Protein 8HR1 (pdb70)

Sequence (765 aa):
PHRYRPGTVALREIRRYQKSTELLIRKLPFQRLVREIAQDFKTDLRFQSSAVMALQEASEAYLVGLFEDTNLSAIHAKRVTIMPKDIQLARRIRGERRKVLRDNIQGITKPAIRRLARRGGVKRISGLIYEETRGVLKVFLENVIRDAVTYTEHAKRKTVTAMDVVYALKRQGRTLYGFGKAKTRSSRAGLQFPVGRVHRLLRKGNYSERVGAGAPVYLAAVLEYLTAEILELAGNAARDNKKTRIIPRHLQLAIRNDEELNKLLGRVTIAQGGVLPNIQAVLLPKCKESYSVYVYKVLKQVHPDTGISSKAMGIMNSFVNDIFERIAGEASRLAHYNKRSTITSREIQTAVRLLLPGELAKHAVSEGTKAVTKYTSAHRYRPGTVALREIRRYQKSTELLIRKLPFQRLVREIAQDFKTDLRFQSSAVMALQEASEAYLVGLFEDTNLSAIHAKRVTIMPKDIQLARRIRGEVLRDNIQGITKPAIRRLARRGGVKRISGLIYEETRGVLKVFLENVIRDAVTYTEHAKRKTVTAMDVVYALKRQGRTLYGFGKAKTRSSRAGLQFPVGRVHRLLRKGNYSERVGAGAPVYLAAVLEYLTAEILELAGNAARDNKKTRIIPRHLQLAIRNDEELNKLLGRVTIAQGGVLPNIQAVLLPKKESYSVYVYKVLKQVHPDTGISSKAMGIMNSFVNDIFERIAGEASRLAHYNKRSTITSREIQTAVRLLLPGELAKHAVSEGTKAVTKYTSAHAWTHRLRERKQLV

GO terms:
  GO:0005576 extracellular region (C, TAS)
  GO:0005654 nucleoplasm (C, TAS)
  GO:0005515 protein binding (F, IPI)
  GO:0005654 nucleoplasm (C, IDA)
  GO:0005634 nucleus (C, IDA)
  GO:0000786 nucleosome (C, IDA)
  GO:0006334 nucleosome assembly (P, IDA)
  GO:0070062 extracellular exosome (C, HDA)
  GO:0005634 nucleus (C, HDA)

CATH classification: 1.10.20.10

B-factor: mean 152.27, std 47.47, range [99.08, 350.98]

Structure (mmCIF, N/CA/C/O backbone):
data_8HR1
#
_entry.id   8HR1
#
_cell.length_a   1.00
_cell.length_b   1.00
_cell.length_c   1.00
_cell.angle_alpha   90.00
_cell.angle_beta   90.00
_cell.angle_gamma   90.00
#
_symmetry.space_group_name_H-M   'P 1'
#
loop_
_entity.id
_entity.type
_entity.pdbx_description
1 polymer 'Histone H3'
2 polymer 'Histone H4'
3 polymer 'Histone H2A type 1-B/E'
4 polymer 'Histone H2B type 1-K'
5 polymer SSX1
6 polymer 'DNA (147-MER)'
7 polymer 'DNA (147-MER)'
#
loop_
_atom_site.group_PDB
_atom_site.id
_atom_site.type_symbol
_atom_site.label_atom_id
_atom_site.label_alt_id
_atom_site.label_comp_id
_atom_site.label_asym_id
_atom_site.label_entity_id
_atom_site.label_seq_id
_atom_site.pdbx_PDB_ins_code
_atom_site.Cartn_x
_atom_site.Cartn_y
_atom_site.Cartn_z
_atom_site.occupancy
_atom_site.B_iso_or_equiv
_atom_site.auth_seq_id
_atom_site.auth_comp_id
_atom_site.auth_asym_id
_atom_site.auth_atom_id
_atom_site.pdbx_PDB_model_num
ATOM 1 N N . PRO A 1 1 ? 99.517 122.234 178.654 1.00 160.96 38 PRO A N 1
ATOM 2 C CA . PRO A 1 1 ? 99.609 121.526 177.375 1.00 160.96 38 PRO A CA 1
ATOM 3 C C . PRO A 1 1 ? 101.049 121.224 176.989 1.00 160.96 38 PRO A C 1
ATOM 4 O O . PRO A 1 1 ? 101.971 121.615 177.701 1.00 160.96 38 PRO A O 1
ATOM 8 N N . HIS A 1 2 ? 101.236 120.538 175.867 1.00 161.29 39 HIS A N 1
ATOM 9 C CA . HIS A 1 2 ? 102.575 120.216 175.404 1.00 161.29 39 HIS A CA 1
ATOM 10 C C . HIS A 1 2 ? 103.206 121.424 174.732 1.00 161.29 39 HIS A C 1
ATOM 11 O O . HIS A 1 2 ? 102.538 122.182 174.026 1.00 161.29 39 HIS A O 1
ATOM 18 N N . ARG A 1 3 ? 104.507 121.590 174.948 1.00 152.44 40 ARG A N 1
ATOM 19 C CA . ARG A 1 3 ? 105.232 122.716 174.381 1.00 152.44 40 ARG A CA 1
ATOM 20 C C . ARG A 1 3 ? 106.700 122.344 174.294 1.00 152.44 40 ARG A C 1
ATOM 21 O O . ARG A 1 3 ? 107.287 121.914 175.289 1.00 152.44 40 ARG A O 1
ATOM 29 N N . TYR A 1 4 ? 107.283 122.504 173.114 1.00 162.70 41 TYR A N 1
ATOM 30 C CA . TYR A 1 4 ? 108.681 122.163 172.938 1.00 162.70 41 TYR A CA 1
ATOM 31 C C . TYR A 1 4 ? 109.580 123.240 173.527 1.00 162.70 41 TYR A C 1
ATOM 32 O O . TYR A 1 4 ? 109.171 124.382 173.743 1.00 162.70 41 TYR A O 1
ATOM 41 N N . ARG A 1 5 ? 110.821 122.854 173.792 1.00 168.01 42 ARG A N 1
ATOM 42 C CA . ARG A 1 5 ? 111.802 123.800 174.284 1.00 168.01 42 ARG A CA 1
ATOM 43 C C . ARG A 1 5 ? 112.211 124.754 173.166 1.00 168.01 42 ARG A C 1
ATOM 44 O O . ARG A 1 5 ? 112.153 124.398 171.988 1.00 168.01 42 ARG A O 1
ATOM 52 N N . PRO A 1 6 ? 112.630 125.967 173.504 1.00 149.78 43 PRO A N 1
ATOM 53 C CA . PRO A 1 6 ? 113.030 126.916 172.463 1.00 149.78 43 PRO A CA 1
ATOM 54 C C . PRO A 1 6 ? 114.349 126.560 171.809 1.00 149.78 43 PRO A C 1
ATOM 55 O O . PRO A 1 6 ? 115.418 126.986 172.250 1.00 149.78 43 PRO A O 1
ATOM 59 N N . GLY A 1 7 ? 114.271 125.754 170.758 1.00 144.51 44 GLY A N 1
ATOM 60 C CA . GLY A 1 7 ? 115.443 125.366 170.009 1.00 144.51 44 GLY A CA 1
ATOM 61 C C . GLY A 1 7 ? 115.328 123.977 169.428 1.00 144.51 44 GLY A C 1
ATOM 62 O O . GLY A 1 7 ? 116.083 123.615 168.524 1.00 144.51 44 GLY A O 1
ATOM 63 N N . THR A 1 8 ? 114.372 123.193 169.914 1.00 146.76 45 THR A N 1
ATOM 64 C CA . THR A 1 8 ? 114.160 121.878 169.331 1.00 146.76 45 THR A CA 1
ATOM 65 C C . THR A 1 8 ? 113.364 121.958 168.042 1.00 146.76 45 THR A C 1
ATOM 66 O O . THR A 1 8 ? 113.584 121.152 167.134 1.00 146.76 45 THR A O 1
ATOM 70 N N . VAL A 1 9 ? 112.438 122.911 167.945 1.00 138.05 46 VAL A N 1
ATOM 71 C CA . VAL A 1 9 ? 111.720 123.114 166.694 1.00 138.05 46 VAL A CA 1
ATOM 72 C C . VAL A 1 9 ? 112.654 123.712 165.657 1.00 138.05 46 VAL A C 1
ATOM 73 O O . VAL A 1 9 ? 112.532 123.431 164.458 1.00 138.05 46 VAL A O 1
ATOM 77 N N . ALA A 1 10 ? 113.621 124.513 166.106 1.00 131.30 47 ALA A N 1
ATOM 78 C CA . ALA A 1 10 ? 114.609 125.093 165.205 1.00 131.30 47 ALA A CA 1
ATOM 79 C C . ALA A 1 10 ? 115.469 124.019 164.558 1.00 131.30 47 ALA A C 1
ATOM 80 O O . ALA A 1 10 ? 115.675 124.029 163.341 1.00 131.30 47 ALA A O 1
ATOM 82 N N . LEU A 1 11 ? 115.953 123.066 165.349 1.00 129.09 48 LEU A N 1
ATOM 83 C CA . LEU A 1 11 ? 116.712 121.960 164.786 1.00 129.09 48 LEU A CA 1
ATOM 84 C C . LEU A 1 11 ? 115.838 121.009 163.993 1.00 129.09 48 LEU A C 1
ATOM 85 O O . LEU A 1 11 ? 116.353 120.262 163.158 1.00 129.09 48 LEU A O 1
ATOM 90 N N . ARG A 1 12 ? 114.537 121.004 164.256 1.00 140.51 49 ARG A N 1
ATOM 91 C CA . ARG A 1 12 ? 113.631 120.205 163.449 1.00 140.51 49 ARG A CA 1
ATOM 92 C C . ARG A 1 12 ? 113.534 120.764 162.041 1.00 140.51 49 ARG A C 1
ATOM 93 O O . ARG A 1 12 ? 113.492 120.007 161.068 1.00 140.51 49 ARG A O 1
ATOM 101 N N . GLU A 1 13 ? 113.530 122.086 161.913 1.00 125.47 50 GLU A N 1
ATOM 102 C CA . GLU A 1 13 ? 113.377 122.696 160.603 1.00 125.47 50 GLU A CA 1
ATOM 103 C C . GLU A 1 13 ? 114.661 122.651 159.796 1.00 125.47 50 GLU A C 1
ATOM 104 O O . GLU A 1 13 ? 114.604 122.607 158.565 1.00 125.47 50 GLU A O 1
ATOM 110 N N . ILE A 1 14 ? 115.814 122.668 160.463 1.00 118.75 51 ILE A N 1
ATOM 111 C CA . ILE A 1 14 ? 117.082 122.583 159.750 1.00 118.75 51 ILE A CA 1
ATOM 112 C C . ILE A 1 14 ? 117.230 121.219 159.097 1.00 118.75 51 ILE A C 1
ATOM 113 O O . ILE A 1 14 ? 117.676 121.111 157.950 1.00 118.75 51 ILE A O 1
ATOM 118 N N . ARG A 1 15 ? 116.804 120.165 159.787 1.00 122.07 52 ARG A N 1
ATOM 119 C CA . ARG A 1 15 ? 116.754 118.855 159.159 1.00 122.07 52 ARG A CA 1
ATOM 120 C C . ARG A 1 15 ? 115.705 118.786 158.068 1.00 122.07 52 ARG A C 1
ATOM 121 O O . ARG A 1 15 ? 115.833 117.973 157.151 1.00 122.07 52 ARG A O 1
ATOM 129 N N . ARG A 1 16 ? 114.681 119.624 158.143 1.00 119.10 53 ARG A N 1
ATOM 130 C CA . ARG A 1 16 ? 113.643 119.603 157.128 1.00 119.10 53 ARG A CA 1
ATOM 131 C C . ARG A 1 16 ? 114.110 120.291 155.855 1.00 119.10 53 ARG A C 1
ATOM 132 O O . ARG A 1 16 ? 114.063 119.701 154.773 1.00 119.10 53 ARG A O 1
ATOM 140 N N . TYR A 1 17 ? 114.581 121.528 155.963 1.00 117.11 54 TYR A N 1
ATOM 141 C CA . TYR A 1 17 ? 114.889 122.287 154.762 1.00 117.11 54 TYR A CA 1
ATOM 142 C C . TYR A 1 17 ? 116.207 121.895 154.121 1.00 117.11 54 TYR A C 1
ATOM 143 O O . TYR A 1 17 ? 116.395 122.155 152.931 1.00 117.11 54 TYR A O 1
ATOM 152 N N . GLN A 1 18 ? 117.121 121.277 154.859 1.00 117.14 55 GLN A N 1
ATOM 153 C CA . GLN A 1 18 ? 118.306 120.753 154.200 1.00 117.14 55 GLN A CA 1
ATOM 154 C C . GLN A 1 18 ? 118.042 119.434 153.504 1.00 117.14 55 GLN A C 1
ATOM 155 O O . GLN A 1 18 ? 118.900 118.962 152.756 1.00 117.14 55 GLN A O 1
ATOM 161 N N . LYS A 1 19 ? 116.882 118.834 153.725 1.00 115.37 56 LYS A N 1
ATOM 162 C CA . LYS A 1 19 ? 116.549 117.577 153.083 1.00 115.37 56 LYS A CA 1
ATOM 163 C C . LYS A 1 19 ? 115.891 117.780 151.730 1.00 115.37 56 LYS A C 1
ATOM 164 O O . LYS A 1 19 ? 116.109 116.978 150.817 1.00 115.37 56 LYS A O 1
ATOM 170 N N . SER A 1 20 ? 115.119 118.844 151.568 1.00 115.99 57 SER A N 1
ATOM 171 C CA . SER A 1 20 ? 114.355 119.072 150.353 1.00 115.99 57 SER A CA 1
ATOM 172 C C . SER A 1 20 ? 114.920 120.248 149.572 1.00 115.99 57 SER A C 1
ATOM 173 O O . SER A 1 20 ? 115.694 121.054 150.089 1.00 115.99 57 SER A O 1
ATOM 176 N N . THR A 1 21 ? 114.509 120.344 148.305 1.00 116.43 58 THR A N 1
ATOM 177 C CA . THR A 1 21 ? 115.143 121.251 147.356 1.00 116.43 58 THR A CA 1
ATOM 178 C C . THR A 1 21 ? 114.165 122.214 146.698 1.00 116.43 58 THR A C 1
ATOM 179 O O . THR A 1 21 ? 114.421 122.660 145.580 1.00 116.43 58 THR A O 1
ATOM 183 N N . GLU A 1 22 ? 113.054 122.543 147.339 1.00 120.80 59 GLU A N 1
ATOM 184 C CA . GLU A 1 22 ? 112.145 123.452 146.667 1.00 120.80 59 GLU A CA 1
ATOM 185 C C . GLU A 1 22 ? 112.617 124.889 146.833 1.00 120.80 59 GLU A C 1
ATOM 186 O O . GLU A 1 22 ? 113.462 125.206 147.670 1.00 120.80 59 GLU A O 1
ATOM 192 N N . LEU A 1 23 ? 112.051 125.764 146.018 1.00 118.31 60 LEU A N 1
ATOM 193 C CA . LEU A 1 23 ? 112.348 127.182 146.099 1.00 118.31 60 LEU A CA 1
ATOM 194 C C . LEU A 1 23 ? 111.572 127.782 147.258 1.00 118.31 60 LEU A C 1
ATOM 195 O O . LEU A 1 23 ? 110.375 127.528 147.406 1.00 118.31 60 LEU A O 1
ATOM 200 N N . LEU A 1 24 ? 112.246 128.583 148.077 1.00 115.30 61 LEU A N 1
ATOM 201 C CA . LEU A 1 24 ? 111.678 128.959 149.360 1.00 115.30 61 LEU A CA 1
ATOM 202 C C . LEU A 1 24 ? 111.086 130.354 149.396 1.00 115.30 61 LEU A C 1
ATOM 203 O O . LEU A 1 24 ? 110.304 130.646 150.303 1.00 115.30 61 LEU A O 1
ATOM 208 N N . ILE A 1 25 ? 111.435 131.213 148.468 1.00 114.34 62 ILE A N 1
ATOM 209 C CA . ILE A 1 25 ? 110.761 132.496 148.360 1.00 114.34 62 ILE A CA 1
ATOM 210 C C . ILE A 1 25 ? 109.501 132.293 147.536 1.00 114.34 62 ILE A C 1
ATOM 211 O O . ILE A 1 25 ? 109.497 131.514 146.578 1.00 114.34 62 ILE A O 1
ATOM 216 N N . ARG A 1 26 ? 108.410 132.936 147.946 1.00 121.28 63 ARG A N 1
ATOM 217 C CA . ARG A 1 26 ? 107.190 132.912 147.156 1.00 121.28 63 ARG A CA 1
ATOM 218 C C . ARG A 1 26 ? 107.438 133.583 145.816 1.00 121.28 63 ARG A C 1
ATOM 219 O O . ARG A 1 26 ? 108.158 134.578 145.733 1.00 121.28 63 ARG A O 1
ATOM 227 N N . LYS A 1 27 ? 106.858 133.013 144.762 1.00 117.22 64 LYS A N 1
ATOM 228 C CA . LYS A 1 27 ? 107.270 133.368 143.410 1.00 117.22 64 LYS A CA 1
ATOM 229 C C . LYS A 1 27 ? 106.795 134.760 143.026 1.00 117.22 64 LYS A C 1
ATOM 230 O O . LYS A 1 27 ? 107.602 135.614 142.648 1.00 117.22 64 LYS A O 1
ATOM 236 N N . LEU A 1 28 ? 105.492 135.003 143.137 1.00 118.38 65 LEU A N 1
ATOM 237 C CA . LEU A 1 28 ? 104.925 136.283 142.728 1.00 118.38 65 LEU A CA 1
ATOM 238 C C . LEU A 1 28 ? 105.462 137.534 143.426 1.00 118.38 65 LEU A C 1
ATOM 239 O O . LEU A 1 28 ? 105.453 138.590 142.776 1.00 118.38 65 LEU A O 1
ATOM 244 N N . PRO A 1 29 ? 105.914 137.527 144.685 1.00 116.83 66 PRO A N 1
ATOM 245 C CA . PRO A 1 29 ? 106.644 138.713 145.143 1.00 116.83 66 PRO A CA 1
ATOM 246 C C . PRO A 1 29 ? 108.041 138.806 144.576 1.00 116.83 66 PRO A C 1
ATOM 247 O O . PRO A 1 29 ? 108.512 139.921 144.327 1.00 116.83 66 PRO A O 1
ATOM 251 N N . PHE A 1 30 ? 108.719 137.679 144.358 1.00 112.21 67 PHE A N 1
ATOM 252 C CA . PHE A 1 30 ? 110.032 137.735 143.727 1.00 112.21 67 PHE A CA 1
ATOM 253 C C . PHE A 1 30 ? 109.905 138.153 142.275 1.00 112.21 67 PHE A C 1
ATOM 254 O O . PHE A 1 30 ? 110.669 138.991 141.788 1.00 112.21 67 PHE A O 1
ATOM 262 N N . GLN A 1 31 ? 108.917 137.595 141.578 1.00 112.98 68 GLN A N 1
ATOM 263 C CA . GLN A 1 31 ? 108.683 137.891 140.172 1.00 112.98 68 GLN A CA 1
ATOM 264 C C . GLN A 1 31 ? 108.194 139.317 139.976 1.00 112.98 68 GLN A C 1
ATOM 265 O O . GLN A 1 31 ? 108.190 139.816 138.849 1.00 112.98 68 GLN A O 1
ATOM 271 N N . ARG A 1 32 ? 107.814 139.984 141.056 1.00 118.13 69 ARG A N 1
ATOM 272 C CA . ARG A 1 32 ? 107.513 141.399 141.067 1.00 118.13 69 ARG A CA 1
ATOM 273 C C . ARG A 1 32 ? 108.725 142.240 141.437 1.00 118.13 69 ARG A C 1
ATOM 274 O O . ARG A 1 32 ? 108.791 143.411 141.052 1.00 118.13 69 ARG A O 1
ATOM 282 N N . LEU A 1 33 ? 109.684 141.670 142.175 1.00 120.18 70 LEU A N 1
ATOM 283 C CA . LEU A 1 33 ? 110.907 142.400 142.507 1.00 120.18 70 LEU A CA 1
ATOM 284 C C . LEU A 1 33 ? 111.757 142.682 141.292 1.00 120.18 70 LEU A C 1
ATOM 285 O O . LEU A 1 33 ? 112.390 143.738 141.208 1.00 120.18 70 LEU A O 1
ATOM 290 N N . VAL A 1 34 ? 111.853 141.713 140.386 1.00 115.69 71 VAL A N 1
ATOM 291 C CA . VAL A 1 34 ? 112.778 141.831 139.273 1.00 115.69 71 VAL A CA 1
ATOM 292 C C . VAL A 1 34 ? 112.324 142.931 138.331 1.00 115.69 71 VAL A C 1
ATOM 293 O O . VAL A 1 34 ? 113.147 143.662 137.771 1.00 115.69 71 VAL A O 1
ATOM 297 N N . ARG A 1 35 ? 111.016 143.128 138.208 1.00 120.48 72 ARG A N 1
ATOM 298 C CA . ARG A 1 35 ? 110.532 144.254 137.433 1.00 120.48 72 ARG A CA 1
ATOM 299 C C . ARG A 1 35 ? 110.649 145.575 138.172 1.00 120.48 72 ARG A C 1
ATOM 300 O O . ARG A 1 35 ? 110.520 146.622 137.538 1.00 120.48 72 ARG A O 1
ATOM 308 N N . GLU A 1 36 ? 110.870 145.571 139.486 1.00 131.76 73 GLU A N 1
ATOM 309 C CA . GLU A 1 36 ? 111.223 146.830 140.129 1.00 131.76 73 GLU A CA 1
ATOM 310 C C . GLU A 1 36 ? 112.614 147.267 139.728 1.00 131.76 73 GLU A C 1
ATOM 311 O O . GLU A 1 36 ? 112.853 148.451 139.476 1.00 131.76 73 GLU A O 1
ATOM 317 N N . ILE A 1 37 ? 113.542 146.322 139.667 1.00 123.18 74 ILE A N 1
ATOM 318 C CA . ILE A 1 37 ? 114.927 146.669 139.411 1.00 123.18 74 ILE A CA 1
ATOM 319 C C . ILE A 1 37 ? 115.131 146.959 137.935 1.00 123.18 74 ILE A C 1
ATOM 320 O O . ILE A 1 37 ? 115.875 147.875 137.564 1.00 123.18 74 ILE A O 1
ATOM 325 N N . ALA A 1 38 ? 114.427 146.230 137.073 1.00 123.44 75 ALA A N 1
ATOM 326 C CA . ALA A 1 38 ? 114.609 146.385 135.639 1.00 123.44 75 ALA A CA 1
ATOM 327 C C . ALA A 1 38 ? 114.071 147.705 135.112 1.00 123.44 75 ALA A C 1
ATOM 328 O O . ALA A 1 38 ? 114.507 148.147 134.046 1.00 123.44 75 ALA A O 1
ATOM 330 N N . GLN A 1 39 ? 113.142 148.343 135.824 1.00 129.93 76 GLN A N 1
ATOM 331 C CA . GLN A 1 39 ? 112.676 149.659 135.411 1.00 129.93 76 GLN A CA 1
ATOM 332 C C . GLN A 1 39 ? 113.753 150.718 135.518 1.00 129.93 76 GLN A C 1
ATOM 333 O O . GLN A 1 39 ? 113.695 151.717 134.798 1.00 129.93 76 GLN A O 1
ATOM 339 N N . ASP A 1 40 ? 114.735 150.524 136.382 1.00 127.34 77 ASP A N 1
ATOM 340 C CA . ASP A 1 40 ? 115.798 151.501 136.512 1.00 127.34 77 ASP A CA 1
ATOM 341 C C . ASP A 1 40 ? 116.883 151.334 135.465 1.00 127.34 77 ASP A C 1
ATOM 342 O O . ASP A 1 40 ? 117.872 152.068 135.504 1.00 127.34 77 ASP A O 1
ATOM 347 N N . PHE A 1 41 ? 116.738 150.398 134.546 1.00 119.89 78 PHE A N 1
ATOM 348 C CA . PHE A 1 41 ? 117.712 150.246 133.481 1.00 119.89 78 PHE A CA 1
ATOM 349 C C . PHE A 1 41 ? 117.114 150.424 132.102 1.00 119.89 78 PHE A C 1
ATOM 350 O O . PHE A 1 41 ? 117.686 151.132 131.274 1.00 119.89 78 PHE A O 1
ATOM 358 N N . LYS A 1 42 ? 115.977 149.800 131.830 1.00 122.97 79 LYS A N 1
ATOM 359 C CA . LYS A 1 42 ? 115.289 150.009 130.570 1.00 122.97 79 LYS A CA 1
ATOM 360 C C . LYS A 1 42 ? 113.805 149.833 130.813 1.00 122.97 79 LYS A C 1
ATOM 361 O O . LYS A 1 42 ? 113.383 148.813 131.361 1.00 122.97 79 LYS A O 1
ATOM 367 N N . THR A 1 43 ? 113.027 150.829 130.422 1.00 131.99 80 THR A N 1
ATOM 368 C CA . THR A 1 43 ? 111.592 150.755 130.614 1.00 131.99 80 THR A CA 1
ATOM 369 C C . THR A 1 43 ? 110.977 149.775 129.629 1.00 131.99 80 THR A C 1
ATOM 370 O O . THR A 1 43 ? 111.489 149.572 128.524 1.00 131.99 80 THR A O 1
ATOM 374 N N . ASP A 1 44 ? 109.878 149.153 130.066 1.00 137.27 81 ASP A N 1
ATOM 375 C CA . ASP A 1 44 ? 109.054 148.238 129.274 1.00 137.27 81 ASP A CA 1
ATOM 376 C C . ASP A 1 44 ? 109.859 147.037 128.779 1.00 137.27 81 ASP A C 1
ATOM 377 O O . ASP A 1 44 ? 110.008 146.802 127.581 1.00 137.27 81 ASP A O 1
ATOM 382 N N . LEU A 1 45 ? 110.387 146.284 129.730 1.00 127.92 82 LEU A N 1
ATOM 383 C CA . LEU A 1 45 ? 111.045 145.027 129.432 1.00 127.92 82 LEU A CA 1
ATOM 384 C C . LEU A 1 45 ? 110.083 143.871 129.626 1.00 127.92 82 LEU A C 1
ATOM 385 O O . LEU A 1 45 ? 109.077 143.974 130.328 1.00 127.92 82 LEU A O 1
ATOM 390 N N . ARG A 1 46 ? 110.407 142.763 128.985 1.00 133.11 83 ARG A N 1
ATOM 391 C CA . ARG A 1 46 ? 109.630 141.546 129.090 1.00 133.11 83 ARG A CA 1
ATOM 392 C C . ARG A 1 46 ? 110.552 140.428 129.544 1.00 133.11 83 ARG A C 1
ATOM 393 O O . ARG A 1 46 ? 111.756 140.454 129.296 1.00 133.11 83 ARG A O 1
ATOM 401 N N . PHE A 1 47 ? 109.983 139.447 130.226 1.00 125.43 84 PHE A N 1
ATOM 402 C CA . PHE A 1 47 ? 110.762 138.389 130.844 1.00 125.43 84 PHE A CA 1
ATOM 403 C C . PHE A 1 47 ? 110.241 137.043 130.396 1.00 125.43 84 PHE A C 1
ATOM 404 O O . PHE A 1 47 ? 109.030 136.814 130.403 1.00 125.43 84 PHE A O 1
ATOM 412 N N . GLN A 1 48 ? 111.148 136.160 130.006 1.00 121.25 85 GLN A N 1
ATOM 413 C CA . GLN A 1 48 ? 110.770 134.766 129.902 1.00 121.25 85 GLN A CA 1
ATOM 414 C C . GLN A 1 48 ? 110.502 134.219 131.290 1.00 121.25 85 GLN A C 1
ATOM 415 O O . GLN A 1 48 ? 111.081 134.672 132.278 1.00 121.25 85 GLN A O 1
ATOM 421 N N . SER A 1 49 ? 109.595 133.249 131.360 1.00 118.05 86 SER A N 1
ATOM 422 C CA . SER A 1 49 ? 109.249 132.664 132.647 1.00 118.05 86 SER A CA 1
ATOM 423 C C . SER A 1 49 ? 110.410 131.867 133.210 1.00 118.05 86 SER A C 1
ATOM 424 O O . SER A 1 49 ? 110.607 131.815 134.427 1.00 118.05 86 SER A O 1
ATOM 427 N N . SER A 1 50 ? 111.199 131.252 132.338 1.00 115.84 87 SER A N 1
ATOM 428 C CA . SER A 1 50 ? 112.385 130.559 132.802 1.00 115.84 87 SER A CA 1
ATOM 429 C C . SER A 1 50 ? 113.490 131.523 133.190 1.00 115.84 87 SER A C 1
ATOM 430 O O . SER A 1 50 ? 114.385 131.143 133.950 1.00 115.84 87 SER A O 1
ATOM 433 N N . ALA A 1 51 ? 113.450 132.756 132.692 1.00 114.64 88 ALA A N 1
ATOM 434 C CA . ALA A 1 51 ? 114.462 133.728 133.076 1.00 114.64 88 ALA A CA 1
ATOM 435 C C . ALA A 1 51 ? 114.285 134.174 134.514 1.00 114.64 88 ALA A C 1
ATOM 436 O O . ALA A 1 51 ? 115.271 134.423 135.210 1.00 114.64 88 ALA A O 1
ATOM 438 N N . VAL A 1 52 ? 113.043 134.276 134.976 1.00 114.43 89 VAL A N 1
ATOM 439 C CA . VAL A 1 52 ? 112.811 134.644 136.363 1.00 114.43 89 VAL A CA 1
ATOM 440 C C . VAL A 1 52 ? 113.150 133.479 137.278 1.00 114.43 89 VAL A C 1
ATOM 441 O O . VAL A 1 52 ? 113.718 133.666 138.360 1.00 114.43 89 VAL A O 1
ATOM 445 N N . MET A 1 53 ? 112.852 132.255 136.840 1.00 117.79 90 MET A N 1
ATOM 446 C CA . MET A 1 53 ? 113.162 131.083 137.648 1.00 117.79 90 MET A CA 1
ATOM 447 C C . MET A 1 53 ? 114.657 130.859 137.767 1.00 117.79 90 MET A C 1
ATOM 448 O O . MET A 1 53 ? 115.116 130.273 138.750 1.00 117.79 90 MET A O 1
ATOM 453 N N . ALA A 1 54 ? 115.430 131.327 136.793 1.00 113.38 91 ALA A N 1
ATOM 454 C CA . ALA A 1 54 ? 116.873 131.328 136.961 1.00 113.38 91 ALA A CA 1
ATOM 455 C C . ALA A 1 54 ? 117.304 132.359 137.988 1.00 113.38 91 ALA A C 1
ATOM 456 O O . ALA A 1 54 ? 118.331 132.182 138.647 1.00 113.38 91 ALA A O 1
ATOM 458 N N . LEU A 1 55 ? 116.532 133.424 138.159 1.00 113.24 92 LEU A N 1
ATOM 459 C CA . LEU A 1 55 ? 116.930 134.445 139.112 1.00 113.24 92 LEU A CA 1
ATOM 460 C C . LEU A 1 55 ? 116.574 134.088 140.542 1.00 113.24 92 LEU A C 1
ATOM 461 O O . LEU A 1 55 ? 117.222 134.588 141.463 1.00 113.24 92 LEU A O 1
ATOM 466 N N . GLN A 1 56 ? 115.550 133.267 140.767 1.00 118.67 93 GLN A N 1
ATOM 467 C CA . GLN A 1 56 ? 115.378 132.724 142.108 1.00 118.67 93 GLN A CA 1
ATOM 468 C C . GLN A 1 56 ? 116.524 131.802 142.453 1.00 118.67 93 GLN A C 1
ATOM 469 O O . GLN A 1 56 ? 117.191 131.967 143.481 1.00 118.67 93 GLN A O 1
ATOM 475 N N . GLU A 1 57 ? 116.785 130.846 141.582 1.00 118.08 94 GLU A N 1
ATOM 476 C CA . GLU A 1 57 ? 117.550 129.691 141.990 1.00 118.08 94 GLU A CA 1
ATOM 477 C C . GLU A 1 57 ? 119.038 129.982 142.003 1.00 118.08 94 GLU A C 1
ATOM 478 O O . GLU A 1 57 ? 119.812 129.163 142.501 1.00 118.08 94 GLU A O 1
ATOM 484 N N . ALA A 1 58 ? 119.443 131.147 141.504 1.00 114.13 95 ALA A N 1
ATOM 485 C CA . ALA A 1 58 ? 120.782 131.644 141.768 1.00 114.13 95 ALA A CA 1
ATOM 486 C C . ALA A 1 58 ? 120.813 132.478 143.035 1.00 114.13 95 ALA A C 1
ATOM 487 O O . ALA A 1 58 ? 121.744 132.361 143.837 1.00 114.13 95 ALA A O 1
ATOM 489 N N . SER A 1 59 ? 119.801 133.320 143.235 1.00 112.31 96 SER A N 1
ATOM 490 C CA . SER A 1 59 ? 119.809 134.193 144.398 1.00 112.31 96 SER A CA 1
ATOM 491 C C . SER A 1 59 ? 119.530 133.428 145.675 1.00 112.31 96 SER A C 1
ATOM 492 O O . SER A 1 59 ? 120.093 133.759 146.722 1.00 112.31 96 SER A O 1
ATOM 495 N N . GLU A 1 60 ? 118.676 132.409 145.615 1.00 117.62 97 GLU A N 1
ATOM 496 C CA . GLU A 1 60 ? 118.490 131.564 146.784 1.00 117.62 97 GLU A CA 1
ATOM 497 C C . GLU A 1 60 ? 119.736 130.746 147.069 1.00 117.62 97 GLU A C 1
ATOM 498 O O . GLU A 1 60 ? 120.083 130.531 148.232 1.00 117.62 97 GLU A O 1
ATOM 504 N N . ALA A 1 61 ? 120.438 130.305 146.029 1.00 108.25 98 ALA A N 1
ATOM 505 C CA . ALA A 1 61 ? 121.716 129.646 146.252 1.00 108.25 98 ALA A CA 1
ATOM 506 C C . ALA A 1 61 ? 122.775 130.620 146.732 1.00 108.25 98 ALA A C 1
ATOM 507 O O . ALA A 1 61 ? 123.735 130.205 147.385 1.00 108.25 98 ALA A O 1
ATOM 509 N N . TYR A 1 62 ? 122.618 131.904 146.430 1.00 107.39 99 TYR A N 1
ATOM 510 C CA . TYR A 1 62 ? 123.558 132.887 146.940 1.00 107.39 99 TYR A CA 1
ATOM 511 C C . TYR A 1 62 ? 123.335 133.154 148.417 1.00 107.39 99 TYR A C 1
ATOM 512 O O . TYR A 1 62 ? 124.297 133.225 149.187 1.00 107.39 99 TYR A O 1
ATOM 521 N N . LEU A 1 63 ? 122.080 133.315 148.830 1.00 104.23 100 LEU A N 1
ATOM 522 C CA . LEU A 1 63 ? 121.812 133.677 150.214 1.00 104.23 100 LEU A CA 1
ATOM 523 C C . LEU A 1 63 ? 122.095 132.532 151.166 1.00 104.23 100 LEU A C 1
ATOM 524 O O . LEU A 1 63 ? 122.546 132.770 152.287 1.00 104.23 100 LEU A O 1
ATOM 529 N N . VAL A 1 64 ? 121.861 131.293 150.737 1.00 103.71 101 VAL A N 1
ATOM 530 C CA . VAL A 1 64 ? 122.246 130.147 151.548 1.00 103.71 101 VAL A CA 1
ATOM 531 C C . VAL A 1 64 ? 123.761 130.076 151.674 1.00 103.71 101 VAL A C 1
ATOM 532 O O . VAL A 1 64 ? 124.289 129.684 152.723 1.00 103.71 101 VAL A O 1
ATOM 536 N N . GLY A 1 65 ? 124.482 130.530 150.649 1.00 105.75 102 GLY A N 1
ATOM 537 C CA . GLY A 1 65 ? 125.924 130.644 150.756 1.00 105.75 102 GLY A CA 1
ATOM 538 C C . GLY A 1 65 ? 126.374 131.656 151.789 1.00 105.75 102 GLY A C 1
ATOM 539 O O . GLY A 1 65 ? 127.430 131.490 152.399 1.00 105.75 102 GLY A O 1
ATOM 540 N N . LEU A 1 66 ? 125.586 132.707 152.009 1.00 105.13 103 LEU A N 1
ATOM 541 C CA . LEU A 1 66 ? 125.897 133.621 153.100 1.00 105.13 103 LEU A CA 1
ATOM 542 C C . LEU A 1 66 ? 125.645 132.979 154.448 1.00 105.13 103 LEU A C 1
ATOM 543 O O . LEU A 1 66 ? 126.512 133.007 155.326 1.00 105.13 103 LEU A O 1
ATOM 548 N N . PHE A 1 67 ? 124.463 132.395 154.637 1.00 106.84 104 PHE A N 1
ATOM 549 C CA . PHE A 1 67 ? 124.111 131.910 155.961 1.00 106.84 104 PHE A CA 1
ATOM 550 C C . PHE A 1 67 ? 124.897 130.681 156.377 1.00 106.84 104 PHE A C 1
ATOM 551 O O . PHE A 1 67 ? 124.880 130.340 157.559 1.00 106.84 104 PHE A O 1
ATOM 559 N N . GLU A 1 68 ? 125.589 130.017 155.459 1.00 114.68 105 GLU A N 1
ATOM 560 C CA . GLU A 1 68 ? 126.586 129.054 155.896 1.00 114.68 105 GLU A CA 1
ATOM 561 C C . GLU A 1 68 ? 127.810 129.751 156.458 1.00 114.68 105 GLU A C 1
ATOM 562 O O . GLU A 1 68 ? 128.459 129.224 157.364 1.00 114.68 105 GLU A O 1
ATOM 568 N N . ASP A 1 69 ? 128.139 130.930 155.942 1.00 114.58 106 ASP A N 1
ATOM 569 C CA . ASP A 1 69 ? 129.345 131.619 156.371 1.00 114.58 106 ASP A CA 1
ATOM 570 C C . ASP A 1 69 ? 129.096 132.530 157.557 1.00 114.58 106 ASP A C 1
ATOM 571 O O . ASP A 1 69 ? 129.964 132.662 158.423 1.00 114.58 106 ASP A O 1
ATOM 576 N N . THR A 1 70 ? 127.925 133.162 157.618 1.00 111.39 107 THR A N 1
ATOM 577 C CA . THR A 1 70 ? 127.601 133.965 158.787 1.00 111.39 107 THR A CA 1
ATOM 578 C C . THR A 1 70 ? 127.376 133.096 160.006 1.00 111.39 107 THR A C 1
ATOM 579 O O . THR A 1 70 ? 127.560 133.558 161.134 1.00 111.39 107 THR A O 1
ATOM 583 N N . ASN A 1 71 ? 126.969 131.846 159.801 1.00 111.75 108 ASN A N 1
ATOM 584 C CA . ASN A 1 71 ? 126.862 130.919 160.915 1.00 111.75 108 ASN A CA 1
ATOM 585 C C . ASN A 1 71 ? 128.233 130.607 161.485 1.00 111.75 108 ASN A C 1
ATOM 586 O O . ASN A 1 71 ? 128.394 130.502 162.704 1.00 111.75 108 ASN A O 1
ATOM 591 N N . LEU A 1 72 ? 129.232 130.464 160.618 1.00 108.05 109 LEU A N 1
ATOM 592 C CA . LEU A 1 72 ? 130.580 130.191 161.091 1.00 108.05 109 LEU A CA 1
ATOM 593 C C . LEU A 1 72 ? 131.178 131.389 161.796 1.00 108.05 109 LEU A C 1
ATOM 594 O O . LEU A 1 72 ? 131.896 131.230 162.785 1.00 108.05 109 LEU A O 1
ATOM 599 N N . SER A 1 73 ? 130.869 132.590 161.332 1.00 113.23 110 SER A N 1
ATOM 600 C CA . SER A 1 73 ? 131.360 133.776 162.005 1.00 113.23 110 SER A CA 1
ATOM 601 C C . SER A 1 73 ? 130.571 134.108 163.257 1.00 113.23 110 SER A C 1
ATOM 602 O O . SER A 1 73 ? 130.943 135.043 163.968 1.00 113.23 110 SER A O 1
ATOM 605 N N . ALA A 1 74 ? 129.486 133.392 163.529 1.00 112.91 111 ALA A N 1
ATOM 606 C CA . ALA A 1 74 ? 128.782 133.513 164.793 1.00 112.91 111 ALA A CA 1
ATOM 607 C C . ALA A 1 74 ? 129.138 132.407 165.766 1.00 112.91 111 ALA A C 1
ATOM 608 O O . ALA A 1 74 ? 129.091 132.629 166.977 1.00 112.91 111 ALA A O 1
ATOM 610 N N . ILE A 1 75 ? 129.505 131.229 165.268 1.00 112.58 112 ILE A N 1
ATOM 611 C CA . ILE A 1 75 ? 130.095 130.216 166.131 1.00 112.58 112 ILE A CA 1
ATOM 612 C C . ILE A 1 75 ? 131.457 130.678 166.612 1.00 112.58 112 ILE A C 1
ATOM 613 O O . ILE A 1 75 ? 131.787 130.578 167.799 1.00 112.58 112 ILE A O 1
ATOM 618 N N . HIS A 1 76 ? 132.263 131.195 165.697 1.00 111.44 113 HIS A N 1
ATOM 619 C CA . HIS A 1 76 ? 133.377 132.038 166.083 1.00 111.44 113 HIS A CA 1
ATOM 620 C C . HIS A 1 76 ? 132.819 133.254 166.802 1.00 111.44 113 HIS A C 1
ATOM 621 O O . HIS A 1 76 ? 131.751 133.748 166.444 1.00 111.44 113 HIS A O 1
ATOM 628 N N . ALA A 1 77 ? 133.542 133.712 167.828 1.00 111.47 114 ALA A N 1
ATOM 629 C CA . ALA A 1 77 ? 133.105 134.645 168.875 1.00 111.47 114 ALA A CA 1
ATOM 630 C C . ALA A 1 77 ? 132.007 134.075 169.762 1.00 111.47 114 ALA A C 1
ATOM 631 O O . ALA A 1 77 ? 131.351 134.835 170.479 1.00 111.47 114 ALA A O 1
ATOM 633 N N . LYS A 1 78 ? 131.792 132.757 169.703 1.00 115.07 115 LYS A N 1
ATOM 634 C CA . LYS A 1 78 ? 131.133 131.979 170.754 1.00 115.07 115 LYS A CA 1
ATOM 635 C C . LYS A 1 78 ? 129.686 132.398 170.980 1.00 115.07 115 LYS A C 1
ATOM 636 O O . LYS A 1 78 ? 129.248 132.588 172.113 1.00 115.07 115 LYS A O 1
ATOM 642 N N . ARG A 1 79 ? 128.943 132.559 169.899 1.00 118.90 116 ARG A N 1
ATOM 643 C CA . ARG A 1 79 ? 127.526 132.854 169.986 1.00 118.90 116 ARG A CA 1
ATOM 644 C C . ARG A 1 79 ? 126.736 131.798 169.236 1.00 118.90 116 ARG A C 1
ATOM 645 O O . ARG A 1 79 ? 127.288 130.931 168.560 1.00 118.90 116 ARG A O 1
ATOM 653 N N . VAL A 1 80 ? 125.417 131.876 169.381 1.00 119.64 117 VAL A N 1
ATOM 654 C CA . VAL A 1 80 ? 124.495 131.032 168.644 1.00 119.64 117 VAL A CA 1
ATOM 655 C C . VAL A 1 80 ? 123.608 131.855 167.723 1.00 119.64 117 VAL A C 1
ATOM 656 O O . VAL A 1 80 ? 123.374 131.473 166.573 1.00 119.64 117 VAL A O 1
ATOM 660 N N . THR A 1 81 ? 123.148 133.012 168.189 1.00 122.38 118 THR A N 1
ATOM 661 C CA . THR A 1 81 ? 122.418 133.932 167.338 1.00 122.38 118 THR A CA 1
ATOM 662 C C . THR A 1 81 ? 123.345 134.523 166.289 1.00 122.38 118 THR A C 1
ATOM 663 O O . THR A 1 81 ? 124.568 134.442 166.382 1.00 122.38 118 THR A O 1
ATOM 667 N N . ILE A 1 82 ? 122.752 135.136 165.280 1.00 115.72 119 ILE A N 1
ATOM 668 C CA . ILE A 1 82 ? 123.513 135.820 164.254 1.00 115.72 119 ILE A CA 1
ATOM 669 C C . ILE A 1 82 ? 123.156 137.289 164.311 1.00 115.72 119 ILE A C 1
ATOM 670 O O . ILE A 1 82 ? 122.005 137.667 164.085 1.00 115.72 119 ILE A O 1
ATOM 675 N N . MET A 1 83 ? 124.100 138.085 164.622 1.00 120.58 120 MET A N 1
ATOM 676 C CA . MET A 1 83 ? 123.922 139.516 164.537 1.00 120.58 120 MET A CA 1
ATOM 677 C C . MET A 1 83 ? 124.286 139.974 163.137 1.00 120.58 120 MET A C 1
ATOM 678 O O . MET A 1 83 ? 124.979 139.262 162.411 1.00 120.58 120 MET A O 1
ATOM 683 N N . PRO A 1 84 ? 123.847 141.162 162.708 1.00 114.13 121 PRO A N 1
ATOM 684 C CA . PRO A 1 84 ? 124.281 141.665 161.400 1.00 114.13 121 PRO A CA 1
ATOM 685 C C . PRO A 1 84 ? 125.740 142.082 161.325 1.00 114.13 121 PRO A C 1
ATOM 686 O O . PRO A 1 84 ? 126.169 142.534 160.262 1.00 114.13 121 PRO A O 1
ATOM 690 N N . LYS A 1 85 ? 126.512 141.973 162.408 1.00 113.93 122 LYS A N 1
ATOM 691 C CA . LYS A 1 85 ? 127.964 141.999 162.288 1.00 113.93 122 LYS A CA 1
ATOM 692 C C . LYS A 1 85 ? 128.452 140.849 161.426 1.00 113.93 122 LYS A C 1
ATOM 693 O O . LYS A 1 85 ? 129.411 140.996 160.661 1.00 113.93 122 LYS A O 1
ATOM 699 N N . ASP A 1 86 ? 127.799 139.694 161.548 1.00 115.93 123 ASP A N 1
ATOM 700 C CA . ASP A 1 86 ? 128.258 138.477 160.898 1.00 115.93 123 ASP A CA 1
ATOM 701 C C . ASP A 1 86 ? 128.107 138.561 159.390 1.00 115.93 123 ASP A C 1
ATOM 702 O O . ASP A 1 86 ? 128.965 138.075 158.649 1.00 115.93 123 ASP A O 1
ATOM 707 N N . ILE A 1 87 ? 127.019 139.165 158.921 1.00 111.55 124 ILE A N 1
ATOM 708 C CA . ILE A 1 87 ? 126.828 139.335 157.489 1.00 111.55 124 ILE A CA 1
ATOM 709 C C . ILE A 1 87 ? 127.826 140.339 156.943 1.00 111.55 124 ILE A C 1
ATOM 710 O O . ILE A 1 87 ? 128.411 140.139 155.873 1.00 111.55 124 ILE A O 1
ATOM 715 N N . GLN A 1 88 ? 128.068 141.410 157.692 1.00 116.16 125 GLN A N 1
ATOM 716 C CA . GLN A 1 88 ? 129.024 142.417 157.262 1.00 116.16 125 GLN A CA 1
ATOM 717 C C . GLN A 1 88 ? 130.446 141.891 157.293 1.00 116.16 125 GLN A C 1
ATOM 718 O O . GLN A 1 88 ? 131.281 142.332 156.501 1.00 116.16 125 GLN A O 1
ATOM 724 N N . LEU A 1 89 ? 130.739 140.942 158.174 1.00 111.68 126 LEU A N 1
ATOM 725 C CA . LEU A 1 89 ? 132.076 140.371 158.163 1.00 111.68 126 LEU A CA 1
ATOM 726 C C . LEU A 1 89 ? 132.233 139.352 157.051 1.00 111.68 126 LEU A C 1
ATOM 727 O O . LEU A 1 89 ? 133.200 139.409 156.286 1.00 111.68 126 LEU A O 1
ATOM 732 N N . ALA A 1 90 ? 131.293 138.424 156.919 1.00 112.25 127 ALA A N 1
ATOM 733 C CA . ALA A 1 90 ? 131.437 137.429 155.861 1.00 112.25 127 ALA A CA 1
ATOM 734 C C . ALA A 1 90 ? 130.847 137.898 154.548 1.00 112.25 127 ALA A C 1
ATOM 735 O O . ALA A 1 90 ? 130.175 137.151 153.842 1.00 112.25 127 ALA A O 1
ATOM 737 N N . ARG A 1 91 ? 131.115 139.144 154.203 1.00 112.96 128 ARG A N 1
ATOM 738 C CA . ARG A 1 91 ? 131.107 139.646 152.848 1.00 112.96 128 ARG A CA 1
ATOM 739 C C . ARG A 1 91 ? 132.331 140.471 152.579 1.00 112.96 128 ARG A C 1
ATOM 740 O O . ARG A 1 91 ? 132.746 140.583 151.422 1.00 112.96 128 ARG A O 1
ATOM 748 N N . ARG A 1 92 ? 132.937 141.030 153.615 1.00 114.28 129 ARG A N 1
ATOM 749 C CA . ARG A 1 92 ? 134.158 141.787 153.458 1.00 114.28 129 ARG A CA 1
ATOM 750 C C . ARG A 1 92 ? 135.360 140.860 153.401 1.00 114.28 129 ARG A C 1
ATOM 751 O O . ARG A 1 92 ? 136.399 141.231 152.851 1.00 114.28 129 ARG A O 1
ATOM 759 N N . ILE A 1 93 ? 135.237 139.649 153.937 1.00 109.85 130 ILE A N 1
ATOM 760 C CA . ILE A 1 93 ? 136.280 138.655 153.721 1.00 109.85 130 ILE A CA 1
ATOM 761 C C . ILE A 1 93 ? 136.198 138.107 152.308 1.00 109.85 130 ILE A C 1
ATOM 762 O O . ILE A 1 93 ? 137.221 137.900 151.645 1.00 109.85 130 ILE A O 1
ATOM 767 N N . ARG A 1 94 ? 134.982 137.900 151.806 1.00 112.09 131 ARG A N 1
ATOM 768 C CA . ARG A 1 94 ? 134.817 137.471 150.426 1.00 112.09 131 ARG A CA 1
ATOM 769 C C . ARG A 1 94 ? 135.232 138.535 149.429 1.00 112.09 131 ARG A C 1
ATOM 770 O O . ARG A 1 94 ? 135.543 138.202 148.284 1.00 112.09 131 ARG A O 1
ATOM 778 N N . GLY A 1 95 ? 135.237 139.798 149.825 1.00 119.20 132 GLY A N 1
ATOM 779 C CA . GLY A 1 95 ? 135.605 140.845 148.903 1.00 119.20 132 GLY A CA 1
ATOM 780 C C . GLY A 1 95 ? 134.411 141.313 148.111 1.00 119.20 132 GLY A C 1
ATOM 781 O O . GLY A 1 95 ? 134.433 141.319 146.879 1.00 119.20 132 GLY A O 1
ATOM 782 N N . GLU A 1 96 ? 133.350 141.687 148.813 1.00 124.17 133 GLU A N 1
ATOM 783 C CA . GLU A 1 96 ? 132.144 142.192 148.183 1.00 124.17 133 GLU A CA 1
ATOM 784 C C . GLU A 1 96 ? 131.817 143.612 148.607 1.00 124.17 133 GLU A C 1
ATOM 785 O O . GLU A 1 96 ? 130.861 144.195 148.090 1.00 124.17 133 GLU A O 1
ATOM 791 N N . ARG A 1 97 ? 132.582 144.178 149.529 1.00 133.72 134 ARG A N 1
ATOM 792 C CA . ARG A 1 97 ? 132.310 145.516 150.024 1.00 133.72 134 ARG A CA 1
ATOM 793 C C . ARG A 1 97 ? 133.408 146.481 149.601 1.00 133.72 134 ARG A C 1
ATOM 794 O O . ARG A 1 97 ? 134.511 146.454 150.145 1.00 133.72 134 ARG A O 1
ATOM 802 N N . ARG B 2 1 ? 101.252 149.405 139.593 1.00 178.75 19 ARG B N 1
ATOM 803 C CA . ARG B 2 1 ? 100.928 148.948 138.247 1.00 178.75 19 ARG B CA 1
ATOM 804 C C . ARG B 2 1 ? 102.017 149.351 137.263 1.00 178.75 19 ARG B C 1
ATOM 805 O O . ARG B 2 1 ? 102.555 148.515 136.539 1.00 178.75 19 ARG B O 1
ATOM 813 N N . LYS B 2 2 ? 102.331 150.645 137.233 1.00 171.30 20 LYS B N 1
ATOM 814 C CA . LYS B 2 2 ? 103.387 151.134 136.355 1.00 171.30 20 LYS B CA 1
ATOM 815 C C . LYS B 2 2 ? 104.681 151.370 137.123 1.00 171.30 20 LYS B C 1
ATOM 816 O O . LYS B 2 2 ? 105.735 150.835 136.765 1.00 171.30 20 LYS B O 1
ATOM 822 N N . VAL B 2 3 ? 104.619 152.168 138.183 1.00 168.46 21 VAL B N 1
ATOM 823 C CA . VAL B 2 3 ? 105.796 152.557 138.945 1.00 168.46 21 VAL B CA 1
ATOM 824 C C . VAL B 2 3 ? 106.305 151.404 139.811 1.00 168.46 21 VAL B C 1
ATOM 825 O O . VAL B 2 3 ? 107.516 151.244 139.983 1.00 168.46 21 VAL B O 1
ATOM 829 N N . LEU B 2 4 ? 105.390 150.555 140.305 1.00 157.54 22 LEU B N 1
ATOM 830 C CA . LEU B 2 4 ? 105.681 149.298 141.004 1.00 157.54 22 LEU B CA 1
ATOM 831 C C . LEU B 2 4 ? 106.559 149.543 142.239 1.00 157.54 22 LEU B C 1
ATOM 832 O O . LEU B 2 4 ? 107.751 149.259 142.261 1.00 157.54 22 LEU B O 1
ATOM 837 N N . ARG B 2 5 ? 105.958 150.180 143.233 1.00 161.11 23 ARG B N 1
ATOM 838 C CA . ARG B 2 5 ? 106.698 150.668 144.388 1.00 161.11 23 ARG B CA 1
ATOM 839 C C . ARG B 2 5 ? 106.783 149.623 145.495 1.00 161.11 23 ARG B C 1
ATOM 840 O O . ARG B 2 5 ? 105.772 149.019 145.866 1.00 161.11 23 ARG B O 1
ATOM 848 N N . ASP B 2 6 ? 108.003 149.429 146.013 1.00 144.10 24 ASP B N 1
ATOM 849 C CA . ASP B 2 6 ? 108.291 148.793 147.306 1.00 144.10 24 ASP B CA 1
ATOM 850 C C . ASP B 2 6 ? 107.794 147.343 147.361 1.00 144.10 24 ASP B C 1
ATOM 851 O O . ASP B 2 6 ? 106.849 146.994 148.069 1.00 144.10 24 ASP B O 1
ATOM 856 N N . ASN B 2 7 ? 108.435 146.505 146.560 1.00 133.96 25 ASN B N 1
ATOM 857 C CA . ASN B 2 7 ? 108.214 145.074 146.671 1.00 133.96 25 ASN B CA 1
ATOM 858 C C . ASN B 2 7 ? 109.375 144.369 147.335 1.00 133.96 25 ASN B C 1
ATOM 859 O O . ASN B 2 7 ? 109.416 143.139 147.337 1.00 133.96 25 ASN B O 1
ATOM 864 N N . ILE B 2 8 ? 110.327 145.119 147.892 1.00 122.54 26 ILE B N 1
ATOM 865 C CA . ILE B 2 8 ? 111.391 144.485 148.648 1.00 122.54 26 ILE B CA 1
ATOM 866 C C . ILE B 2 8 ? 110.866 143.953 149.971 1.00 122.54 26 ILE B C 1
ATOM 867 O O . ILE B 2 8 ? 111.404 142.981 150.507 1.00 122.54 26 ILE B O 1
ATOM 872 N N . GLN B 2 9 ? 109.769 144.512 150.472 1.00 123.77 27 GLN B N 1
ATOM 873 C CA . GLN B 2 9 ? 109.077 143.944 151.614 1.00 123.77 27 GLN B CA 1
ATOM 874 C C . GLN B 2 9 ? 108.299 142.692 151.259 1.00 123.77 27 GLN B C 1
ATOM 875 O O . GLN B 2 9 ? 107.758 142.047 152.159 1.00 123.77 27 GLN B O 1
ATOM 881 N N . GLY B 2 10 ? 108.215 142.343 149.974 1.00 124.10 28 GLY B N 1
ATOM 882 C CA . GLY B 2 10 ? 107.625 141.082 149.579 1.00 124.10 28 GLY B CA 1
ATOM 883 C C . GLY B 2 10 ? 108.406 139.876 150.042 1.00 124.10 28 GLY B C 1
ATOM 884 O O . GLY B 2 10 ? 107.826 138.799 150.201 1.00 124.10 28 GLY B O 1
ATOM 885 N N . ILE B 2 11 ? 109.708 140.026 150.265 1.00 119.78 29 ILE B N 1
ATOM 886 C CA . ILE B 2 11 ? 110.485 138.973 150.904 1.00 119.78 29 ILE B CA 1
ATOM 887 C C . ILE B 2 11 ? 110.199 139.062 152.397 1.00 119.78 29 ILE B C 1
ATOM 888 O O . ILE B 2 11 ? 110.703 139.945 153.089 1.00 119.78 29 ILE B O 1
ATOM 893 N N . THR B 2 12 ? 109.385 138.147 152.895 1.00 122.06 30 THR B N 1
ATOM 894 C CA . THR B 2 12 ? 108.891 138.261 154.249 1.00 122.06 30 THR B CA 1
ATOM 895 C C . THR B 2 12 ? 109.915 137.739 155.246 1.00 122.06 30 THR B C 1
ATOM 896 O O . THR B 2 12 ? 110.964 137.209 154.882 1.00 122.06 30 THR B O 1
ATOM 900 N N . LYS B 2 13 ? 109.591 137.907 156.525 1.00 115.92 31 LYS B N 1
ATOM 901 C CA . LYS B 2 13 ? 110.400 137.308 157.584 1.00 115.92 31 LYS B CA 1
ATOM 902 C C . LYS B 2 13 ? 110.479 135.787 157.522 1.00 115.92 31 LYS B C 1
ATOM 903 O O . LYS B 2 13 ? 111.604 135.267 157.596 1.00 115.92 31 LYS B O 1
ATOM 909 N N . PRO B 2 14 ? 109.386 135.009 157.395 1.00 116.78 32 PRO B N 1
ATOM 910 C CA . PRO B 2 14 ? 109.581 133.555 157.345 1.00 116.78 32 PRO B CA 1
ATOM 911 C C . PRO B 2 14 ? 110.211 133.073 156.063 1.00 116.78 32 PRO B C 1
ATOM 912 O O . PRO B 2 14 ? 110.721 131.951 156.037 1.00 116.78 32 PRO B O 1
ATOM 916 N N . ALA B 2 15 ? 110.205 133.880 155.006 1.00 117.02 33 ALA B N 1
ATOM 917 C CA . ALA B 2 15 ? 110.948 133.510 153.812 1.00 117.02 33 ALA B CA 1
ATOM 918 C C . ALA B 2 15 ? 112.443 133.552 154.072 1.00 117.02 33 ALA B C 1
ATOM 919 O O . ALA B 2 15 ? 113.186 132.687 153.601 1.00 117.02 33 ALA B O 1
ATOM 921 N N . ILE B 2 16 ? 112.896 134.539 154.840 1.00 112.04 34 ILE B N 1
ATOM 922 C CA . ILE B 2 16 ? 114.309 134.630 155.176 1.00 112.04 34 ILE B CA 1
ATOM 923 C C . ILE B 2 16 ? 114.687 133.533 156.156 1.00 112.04 34 ILE B C 1
ATOM 924 O O . ILE B 2 16 ? 115.784 132.967 156.082 1.00 112.04 34 ILE B O 1
ATOM 929 N N . ARG B 2 17 ? 113.772 133.188 157.062 1.00 116.11 35 ARG B N 1
ATOM 930 C CA . ARG B 2 17 ? 114.056 132.158 158.051 1.00 116.11 35 ARG B CA 1
ATOM 931 C C . ARG B 2 17 ? 114.204 130.791 157.411 1.00 116.11 35 ARG B C 1
ATOM 932 O O . ARG B 2 17 ? 114.984 129.971 157.896 1.00 116.11 35 ARG B O 1
ATOM 940 N N . ARG B 2 18 ? 113.479 130.529 156.326 1.00 114.67 36 ARG B N 1
ATOM 941 C CA . ARG B 2 18 ? 113.677 129.273 155.614 1.00 114.67 36 ARG B CA 1
ATOM 942 C C . ARG B 2 18 ? 115.045 129.227 154.964 1.00 114.67 36 ARG B C 1
ATOM 943 O O . ARG B 2 18 ? 115.699 128.180 154.955 1.00 114.67 36 ARG B O 1
ATOM 951 N N . LEU B 2 19 ? 115.480 130.351 154.400 1.00 110.77 37 LEU B N 1
ATOM 952 C CA . LEU B 2 19 ? 116.788 130.398 153.768 1.00 110.77 37 LEU B CA 1
ATOM 953 C C . LEU B 2 19 ? 117.898 130.265 154.785 1.00 110.77 37 LEU B C 1
ATOM 954 O O . LEU B 2 19 ? 118.940 129.678 154.485 1.00 110.77 37 LEU B O 1
ATOM 959 N N . ALA B 2 20 ? 117.692 130.790 155.987 1.00 110.20 38 ALA B N 1
ATOM 960 C CA . ALA B 2 20 ? 118.713 130.659 157.010 1.00 110.20 38 ALA B CA 1
ATOM 961 C C . ALA B 2 20 ? 118.831 129.228 157.492 1.00 110.20 38 ALA B C 1
ATOM 962 O O . ALA B 2 20 ? 119.926 128.783 157.843 1.00 110.20 38 ALA B O 1
ATOM 964 N N . ARG B 2 21 ? 117.741 128.480 157.485 1.00 111.94 39 ARG B N 1
ATOM 965 C CA . ARG B 2 21 ? 117.836 127.150 158.051 1.00 111.94 39 ARG B CA 1
ATOM 966 C C . ARG B 2 21 ? 118.322 126.120 157.055 1.00 111.94 39 ARG B C 1
ATOM 967 O O . ARG B 2 21 ? 118.525 124.968 157.440 1.00 111.94 39 ARG B O 1
ATOM 975 N N . ARG B 2 22 ? 118.528 126.492 155.799 1.00 112.95 40 ARG B N 1
ATOM 976 C CA . ARG B 2 22 ? 119.336 125.628 154.958 1.00 112.95 40 ARG B CA 1
ATOM 977 C C . ARG B 2 22 ? 120.799 125.761 155.320 1.00 112.95 40 ARG B C 1
ATOM 978 O O . ARG B 2 22 ? 121.548 124.786 155.234 1.00 112.95 40 ARG B O 1
ATOM 986 N N . GLY B 2 23 ? 121.215 126.946 155.744 1.00 111.86 41 GLY B N 1
ATOM 987 C CA . GLY B 2 23 ? 122.569 127.149 156.193 1.00 111.86 41 GLY B CA 1
ATOM 988 C C . GLY B 2 23 ? 122.883 126.572 157.546 1.00 111.86 41 GLY B C 1
ATOM 989 O O . GLY B 2 23 ? 124.046 126.560 157.951 1.00 111.86 41 GLY B O 1
ATOM 990 N N . GLY B 2 24 ? 121.881 126.083 158.262 1.00 110.76 42 GLY B N 1
ATOM 991 C CA . GLY B 2 24 ? 122.118 125.509 159.563 1.00 110.76 42 GLY B CA 1
ATOM 992 C C . GLY B 2 24 ? 122.183 126.582 160.620 1.00 110.76 42 GLY B C 1
ATOM 993 O O . GLY B 2 24 ? 123.091 126.588 161.450 1.00 110.76 42 GLY B O 1
ATOM 994 N N . VAL B 2 25 ? 121.229 127.498 160.596 1.00 109.88 43 VAL B N 1
ATOM 995 C CA . VAL B 2 25 ? 121.173 128.598 161.545 1.00 109.88 43 VAL B CA 1
ATOM 996 C C . VAL B 2 25 ? 120.109 128.280 162.579 1.00 109.88 43 VAL B C 1
ATOM 997 O O . VAL B 2 25 ? 118.942 128.068 162.232 1.00 109.88 43 VAL B O 1
ATOM 1001 N N . LYS B 2 26 ? 120.497 128.253 163.849 1.00 115.40 44 LYS B N 1
ATOM 1002 C CA . LYS B 2 26 ? 119.540 127.868 164.874 1.00 115.40 44 LYS B CA 1
ATOM 1003 C C . LYS B 2 26 ? 118.837 129.071 165.483 1.00 115.40 44 LYS B C 1
ATOM 1004 O O . LYS B 2 26 ? 117.648 128.997 165.802 1.00 115.40 44 LYS B O 1
ATOM 1010 N N . ARG B 2 27 ? 119.533 130.186 165.629 1.00 122.55 45 ARG B N 1
ATOM 1011 C CA . ARG B 2 27 ? 118.968 131.387 166.218 1.00 122.55 45 ARG B CA 1
ATOM 1012 C C . ARG B 2 27 ? 119.188 132.568 165.292 1.00 122.55 45 ARG B C 1
ATOM 1013 O O . ARG B 2 27 ? 120.262 132.713 164.709 1.00 122.55 45 ARG B O 1
ATOM 1021 N N . ILE B 2 28 ? 118.177 133.419 165.175 1.00 122.92 46 ILE B N 1
ATOM 1022 C CA . ILE B 2 28 ? 118.176 134.532 164.236 1.00 122.92 46 ILE B CA 1
ATOM 1023 C C . ILE B 2 28 ? 117.820 135.794 164.997 1.00 122.92 46 ILE B C 1
ATOM 1024 O O . ILE B 2 28 ? 116.749 135.868 165.607 1.00 122.92 46 ILE B O 1
ATOM 1029 N N . SER B 2 29 ? 118.703 136.783 164.965 1.00 119.13 47 SER B N 1
ATOM 1030 C CA . SER B 2 29 ? 118.364 138.038 165.609 1.00 119.13 47 SER B CA 1
ATOM 1031 C C . SER B 2 29 ? 117.441 138.851 164.718 1.00 119.13 47 SER B C 1
ATOM 1032 O O . SER B 2 29 ? 117.344 138.628 163.513 1.00 119.13 47 SER B O 1
ATOM 1035 N N . GLY B 2 30 ? 116.777 139.826 165.325 1.00 119.78 48 GLY B N 1
ATOM 1036 C CA . GLY B 2 30 ? 115.766 140.579 164.615 1.00 119.78 48 GLY B CA 1
ATOM 1037 C C . GLY B 2 30 ? 116.280 141.583 163.616 1.00 119.78 48 GLY B C 1
ATOM 1038 O O . GLY B 2 30 ? 115.485 142.139 162.856 1.00 119.78 48 GLY B O 1
ATOM 1039 N N . LEU B 2 31 ? 117.579 141.835 163.591 1.00 113.97 49 LEU B N 1
ATOM 1040 C CA . LEU B 2 31 ? 118.138 142.829 162.695 1.00 113.97 49 LEU B CA 1
ATOM 1041 C C . LEU B 2 31 ? 118.721 142.227 161.435 1.00 113.97 49 LEU B C 1
ATOM 1042 O O . LEU B 2 31 ? 119.260 142.964 160.609 1.00 113.97 49 LEU B O 1
ATOM 1047 N N . ILE B 2 32 ? 118.646 140.908 161.277 1.00 114.14 50 ILE B N 1
ATOM 1048 C CA . ILE B 2 32 ? 119.104 140.288 160.043 1.00 114.14 50 ILE B CA 1
ATOM 1049 C C . ILE B 2 32 ? 118.195 140.675 158.891 1.00 114.14 50 ILE B C 1
ATOM 1050 O O . ILE B 2 32 ? 118.663 140.921 157.772 1.00 114.14 50 ILE B O 1
ATOM 1055 N N . TYR B 2 33 ? 116.897 140.807 159.170 1.00 115.06 51 TYR B N 1
ATOM 1056 C CA . TYR B 2 33 ? 115.892 140.883 158.118 1.00 115.06 51 TYR B CA 1
ATOM 1057 C C . TYR B 2 33 ? 116.036 142.145 157.289 1.00 115.06 51 TYR B C 1
ATOM 1058 O O . TYR B 2 33 ? 115.919 142.096 156.066 1.00 115.06 51 TYR B O 1
ATOM 1067 N N . GLU B 2 34 ? 116.343 143.270 157.921 1.00 118.69 52 GLU B N 1
ATOM 1068 C CA . GLU B 2 34 ? 116.543 144.472 157.130 1.00 118.69 52 GLU B CA 1
ATOM 1069 C C . GLU B 2 34 ? 117.863 144.421 156.374 1.00 118.69 52 GLU B C 1
ATOM 1070 O O . GLU B 2 34 ? 117.968 144.973 155.275 1.00 118.69 52 GLU B O 1
ATOM 1076 N N . GLU B 2 35 ? 118.860 143.722 156.914 1.00 118.40 53 GLU B N 1
ATOM 1077 C CA . GLU B 2 35 ? 120.128 143.584 156.208 1.00 118.40 53 GLU B CA 1
ATOM 1078 C C . GLU B 2 35 ? 119.999 142.671 155.004 1.00 118.40 53 GLU B C 1
ATOM 1079 O O . GLU B 2 35 ? 120.566 142.955 153.944 1.00 118.40 53 GLU B O 1
ATOM 1085 N N . THR B 2 36 ? 119.253 141.579 155.148 1.00 111.81 54 THR B N 1
ATOM 1086 C CA . THR B 2 36 ? 119.168 140.585 154.088 1.00 111.81 54 THR B CA 1
ATOM 1087 C C . THR B 2 36 ? 118.409 141.124 152.887 1.00 111.81 54 THR B C 1
ATOM 1088 O O . THR B 2 36 ? 118.767 140.824 151.743 1.00 111.81 54 THR B O 1
ATOM 1092 N N . ARG B 2 37 ? 117.368 141.927 153.130 1.00 111.55 55 ARG B N 1
ATOM 1093 C CA . ARG B 2 37 ? 116.745 142.701 152.062 1.00 111.55 55 ARG B CA 1
ATOM 1094 C C . ARG B 2 37 ? 117.754 143.580 151.350 1.00 111.55 55 ARG B C 1
ATOM 1095 O O . ARG B 2 37 ? 117.764 143.648 150.120 1.00 111.55 55 ARG B O 1
ATOM 1103 N N . GLY B 2 38 ? 118.632 144.236 152.106 1.00 108.91 56 GLY B N 1
ATOM 1104 C CA . GLY B 2 38 ? 119.634 145.085 151.496 1.00 108.91 56 GLY B CA 1
ATOM 1105 C C . GLY B 2 38 ? 120.699 144.330 150.738 1.00 108.91 56 GLY B C 1
ATOM 1106 O O . GLY B 2 38 ? 121.291 144.886 149.810 1.00 108.91 56 GLY B O 1
ATOM 1107 N N . VAL B 2 39 ? 120.944 143.073 151.093 1.00 105.91 57 VAL B N 1
ATOM 1108 C CA . VAL B 2 39 ? 122.010 142.327 150.440 1.00 105.91 57 VAL B CA 1
ATOM 1109 C C . VAL B 2 39 ? 121.587 141.873 149.055 1.00 105.91 57 VAL B C 1
ATOM 1110 O O . VAL B 2 39 ? 122.264 142.162 148.067 1.00 105.91 57 VAL B O 1
ATOM 1114 N N . LEU B 2 40 ? 120.467 141.163 148.944 1.00 104.33 58 LEU B N 1
ATOM 1115 C CA . LEU B 2 40 ? 120.128 140.648 147.628 1.00 104.33 58 LEU B CA 1
ATOM 1116 C C . LEU B 2 40 ? 119.560 141.722 146.722 1.00 104.33 58 LEU B C 1
ATOM 1117 O O . LEU B 2 40 ? 119.462 141.495 145.514 1.00 104.33 58 LEU B O 1
ATOM 1122 N N . LYS B 2 41 ? 119.177 142.867 147.286 1.00 106.42 59 LYS B N 1
ATOM 1123 C CA . LYS B 2 41 ? 118.942 144.065 146.494 1.00 106.42 59 LYS B CA 1
ATOM 1124 C C . LYS B 2 41 ? 120.162 144.406 145.658 1.00 106.42 59 LYS B C 1
ATOM 1125 O O . LYS B 2 41 ? 120.069 144.560 144.439 1.00 106.42 59 LYS B O 1
ATOM 1131 N N . VAL B 2 42 ? 121.330 144.487 146.292 1.00 108.36 60 VAL B N 1
ATOM 1132 C CA . VAL B 2 42 ? 122.522 144.834 145.533 1.00 108.36 60 VAL B CA 1
ATOM 1133 C C . VAL B 2 42 ? 123.077 143.618 144.805 1.00 108.36 60 VAL B C 1
ATOM 1134 O O . VAL B 2 42 ? 123.899 143.766 143.896 1.00 108.36 60 VAL B O 1
ATOM 1138 N N . PHE B 2 43 ? 122.638 142.414 145.157 1.00 106.58 61 PHE B N 1
ATOM 1139 C CA . PHE B 2 43 ? 123.027 141.254 144.370 1.00 106.58 61 PHE B CA 1
ATOM 1140 C C . PHE B 2 43 ? 122.273 141.212 143.055 1.00 106.58 61 PHE B C 1
ATOM 1141 O O . PHE B 2 43 ? 122.856 140.934 142.004 1.00 106.58 61 PHE B O 1
ATOM 1149 N N . LEU B 2 44 ? 120.967 141.460 143.097 1.00 106.57 62 LEU B N 1
ATOM 1150 C CA . LEU B 2 44 ? 120.182 141.393 141.875 1.00 106.57 62 LEU B CA 1
ATOM 1151 C C . LEU B 2 44 ? 120.481 142.555 140.948 1.00 106.57 62 LEU B C 1
ATOM 1152 O O . LEU B 2 44 ? 120.358 142.409 139.731 1.00 106.57 62 LEU B O 1
ATOM 1157 N N . GLU B 2 45 ? 120.880 143.702 141.493 1.00 116.65 63 GLU B N 1
ATOM 1158 C CA . GLU B 2 45 ? 121.253 144.819 140.638 1.00 116.65 63 GLU B CA 1
ATOM 1159 C C . GLU B 2 45 ? 122.507 144.520 139.839 1.00 116.65 63 GLU B C 1
ATOM 1160 O O . GLU B 2 45 ? 122.633 144.976 138.701 1.00 116.65 63 GLU B O 1
ATOM 1166 N N . ASN B 2 46 ? 123.425 143.741 140.394 1.00 113.33 64 ASN B N 1
ATOM 1167 C CA . ASN B 2 46 ? 124.624 143.415 139.643 1.00 113.33 64 ASN B CA 1
ATOM 1168 C C . ASN B 2 46 ? 124.363 142.348 138.600 1.00 113.33 64 ASN B C 1
ATOM 1169 O O . ASN B 2 46 ? 125.141 142.214 137.654 1.00 113.33 64 ASN B O 1
ATOM 1174 N N . VAL B 2 47 ? 123.289 141.583 138.747 1.00 107.67 65 VAL B N 1
ATOM 1175 C CA . VAL B 2 47 ? 122.992 140.567 137.752 1.00 107.67 65 VAL B CA 1
ATOM 1176 C C . VAL B 2 47 ? 122.111 141.138 136.656 1.00 107.67 65 VAL B C 1
ATOM 1177 O O . VAL B 2 47 ? 122.324 140.870 135.469 1.00 107.67 65 VAL B O 1
ATOM 1181 N N . ILE B 2 48 ? 121.135 141.960 137.030 1.00 109.88 66 ILE B N 1
ATOM 1182 C CA . ILE B 2 48 ? 120.204 142.496 136.048 1.00 109.88 66 ILE B CA 1
ATOM 1183 C C . ILE B 2 48 ? 120.885 143.526 135.159 1.00 109.88 66 ILE B C 1
ATOM 1184 O O . ILE B 2 48 ? 120.668 143.536 133.943 1.00 109.88 66 ILE B O 1
ATOM 1189 N N . ARG B 2 49 ? 121.782 144.348 135.718 1.00 115.47 67 ARG B N 1
ATOM 1190 C CA . ARG B 2 49 ? 122.462 145.329 134.876 1.00 115.47 67 ARG B CA 1
ATOM 1191 C C . ARG B 2 49 ? 123.435 144.678 133.905 1.00 115.47 67 ARG B C 1
ATOM 1192 O O . ARG B 2 49 ? 123.861 145.330 132.952 1.00 115.47 67 ARG B O 1
ATOM 1200 N N . ASP B 2 50 ? 123.799 143.418 134.124 1.00 115.92 68 ASP B N 1
ATOM 1201 C CA . ASP B 2 50 ? 124.520 142.684 133.101 1.00 115.92 68 ASP B CA 1
ATOM 1202 C C . ASP B 2 50 ? 123.556 142.047 132.116 1.00 115.92 68 ASP B C 1
ATOM 1203 O O . ASP B 2 50 ? 123.749 142.142 130.901 1.00 115.92 68 ASP B O 1
ATOM 1208 N N . ALA B 2 51 ? 122.502 141.412 132.628 1.00 110.37 69 ALA B N 1
ATOM 1209 C CA . ALA B 2 51 ? 121.615 140.638 131.773 1.00 110.37 69 ALA B CA 1
ATOM 1210 C C . ALA B 2 51 ? 120.786 141.524 130.862 1.00 110.37 69 ALA B C 1
ATOM 1211 O O . ALA B 2 51 ? 120.402 141.094 129.773 1.00 110.37 69 ALA B O 1
ATOM 1213 N N . VAL B 2 52 ? 120.503 142.754 131.282 1.00 109.69 70 VAL B N 1
ATOM 1214 C CA . VAL B 2 52 ? 119.814 143.687 130.401 1.00 109.69 70 VAL B CA 1
ATOM 1215 C C . VAL B 2 52 ? 120.719 144.097 129.251 1.00 109.69 70 VAL B C 1
ATOM 1216 O O . VAL B 2 52 ? 120.292 144.134 128.090 1.00 109.69 70 VAL B O 1
ATOM 1220 N N . THR B 2 53 ? 121.994 144.354 129.539 1.00 110.69 71 THR B N 1
ATOM 1221 C CA . THR B 2 53 ? 122.916 144.789 128.500 1.00 110.69 71 THR B CA 1
ATOM 1222 C C . THR B 2 53 ? 123.240 143.699 127.494 1.00 110.69 71 THR B C 1
ATOM 1223 O O . THR B 2 53 ? 123.715 144.016 126.403 1.00 110.69 71 THR B O 1
ATOM 1227 N N . TYR B 2 54 ? 123.002 142.433 127.818 1.00 110.82 72 TYR B N 1
ATOM 1228 C CA . TYR B 2 54 ? 123.021 141.431 126.764 1.00 110.82 72 TYR B CA 1
ATOM 1229 C C . TYR B 2 54 ? 121.821 141.586 125.846 1.00 110.82 72 TYR B C 1
ATOM 1230 O O . TYR B 2 54 ? 121.939 141.412 124.630 1.00 110.82 72 TYR B O 1
ATOM 1239 N N . THR B 2 55 ? 120.664 141.924 126.406 1.00 117.14 73 THR B N 1
ATOM 1240 C CA . THR B 2 55 ? 119.465 142.032 125.589 1.00 117.14 73 THR B CA 1
ATOM 1241 C C . THR B 2 55 ? 119.477 143.295 124.750 1.00 117.14 73 THR B C 1
ATOM 1242 O O . THR B 2 55 ? 119.006 143.290 123.609 1.00 117.14 73 THR B O 1
ATOM 1246 N N . GLU B 2 56 ? 119.995 144.389 125.301 1.00 120.30 74 GLU B N 1
ATOM 1247 C CA . GLU B 2 56 ? 120.117 145.603 124.510 1.00 120.30 74 GLU B CA 1
ATOM 1248 C C . GLU B 2 56 ? 121.153 145.448 123.416 1.00 120.30 74 GLU B C 1
ATOM 1249 O O . GLU B 2 56 ? 121.051 146.098 122.373 1.00 120.30 74 GLU B O 1
ATOM 1255 N N . HIS B 2 57 ? 122.148 144.594 123.628 1.00 115.33 75 HIS B N 1
ATOM 1256 C CA . HIS B 2 57 ? 123.101 144.339 122.564 1.00 115.33 75 HIS B CA 1
ATOM 1257 C C . HIS B 2 57 ? 122.500 143.472 121.476 1.00 115.33 75 HIS B C 1
ATOM 1258 O O . HIS B 2 57 ? 122.851 143.622 120.303 1.00 115.33 75 HIS B O 1
ATOM 1265 N N . ALA B 2 58 ? 121.586 142.583 121.828 1.00 115.54 76 ALA B N 1
ATOM 1266 C CA . ALA B 2 58 ? 120.916 141.770 120.829 1.00 115.54 76 ALA B CA 1
ATOM 1267 C C . ALA B 2 58 ? 119.677 142.441 120.265 1.00 115.54 76 ALA B C 1
ATOM 1268 O O . ALA B 2 58 ? 118.984 141.823 119.453 1.00 115.54 76 ALA B O 1
ATOM 1270 N N . LYS B 2 59 ? 119.402 143.680 120.685 1.00 118.16 77 LYS B N 1
ATOM 1271 C CA . LYS B 2 59 ? 118.266 144.489 120.234 1.00 118.16 77 LYS B CA 1
ATOM 1272 C C . LYS B 2 59 ? 116.933 143.786 120.465 1.00 118.16 77 LYS B C 1
ATOM 1273 O O . LYS B 2 59 ? 116.096 143.703 119.568 1.00 118.16 77 LYS B O 1
ATOM 1279 N N . ARG B 2 60 ? 116.733 143.262 121.664 1.00 123.50 78 ARG B N 1
ATOM 1280 C CA . ARG B 2 60 ? 115.493 142.585 121.997 1.00 123.50 78 ARG B CA 1
ATOM 1281 C C . ARG B 2 60 ? 114.807 143.288 123.153 1.00 123.50 78 ARG B C 1
ATOM 1282 O O . ARG B 2 60 ? 115.459 143.824 124.049 1.00 123.50 78 ARG B O 1
ATOM 1290 N N . LYS B 2 61 ? 113.484 143.281 123.129 1.00 130.92 79 LYS B N 1
ATOM 1291 C CA . LYS B 2 61 ? 112.732 143.842 124.236 1.00 130.92 79 LYS B CA 1
ATOM 1292 C C . LYS B 2 61 ? 112.491 142.837 125.346 1.00 130.92 79 LYS B C 1
ATOM 1293 O O . LYS B 2 61 ? 112.024 143.225 126.419 1.00 130.92 79 LYS B O 1
ATOM 1299 N N . THR B 2 62 ? 112.800 141.571 125.124 1.00 128.48 80 THR B N 1
ATOM 1300 C CA . THR B 2 62 ? 112.636 140.554 126.145 1.00 128.48 80 THR B CA 1
ATOM 1301 C C . THR B 2 62 ? 113.982 140.233 126.771 1.00 128.48 80 THR B C 1
ATOM 1302 O O . THR B 2 62 ? 115.031 140.676 126.306 1.00 128.48 80 THR B O 1
ATOM 1306 N N . VAL B 2 63 ? 113.944 139.460 127.850 1.00 120.43 81 VAL B N 1
ATOM 1307 C CA . VAL B 2 63 ? 115.146 138.968 128.510 1.00 120.43 81 VAL B CA 1
ATOM 1308 C C . VAL B 2 63 ? 115.030 137.462 128.611 1.00 120.43 81 VAL B C 1
ATOM 1309 O O . VAL B 2 63 ? 114.119 136.949 129.268 1.00 120.43 81 VAL B O 1
ATOM 1313 N N . THR B 2 64 ? 115.949 136.754 127.977 1.00 116.52 82 THR B N 1
ATOM 1314 C CA . THR B 2 64 ? 115.860 135.310 127.978 1.00 116.52 82 THR B CA 1
ATOM 1315 C C . THR B 2 64 ? 116.566 134.731 129.188 1.00 116.52 82 THR B C 1
ATOM 1316 O O . THR B 2 64 ? 117.299 135.413 129.902 1.00 116.52 82 THR B O 1
ATOM 1320 N N . ALA B 2 65 ? 116.342 133.439 129.409 1.00 116.37 83 ALA B N 1
ATOM 1321 C CA . ALA B 2 65 ? 117.035 132.756 130.488 1.00 116.37 83 ALA B CA 1
ATOM 1322 C C . ALA B 2 65 ? 118.505 132.581 130.172 1.00 116.37 83 ALA B C 1
ATOM 1323 O O . ALA B 2 65 ? 119.329 132.518 131.088 1.00 116.37 83 ALA B O 1
ATOM 1325 N N . MET B 2 66 ? 118.850 132.510 128.890 1.00 118.18 84 MET B N 1
ATOM 1326 C CA . MET B 2 66 ? 120.242 132.347 128.507 1.00 118.18 84 MET B CA 1
ATOM 1327 C C . MET B 2 66 ? 121.042 133.605 128.801 1.00 118.18 84 MET B C 1
ATOM 1328 O O . MET B 2 66 ? 122.242 133.528 129.081 1.00 118.18 84 MET B O 1
ATOM 1333 N N . ASP B 2 67 ? 120.388 134.762 128.778 1.00 118.50 85 ASP B N 1
ATOM 1334 C CA . ASP B 2 67 ? 121.072 136.002 129.110 1.00 118.50 85 ASP B CA 1
ATOM 1335 C C . ASP B 2 67 ? 121.370 136.081 130.594 1.00 118.50 85 ASP B C 1
ATOM 1336 O O . ASP B 2 67 ? 122.355 136.703 131.003 1.00 118.50 85 ASP B O 1
ATOM 1341 N N . VAL B 2 68 ? 120.523 135.470 131.415 1.00 109.01 86 VAL B N 1
ATOM 1342 C CA . VAL B 2 68 ? 120.779 135.434 132.846 1.00 109.01 86 VAL B CA 1
ATOM 1343 C C . VAL B 2 68 ? 121.966 134.535 133.142 1.00 109.01 86 VAL B C 1
ATOM 1344 O O . VAL B 2 68 ? 122.812 134.862 133.981 1.00 109.01 86 VAL B O 1
ATOM 1348 N N . VAL B 2 69 ? 122.071 133.418 132.422 1.00 110.21 87 VAL B N 1
ATOM 1349 C CA . VAL B 2 69 ? 123.173 132.482 132.617 1.00 110.21 87 VAL B CA 1
ATOM 1350 C C . VAL B 2 69 ? 124.496 133.129 132.242 1.00 110.21 87 VAL B C 1
ATOM 1351 O O . VAL B 2 69 ? 125.505 132.963 132.937 1.00 110.21 87 VAL B O 1
ATOM 1355 N N . TYR B 2 70 ? 124.496 133.928 131.179 1.00 117.12 88 TYR B N 1
ATOM 1356 C CA . TYR B 2 70 ? 125.704 134.628 130.773 1.00 117.12 88 TYR B CA 1
ATOM 1357 C C . TYR B 2 70 ? 126.101 135.702 131.765 1.00 117.12 88 TYR B C 1
ATOM 1358 O O . TYR B 2 70 ? 127.292 135.984 131.909 1.00 117.12 88 TYR B O 1
ATOM 1367 N N . ALA B 2 71 ? 125.137 136.294 132.462 1.00 111.67 89 ALA B N 1
ATOM 1368 C CA . ALA B 2 71 ? 125.482 137.251 133.499 1.00 111.67 89 ALA B CA 1
ATOM 1369 C C . ALA B 2 71 ? 126.064 136.560 134.719 1.00 111.67 89 ALA B C 1
ATOM 1370 O O . ALA B 2 71 ? 126.885 137.144 135.428 1.00 111.67 89 ALA B O 1
ATOM 1372 N N . LEU B 2 72 ? 125.666 135.322 134.971 1.00 109.59 90 LEU B N 1
ATOM 1373 C CA . LEU B 2 72 ? 126.117 134.614 136.157 1.00 109.59 90 LEU B CA 1
ATOM 1374 C C . LEU B 2 72 ? 127.376 133.811 135.912 1.00 109.59 90 LEU B C 1
ATOM 1375 O O . LEU B 2 72 ? 128.169 133.621 136.838 1.00 109.59 90 LEU B O 1
ATOM 1380 N N . LYS B 2 73 ? 127.570 133.333 134.682 1.00 111.90 91 LYS B N 1
ATOM 1381 C CA . LYS B 2 73 ? 128.861 132.783 134.292 1.00 111.90 91 LYS B CA 1
ATOM 1382 C C . LYS B 2 73 ? 129.932 133.853 134.341 1.00 111.90 91 LYS B C 1
ATOM 1383 O O . LYS B 2 73 ? 131.099 133.564 134.620 1.00 111.90 91 LYS B O 1
ATOM 1389 N N . ARG B 2 74 ? 129.537 135.093 134.086 1.00 111.97 92 ARG B N 1
ATOM 1390 C CA . ARG B 2 74 ? 130.450 136.217 134.167 1.00 111.97 92 ARG B CA 1
ATOM 1391 C C . ARG B 2 74 ? 130.960 136.439 135.582 1.00 111.97 92 ARG B C 1
ATOM 1392 O O . ARG B 2 74 ? 132.159 136.644 135.792 1.00 111.97 92 ARG B O 1
ATOM 1400 N N . GLN B 2 75 ? 130.075 136.387 136.567 1.00 112.73 93 GLN B N 1
ATOM 1401 C CA . GLN B 2 75 ? 130.449 136.699 137.934 1.00 112.73 93 GLN B CA 1
ATOM 1402 C C . GLN B 2 75 ? 130.922 135.482 138.709 1.00 112.73 93 GLN B C 1
ATOM 1403 O O . GLN B 2 75 ? 130.913 135.508 139.942 1.00 112.73 93 GLN B O 1
ATOM 1409 N N . GLY B 2 76 ? 131.333 134.423 138.021 1.00 117.36 94 GLY B N 1
ATOM 1410 C CA . GLY B 2 76 ? 131.834 133.242 138.692 1.00 117.36 94 GLY B CA 1
ATOM 1411 C C . GLY B 2 76 ? 130.790 132.461 139.450 1.00 117.36 94 GLY B C 1
ATOM 1412 O O . GLY B 2 76 ? 131.109 131.833 140.461 1.00 117.36 94 GLY B O 1
ATOM 1413 N N . ARG B 2 77 ? 129.545 132.488 138.996 1.00 113.67 95 ARG B N 1
ATOM 1414 C CA . ARG B 2 77 ? 128.435 131.819 139.661 1.00 113.67 95 ARG B CA 1
ATOM 1415 C C . ARG B 2 77 ? 127.607 131.049 138.654 1.00 113.67 95 ARG B C 1
ATOM 1416 O O . ARG B 2 77 ? 126.404 131.266 138.520 1.00 113.67 95 ARG B O 1
ATOM 1424 N N . THR B 2 78 ? 128.271 130.181 137.892 1.00 111.31 96 THR B N 1
ATOM 1425 C CA . THR B 2 78 ? 127.659 129.492 136.761 1.00 111.31 96 THR B CA 1
ATOM 1426 C C . THR B 2 78 ? 126.489 128.613 137.179 1.00 111.31 96 THR B C 1
ATOM 1427 O O . THR B 2 78 ? 126.576 127.866 138.154 1.00 111.31 96 THR B O 1
ATOM 1431 N N . LEU B 2 79 ? 125.395 128.714 136.432 1.00 105.79 97 LEU B N 1
ATOM 1432 C CA . LEU B 2 79 ? 124.237 127.850 136.601 1.00 105.79 97 LEU B CA 1
ATOM 1433 C C . LEU B 2 79 ? 124.340 126.626 135.717 1.00 105.79 97 LEU B C 1
ATOM 1434 O O . LEU B 2 79 ? 124.812 126.703 134.582 1.00 105.79 97 LEU B O 1
ATOM 1439 N N . TYR B 2 80 ? 123.861 125.506 136.228 1.00 107.34 98 TYR B N 1
ATOM 1440 C CA . TYR B 2 80 ? 123.562 124.351 135.408 1.00 107.34 98 TYR B CA 1
ATOM 1441 C C . TYR B 2 80 ? 122.062 124.133 135.411 1.00 107.34 98 TYR B C 1
ATOM 1442 O O . TYR B 2 80 ? 121.404 124.314 136.437 1.00 107.34 98 TYR B O 1
ATOM 1451 N N . GLY B 2 81 ? 121.523 123.748 134.265 1.00 108.86 99 GLY B N 1
ATOM 1452 C CA . GLY B 2 81 ? 120.119 123.434 134.161 1.00 108.86 99 GLY B CA 1
ATOM 1453 C C . GLY B 2 81 ? 119.278 124.456 133.447 1.00 108.86 99 GLY B C 1
ATOM 1454 O O . GLY B 2 81 ? 118.055 124.444 133.609 1.00 108.86 99 GLY B O 1
ATOM 1455 N N . PHE B 2 82 ? 119.882 125.349 132.679 1.00 110.46 100 PHE B N 1
ATOM 1456 C CA . PHE B 2 82 ? 119.101 126.274 131.874 1.00 110.46 100 PHE B CA 1
ATOM 1457 C C . PHE B 2 82 ? 119.687 126.457 130.484 1.00 110.46 100 PHE B C 1
ATOM 1458 O O . PHE B 2 82 ? 119.173 127.278 129.718 1.00 110.46 100 PHE B O 1
ATOM 1466 N N . GLY B 2 83 ? 120.734 125.725 130.135 1.00 117.74 101 GLY B N 1
ATOM 1467 C CA . GLY B 2 83 ? 121.349 125.853 128.831 1.00 117.74 101 GLY B CA 1
ATOM 1468 C C . GLY B 2 83 ? 122.833 126.144 128.909 1.00 117.74 101 GLY B C 1
ATOM 1469 O O . GLY B 2 83 ? 123.312 127.115 128.330 1.00 117.74 101 GLY B O 1
ATOM 1470 N N . LYS C 3 1 ? 151.002 162.467 103.341 1.00 148.12 13 LYS C N 1
ATOM 1471 C CA . LYS C 3 1 ? 150.590 161.251 102.650 1.00 148.12 13 LYS C CA 1
ATOM 1472 C C . LYS C 3 1 ? 150.490 160.046 103.569 1.00 148.12 13 LYS C C 1
ATOM 1473 O O . LYS C 3 1 ? 149.769 159.096 103.263 1.00 148.12 13 LYS C O 1
ATOM 1479 N N . ALA C 3 2 ? 151.244 160.064 104.668 1.00 152.84 14 ALA C N 1
ATOM 1480 C CA . ALA C 3 2 ? 151.163 158.989 105.649 1.00 152.84 14 ALA C CA 1
ATOM 1481 C C . ALA C 3 2 ? 149.793 158.960 106.310 1.00 152.84 14 ALA C C 1
ATOM 1482 O O . ALA C 3 2 ? 148.998 158.062 106.019 1.00 152.84 14 ALA C O 1
ATOM 1484 N N . LYS C 3 3 ? 149.503 159.985 107.119 1.00 143.84 15 LYS C N 1
ATOM 1485 C CA . LYS C 3 3 ? 148.233 160.192 107.827 1.00 143.84 15 LYS C CA 1
ATOM 1486 C C . LYS C 3 3 ? 147.770 158.930 108.557 1.00 143.84 15 LYS C C 1
ATOM 1487 O O . LYS C 3 3 ? 146.833 158.250 108.138 1.00 143.84 15 LYS C O 1
ATOM 1493 N N . THR C 3 4 ? 148.525 158.598 109.606 1.00 133.67 16 THR C N 1
ATOM 1494 C CA . THR C 3 4 ? 148.230 157.434 110.431 1.00 133.67 16 THR C CA 1
ATOM 1495 C C . THR C 3 4 ? 146.833 157.530 111.018 1.00 133.67 16 THR C C 1
ATOM 1496 O O . THR C 3 4 ? 146.381 158.605 111.416 1.00 133.67 16 THR C O 1
ATOM 1500 N N . ARG C 3 5 ? 146.148 156.391 111.057 1.00 129.66 17 ARG C N 1
ATOM 1501 C CA . ARG C 3 5 ? 144.733 156.378 111.391 1.00 129.66 17 ARG C CA 1
ATOM 1502 C C . ARG C 3 5 ? 144.479 156.709 112.852 1.00 129.66 17 ARG C C 1
ATOM 1503 O O . ARG C 3 5 ? 143.365 157.112 113.195 1.00 129.66 17 ARG C O 1
ATOM 1511 N N . SER C 3 6 ? 145.488 156.576 113.710 1.00 126.59 18 SER C N 1
ATOM 1512 C CA . SER C 3 6 ? 145.358 157.074 115.071 1.00 126.59 18 SER C CA 1
ATOM 1513 C C . SER C 3 6 ? 145.310 158.591 115.091 1.00 126.59 18 SER C C 1
ATOM 1514 O O . SER C 3 6 ? 144.595 159.187 115.904 1.00 126.59 18 SER C O 1
ATOM 1517 N N . SER C 3 7 ? 146.059 159.234 114.198 1.00 126.70 19 SER C N 1
ATOM 1518 C CA . SER C 3 7 ? 146.001 160.682 114.099 1.00 126.70 19 SER C CA 1
ATOM 1519 C C . SER C 3 7 ? 144.695 161.158 113.494 1.00 126.70 19 SER C C 1
ATOM 1520 O O . SER C 3 7 ? 144.289 162.294 113.750 1.00 126.70 19 SER C O 1
ATOM 1523 N N . ARG C 3 8 ? 144.035 160.324 112.692 1.00 130.79 20 ARG C N 1
ATOM 1524 C CA . ARG C 3 8 ? 142.708 160.679 112.211 1.00 130.79 20 ARG C CA 1
ATOM 1525 C C . ARG C 3 8 ? 141.700 160.647 113.343 1.00 130.79 20 ARG C C 1
ATOM 1526 O O . ARG C 3 8 ? 140.783 161.472 113.393 1.00 130.79 20 ARG C O 1
ATOM 1534 N N . ALA C 3 9 ? 141.861 159.709 114.267 1.00 122.52 21 ALA C N 1
ATOM 1535 C CA . ALA C 3 9 ? 140.977 159.634 115.414 1.00 122.52 21 ALA C CA 1
ATOM 1536 C C . ALA C 3 9 ? 141.337 160.635 116.496 1.00 122.52 21 ALA C C 1
ATOM 1537 O O . ALA C 3 9 ? 140.543 160.838 117.416 1.00 122.52 21 ALA C O 1
ATOM 1539 N N . GLY C 3 10 ? 142.496 161.271 116.405 1.00 118.05 22 GLY C N 1
ATOM 1540 C CA . GLY C 3 10 ? 142.889 162.199 117.444 1.00 118.05 22 GLY C CA 1
ATOM 1541 C C . GLY C 3 10 ? 143.302 161.495 118.711 1.00 118.05 22 GLY C C 1
ATOM 1542 O O . GLY C 3 10 ? 142.908 161.911 119.805 1.00 118.05 22 GLY C O 1
ATOM 1543 N N . LEU C 3 11 ? 144.079 160.431 118.590 1.00 114.75 23 LEU C N 1
ATOM 1544 C CA . LEU C 3 11 ? 144.514 159.643 119.727 1.00 114.75 23 LEU C CA 1
ATOM 1545 C C . LEU C 3 11 ? 146.030 159.633 119.793 1.00 114.75 23 LEU C C 1
ATOM 1546 O O . LEU C 3 11 ? 146.718 160.335 119.049 1.00 114.75 23 LEU C O 1
ATOM 1551 N N . GLN C 3 12 ? 146.543 158.820 120.708 1.00 113.44 24 GLN C N 1
ATOM 1552 C CA . GLN C 3 12 ? 147.952 158.496 120.749 1.00 113.44 24 GLN C CA 1
ATOM 1553 C C . GLN C 3 12 ? 148.232 157.011 120.783 1.00 113.44 24 GLN C C 1
ATOM 1554 O O . GLN C 3 12 ? 149.378 156.623 120.564 1.00 113.44 24 GLN C O 1
ATOM 1560 N N . PHE C 3 13 ? 147.256 156.187 121.057 1.00 111.50 25 PHE C N 1
ATOM 1561 C CA . PHE C 3 13 ? 147.559 154.770 120.997 1.00 111.50 25 PHE C CA 1
ATOM 1562 C C . PHE C 3 13 ? 147.509 154.269 119.560 1.00 111.50 25 PHE C C 1
ATOM 1563 O O . PHE C 3 13 ? 146.727 154.769 118.754 1.00 111.50 25 PHE C O 1
ATOM 1571 N N . PRO C 3 14 ? 148.355 153.300 119.207 1.00 114.49 26 PRO C N 1
ATOM 1572 C CA . PRO C 3 14 ? 148.452 152.890 117.802 1.00 114.49 26 PRO C CA 1
ATOM 1573 C C . PRO C 3 14 ? 147.246 152.063 117.387 1.00 114.49 26 PRO C C 1
ATOM 1574 O O . PRO C 3 14 ? 147.069 150.928 117.830 1.00 114.49 26 PRO C O 1
ATOM 1578 N N . VAL C 3 15 ? 146.411 152.642 116.528 1.00 115.51 27 VAL C N 1
ATOM 1579 C CA . VAL C 3 15 ? 145.225 151.933 116.073 1.00 115.51 27 VAL C CA 1
ATOM 1580 C C . VAL C 3 15 ? 145.617 150.757 115.197 1.00 115.51 27 VAL C C 1
ATOM 1581 O O . VAL C 3 15 ? 145.049 149.665 115.311 1.00 115.51 27 VAL C O 1
ATOM 1585 N N . GLY C 3 16 ? 146.636 150.938 114.359 1.00 123.75 28 GLY C N 1
ATOM 1586 C CA . GLY C 3 16 ? 147.069 149.860 113.492 1.00 123.75 28 GLY C CA 1
ATOM 1587 C C . GLY C 3 16 ? 147.700 148.705 114.235 1.00 123.75 28 GLY C C 1
ATOM 1588 O O . GLY C 3 16 ? 147.608 147.558 113.791 1.00 123.75 28 GLY C O 1
ATOM 1589 N N . ARG C 3 17 ? 148.336 148.981 115.371 1.00 122.65 29 ARG C N 1
ATOM 1590 C CA . ARG C 3 17 ? 148.874 147.897 116.178 1.00 122.65 29 ARG C CA 1
ATOM 1591 C C . ARG C 3 17 ? 147.756 147.107 116.828 1.00 122.65 29 ARG C C 1
ATOM 1592 O O . ARG C 3 17 ? 147.801 145.875 116.862 1.00 122.65 29 ARG C O 1
ATOM 1600 N N . VAL C 3 18 ? 146.738 147.805 117.329 1.00 114.95 30 VAL C N 1
ATOM 1601 C CA . VAL C 3 18 ? 145.599 147.147 117.958 1.00 114.95 30 VAL C CA 1
ATOM 1602 C C . VAL C 3 18 ? 144.834 146.318 116.940 1.00 114.95 30 VAL C C 1
ATOM 1603 O O . VAL C 3 18 ? 144.423 145.186 117.223 1.00 114.95 30 VAL C O 1
ATOM 1607 N N . HIS C 3 19 ? 144.683 146.845 115.727 1.00 118.29 31 HIS C N 1
ATOM 1608 C CA . HIS C 3 19 ? 144.011 146.110 114.665 1.00 118.29 31 HIS C CA 1
ATOM 1609 C C . HIS C 3 19 ? 144.784 144.863 114.271 1.00 118.29 31 HIS C C 1
ATOM 1610 O O . HIS C 3 19 ? 144.184 143.855 113.891 1.00 118.29 31 HIS C O 1
ATOM 1617 N N . ARG C 3 20 ? 146.107 144.897 114.380 1.00 122.57 32 ARG C N 1
ATOM 1618 C CA . ARG C 3 20 ? 146.873 143.691 114.112 1.00 122.57 32 ARG C CA 1
ATOM 1619 C C . ARG C 3 20 ? 146.699 142.676 115.230 1.00 122.57 32 ARG C C 1
ATOM 1620 O O . ARG C 3 20 ? 146.577 141.476 114.968 1.00 122.57 32 ARG C O 1
ATOM 1628 N N . LEU C 3 21 ? 146.655 143.142 116.477 1.00 116.73 33 LEU C N 1
ATOM 1629 C CA . LEU C 3 21 ? 146.489 142.224 117.597 1.00 116.73 33 LEU C CA 1
ATOM 1630 C C . LEU C 3 21 ? 145.100 141.612 117.639 1.00 116.73 33 LEU C C 1
ATOM 1631 O O . LEU C 3 21 ? 144.939 140.497 118.142 1.00 116.73 33 LEU C O 1
ATOM 1636 N N . LEU C 3 22 ? 144.092 142.307 117.121 1.00 116.79 34 LEU C N 1
ATOM 1637 C CA . LEU C 3 22 ? 142.764 141.712 117.084 1.00 116.79 34 LEU C CA 1
ATOM 1638 C C . LEU C 3 22 ? 142.674 140.624 116.029 1.00 116.79 34 LEU C C 1
ATOM 1639 O O . LEU C 3 22 ? 141.989 139.616 116.229 1.00 116.79 34 LEU C O 1
ATOM 1644 N N . ARG C 3 23 ? 143.364 140.798 114.906 1.00 122.57 35 ARG C N 1
ATOM 1645 C CA . ARG C 3 23 ? 143.206 139.844 113.820 1.00 122.57 35 ARG C CA 1
ATOM 1646 C C . ARG C 3 23 ? 143.947 138.547 114.095 1.00 122.57 35 ARG C C 1
ATOM 1647 O O . ARG C 3 23 ? 143.390 137.465 113.892 1.00 122.57 35 ARG C O 1
ATOM 1655 N N . LYS C 3 24 ? 145.178 138.618 114.582 1.00 124.56 36 LYS C N 1
ATOM 1656 C CA . LYS C 3 24 ? 145.909 137.404 114.897 1.00 124.56 36 LYS C CA 1
ATOM 1657 C C . LYS C 3 24 ? 145.741 136.987 116.346 1.00 124.56 36 LYS C C 1
ATOM 1658 O O . LYS C 3 24 ? 146.443 136.085 116.807 1.00 124.56 36 LYS C O 1
ATOM 1664 N N . GLY C 3 25 ? 144.826 137.609 117.068 1.00 122.30 37 GLY C N 1
ATOM 1665 C CA . GLY C 3 25 ? 144.559 137.173 118.415 1.00 122.30 37 GLY C CA 1
ATOM 1666 C C . GLY C 3 25 ? 143.538 136.074 118.534 1.00 122.30 37 GLY C C 1
ATOM 1667 O O . GLY C 3 25 ? 143.269 135.635 119.656 1.00 122.30 37 GLY C O 1
ATOM 1668 N N . ASN C 3 26 ? 142.981 135.626 117.402 1.00 124.24 38 ASN C N 1
ATOM 1669 C CA . ASN C 3 26 ? 141.929 134.607 117.332 1.00 124.24 38 ASN C CA 1
ATOM 1670 C C . ASN C 3 26 ? 140.720 134.984 118.179 1.00 124.24 38 ASN C C 1
ATOM 1671 O O . ASN C 3 26 ? 140.299 134.244 119.066 1.00 124.24 38 ASN C O 1
ATOM 1676 N N . TYR C 3 27 ? 140.162 136.153 117.903 1.00 120.03 39 TYR C N 1
ATOM 1677 C CA . TYR C 3 27 ? 138.959 136.573 118.598 1.00 120.03 39 TYR C CA 1
ATOM 1678 C C . TYR C 3 27 ? 137.710 136.377 117.764 1.00 120.03 39 TYR C C 1
ATOM 1679 O O . TYR C 3 27 ? 136.674 135.982 118.298 1.00 120.03 39 TYR C O 1
ATOM 1688 N N . SER C 3 28 ? 137.786 136.621 116.463 1.00 129.73 40 SER C N 1
ATOM 1689 C CA . SER C 3 28 ? 136.677 136.336 115.573 1.00 129.73 40 SER C CA 1
ATOM 1690 C C . SER C 3 28 ? 137.233 136.071 114.188 1.00 129.73 40 SER C C 1
ATOM 1691 O O . SER C 3 28 ? 138.445 136.097 113.967 1.00 129.73 40 SER C O 1
ATOM 1694 N N . GLU C 3 29 ? 136.332 135.816 113.246 1.00 135.29 41 GLU C N 1
ATOM 1695 C CA . GLU C 3 29 ? 136.763 135.659 111.866 1.00 135.29 41 GLU C CA 1
ATOM 1696 C C . GLU C 3 29 ? 137.079 137.003 111.242 1.00 135.29 41 GLU C C 1
ATOM 1697 O O . GLU C 3 29 ? 137.992 137.112 110.418 1.00 135.29 41 GLU C O 1
ATOM 1703 N N . ARG C 3 30 ? 136.341 138.036 111.616 1.00 134.95 42 ARG C N 1
ATOM 1704 C CA . ARG C 3 30 ? 136.538 139.352 111.046 1.00 134.95 42 ARG C CA 1
ATOM 1705 C C . ARG C 3 30 ? 136.581 140.397 112.143 1.00 134.95 42 ARG C C 1
ATOM 1706 O O . ARG C 3 30 ? 136.044 140.210 113.235 1.00 134.95 42 ARG C O 1
ATOM 1714 N N . VAL C 3 31 ? 137.218 141.515 111.824 1.00 123.68 43 VAL C N 1
ATOM 1715 C CA . VAL C 3 31 ? 137.304 142.667 112.705 1.00 123.68 43 VAL C CA 1
ATOM 1716 C C . VAL C 3 31 ? 136.815 143.875 111.932 1.00 123.68 43 VAL C C 1
ATOM 1717 O O . VAL C 3 31 ? 137.323 144.162 110.844 1.00 123.68 43 VAL C O 1
ATOM 1721 N N . GLY C 3 32 ? 135.829 144.574 112.481 1.00 118.83 44 GLY C N 1
ATOM 1722 C CA . GLY C 3 32 ? 135.315 145.754 111.824 1.00 118.83 44 GLY C CA 1
ATOM 1723 C C . GLY C 3 32 ? 136.310 146.894 111.825 1.00 118.83 44 GLY C C 1
ATOM 1724 O O . GLY C 3 32 ? 137.312 146.887 112.535 1.00 118.83 44 GLY C O 1
ATOM 1725 N N . ALA C 3 33 ? 136.023 147.894 110.995 1.00 119.36 45 ALA C N 1
ATOM 1726 C CA . ALA C 3 33 ? 136.950 149.008 110.848 1.00 119.36 45 ALA C CA 1
ATOM 1727 C C . ALA C 3 33 ? 136.910 149.923 112.059 1.00 119.36 45 ALA C C 1
ATOM 1728 O O . ALA C 3 33 ? 137.955 150.366 112.543 1.00 119.36 45 ALA C O 1
ATOM 1730 N N . GLY C 3 34 ? 135.720 150.213 112.567 1.00 113.77 46 GLY C N 1
ATOM 1731 C CA . GLY C 3 34 ? 135.616 151.075 113.722 1.00 113.77 46 GLY C CA 1
ATOM 1732 C C . GLY C 3 34 ? 135.984 150.430 115.032 1.00 113.77 46 GLY C C 1
ATOM 1733 O O . GLY C 3 34 ? 136.051 151.124 116.049 1.00 113.77 46 GLY C O 1
ATOM 1734 N N . ALA C 3 35 ? 136.224 149.120 115.030 1.00 109.74 47 ALA C N 1
ATOM 1735 C CA . ALA C 3 35 ? 136.508 148.425 116.285 1.00 109.74 47 ALA C CA 1
ATOM 1736 C C . ALA C 3 35 ? 137.851 148.801 116.906 1.00 109.74 47 ALA C C 1
ATOM 1737 O O . ALA C 3 35 ? 137.857 149.163 118.095 1.00 109.74 47 ALA C O 1
ATOM 1739 N N . PRO C 3 36 ? 139.004 148.764 116.211 1.00 106.56 48 PRO C N 1
ATOM 1740 C CA . PRO C 3 36 ? 140.236 149.147 116.911 1.00 106.56 48 PRO C CA 1
ATOM 1741 C C . PRO C 3 36 ? 140.338 150.628 117.175 1.00 106.56 48 PRO C C 1
ATOM 1742 O O . PRO C 3 36 ? 141.110 151.027 118.051 1.00 106.56 48 PRO C O 1
ATOM 1746 N N . VAL C 3 37 ? 139.588 151.452 116.451 1.00 105.74 49 VAL C N 1
ATOM 1747 C CA . VAL C 3 37 ? 139.520 152.866 116.783 1.00 105.74 49 VAL C CA 1
ATOM 1748 C C . VAL C 3 37 ? 138.821 153.055 118.114 1.00 105.74 49 VAL C C 1
ATOM 1749 O O . VAL C 3 37 ? 139.280 153.816 118.972 1.00 105.74 49 VAL C O 1
ATOM 1753 N N . TYR C 3 38 ? 137.718 152.344 118.318 1.00 103.47 50 TYR C N 1
ATOM 1754 C CA . TYR C 3 38 ? 136.960 152.488 119.550 1.00 103.47 50 TYR C CA 1
ATOM 1755 C C . TYR C 3 38 ? 137.705 151.896 120.727 1.00 103.47 50 TYR C C 1
ATOM 1756 O O . TYR C 3 38 ? 137.555 152.370 121.853 1.00 103.47 50 TYR C O 1
ATOM 1765 N N . LEU C 3 39 ? 138.500 150.862 120.490 1.00 99.08 51 LEU C N 1
ATOM 1766 C CA . LEU C 3 39 ? 139.190 150.211 121.590 1.00 99.08 51 LEU C CA 1
ATOM 1767 C C . LEU C 3 39 ? 140.388 151.022 122.044 1.00 99.08 51 LEU C C 1
ATOM 1768 O O . LEU C 3 39 ? 140.671 151.100 123.244 1.00 99.08 51 LEU C O 1
ATOM 1773 N N . ALA C 3 40 ? 141.096 151.641 121.103 1.00 99.84 52 ALA C N 1
ATOM 1774 C CA . ALA C 3 40 ? 142.298 152.381 121.455 1.00 99.84 52 ALA C CA 1
ATOM 1775 C C . ALA C 3 40 ? 141.974 153.634 122.245 1.00 99.84 52 ALA C C 1
ATOM 1776 O O . ALA C 3 40 ? 142.776 154.060 123.078 1.00 99.84 52 ALA C O 1
ATOM 1778 N N . ALA C 3 41 ? 140.808 154.227 122.010 1.00 103.77 53 ALA C N 1
ATOM 1779 C CA . ALA C 3 41 ? 140.402 155.371 122.811 1.00 103.77 53 ALA C CA 1
ATOM 1780 C C . ALA C 3 41 ? 140.071 154.963 124.233 1.00 103.77 53 ALA C C 1
ATOM 1781 O O . ALA C 3 41 ? 140.302 155.735 125.167 1.00 103.77 53 ALA C O 1
ATOM 1783 N N . VAL C 3 42 ? 139.526 153.764 124.412 1.00 100.50 54 VAL C N 1
ATOM 1784 C CA . VAL C 3 42 ? 139.220 153.282 125.749 1.00 100.50 54 VAL C CA 1
ATOM 1785 C C . VAL C 3 42 ? 140.499 153.007 126.516 1.00 100.50 54 VAL C C 1
ATOM 1786 O O . VAL C 3 42 ? 140.635 153.401 127.680 1.00 100.50 54 VAL C O 1
ATOM 1790 N N . LEU C 3 43 ? 141.467 152.358 125.869 1.00 103.23 55 LEU C N 1
ATOM 1791 C CA . LEU C 3 43 ? 142.742 152.094 126.519 1.00 103.23 55 LEU C CA 1
ATOM 1792 C C . LEU C 3 43 ? 143.498 153.372 126.824 1.00 103.23 55 LEU C C 1
ATOM 1793 O O . LEU C 3 43 ? 144.217 153.436 127.826 1.00 103.23 55 LEU C O 1
ATOM 1798 N N . GLU C 3 44 ? 143.366 154.386 125.969 1.00 113.21 56 GLU C N 1
ATOM 1799 C CA . GLU C 3 44 ? 143.955 155.677 126.285 1.00 113.21 56 GLU C CA 1
ATOM 1800 C C . GLU C 3 44 ? 143.292 156.309 127.495 1.00 113.21 56 GLU C C 1
ATOM 1801 O O . GLU C 3 44 ? 143.991 156.852 128.353 1.00 113.21 56 GLU C O 1
ATOM 1807 N N . TYR C 3 45 ? 141.965 156.198 127.610 1.00 112.17 57 TYR C N 1
ATOM 1808 C CA . TYR C 3 45 ? 141.264 156.850 128.711 1.00 112.17 57 TYR C CA 1
ATOM 1809 C C . TYR C 3 45 ? 141.627 156.236 130.051 1.00 112.17 57 TYR C C 1
ATOM 1810 O O . TYR C 3 45 ? 141.711 156.944 131.056 1.00 112.17 57 TYR C O 1
ATOM 1819 N N . LEU C 3 46 ? 141.867 154.931 130.083 1.00 104.48 58 LEU C N 1
ATOM 1820 C CA . LEU C 3 46 ? 142.159 154.287 131.354 1.00 104.48 58 LEU C CA 1
ATOM 1821 C C . LEU C 3 46 ? 143.555 154.626 131.842 1.00 104.48 58 LEU C C 1
ATOM 1822 O O . LEU C 3 46 ? 143.765 154.817 133.044 1.00 104.48 58 LEU C O 1
ATOM 1827 N N . THR C 3 47 ? 144.519 154.717 130.933 1.00 105.99 59 THR C N 1
ATOM 1828 C CA . THR C 3 47 ? 145.842 155.157 131.343 1.00 105.99 59 THR C CA 1
ATOM 1829 C C . THR C 3 47 ? 145.844 156.630 131.691 1.00 105.99 59 THR C C 1
ATOM 1830 O O . THR C 3 47 ? 146.624 157.063 132.543 1.00 105.99 59 THR C O 1
ATOM 1834 N N . ALA C 3 48 ? 144.967 157.403 131.071 1.00 110.81 60 ALA C N 1
ATOM 1835 C CA . ALA C 3 48 ? 144.910 158.825 131.343 1.00 110.81 60 ALA C CA 1
ATOM 1836 C C . ALA C 3 48 ? 144.346 159.142 132.713 1.00 110.81 60 ALA C C 1
ATOM 1837 O O . ALA C 3 48 ? 144.517 160.269 133.175 1.00 110.81 60 ALA C O 1
ATOM 1839 N N . GLU C 3 49 ? 143.686 158.203 133.382 1.00 112.71 61 GLU C N 1
ATOM 1840 C CA . GLU C 3 49 ? 143.295 158.465 134.754 1.00 112.71 61 GLU C CA 1
ATOM 1841 C C . GLU C 3 49 ? 144.264 157.926 135.778 1.00 112.71 61 GLU C C 1
ATOM 1842 O O . GLU C 3 49 ? 144.417 158.544 136.829 1.00 112.71 61 GLU C O 1
ATOM 1848 N N . ILE C 3 50 ? 144.920 156.804 135.506 1.00 105.08 62 ILE C N 1
ATOM 1849 C CA . ILE C 3 50 ? 145.897 156.292 136.455 1.00 105.08 62 ILE C CA 1
ATOM 1850 C C . ILE C 3 50 ? 147.101 157.212 136.521 1.00 105.08 62 ILE C C 1
ATOM 1851 O O . ILE C 3 50 ? 147.561 157.580 137.607 1.00 105.08 62 ILE C O 1
ATOM 1856 N N . LEU C 3 51 ? 147.592 157.639 135.363 1.00 109.91 63 LEU C N 1
ATOM 1857 C CA . LEU C 3 51 ? 148.741 158.528 135.345 1.00 109.91 63 LEU C CA 1
ATOM 1858 C C . LEU C 3 51 ? 148.389 159.909 135.867 1.00 109.91 63 LEU C C 1
ATOM 1859 O O . LEU C 3 51 ? 149.265 160.624 136.356 1.00 109.91 63 LEU C O 1
ATOM 1864 N N . GLU C 3 52 ? 147.121 160.297 135.790 1.00 116.64 64 GLU C N 1
ATOM 1865 C CA . GLU C 3 52 ? 146.727 161.554 136.402 1.00 116.64 64 GLU C CA 1
ATOM 1866 C C . GLU C 3 52 ? 146.689 161.423 137.914 1.00 116.64 64 GLU C C 1
ATOM 1867 O O . GLU C 3 52 ? 147.057 162.356 138.633 1.00 116.64 64 GLU C O 1
ATOM 1873 N N . LEU C 3 53 ? 146.249 160.275 138.416 1.00 110.14 65 LEU C N 1
ATOM 1874 C CA . LEU C 3 53 ? 146.168 160.105 139.858 1.00 110.14 65 LEU C CA 1
ATOM 1875 C C . LEU C 3 53 ? 147.524 159.796 140.462 1.00 110.14 65 LEU C C 1
ATOM 1876 O O . LEU C 3 53 ? 147.866 160.333 141.519 1.00 110.14 65 LEU C O 1
ATOM 1881 N N . ALA C 3 54 ? 148.304 158.935 139.811 1.00 114.06 66 ALA C N 1
ATOM 1882 C CA . ALA C 3 54 ? 149.640 158.645 140.309 1.00 114.06 66 ALA C CA 1
ATOM 1883 C C . ALA C 3 54 ? 150.550 159.852 140.184 1.00 114.06 66 ALA C C 1
ATOM 1884 O O . ALA C 3 54 ? 151.482 160.005 140.978 1.00 114.06 66 ALA C O 1
ATOM 1886 N N . GLY C 3 55 ? 150.292 160.717 139.205 1.00 118.15 67 GLY C N 1
ATOM 1887 C CA . GLY C 3 55 ? 151.000 161.978 139.140 1.00 118.15 67 GLY C CA 1
ATOM 1888 C C . GLY C 3 55 ? 150.696 162.873 140.318 1.00 118.15 67 GLY C C 1
ATOM 1889 O O . GLY C 3 55 ? 151.572 163.599 140.792 1.00 118.15 67 GLY C O 1
ATOM 1890 N N . ASN C 3 56 ? 149.466 162.822 140.822 1.00 120.31 68 ASN C N 1
ATOM 1891 C CA . ASN C 3 56 ? 149.160 163.566 142.032 1.00 120.31 68 ASN C CA 1
ATOM 1892 C C . ASN C 3 56 ? 149.776 162.912 143.254 1.00 120.31 68 ASN C C 1
ATOM 1893 O O . ASN C 3 56 ? 150.060 163.597 144.239 1.00 120.31 68 ASN C O 1
ATOM 1898 N N . ALA C 3 57 ? 149.995 161.601 143.208 1.00 121.98 69 ALA C N 1
ATOM 1899 C CA . ALA C 3 57 ? 150.585 160.923 144.353 1.00 121.98 69 ALA C CA 1
ATOM 1900 C C . ALA C 3 57 ? 152.052 161.285 144.511 1.00 121.98 69 ALA C C 1
ATOM 1901 O O . ALA C 3 57 ? 152.514 161.546 145.626 1.00 121.98 69 ALA C O 1
ATOM 1903 N N . ALA C 3 58 ? 152.795 161.318 143.406 1.00 127.76 70 ALA C N 1
ATOM 1904 C CA . ALA C 3 58 ? 154.208 161.660 143.482 1.00 127.76 70 ALA C CA 1
ATOM 1905 C C . ALA C 3 58 ? 154.409 163.123 143.814 1.00 127.76 70 ALA C C 1
ATOM 1906 O O . ALA C 3 58 ? 155.396 163.480 144.466 1.00 127.76 70 ALA C O 1
ATOM 1908 N N . ARG C 3 59 ? 153.482 163.976 143.387 1.00 130.75 71 ARG C N 1
ATOM 1909 C CA . ARG C 3 59 ? 153.541 165.377 143.765 1.00 130.75 71 ARG C CA 1
ATOM 1910 C C . ARG C 3 59 ? 153.305 165.553 145.255 1.00 130.75 71 ARG C C 1
ATOM 1911 O O . ARG C 3 59 ? 153.893 166.442 145.876 1.00 130.75 71 ARG C O 1
ATOM 1919 N N . ASP C 3 60 ? 152.491 164.690 145.854 1.00 131.84 72 ASP C N 1
ATOM 1920 C CA . ASP C 3 60 ? 152.258 164.796 147.285 1.00 131.84 72 ASP C CA 1
ATOM 1921 C C . ASP C 3 60 ? 153.399 164.211 148.098 1.00 131.84 72 ASP C C 1
ATOM 1922 O O . ASP C 3 60 ? 153.573 164.580 149.261 1.00 131.84 72 ASP C O 1
ATOM 1927 N N . ASN C 3 61 ? 154.182 163.306 147.523 1.00 130.90 73 ASN C N 1
ATOM 1928 C CA . ASN C 3 61 ? 155.390 162.836 148.179 1.00 130.90 73 ASN C CA 1
ATOM 1929 C C . ASN C 3 61 ? 156.620 163.582 147.704 1.00 130.90 73 ASN C C 1
ATOM 1930 O O . ASN C 3 61 ? 157.741 163.126 147.957 1.00 130.90 73 ASN C O 1
ATOM 1935 N N . LYS C 3 62 ? 156.416 164.699 146.999 1.00 134.07 74 LYS C N 1
ATOM 1936 C CA . LYS C 3 62 ? 157.468 165.629 146.584 1.00 134.07 74 LYS C CA 1
ATOM 1937 C C . LYS C 3 62 ? 158.503 164.954 145.691 1.00 134.07 74 LYS C C 1
ATOM 1938 O O . LYS C 3 62 ? 159.703 165.198 145.806 1.00 134.07 74 LYS C O 1
ATOM 1944 N N . LYS C 3 63 ? 158.038 164.083 144.808 1.00 148.28 75 LYS C N 1
ATOM 1945 C CA . LYS C 3 63 ? 158.905 163.416 143.855 1.00 148.28 75 LYS C CA 1
ATOM 1946 C C . LYS C 3 63 ? 158.385 163.659 142.450 1.00 148.28 75 LYS C C 1
ATOM 1947 O O . LYS C 3 63 ? 157.180 163.793 142.231 1.00 148.28 75 LYS C O 1
ATOM 1953 N N . THR C 3 64 ? 159.304 163.727 141.494 1.00 157.78 76 THR C N 1
ATOM 1954 C CA . THR C 3 64 ? 158.956 164.073 140.125 1.00 157.78 76 THR C CA 1
ATOM 1955 C C . THR C 3 64 ? 159.089 162.891 139.184 1.00 157.78 76 THR C C 1
ATOM 1956 O O . THR C 3 64 ? 159.362 163.076 137.996 1.00 157.78 76 THR C O 1
ATOM 1960 N N . ARG C 3 65 ? 158.894 161.682 139.687 1.00 153.83 77 ARG C N 1
ATOM 1961 C CA . ARG C 3 65 ? 159.218 160.495 138.912 1.00 153.83 77 ARG C CA 1
ATOM 1962 C C . ARG C 3 65 ? 158.406 159.357 139.505 1.00 153.83 77 ARG C C 1
ATOM 1963 O O . ARG C 3 65 ? 158.698 158.913 140.617 1.00 153.83 77 ARG C O 1
ATOM 1971 N N . ILE C 3 66 ? 157.385 158.911 138.778 1.00 124.69 78 ILE C N 1
ATOM 1972 C CA . ILE C 3 66 ? 156.412 157.974 139.325 1.00 124.69 78 ILE C CA 1
ATOM 1973 C C . ILE C 3 66 ? 157.051 156.604 139.479 1.00 124.69 78 ILE C C 1
ATOM 1974 O O . ILE C 3 66 ? 157.541 156.017 138.509 1.00 124.69 78 ILE C O 1
ATOM 1979 N N . ILE C 3 67 ? 157.058 156.096 140.703 1.00 117.23 79 ILE C N 1
ATOM 1980 C CA . ILE C 3 67 ? 157.587 154.772 141.004 1.00 117.23 79 ILE C CA 1
ATOM 1981 C C . ILE C 3 67 ? 156.395 153.950 141.482 1.00 117.23 79 ILE C C 1
ATOM 1982 O O . ILE C 3 67 ? 155.403 154.547 141.920 1.00 117.23 79 ILE C O 1
ATOM 1987 N N . PRO C 3 68 ? 156.417 152.611 141.411 1.00 109.66 80 PRO C N 1
ATOM 1988 C CA . PRO C 3 68 ? 155.175 151.841 141.564 1.00 109.66 80 PRO C CA 1
ATOM 1989 C C . PRO C 3 68 ? 154.530 151.851 142.938 1.00 109.66 80 PRO C C 1
ATOM 1990 O O . PRO C 3 68 ? 153.464 151.249 143.082 1.00 109.66 80 PRO C O 1
ATOM 1994 N N . ARG C 3 69 ? 155.104 152.488 143.955 1.00 113.07 81 ARG C N 1
ATOM 1995 C CA . ARG C 3 69 ? 154.301 152.764 145.138 1.00 113.07 81 ARG C CA 1
ATOM 1996 C C . ARG C 3 69 ? 153.193 153.749 144.805 1.00 113.07 81 ARG C C 1
ATOM 1997 O O . ARG C 3 69 ? 152.073 153.629 145.313 1.00 113.07 81 ARG C O 1
ATOM 2005 N N . HIS C 3 70 ? 153.464 154.686 143.901 1.00 117.61 82 HIS C N 1
ATOM 2006 C CA . HIS C 3 70 ? 152.449 155.662 143.551 1.00 117.61 82 HIS C CA 1
ATOM 2007 C C . HIS C 3 70 ? 151.339 155.049 142.720 1.00 117.61 82 HIS C C 1
ATOM 2008 O O . HIS C 3 70 ? 150.210 155.540 142.750 1.00 117.61 82 HIS C O 1
ATOM 2015 N N . LEU C 3 71 ? 151.627 153.982 141.981 1.00 109.61 83 LEU C N 1
ATOM 2016 C CA . LEU C 3 71 ? 150.552 153.290 141.288 1.00 109.61 83 LEU C CA 1
ATOM 2017 C C . LEU C 3 71 ? 149.669 152.548 142.274 1.00 109.61 83 LEU C C 1
ATOM 2018 O O . LEU C 3 71 ? 148.451 152.481 142.095 1.00 109.61 83 LEU C O 1
ATOM 2023 N N . GLN C 3 72 ? 150.268 152.000 143.327 1.00 111.64 84 GLN C N 1
ATOM 2024 C CA . GLN C 3 72 ? 149.497 151.309 144.349 1.00 111.64 84 GLN C CA 1
ATOM 2025 C C . GLN C 3 72 ? 148.612 152.276 145.113 1.00 111.64 84 GLN C C 1
ATOM 2026 O O . GLN C 3 72 ? 147.457 151.965 145.416 1.00 111.64 84 GLN C O 1
ATOM 2032 N N . LEU C 3 73 ? 149.132 153.460 145.419 1.00 112.15 85 LEU C N 1
ATOM 2033 C CA . LEU C 3 73 ? 148.351 154.420 146.180 1.00 112.15 85 LEU C CA 1
ATOM 2034 C C . LEU C 3 73 ? 147.275 155.062 145.329 1.00 112.15 85 LEU C C 1
ATOM 2035 O O . LEU C 3 73 ? 146.244 155.481 145.857 1.00 112.15 85 LEU C O 1
ATOM 2040 N N . ALA C 3 74 ? 147.489 155.155 144.023 1.00 111.92 86 ALA C N 1
ATOM 2041 C CA . ALA C 3 74 ? 146.487 155.799 143.189 1.00 111.92 86 ALA C CA 1
ATOM 2042 C C . ALA C 3 74 ? 145.309 154.880 142.934 1.00 111.92 86 ALA C C 1
ATOM 2043 O O . ALA C 3 74 ? 144.163 155.334 142.892 1.00 111.92 86 ALA C O 1
ATOM 2045 N N . ILE C 3 75 ? 145.569 153.589 142.771 1.00 109.19 87 ILE C N 1
ATOM 2046 C CA . ILE C 3 75 ? 144.497 152.654 142.470 1.00 109.19 87 ILE C CA 1
ATOM 2047 C C . ILE C 3 75 ? 143.654 152.384 143.702 1.00 109.19 87 ILE C C 1
ATOM 2048 O O . ILE C 3 75 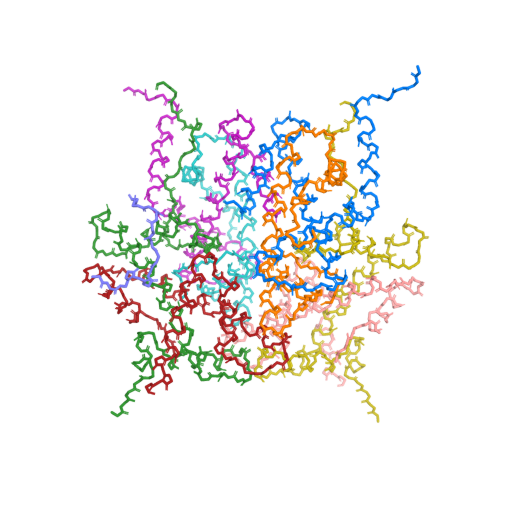? 142.424 152.485 143.667 1.00 109.19 87 ILE C O 1
ATOM 2053 N N . ARG C 3 76 ? 144.301 152.069 144.817 1.00 111.43 88 ARG C N 1
ATOM 2054 C CA . ARG C 3 76 ? 143.572 151.662 146.004 1.00 111.43 88 ARG C CA 1
ATOM 2055 C C . ARG C 3 76 ? 142.861 152.810 146.699 1.00 111.43 88 ARG C C 1
ATOM 2056 O O . ARG C 3 76 ? 142.058 152.556 147.598 1.00 111.43 88 ARG C O 1
ATOM 2064 N N . ASN C 3 77 ? 143.126 154.056 146.321 1.00 117.78 89 ASN C N 1
ATOM 2065 C CA . ASN C 3 77 ? 142.410 155.187 146.886 1.00 117.78 89 ASN C CA 1
ATOM 2066 C C . ASN C 3 77 ? 141.225 155.604 146.037 1.00 117.78 89 ASN C C 1
ATOM 2067 O O . ASN C 3 77 ? 140.761 156.740 146.150 1.00 117.78 89 ASN C O 1
ATOM 2072 N N . ASP C 3 78 ? 140.738 154.722 145.183 1.00 127.05 90 ASP C N 1
ATOM 2073 C CA . ASP C 3 78 ? 139.438 154.890 144.565 1.00 127.05 90 ASP C CA 1
ATOM 2074 C C . ASP C 3 78 ? 138.531 153.752 144.985 1.00 127.05 90 ASP C C 1
ATOM 2075 O O . ASP C 3 78 ? 138.892 152.897 145.792 1.00 127.05 90 ASP C O 1
ATOM 2080 N N . GLU C 3 79 ? 137.338 153.757 144.420 1.00 134.08 91 GLU C N 1
ATOM 2081 C CA . GLU C 3 79 ? 136.436 152.634 144.536 1.00 134.08 91 GLU C CA 1
ATOM 2082 C C . GLU C 3 79 ? 136.090 152.035 143.195 1.00 134.08 91 GLU C C 1
ATOM 2083 O O . GLU C 3 79 ? 135.596 150.906 143.152 1.00 134.08 91 GLU C O 1
ATOM 2089 N N . GLU C 3 80 ? 136.349 152.745 142.106 1.00 125.78 92 GLU C N 1
ATOM 2090 C CA . GLU C 3 80 ? 136.109 152.215 140.778 1.00 125.78 92 GLU C CA 1
ATOM 2091 C C . GLU C 3 80 ? 137.333 151.488 140.248 1.00 125.78 92 GLU C C 1
ATOM 2092 O O . GLU C 3 80 ? 137.229 150.349 139.787 1.00 125.78 92 GLU C O 1
ATOM 2098 N N . LEU C 3 81 ? 138.497 152.130 140.325 1.00 117.57 93 LEU C N 1
ATOM 2099 C CA . LEU C 3 81 ? 139.731 151.455 139.953 1.00 117.57 93 LEU C CA 1
ATOM 2100 C C . LEU C 3 81 ? 140.068 150.341 140.921 1.00 117.57 93 LEU C C 1
ATOM 2101 O O . LEU C 3 81 ? 140.689 149.349 140.527 1.00 117.57 93 LEU C O 1
ATOM 2106 N N . ASN C 3 82 ? 139.675 150.485 142.183 1.00 116.86 94 ASN C N 1
ATOM 2107 C CA . ASN C 3 82 ? 139.864 149.396 143.124 1.00 116.86 94 ASN C CA 1
ATOM 2108 C C . ASN C 3 82 ? 138.963 148.226 142.773 1.00 116.86 94 ASN C C 1
ATOM 2109 O O . ASN C 3 82 ? 139.358 147.067 142.919 1.00 116.86 94 ASN C O 1
ATOM 2114 N N . LYS C 3 83 ? 137.753 148.507 142.297 1.00 114.14 95 LYS C N 1
ATOM 2115 C CA . LYS C 3 83 ? 136.868 147.424 141.894 1.00 114.14 95 LYS C CA 1
ATOM 2116 C C . LYS C 3 83 ? 137.346 146.791 140.599 1.00 114.14 95 LYS C C 1
ATOM 2117 O O . LYS C 3 83 ? 137.201 145.581 140.400 1.00 114.14 95 LYS C O 1
ATOM 2123 N N . LEU C 3 84 ? 137.933 147.594 139.716 1.00 108.61 96 LEU C N 1
ATOM 2124 C CA . LEU C 3 84 ? 138.432 147.062 138.457 1.00 108.61 96 LEU C CA 1
ATOM 2125 C C . LEU C 3 84 ? 139.659 146.196 138.668 1.00 108.61 96 LEU C C 1
ATOM 2126 O O . LEU C 3 84 ? 139.831 145.184 137.984 1.00 108.61 96 LEU C O 1
ATOM 2131 N N . LEU C 3 85 ? 140.500 146.554 139.619 1.00 108.68 97 LEU C N 1
ATOM 2132 C CA . LEU C 3 85 ? 141.747 145.852 139.847 1.00 108.68 97 LEU C CA 1
ATOM 2133 C C . LEU C 3 85 ? 141.750 145.205 141.220 1.00 108.68 97 LEU C C 1
ATOM 2134 O O . LEU C 3 85 ? 142.735 145.263 141.953 1.00 108.68 97 LEU C O 1
ATOM 2139 N N . GLY C 3 86 ? 140.631 144.584 141.588 1.00 114.82 98 GLY C N 1
ATOM 2140 C CA . GLY C 3 86 ? 140.507 144.016 142.915 1.00 114.82 98 GLY C CA 1
ATOM 2141 C C . GLY C 3 86 ? 141.313 142.760 143.129 1.00 114.82 98 GLY C C 1
ATOM 2142 O O . GLY C 3 86 ? 141.568 142.389 144.277 1.00 114.82 98 GLY C O 1
ATOM 2143 N N . ARG C 3 87 ? 141.718 142.099 142.060 1.00 116.53 99 ARG C N 1
ATOM 2144 C CA . ARG C 3 87 ? 142.466 140.859 142.155 1.00 116.53 99 ARG C CA 1
ATOM 2145 C C . ARG C 3 87 ? 143.806 140.992 141.456 1.00 116.53 99 ARG C C 1
ATOM 2146 O O . ARG C 3 87 ? 144.287 140.067 140.805 1.00 116.53 99 ARG C O 1
ATOM 2154 N N . VAL C 3 88 ? 144.428 142.155 141.595 1.00 110.41 100 VAL C N 1
ATOM 2155 C CA . VAL C 3 88 ? 145.667 142.473 140.905 1.00 110.41 100 VAL C CA 1
ATOM 2156 C C . VAL C 3 88 ? 146.737 142.741 141.944 1.00 110.41 100 VAL C C 1
ATOM 2157 O O . VAL C 3 88 ? 146.567 143.605 142.810 1.00 110.41 100 VAL C O 1
ATOM 2161 N N . THR C 3 89 ? 147.837 142.012 141.855 1.00 108.22 101 THR C N 1
ATOM 2162 C CA . THR C 3 89 ? 148.996 142.250 142.696 1.00 108.22 101 THR C CA 1
ATOM 2163 C C . THR C 3 89 ? 149.988 143.102 141.927 1.00 108.22 101 THR C C 1
ATOM 2164 O O . THR C 3 89 ? 150.402 142.732 140.826 1.00 108.22 101 THR C O 1
ATOM 2168 N N . ILE C 3 90 ? 150.371 144.228 142.504 1.00 102.76 102 ILE C N 1
ATOM 2169 C CA . ILE C 3 90 ? 151.340 145.125 141.898 1.00 102.76 102 ILE C CA 1
ATOM 2170 C C . ILE C 3 90 ? 152.707 144.849 142.496 1.00 102.76 102 ILE C C 1
ATOM 2171 O O . ILE C 3 90 ? 152.859 144.811 143.722 1.00 102.76 102 ILE C O 1
ATOM 2176 N N . ALA C 3 91 ? 153.688 144.623 141.627 1.00 110.82 103 ALA C N 1
ATOM 2177 C CA . ALA C 3 91 ? 155.070 144.457 142.045 1.00 110.82 103 ALA C CA 1
ATOM 2178 C C . ALA C 3 91 ? 155.573 145.712 142.739 1.00 110.82 103 ALA C C 1
ATOM 2179 O O . ALA C 3 91 ? 155.339 146.825 142.264 1.00 110.82 103 ALA C O 1
ATOM 2181 N N . GLN C 3 92 ? 156.255 145.512 143.875 1.00 113.29 104 GLN C N 1
ATOM 2182 C CA . GLN C 3 92 ? 156.781 146.584 144.730 1.00 113.29 104 GLN C CA 1
ATOM 2183 C C . GLN C 3 92 ? 155.684 147.551 145.155 1.00 113.29 104 GLN C C 1
ATOM 2184 O O . GLN C 3 92 ? 155.894 148.760 145.238 1.00 113.29 104 GLN C O 1
ATOM 2190 N N . GLY C 3 93 ? 154.503 147.016 145.421 1.00 111.18 105 GLY C N 1
ATOM 2191 C CA . GLY C 3 93 ? 153.345 147.858 145.598 1.00 111.18 105 GLY C CA 1
ATOM 2192 C C . GLY C 3 93 ? 153.163 148.347 147.012 1.00 111.18 105 GLY C C 1
ATOM 2193 O O . GLY C 3 93 ? 152.934 149.534 147.235 1.00 111.18 105 GLY C O 1
ATOM 2194 N N . GLY C 3 94 ? 153.261 147.452 147.977 1.00 113.49 106 GLY C N 1
ATOM 2195 C CA . GLY C 3 94 ? 152.962 147.815 149.341 1.00 113.49 106 GLY C CA 1
ATOM 2196 C C . GLY C 3 94 ? 151.469 147.881 149.583 1.00 113.49 106 GLY C C 1
ATOM 2197 O O . GLY C 3 94 ? 150.643 147.596 148.719 1.00 113.49 106 GLY C O 1
ATOM 2198 N N . VAL C 3 95 ? 151.124 148.261 150.805 1.00 114.24 107 VAL C N 1
ATOM 2199 C CA . VAL C 3 95 ? 149.750 148.267 151.281 1.00 114.24 107 VAL C CA 1
ATOM 2200 C C . VAL C 3 95 ? 149.405 149.705 151.641 1.00 114.24 107 VAL C C 1
ATOM 2201 O O . VAL C 3 95 ? 150.299 150.506 151.928 1.00 114.24 107 VAL C O 1
ATOM 2205 N N . LEU C 3 96 ? 148.121 150.051 151.553 1.00 116.61 108 LEU C N 1
ATOM 2206 C CA . LEU C 3 96 ? 147.647 151.311 152.101 1.00 116.61 108 LEU C CA 1
ATOM 2207 C C . LEU C 3 96 ? 147.938 151.387 153.595 1.00 116.61 108 LEU C C 1
ATOM 2208 O O . LEU C 3 96 ? 147.829 150.379 154.300 1.00 116.61 108 LEU C O 1
ATOM 2213 N N . PRO C 3 97 ? 148.296 152.548 154.106 1.00 121.51 109 PRO C N 1
ATOM 2214 C CA . PRO C 3 97 ? 148.540 152.675 155.545 1.00 121.51 109 PRO C CA 1
ATOM 2215 C C . PRO C 3 97 ? 147.253 152.658 156.348 1.00 121.51 109 PRO C C 1
ATOM 2216 O O . PRO C 3 97 ? 146.703 153.707 156.692 1.00 121.51 109 PRO C O 1
ATOM 2220 N N . ASN C 3 98 ? 146.759 151.463 156.650 1.00 131.23 110 ASN C N 1
ATOM 2221 C CA . ASN C 3 98 ? 145.506 151.289 157.367 1.00 131.23 110 ASN C CA 1
ATOM 2222 C C . ASN C 3 98 ? 145.772 150.601 158.695 1.00 131.23 110 ASN C C 1
ATOM 2223 O O . ASN C 3 98 ? 146.437 149.563 158.739 1.00 131.23 110 ASN C O 1
ATOM 2228 N N . ILE C 3 99 ? 145.246 151.180 159.768 1.00 133.87 111 ILE C N 1
ATOM 2229 C CA . ILE C 3 99 ? 145.285 150.595 161.101 1.00 133.87 111 ILE C CA 1
ATOM 2230 C C . ILE C 3 99 ? 143.861 150.573 161.633 1.00 133.87 111 ILE C C 1
ATOM 2231 O O . ILE C 3 99 ? 143.139 151.569 161.519 1.00 133.87 111 ILE C O 1
ATOM 2236 N N . GLN C 3 100 ? 143.453 149.435 162.190 1.00 143.34 112 GLN C N 1
ATOM 2237 C CA . GLN C 3 100 ? 142.121 149.310 162.762 1.00 143.34 112 GLN C CA 1
ATOM 2238 C C . GLN C 3 100 ? 141.968 150.194 163.992 1.00 143.34 112 GLN C C 1
ATOM 2239 O O . GLN C 3 100 ? 142.923 150.441 164.731 1.00 143.34 112 GLN C O 1
ATOM 2245 N N . ALA C 3 101 ? 140.742 150.676 164.201 1.00 150.61 113 ALA C N 1
ATOM 2246 C CA . ALA C 3 101 ? 140.479 151.648 165.254 1.00 150.61 113 ALA C CA 1
ATOM 2247 C C . ALA C 3 101 ? 140.570 151.047 166.646 1.00 150.61 113 ALA C C 1
ATOM 2248 O O . ALA C 3 101 ? 140.857 151.775 167.601 1.00 150.61 113 ALA C O 1
ATOM 2250 N N . VAL C 3 102 ? 140.331 149.743 166.784 1.00 144.04 114 VAL C N 1
ATOM 2251 C CA . VAL C 3 102 ? 140.422 149.105 168.090 1.00 144.04 114 VAL C CA 1
ATOM 2252 C C . VAL C 3 102 ? 141.876 149.007 168.528 1.00 144.04 114 VAL C C 1
ATOM 2253 O O . VAL C 3 102 ? 142.188 149.121 169.720 1.00 144.04 114 VAL C O 1
ATOM 2257 N N . LEU C 3 103 ? 142.794 148.868 167.578 1.00 144.15 115 LEU C N 1
ATOM 2258 C CA . LEU C 3 103 ? 144.209 148.731 167.892 1.00 144.15 115 LEU C CA 1
ATOM 2259 C C . LEU C 3 103 ? 144.870 150.085 168.110 1.00 144.15 115 LEU C C 1
ATOM 2260 O O . LEU C 3 103 ? 145.857 150.410 167.447 1.00 144.15 115 LEU C O 1
ATOM 2265 N N . LEU C 3 104 ? 144.338 150.887 169.028 1.00 152.87 116 LEU C N 1
ATOM 2266 C CA . LEU C 3 104 ? 144.861 152.210 169.288 1.00 152.87 116 LEU C CA 1
ATOM 2267 C C . LEU C 3 104 ? 144.945 152.414 170.792 1.00 152.87 116 LEU C C 1
ATOM 2268 O O . LEU C 3 104 ? 144.147 151.829 171.539 1.00 152.87 116 LEU C O 1
ATOM 2273 N N . PRO C 3 105 ? 145.904 153.209 171.267 1.00 162.29 117 PRO C N 1
ATOM 2274 C CA . PRO C 3 105 ? 146.015 153.444 172.711 1.00 162.29 117 PRO C CA 1
ATOM 2275 C C . PRO C 3 105 ? 144.864 154.298 173.215 1.00 162.29 117 PRO C C 1
ATOM 2276 O O . PRO C 3 105 ? 144.593 155.378 172.685 1.00 162.29 117 PRO C O 1
ATOM 2280 N N . LYS C 3 106 ? 144.185 153.802 174.241 1.00 171.51 118 LYS C N 1
ATOM 2281 C CA . LYS C 3 106 ? 143.068 154.523 174.823 1.00 171.51 118 LYS C CA 1
ATOM 2282 C C . LYS C 3 106 ? 143.568 155.657 175.711 1.00 171.51 118 LYS C C 1
ATOM 2283 O O . LYS C 3 106 ? 144.598 155.541 176.383 1.00 171.51 118 LYS C O 1
ATOM 2289 N N . CYS C 3 107 ? 142.813 156.758 175.694 1.00 175.12 119 CYS C N 1
ATOM 2290 C CA . CYS C 3 107 ? 143.080 157.990 176.451 1.00 175.12 119 CYS C CA 1
ATOM 2291 C C . CYS C 3 107 ? 144.471 158.571 176.196 1.00 175.12 119 CYS C C 1
ATOM 2292 O O . CYS C 3 107 ? 145.045 158.387 175.122 1.00 175.12 119 CYS C O 1
ATOM 2295 N N . LYS D 4 1 ? 154.856 143.689 118.019 1.00 143.50 34 LYS D N 1
ATOM 2296 C CA . LYS D 4 1 ? 154.528 144.254 119.320 1.00 143.50 34 LYS D CA 1
ATOM 2297 C C . LYS D 4 1 ? 155.584 143.904 120.349 1.00 143.50 34 LYS D C 1
ATOM 2298 O O . LYS D 4 1 ? 155.902 142.733 120.553 1.00 143.50 34 LYS D O 1
ATOM 2304 N N . GLU D 4 2 ? 156.118 144.912 120.998 1.00 147.45 35 GLU D N 1
ATOM 2305 C CA . GLU D 4 2 ? 156.928 144.638 122.174 1.00 147.45 35 GLU D CA 1
ATOM 2306 C C . GLU D 4 2 ? 156.510 145.449 123.388 1.00 147.45 35 GLU D C 1
ATOM 2307 O O . GLU D 4 2 ? 156.604 144.946 124.508 1.00 147.45 35 GLU D O 1
ATOM 2313 N N . SER D 4 3 ? 156.032 146.676 123.202 1.00 129.85 36 SER D N 1
ATOM 2314 C CA . SER D 4 3 ? 155.677 147.496 124.348 1.00 129.85 36 SER D CA 1
ATOM 2315 C C . SER D 4 3 ? 154.663 148.556 123.964 1.00 129.85 36 SER D C 1
ATOM 2316 O O . SER D 4 3 ? 154.291 148.711 122.801 1.00 129.85 36 SER D O 1
ATOM 2319 N N . TYR D 4 4 ? 154.225 149.287 124.983 1.00 117.45 37 TYR D N 1
ATOM 2320 C CA . TYR D 4 4 ? 153.428 150.491 124.828 1.00 117.45 37 TYR D CA 1
ATOM 2321 C C . TYR D 4 4 ? 154.124 151.695 125.432 1.00 117.45 37 TYR D C 1
ATOM 2322 O O . TYR D 4 4 ? 153.501 152.753 125.563 1.00 117.45 37 TYR D O 1
ATOM 2331 N N . SER D 4 5 ? 155.401 151.554 125.791 1.00 118.22 38 SER D N 1
ATOM 2332 C CA . SER D 4 5 ? 156.068 152.531 126.641 1.00 118.22 38 SER D CA 1
ATOM 2333 C C . SER D 4 5 ? 156.267 153.864 125.946 1.00 118.22 38 SER D C 1
ATOM 2334 O O . SER D 4 5 ? 156.398 154.891 126.616 1.00 118.22 38 SER D O 1
ATOM 2337 N N . VAL D 4 6 ? 156.309 153.870 124.619 1.00 118.71 39 VAL D N 1
ATOM 2338 C CA . VAL D 4 6 ? 156.315 155.135 123.900 1.00 118.71 39 VAL D CA 1
ATOM 2339 C C . VAL D 4 6 ? 154.980 155.831 124.067 1.00 118.71 39 VAL D C 1
ATOM 2340 O O . VAL D 4 6 ? 154.913 157.037 124.327 1.00 118.71 39 VAL D O 1
ATOM 2344 N N . TYR D 4 7 ? 153.902 155.071 123.967 1.00 119.94 40 TYR D N 1
ATOM 2345 C CA . TYR D 4 7 ? 152.580 155.660 123.949 1.00 119.94 40 TYR D CA 1
ATOM 2346 C C . TYR D 4 7 ? 152.136 156.065 125.340 1.00 119.94 40 TYR D C 1
ATOM 2347 O O . TYR D 4 7 ? 151.434 157.067 125.492 1.00 119.94 40 TYR D O 1
ATOM 2356 N N . VAL D 4 8 ? 152.536 155.293 126.351 1.00 115.68 41 VAL D N 1
ATOM 2357 C CA . VAL D 4 8 ? 152.284 155.662 127.739 1.00 115.68 41 VAL D CA 1
ATOM 2358 C C . VAL D 4 8 ? 152.991 156.961 128.073 1.00 115.68 41 VAL D C 1
ATOM 2359 O O . VAL D 4 8 ? 152.420 157.854 128.710 1.00 115.68 41 VAL D O 1
ATOM 2363 N N . TYR D 4 9 ? 154.226 157.105 127.603 1.00 123.71 42 TYR D N 1
ATOM 2364 C CA . TYR D 4 9 ? 155.001 158.289 127.923 1.00 123.71 42 TYR D CA 1
ATOM 2365 C C . TYR D 4 9 ? 154.459 159.519 127.214 1.00 123.71 42 TYR D C 1
ATOM 2366 O O . TYR D 4 9 ? 154.628 160.636 127.707 1.00 123.71 42 TYR D O 1
ATOM 2375 N N . LYS D 4 10 ? 153.792 159.338 126.076 1.00 116.38 43 LYS D N 1
ATOM 2376 C CA . LYS D 4 10 ? 153.168 160.477 125.418 1.00 116.38 43 LYS D CA 1
ATOM 2377 C C . LYS D 4 10 ? 151.956 160.962 126.190 1.00 116.38 43 LYS D C 1
ATOM 2378 O O . LYS D 4 10 ? 151.684 162.166 126.235 1.00 116.38 43 LYS D O 1
ATOM 2384 N N . VAL D 4 11 ? 151.212 160.040 126.795 1.00 114.83 44 VAL D N 1
ATOM 2385 C CA . VAL D 4 11 ? 150.051 160.431 127.581 1.00 114.83 44 VAL D CA 1
ATOM 2386 C C . VAL D 4 11 ? 150.495 161.107 128.866 1.00 114.83 44 VAL D C 1
ATOM 2387 O O . VAL D 4 11 ? 149.890 162.090 129.312 1.00 114.83 44 VAL D O 1
ATOM 2391 N N . LEU D 4 12 ? 151.582 160.611 129.457 1.00 117.92 45 LEU D N 1
ATOM 2392 C CA . LEU D 4 12 ? 152.076 161.152 130.715 1.00 117.92 45 LEU D CA 1
ATOM 2393 C C . LEU D 4 12 ? 152.560 162.580 130.554 1.00 117.92 45 LEU D C 1
ATOM 2394 O O . LEU D 4 12 ? 152.243 163.441 131.380 1.00 117.92 45 LEU D O 1
ATOM 2399 N N . LYS D 4 13 ? 153.291 162.859 129.476 1.00 122.43 46 LYS D N 1
ATOM 2400 C CA . LYS D 4 13 ? 153.692 164.229 129.188 1.00 122.43 46 LYS D CA 1
ATOM 2401 C C . LYS D 4 13 ? 152.498 165.098 128.845 1.00 122.43 46 LYS D C 1
ATOM 2402 O O . LYS D 4 13 ? 152.547 166.318 129.023 1.00 122.43 46 LYS D O 1
ATOM 2408 N N . GLN D 4 14 ? 151.421 164.496 128.361 1.00 122.49 47 GLN D N 1
ATOM 2409 C CA . GLN D 4 14 ? 150.235 165.273 128.064 1.00 122.49 47 GLN D CA 1
ATOM 2410 C C . GLN D 4 14 ? 149.473 165.640 129.325 1.00 122.49 47 GLN D C 1
ATOM 2411 O O . GLN D 4 14 ? 148.940 166.747 129.417 1.00 122.49 47 GLN D O 1
ATOM 2417 N N . VAL D 4 15 ? 149.448 164.760 130.320 1.00 117.99 48 VAL D N 1
ATOM 2418 C CA . VAL D 4 15 ? 148.660 165.018 131.517 1.00 117.99 48 VAL D CA 1
ATOM 2419 C C . VAL D 4 15 ? 149.481 165.806 132.524 1.00 117.99 48 VAL D C 1
ATOM 2420 O O . VAL D 4 15 ? 149.134 166.938 132.873 1.00 117.99 48 VAL D O 1
ATOM 2424 N N . HIS D 4 16 ? 150.566 165.215 133.005 1.00 120.73 49 HIS D N 1
ATOM 2425 C CA . HIS D 4 16 ? 151.494 165.920 133.878 1.00 120.73 49 HIS D CA 1
ATOM 2426 C C . HIS D 4 16 ? 152.746 166.238 133.088 1.00 120.73 49 HIS D C 1
ATOM 2427 O O . HIS D 4 16 ? 153.629 165.382 132.953 1.00 120.73 49 HIS D O 1
ATOM 2434 N N . PRO D 4 17 ? 152.905 167.453 132.596 1.00 121.71 50 PRO D N 1
ATOM 2435 C CA . PRO D 4 17 ? 154.010 167.740 131.676 1.00 121.71 50 PRO D CA 1
ATOM 2436 C C . PRO D 4 17 ? 155.373 167.854 132.337 1.00 121.71 50 PRO D C 1
ATOM 2437 O O . PRO D 4 17 ? 156.347 168.224 131.680 1.00 121.71 50 PRO D O 1
ATOM 2441 N N . ASP D 4 18 ? 155.468 167.535 133.624 1.00 127.93 51 ASP D N 1
ATOM 2442 C CA . ASP D 4 18 ? 156.721 167.635 134.344 1.00 127.93 51 ASP D CA 1
ATOM 2443 C C . ASP D 4 18 ? 157.172 166.341 134.985 1.00 127.93 51 ASP D C 1
ATOM 2444 O O . ASP D 4 18 ? 158.379 166.147 135.145 1.00 127.93 51 ASP D O 1
ATOM 2449 N N . THR D 4 19 ? 156.258 165.458 135.349 1.00 129.76 52 THR D N 1
ATOM 2450 C CA . THR D 4 19 ? 156.625 164.267 136.090 1.00 129.76 52 THR D CA 1
ATOM 2451 C C . THR D 4 19 ? 157.242 163.229 135.168 1.00 129.76 52 THR D C 1
ATOM 2452 O O . THR D 4 19 ? 157.128 163.298 133.945 1.00 129.76 52 THR D O 1
ATOM 2456 N N . GLY D 4 20 ? 157.910 162.261 135.778 1.00 136.19 53 GLY D N 1
ATOM 2457 C CA . GLY D 4 20 ? 158.525 161.188 135.031 1.00 136.19 53 GLY D CA 1
ATOM 2458 C C . GLY D 4 20 ? 158.063 159.842 135.530 1.00 136.19 53 GLY D C 1
ATOM 2459 O O . GLY D 4 20 ? 157.167 159.768 136.372 1.00 136.19 53 GLY D O 1
ATOM 2460 N N . ILE D 4 21 ? 158.666 158.771 135.034 1.00 127.87 54 ILE D N 1
ATOM 2461 C CA . ILE D 4 21 ? 158.232 157.427 135.387 1.00 127.87 54 ILE D CA 1
ATOM 2462 C C . ILE D 4 21 ? 159.439 156.503 135.377 1.00 127.87 54 ILE D C 1
ATOM 2463 O O . ILE D 4 21 ? 160.285 156.575 134.483 1.00 127.87 54 ILE D O 1
ATOM 2468 N N . SER D 4 22 ? 159.550 155.666 136.401 1.00 124.76 55 SER D N 1
ATOM 2469 C CA . SER D 4 22 ? 160.641 154.714 136.447 1.00 124.76 55 SER D CA 1
ATOM 2470 C C . SER D 4 22 ? 160.379 153.574 135.476 1.00 124.76 55 SER D C 1
ATOM 2471 O O . SER D 4 22 ? 159.284 153.423 134.936 1.00 124.76 55 SER D O 1
ATOM 2474 N N . SER D 4 23 ? 161.405 152.752 135.268 1.00 124.12 56 SER D N 1
ATOM 2475 C CA . SER D 4 23 ? 161.262 151.632 134.349 1.00 124.12 56 SER D CA 1
ATOM 2476 C C . SER D 4 23 ? 160.369 150.553 134.934 1.00 124.12 56 SER D C 1
ATOM 2477 O O . SER D 4 23 ? 159.600 149.917 134.206 1.00 124.12 56 SER D O 1
ATOM 2480 N N . LYS D 4 24 ? 160.461 150.330 136.245 1.00 116.54 57 LYS D N 1
ATOM 2481 C CA . LYS D 4 24 ? 159.592 149.353 136.884 1.00 116.54 57 LYS D CA 1
ATOM 2482 C C . LYS D 4 24 ? 158.146 149.807 136.881 1.00 116.54 57 LYS D C 1
ATOM 2483 O O . LYS D 4 24 ? 157.240 148.979 136.765 1.00 116.54 57 LYS D O 1
ATOM 2489 N N . ALA D 4 25 ? 157.908 151.110 136.990 1.00 116.92 58 ALA D N 1
ATOM 2490 C CA . ALA D 4 25 ? 156.540 151.590 136.914 1.00 116.92 58 ALA D CA 1
ATOM 2491 C C . ALA D 4 25 ? 156.026 151.560 135.488 1.00 116.92 58 ALA D C 1
ATOM 2492 O O . ALA D 4 25 ? 154.819 151.430 135.269 1.00 116.92 58 ALA D O 1
ATOM 2494 N N . MET D 4 26 ? 156.919 151.669 134.509 1.00 116.34 59 MET D N 1
ATOM 2495 C CA . MET D 4 26 ? 156.500 151.542 133.122 1.00 116.34 59 MET D CA 1
ATOM 2496 C C . MET D 4 26 ? 156.115 150.110 132.798 1.00 116.34 59 MET D C 1
ATOM 2497 O O . MET D 4 26 ? 155.148 149.872 132.067 1.00 116.34 59 MET D O 1
ATOM 2502 N N . GLY D 4 27 ? 156.842 149.144 133.359 1.00 112.95 60 GLY D N 1
ATOM 2503 C CA . GLY D 4 27 ? 156.530 147.749 133.111 1.00 112.95 60 GLY D CA 1
ATOM 2504 C C . GLY D 4 27 ? 155.209 147.318 133.706 1.00 112.95 60 GLY D C 1
ATOM 2505 O O . GLY D 4 27 ? 154.586 146.372 133.221 1.00 112.95 60 GLY D O 1
ATOM 2506 N N . ILE D 4 28 ? 154.758 148.003 134.750 1.00 108.48 61 ILE D N 1
ATOM 2507 C CA . ILE D 4 28 ? 153.437 147.722 135.285 1.00 108.48 61 ILE D CA 1
ATOM 2508 C C . ILE D 4 28 ? 152.368 148.305 134.384 1.00 108.48 61 ILE D C 1
ATOM 2509 O O . ILE D 4 28 ? 151.368 147.645 134.083 1.00 108.48 61 ILE D O 1
ATOM 2514 N N . MET D 4 29 ? 152.577 149.532 133.907 1.00 108.33 62 MET D N 1
ATOM 2515 C CA . MET D 4 29 ? 151.649 150.124 132.954 1.00 108.33 62 MET D CA 1
ATOM 2516 C C . MET D 4 29 ? 151.639 149.361 131.645 1.00 108.33 62 MET D C 1
ATOM 2517 O O . MET D 4 29 ? 150.607 149.292 130.974 1.00 108.33 62 MET D O 1
ATOM 2522 N N . ASN D 4 30 ? 152.769 148.767 131.278 1.00 112.74 63 ASN D N 1
ATOM 2523 C CA . ASN D 4 30 ? 152.805 147.939 130.086 1.00 112.74 63 ASN D CA 1
ATOM 2524 C C . ASN D 4 30 ? 152.017 146.656 130.300 1.00 112.74 63 ASN D C 1
ATOM 2525 O O . ASN D 4 30 ? 151.295 146.209 129.406 1.00 112.74 63 ASN D O 1
ATOM 2530 N N . SER D 4 31 ? 152.127 146.059 131.483 1.00 108.85 64 SER D N 1
ATOM 2531 C CA . SER D 4 31 ? 151.326 144.883 131.790 1.00 108.85 64 SER D CA 1
ATOM 2532 C C . SER D 4 31 ? 149.873 145.234 132.031 1.00 108.85 64 SER D C 1
ATOM 2533 O O . SER D 4 31 ? 149.003 144.379 131.853 1.00 108.85 64 SER D O 1
ATOM 2536 N N . PHE D 4 32 ? 149.601 146.470 132.436 1.00 105.26 65 PHE D N 1
ATOM 2537 C CA . PHE D 4 32 ? 148.232 146.900 132.667 1.00 105.26 65 PHE D CA 1
ATOM 2538 C C . PHE D 4 32 ? 147.441 146.980 131.375 1.00 105.26 65 PHE D C 1
ATOM 2539 O O . PHE D 4 32 ? 146.280 146.567 131.325 1.00 105.26 65 PHE D O 1
ATOM 2547 N N . VAL D 4 33 ? 148.044 147.548 130.333 1.00 104.19 66 VAL D N 1
ATOM 2548 C CA . VAL D 4 33 ? 147.340 147.732 129.070 1.00 104.19 66 VAL D CA 1
ATOM 2549 C C . VAL D 4 33 ? 147.076 146.391 128.408 1.00 104.19 66 VAL D C 1
ATOM 2550 O O . VAL D 4 33 ? 145.996 146.161 127.852 1.00 104.19 66 VAL D O 1
ATOM 2554 N N . ASN D 4 34 ? 148.027 145.470 128.509 1.00 109.72 67 ASN D N 1
ATOM 2555 C CA . ASN D 4 34 ? 147.820 144.136 127.975 1.00 109.72 67 ASN D CA 1
ATOM 2556 C C . ASN D 4 34 ? 146.751 143.372 128.730 1.00 109.72 67 ASN D C 1
ATOM 2557 O O . ASN D 4 34 ? 146.094 142.521 128.137 1.00 109.72 67 ASN D O 1
ATOM 2562 N N . ASP D 4 35 ? 146.544 143.670 130.007 1.00 113.93 68 ASP D N 1
ATOM 2563 C CA . ASP D 4 35 ? 145.539 142.936 130.758 1.00 113.93 68 ASP D CA 1
ATOM 2564 C C . ASP D 4 35 ? 144.130 143.309 130.344 1.00 113.93 68 ASP D C 1
ATOM 2565 O O . ASP D 4 35 ? 143.297 142.426 130.129 1.00 113.93 68 ASP D O 1
ATOM 2570 N N . ILE D 4 36 ? 143.840 144.604 130.238 1.00 108.45 69 ILE D N 1
ATOM 2571 C CA . ILE D 4 36 ? 142.506 145.026 129.848 1.00 108.45 69 ILE D CA 1
ATOM 2572 C C . ILE D 4 36 ? 142.225 144.710 128.391 1.00 108.45 69 ILE D C 1
ATOM 2573 O O . ILE D 4 36 ? 141.064 144.470 128.029 1.00 108.45 69 ILE D O 1
ATOM 2578 N N . PHE D 4 37 ? 143.276 144.586 127.580 1.00 109.22 70 PHE D N 1
ATOM 2579 C CA . PHE D 4 37 ? 143.113 144.271 126.169 1.00 109.22 70 PHE D CA 1
ATOM 2580 C C . PHE D 4 37 ? 142.444 142.920 125.967 1.00 109.22 70 PHE D C 1
ATOM 2581 O O . PHE D 4 37 ? 141.410 142.834 125.300 1.00 109.22 70 PHE D O 1
ATOM 2589 N N . GLU D 4 38 ? 142.975 141.860 126.567 1.00 116.97 71 GLU D N 1
ATOM 2590 C CA . GLU D 4 38 ? 142.219 140.622 126.459 1.00 116.97 71 GLU D CA 1
ATOM 2591 C C . GLU D 4 38 ? 141.118 140.499 127.497 1.00 116.97 71 GLU D C 1
ATOM 2592 O O . GLU D 4 38 ? 140.408 139.493 127.489 1.00 116.97 71 GLU D O 1
ATOM 2598 N N . ARG D 4 39 ? 140.935 141.475 128.381 1.00 107.91 72 ARG D N 1
ATOM 2599 C CA . ARG D 4 39 ? 139.662 141.505 129.084 1.00 107.91 72 ARG D CA 1
ATOM 2600 C C . ARG D 4 39 ? 138.555 141.971 128.162 1.00 107.91 72 ARG D C 1
ATOM 2601 O O . ARG D 4 39 ? 137.475 141.379 128.139 1.00 107.91 72 ARG D O 1
ATOM 2609 N N . ILE D 4 40 ? 138.803 143.018 127.386 1.00 104.07 73 ILE D N 1
ATOM 2610 C CA . ILE D 4 40 ? 137.761 143.527 126.511 1.00 104.07 73 ILE D CA 1
ATOM 2611 C C . ILE D 4 40 ? 137.601 142.641 125.292 1.00 104.07 73 ILE D C 1
ATOM 2612 O O . ILE D 4 40 ? 136.498 142.171 124.995 1.00 104.07 73 ILE D O 1
ATOM 2617 N N . ALA D 4 41 ? 138.695 142.401 124.573 1.00 112.41 74 ALA D N 1
ATOM 2618 C CA . ALA D 4 41 ? 138.608 141.654 123.327 1.00 112.41 74 ALA D CA 1
ATOM 2619 C C . ALA D 4 41 ? 138.267 140.199 123.578 1.00 112.41 74 ALA D C 1
ATOM 2620 O O . ALA D 4 41 ? 137.568 139.575 122.776 1.00 112.41 74 ALA D O 1
ATOM 2622 N N . GLY D 4 42 ? 138.733 139.647 124.695 1.00 117.20 75 GLY D N 1
ATOM 2623 C CA . GLY D 4 42 ? 138.371 138.289 125.039 1.00 117.20 75 GLY D CA 1
ATOM 2624 C C . GLY D 4 42 ? 136.920 138.132 125.417 1.00 117.20 75 GLY D C 1
ATOM 2625 O O . GLY D 4 42 ? 136.376 137.031 125.308 1.00 117.20 75 GLY D O 1
ATOM 2626 N N . GLU D 4 43 ? 136.279 139.208 125.849 1.00 114.50 76 GLU D N 1
ATOM 2627 C CA . GLU D 4 43 ? 134.874 139.148 126.197 1.00 114.50 76 GLU D CA 1
ATOM 2628 C C . GLU D 4 43 ? 133.985 139.622 125.066 1.00 114.50 76 GLU D C 1
ATOM 2629 O O . GLU D 4 43 ? 132.881 139.099 124.905 1.00 114.50 76 GLU D O 1
ATOM 2635 N N . ALA D 4 44 ? 134.444 140.586 124.271 1.00 111.20 77 ALA D N 1
ATOM 2636 C CA . ALA D 4 44 ? 133.693 140.976 123.087 1.00 111.20 77 ALA D CA 1
ATOM 2637 C C . ALA D 4 44 ? 133.693 139.889 122.032 1.00 111.20 77 ALA D C 1
ATOM 2638 O O . ALA D 4 44 ? 132.797 139.867 121.187 1.00 111.20 77 ALA D O 1
ATOM 2640 N N . SER D 4 45 ? 134.683 138.999 122.056 1.00 114.88 78 SER D N 1
ATOM 2641 C CA . SER D 4 45 ? 134.634 137.817 121.211 1.00 114.88 78 SER D CA 1
ATOM 2642 C C . SER D 4 45 ? 133.480 136.912 121.593 1.00 114.88 78 SER D C 1
ATOM 2643 O O . SER D 4 45 ? 132.870 136.284 120.724 1.00 114.88 78 SER D O 1
ATOM 2646 N N . ARG D 4 46 ? 133.164 136.839 122.881 1.00 120.98 79 ARG D N 1
ATOM 2647 C CA . ARG D 4 46 ? 132.073 135.994 123.332 1.00 120.98 79 ARG D CA 1
ATOM 2648 C C . ARG D 4 46 ? 130.719 136.567 122.957 1.00 120.98 79 ARG D C 1
ATOM 2649 O O . ARG D 4 46 ? 129.753 135.811 122.842 1.00 120.98 79 ARG D O 1
ATOM 2657 N N . LEU D 4 47 ? 130.629 137.878 122.751 1.00 116.58 80 LEU D N 1
ATOM 2658 C CA . LEU D 4 47 ? 129.381 138.458 122.279 1.00 116.58 80 LEU D CA 1
ATOM 2659 C C . LEU D 4 47 ? 129.099 138.099 120.833 1.00 116.58 80 LEU D C 1
ATOM 2660 O O . LEU D 4 47 ? 127.935 138.059 120.427 1.00 116.58 80 LEU D O 1
ATOM 2665 N N . ALA D 4 48 ? 130.138 137.852 120.043 1.00 121.04 81 ALA D N 1
ATOM 2666 C CA . ALA D 4 48 ? 129.913 137.471 118.660 1.00 121.04 81 ALA D CA 1
ATOM 2667 C C . ALA D 4 48 ? 129.341 136.069 118.558 1.00 121.04 81 ALA D C 1
ATOM 2668 O O . ALA D 4 48 ? 128.461 135.819 117.729 1.00 121.04 81 ALA D O 1
ATOM 2670 N N . HIS D 4 49 ? 129.808 135.151 119.398 1.00 122.78 82 HIS D N 1
ATOM 2671 C CA . HIS D 4 49 ? 129.259 133.807 119.395 1.00 122.78 82 HIS D CA 1
ATOM 2672 C C . HIS D 4 49 ? 127.878 133.745 120.008 1.00 122.78 82 HIS D C 1
ATOM 2673 O O . HIS D 4 49 ? 127.105 132.847 119.669 1.00 122.78 82 HIS D O 1
ATOM 2680 N N . TYR D 4 50 ? 127.547 134.673 120.895 1.00 125.00 83 TYR D N 1
ATOM 2681 C CA . TYR D 4 50 ? 126.227 134.641 121.500 1.00 125.00 83 TYR D CA 1
ATOM 2682 C C . TYR D 4 50 ? 125.176 135.172 120.549 1.00 125.00 83 TYR D C 1
ATOM 2683 O O . TYR D 4 50 ? 123.984 134.930 120.751 1.00 125.00 83 TYR D O 1
ATOM 2692 N N . ASN D 4 51 ? 125.591 135.896 119.520 1.00 123.58 84 ASN D N 1
ATOM 2693 C CA . ASN D 4 51 ? 124.678 136.377 118.505 1.00 123.58 84 ASN D CA 1
ATOM 2694 C C . ASN D 4 51 ? 124.945 135.750 117.155 1.00 123.58 84 ASN D C 1
ATOM 2695 O O . ASN D 4 51 ? 124.386 136.210 116.155 1.00 123.58 84 ASN D O 1
ATOM 2700 N N . LYS D 4 52 ? 125.801 134.725 117.117 1.00 126.10 85 LYS D N 1
ATOM 2701 C CA . LYS D 4 52 ? 126.132 133.952 115.919 1.00 126.10 85 LYS D CA 1
ATOM 2702 C C . LYS D 4 52 ? 126.687 134.826 114.803 1.00 126.10 85 LYS D C 1
ATOM 2703 O O . LYS D 4 52 ? 126.416 134.591 113.627 1.00 126.10 85 LYS D O 1
ATOM 2709 N N . ARG D 4 53 ? 127.451 135.847 115.155 1.00 133.21 86 ARG D N 1
ATOM 2710 C CA . ARG D 4 53 ? 128.074 136.700 114.160 1.00 133.21 86 ARG D CA 1
ATOM 2711 C C . ARG D 4 53 ? 129.543 136.345 114.010 1.00 133.21 86 ARG D C 1
ATOM 2712 O O . ARG D 4 53 ? 130.070 135.460 114.683 1.00 133.21 86 ARG D O 1
ATOM 2720 N N . SER D 4 54 ? 130.206 137.055 113.108 1.00 136.17 87 SER D N 1
ATOM 2721 C CA . SER D 4 54 ? 131.590 136.768 112.792 1.00 136.17 87 SER D CA 1
ATOM 2722 C C . SER D 4 54 ? 132.470 138.005 112.757 1.00 136.17 87 SER D C 1
ATOM 2723 O O . SER D 4 54 ? 133.692 137.870 112.660 1.00 136.17 87 SER D O 1
ATOM 2726 N N . THR D 4 55 ? 131.895 139.196 112.836 1.00 135.04 88 THR D N 1
ATOM 2727 C CA . THR D 4 55 ? 132.659 140.430 112.865 1.00 135.04 88 THR D CA 1
ATOM 2728 C C . THR D 4 55 ? 132.599 141.017 114.261 1.00 135.04 88 THR D C 1
ATOM 2729 O O . THR D 4 55 ? 131.581 140.903 114.945 1.00 135.04 88 THR D O 1
ATOM 2733 N N . ILE D 4 56 ? 133.684 141.646 114.681 1.00 119.53 89 ILE D N 1
ATOM 2734 C CA . ILE D 4 56 ? 133.690 142.459 115.885 1.00 119.53 89 ILE D CA 1
ATOM 2735 C C . ILE D 4 56 ? 133.655 143.912 115.455 1.00 119.53 89 ILE D C 1
ATOM 2736 O O . ILE D 4 56 ? 134.574 144.388 114.783 1.00 119.53 89 ILE D O 1
ATOM 2741 N N . THR D 4 57 ? 132.602 144.612 115.823 1.00 114.76 90 THR D N 1
ATOM 2742 C CA . THR D 4 57 ? 132.428 146.002 115.451 1.00 114.76 90 THR D CA 1
ATOM 2743 C C . THR D 4 57 ? 132.672 146.884 116.660 1.00 114.76 90 THR D C 1
ATOM 2744 O O . THR D 4 57 ? 133.047 146.417 117.735 1.00 114.76 90 THR D O 1
ATOM 2748 N N . SER D 4 58 ? 132.446 148.181 116.474 1.00 112.71 91 SER D N 1
ATOM 2749 C CA . SER D 4 58 ? 132.487 149.092 117.605 1.00 112.71 91 SER D CA 1
ATOM 2750 C C . SER D 4 58 ? 131.327 148.842 118.548 1.00 112.71 91 SER D C 1
ATOM 2751 O O . SER D 4 58 ? 131.460 149.040 119.759 1.00 112.71 91 SER D O 1
ATOM 2754 N N . ARG D 4 59 ? 130.189 148.411 118.006 1.00 116.23 92 ARG D N 1
ATOM 2755 C CA . ARG D 4 59 ? 129.046 148.065 118.837 1.00 116.23 92 ARG D CA 1
ATOM 2756 C C . ARG D 4 59 ? 129.356 146.865 119.717 1.00 116.23 92 ARG D C 1
ATOM 2757 O O . ARG D 4 59 ? 128.906 146.794 120.865 1.00 116.23 92 ARG D O 1
ATOM 2765 N N . GLU D 4 60 ? 130.153 145.930 119.206 1.00 119.01 93 GLU D N 1
ATOM 2766 C CA . GLU D 4 60 ? 130.527 144.764 119.992 1.00 119.01 93 GLU D CA 1
ATOM 2767 C C . GLU D 4 60 ? 131.453 145.135 121.135 1.00 119.01 93 GLU D C 1
ATOM 2768 O O . GLU D 4 60 ? 131.472 144.453 122.161 1.00 119.01 93 GLU D O 1
ATOM 2774 N N . ILE D 4 61 ? 132.226 146.200 120.980 1.00 105.02 94 ILE D N 1
ATOM 2775 C CA . ILE D 4 61 ? 133.130 146.612 122.040 1.00 105.02 94 ILE D CA 1
ATOM 2776 C C . ILE D 4 61 ? 132.433 147.530 123.032 1.00 105.02 94 ILE D C 1
ATOM 2777 O O . ILE D 4 61 ? 132.693 147.439 124.236 1.00 105.02 94 ILE D O 1
ATOM 2782 N N . GLN D 4 62 ? 131.518 148.373 122.548 1.00 105.88 95 GLN D N 1
ATOM 2783 C CA . GLN D 4 62 ? 130.815 149.319 123.408 1.00 105.88 95 GLN D CA 1
ATOM 2784 C C . GLN D 4 62 ? 130.002 148.613 124.480 1.00 105.88 95 GLN D C 1
ATOM 2785 O O . GLN D 4 62 ? 129.996 149.033 125.640 1.00 105.88 95 GLN D O 1
ATOM 2791 N N . THR D 4 63 ? 129.350 147.512 124.129 1.00 107.22 96 THR D N 1
ATOM 2792 C CA . THR D 4 63 ? 128.659 146.755 125.158 1.00 107.22 96 THR D CA 1
ATOM 2793 C C . THR D 4 63 ? 129.633 145.962 126.009 1.00 107.22 96 THR D C 1
ATOM 2794 O O . THR D 4 63 ? 129.339 145.670 127.170 1.00 107.22 96 THR D O 1
ATOM 2798 N N . ALA D 4 64 ? 130.795 145.614 125.462 1.00 103.60 97 ALA D N 1
ATOM 2799 C CA . ALA D 4 64 ? 131.786 144.920 126.270 1.00 103.60 97 ALA D CA 1
ATOM 2800 C C . ALA D 4 64 ? 132.451 145.862 127.256 1.00 103.60 97 ALA D C 1
ATOM 2801 O O . ALA D 4 64 ? 132.924 145.424 128.307 1.00 103.60 97 ALA D O 1
ATOM 2803 N N . VAL D 4 65 ? 132.500 147.150 126.935 1.00 103.00 98 VAL D N 1
ATOM 2804 C CA . VAL D 4 65 ? 133.008 148.125 127.888 1.00 103.00 98 VAL D CA 1
ATOM 2805 C C . VAL D 4 65 ? 132.026 148.306 129.031 1.00 103.00 98 VAL D C 1
ATOM 2806 O O . VAL D 4 65 ? 132.419 148.345 130.203 1.00 103.00 98 VAL D O 1
ATOM 2810 N N . ARG D 4 66 ? 130.731 148.369 128.717 1.00 106.44 99 ARG D N 1
ATOM 2811 C CA . ARG D 4 66 ? 129.712 148.540 129.742 1.00 106.44 99 ARG D CA 1
ATOM 2812 C C . ARG D 4 66 ? 129.608 147.349 130.674 1.00 106.44 99 ARG D C 1
ATOM 2813 O O . ARG D 4 66 ? 129.124 147.501 131.797 1.00 106.44 99 ARG D O 1
ATOM 2821 N N . LEU D 4 67 ? 130.051 146.177 130.245 1.00 107.27 100 LEU D N 1
ATOM 2822 C CA . LEU D 4 67 ? 130.110 145.067 131.175 1.00 107.27 100 LEU D CA 1
ATOM 2823 C C . LEU D 4 67 ? 131.305 145.188 132.102 1.00 107.27 100 LEU D C 1
ATOM 2824 O O . LEU D 4 67 ? 131.194 144.910 133.298 1.00 107.27 100 LEU D O 1
ATOM 2829 N N . LEU D 4 68 ? 132.456 145.593 131.576 1.00 107.83 101 LEU D N 1
ATOM 2830 C CA . LEU D 4 68 ? 133.674 145.538 132.371 1.00 107.83 101 LEU D CA 1
ATOM 2831 C C . LEU D 4 68 ? 133.843 146.748 133.270 1.00 107.83 101 LEU D C 1
ATOM 2832 O O . LEU D 4 68 ? 134.140 146.595 134.457 1.00 107.83 101 LEU D O 1
ATOM 2837 N N . LEU D 4 69 ? 133.671 147.920 132.748 1.00 107.16 102 LEU D N 1
ATOM 2838 C CA . LEU D 4 69 ? 134.081 149.057 133.556 1.00 107.16 102 LEU D CA 1
ATOM 2839 C C . LEU D 4 69 ? 132.953 149.482 134.481 1.00 107.16 102 LEU D C 1
ATOM 2840 O O . LEU D 4 69 ? 131.846 149.751 134.006 1.00 107.16 102 LEU D O 1
ATOM 2845 N N . PRO D 4 70 ? 133.187 149.555 135.781 1.00 109.93 103 PRO D N 1
ATOM 2846 C CA . PRO D 4 70 ? 132.100 149.863 136.710 1.00 109.93 103 PRO D CA 1
ATOM 2847 C C . PRO D 4 70 ? 131.893 151.355 136.899 1.00 109.93 103 PRO D C 1
ATOM 2848 O O . PRO D 4 70 ? 132.837 152.145 136.933 1.00 109.93 103 PRO D O 1
ATOM 2852 N N . GLY D 4 71 ? 130.627 151.734 137.015 1.00 113.50 104 GLY D N 1
ATOM 2853 C CA . GLY D 4 71 ? 130.299 153.079 137.456 1.00 113.50 104 GLY D CA 1
ATOM 2854 C C . GLY D 4 71 ? 130.577 154.117 136.393 1.00 113.50 104 GLY D C 1
ATOM 2855 O O . GLY D 4 71 ? 130.260 153.940 135.214 1.00 113.50 104 GLY D O 1
ATOM 2856 N N . GLU D 4 72 ? 131.200 155.215 136.815 1.00 117.98 105 GLU D N 1
ATOM 2857 C CA . GLU D 4 72 ? 131.441 156.334 135.920 1.00 117.98 105 GLU D CA 1
ATOM 2858 C C . GLU D 4 72 ? 132.555 156.072 134.927 1.00 117.98 105 GLU D C 1
ATOM 2859 O O . GLU D 4 72 ? 132.695 156.843 133.973 1.00 117.98 105 GLU D O 1
ATOM 2865 N N . LEU D 4 73 ? 133.348 155.020 135.125 1.00 112.98 106 LEU D N 1
ATOM 2866 C CA . LEU D 4 73 ? 134.300 154.629 134.099 1.00 112.98 106 LEU D CA 1
ATOM 2867 C C . LEU D 4 73 ? 133.590 154.153 132.846 1.00 112.98 106 LEU D C 1
ATOM 2868 O O . LEU D 4 73 ? 134.095 154.350 131.737 1.00 112.98 106 LEU D O 1
ATOM 2873 N N . ALA D 4 74 ? 132.421 153.538 133.002 1.00 109.90 107 ALA D N 1
ATOM 2874 C CA . ALA D 4 74 ? 131.627 153.179 131.840 1.00 109.90 107 ALA D CA 1
ATOM 2875 C C . ALA D 4 74 ? 131.085 154.416 131.146 1.00 109.90 107 ALA D C 1
ATOM 2876 O O . ALA D 4 74 ? 131.187 154.536 129.923 1.00 109.90 107 ALA D O 1
ATOM 2878 N N . LYS D 4 75 ? 130.535 155.359 131.910 1.00 111.92 108 LYS D N 1
ATOM 2879 C CA . LYS D 4 75 ? 129.891 156.518 131.310 1.00 111.92 108 LYS D CA 1
ATOM 2880 C C . LYS D 4 75 ? 130.878 157.462 130.652 1.00 111.92 108 LYS D C 1
ATOM 2881 O O . LYS D 4 75 ? 130.483 158.241 129.782 1.00 111.92 108 LYS D O 1
ATOM 2887 N N . HIS D 4 76 ? 132.144 157.411 131.035 1.00 114.65 109 HIS D N 1
ATOM 2888 C CA . HIS D 4 76 ? 133.121 158.249 130.364 1.00 114.65 109 HIS D CA 1
ATOM 2889 C C . HIS D 4 76 ? 133.759 157.571 129.169 1.00 114.65 109 HIS D C 1
ATOM 2890 O O . HIS D 4 76 ? 133.887 158.197 128.114 1.00 114.65 109 HIS D O 1
ATOM 2897 N N . ALA D 4 77 ? 134.161 156.309 129.313 1.00 112.20 110 ALA D N 1
ATOM 2898 C CA . ALA D 4 77 ? 134.887 155.641 128.242 1.00 112.20 110 ALA D CA 1
ATOM 2899 C C . ALA D 4 77 ? 134.006 155.385 127.032 1.00 112.20 110 ALA D C 1
ATOM 2900 O O . ALA D 4 77 ? 134.495 155.417 125.899 1.00 112.20 110 ALA D O 1
ATOM 2902 N N . VAL D 4 78 ? 132.718 155.136 127.250 1.00 110.26 111 VAL D N 1
ATOM 2903 C CA . VAL D 4 78 ? 131.790 155.020 126.133 1.00 110.26 111 VAL D CA 1
ATOM 2904 C C . VAL D 4 78 ? 131.652 156.358 125.428 1.00 110.26 111 VAL D C 1
ATOM 2905 O O . VAL D 4 78 ? 131.717 156.438 124.197 1.00 110.26 111 VAL D O 1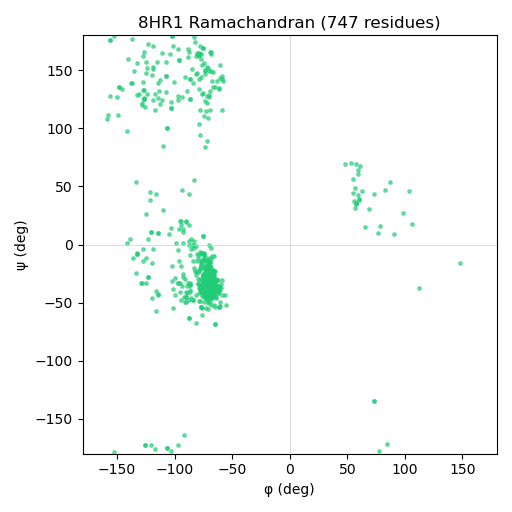
ATOM 2909 N N . SER D 4 79 ? 131.513 157.434 126.203 1.00 114.73 112 SER D N 1
ATOM 2910 C CA . SER D 4 79 ? 131.490 158.768 125.621 1.00 114.73 112 SER D CA 1
ATOM 2911 C C . SER D 4 79 ? 132.830 159.130 125.013 1.00 114.73 112 SER D C 1
ATOM 2912 O O . SER D 4 79 ? 132.892 159.926 124.073 1.00 114.73 112 SER D O 1
ATOM 2915 N N . GLU D 4 80 ? 133.910 158.556 125.533 1.00 118.21 113 GLU D N 1
ATOM 2916 C CA . GLU D 4 80 ? 135.220 158.822 124.963 1.00 118.21 113 GLU D CA 1
ATOM 2917 C C . GLU D 4 80 ? 135.384 158.136 123.620 1.00 118.21 113 GLU D C 1
ATOM 2918 O O . GLU D 4 80 ? 135.880 158.742 122.665 1.00 118.21 113 GLU D O 1
ATOM 2924 N N . GLY D 4 81 ? 134.961 156.879 123.524 1.00 112.43 114 GLY D N 1
ATOM 2925 C CA . GLY D 4 81 ? 135.211 156.122 122.313 1.00 112.43 114 GLY D CA 1
ATOM 2926 C C . GLY D 4 81 ? 134.356 156.571 121.147 1.00 112.43 114 GLY D C 1
ATOM 2927 O O . GLY D 4 81 ? 134.791 156.522 119.995 1.00 112.43 114 GLY D O 1
ATOM 2928 N N . THR D 4 82 ? 133.133 157.018 121.425 1.00 110.86 115 THR D N 1
ATOM 2929 C CA . THR D 4 82 ? 132.277 157.475 120.341 1.00 110.86 115 THR D CA 1
ATOM 2930 C C . THR D 4 82 ? 132.751 158.798 119.771 1.00 110.86 115 THR D C 1
ATOM 2931 O O . THR D 4 82 ? 132.453 159.107 118.615 1.00 110.86 115 THR D O 1
ATOM 2935 N N . LYS D 4 83 ? 133.485 159.589 120.553 1.00 113.17 116 LYS D N 1
ATOM 2936 C CA . LYS D 4 83 ? 134.130 160.764 119.983 1.00 113.17 116 LYS D CA 1
ATOM 2937 C C . LYS D 4 83 ? 135.214 160.361 119.003 1.00 113.17 116 LYS D C 1
ATOM 2938 O O . LYS D 4 83 ? 135.422 161.029 117.985 1.00 113.17 116 LYS D O 1
ATOM 2944 N N . ALA D 4 84 ? 135.909 159.265 119.289 1.00 112.11 117 ALA D N 1
ATOM 2945 C CA . ALA D 4 84 ? 137.007 158.851 118.432 1.00 112.11 117 ALA D CA 1
ATOM 2946 C C . ALA D 4 84 ? 136.500 158.279 117.123 1.00 112.11 117 ALA D C 1
ATOM 2947 O O . ALA D 4 84 ? 137.117 158.482 116.074 1.00 112.11 117 ALA D O 1
ATOM 2949 N N . VAL D 4 85 ? 135.376 157.571 117.160 1.00 108.42 118 VAL D N 1
ATOM 2950 C CA . VAL D 4 85 ? 134.864 156.940 115.951 1.00 108.42 118 VAL D CA 1
ATOM 2951 C C . VAL D 4 85 ? 134.290 157.986 115.010 1.00 108.42 118 VAL D C 1
ATOM 2952 O O . VAL D 4 85 ? 134.562 157.974 113.804 1.00 108.42 118 VAL D O 1
ATOM 2956 N N . THR D 4 86 ? 133.518 158.926 115.553 1.00 110.56 119 THR D N 1
ATOM 2957 C CA . THR D 4 86 ? 132.936 159.974 114.726 1.00 110.56 119 THR D CA 1
ATOM 2958 C C . THR D 4 86 ? 133.992 160.911 114.169 1.00 110.56 119 THR D C 1
ATOM 2959 O O . THR D 4 86 ? 133.823 161.440 113.068 1.00 110.56 119 THR D O 1
ATOM 2963 N N . LYS D 4 87 ? 135.083 161.123 114.898 1.00 115.44 120 LYS D N 1
ATOM 2964 C CA . LYS D 4 87 ? 136.186 161.871 114.317 1.00 115.44 120 LYS D CA 1
ATOM 2965 C C . LYS D 4 87 ? 136.896 161.053 113.251 1.00 115.44 120 LYS D C 1
ATOM 2966 O O . LYS D 4 87 ? 137.376 161.611 112.260 1.00 115.44 120 LYS D O 1
ATOM 2972 N N . TYR D 4 88 ? 136.939 159.733 113.420 1.00 118.58 121 TYR D N 1
ATOM 2973 C CA . TYR D 4 88 ? 137.640 158.886 112.465 1.00 118.58 121 TYR D CA 1
ATOM 2974 C C . TYR D 4 88 ? 136.900 158.803 111.144 1.00 118.58 121 TYR D C 1
ATOM 2975 O O . TYR D 4 88 ? 137.518 158.848 110.077 1.00 118.58 121 TYR D O 1
ATOM 2984 N N . THR D 4 89 ? 135.578 158.672 111.192 1.00 118.67 122 THR D N 1
ATOM 2985 C CA . THR D 4 89 ? 134.823 158.529 109.957 1.00 118.67 122 THR D CA 1
ATOM 2986 C C . THR D 4 89 ? 134.674 159.854 109.234 1.00 118.67 122 THR D C 1
ATOM 2987 O O . THR D 4 89 ? 134.585 159.878 108.003 1.00 118.67 122 THR D O 1
ATOM 2991 N N . SER D 4 90 ? 134.641 160.962 109.972 1.00 125.69 123 SER D N 1
ATOM 2992 C CA . SER D 4 90 ? 134.484 162.257 109.326 1.00 125.69 123 SER D CA 1
ATOM 2993 C C . SER D 4 90 ? 135.768 162.703 108.648 1.00 125.69 123 SER D C 1
ATOM 2994 O O . SER D 4 90 ? 135.722 163.468 107.679 1.00 125.69 123 SER D O 1
ATOM 2997 N N . ALA D 4 91 ? 136.912 162.242 109.133 1.00 127.30 124 ALA D N 1
ATOM 2998 C CA . ALA D 4 91 ? 138.186 162.605 108.533 1.00 127.30 124 ALA D CA 1
ATOM 2999 C C . ALA D 4 91 ? 138.595 161.565 107.502 1.00 127.30 124 ALA D C 1
ATOM 3000 O O . ALA D 4 91 ? 137.826 160.657 107.191 1.00 127.30 124 ALA D O 1
ATOM 3002 N N . HIS E 1 2 ? 164.967 153.816 179.518 1.00 209.15 39 HIS E N 1
ATOM 3003 C CA . HIS E 1 2 ? 163.646 153.423 179.986 1.00 209.15 39 HIS E CA 1
ATOM 3004 C C . HIS E 1 2 ? 163.159 152.210 179.214 1.00 209.15 39 HIS E C 1
ATOM 3005 O O . HIS E 1 2 ? 163.940 151.536 178.549 1.00 209.15 39 HIS E O 1
ATOM 3012 N N . ARG E 1 3 ? 161.862 151.934 179.304 1.00 189.87 40 ARG E N 1
ATOM 3013 C CA . ARG E 1 3 ? 161.263 150.826 178.580 1.00 189.87 40 ARG E CA 1
ATOM 3014 C C . ARG E 1 3 ? 159.853 151.208 178.168 1.00 189.87 40 ARG E C 1
ATOM 3015 O O . ARG E 1 3 ? 159.092 151.739 178.981 1.00 189.87 40 ARG E O 1
ATOM 3023 N N . TYR E 1 4 ? 159.510 150.947 176.910 1.00 210.98 41 TYR E N 1
ATOM 3024 C CA . TYR E 1 4 ? 158.168 151.238 176.437 1.00 210.98 41 TYR E CA 1
ATOM 3025 C C . TYR E 1 4 ? 157.173 150.223 176.984 1.00 210.98 41 TYR E C 1
ATOM 3026 O O . TYR E 1 4 ? 157.526 149.101 177.353 1.00 210.98 41 TYR E O 1
ATOM 3035 N N . ARG E 1 5 ? 155.911 150.636 177.039 1.00 214.30 42 ARG E N 1
ATOM 3036 C CA . ARG E 1 5 ? 154.850 149.698 177.350 1.00 214.30 42 ARG E CA 1
ATOM 3037 C C . ARG E 1 5 ? 154.657 148.740 176.178 1.00 214.30 42 ARG E C 1
ATOM 3038 O O . ARG E 1 5 ? 154.911 149.105 175.028 1.00 214.30 42 ARG E O 1
ATOM 3046 N N . PRO E 1 6 ? 154.246 147.499 176.444 1.00 181.14 43 PRO E N 1
ATOM 3047 C CA . PRO E 1 6 ? 154.057 146.540 175.349 1.00 181.14 43 PRO E CA 1
ATOM 3048 C C . PRO E 1 6 ? 152.871 146.918 174.478 1.00 181.14 43 PRO E C 1
ATOM 3049 O O . PRO E 1 6 ? 151.789 147.234 174.975 1.00 181.14 43 PRO E O 1
ATOM 3053 N N . GLY E 1 7 ? 153.094 146.901 173.170 1.00 167.78 44 GLY E N 1
ATOM 3054 C CA . GLY E 1 7 ? 152.117 147.336 172.196 1.00 167.78 44 GLY E CA 1
ATOM 3055 C C . GLY E 1 7 ? 152.507 148.593 171.453 1.00 167.78 44 GLY E C 1
ATOM 3056 O O . GLY E 1 7 ? 152.234 148.696 170.250 1.00 167.78 44 GLY E O 1
ATOM 3057 N N . THR E 1 8 ? 153.149 149.547 172.121 1.00 173.78 45 THR E N 1
ATOM 3058 C CA . THR E 1 8 ? 153.539 150.790 171.475 1.00 173.78 45 THR E CA 1
ATOM 3059 C C . THR E 1 8 ? 154.657 150.598 170.471 1.00 173.78 45 THR E C 1
ATOM 3060 O O . THR E 1 8 ? 154.725 151.335 169.484 1.00 173.78 45 THR E O 1
ATOM 3064 N N . VAL E 1 9 ? 155.537 149.629 170.703 1.00 157.82 46 VAL E N 1
ATOM 3065 C CA . VAL E 1 9 ? 156.545 149.308 169.705 1.00 157.82 46 VAL E CA 1
ATOM 3066 C C . VAL E 1 9 ? 155.895 148.624 168.515 1.00 157.82 46 VAL E C 1
ATOM 3067 O O . VAL E 1 9 ? 156.241 148.893 167.358 1.00 157.82 46 VAL E O 1
ATOM 3071 N N . ALA E 1 10 ? 154.914 147.760 168.781 1.00 149.34 47 ALA E N 1
ATOM 3072 C CA . ALA E 1 10 ? 154.246 147.028 167.713 1.00 149.34 47 ALA E CA 1
ATOM 3073 C C . ALA E 1 10 ? 153.417 147.943 166.829 1.00 149.34 47 ALA E C 1
ATOM 3074 O O . ALA E 1 10 ? 153.266 147.669 165.636 1.00 149.34 47 ALA E O 1
ATOM 3076 N N . LEU E 1 11 ? 152.883 149.028 167.385 1.00 149.16 48 LEU E N 1
ATOM 3077 C CA . LEU E 1 11 ? 152.187 149.999 166.553 1.00 149.16 48 LEU E CA 1
ATOM 3078 C C . LEU E 1 11 ? 153.156 150.736 165.648 1.00 149.16 48 LEU E C 1
ATOM 3079 O O . LEU E 1 11 ? 152.831 151.030 164.496 1.00 149.16 48 LEU E O 1
ATOM 3084 N N . ARG E 1 12 ? 154.355 151.022 166.147 1.00 159.56 49 ARG E N 1
ATOM 3085 C CA . ARG E 1 12 ? 155.331 151.755 165.355 1.00 159.56 49 ARG E CA 1
ATOM 3086 C C . ARG E 1 12 ? 155.881 150.911 164.217 1.00 159.56 49 ARG E C 1
ATOM 3087 O O . ARG E 1 12 ? 156.327 151.456 163.204 1.00 159.56 49 ARG E O 1
ATOM 3095 N N . GLU E 1 13 ? 155.846 149.588 164.354 1.00 137.27 50 GLU E N 1
ATOM 3096 C CA . GLU E 1 13 ? 156.217 148.738 163.232 1.00 137.27 50 GLU E CA 1
ATOM 3097 C C . GLU E 1 13 ? 155.142 148.757 162.160 1.00 137.27 50 GLU E C 1
ATOM 3098 O O . GLU E 1 13 ? 155.451 148.763 160.963 1.00 137.27 50 GLU E O 1
ATOM 3104 N N . ILE E 1 14 ? 153.875 148.769 162.574 1.00 131.21 51 ILE E N 1
ATOM 3105 C CA . ILE E 1 14 ? 152.772 148.862 161.629 1.00 131.21 51 ILE E CA 1
ATOM 3106 C C . ILE E 1 14 ? 152.793 150.209 160.924 1.00 131.21 51 ILE E C 1
ATOM 3107 O O . ILE E 1 14 ? 152.462 150.302 159.736 1.00 131.21 51 ILE E O 1
ATOM 3112 N N . ARG E 1 15 ? 153.234 151.259 161.618 1.00 138.02 52 ARG E N 1
ATOM 3113 C CA . ARG E 1 15 ? 153.475 152.534 160.957 1.00 138.02 52 ARG E CA 1
ATOM 3114 C C . ARG E 1 15 ? 154.595 152.429 159.936 1.00 138.02 52 ARG E C 1
ATOM 3115 O O . ARG E 1 15 ? 154.577 153.133 158.923 1.00 138.02 52 ARG E O 1
ATOM 3123 N N . ARG E 1 16 ? 155.566 151.554 160.171 1.00 126.52 53 ARG E N 1
ATOM 3124 C CA . ARG E 1 16 ? 156.718 151.506 159.287 1.00 126.52 53 ARG E CA 1
ATOM 3125 C C . ARG E 1 16 ? 156.530 150.528 158.139 1.00 126.52 53 ARG E C 1
ATOM 3126 O O . ARG E 1 16 ? 156.766 150.879 156.981 1.00 126.52 53 ARG E O 1
ATOM 3134 N N . TYR E 1 17 ? 156.116 149.299 158.436 1.00 123.21 54 TYR E N 1
ATOM 3135 C CA . TYR E 1 17 ? 156.047 148.290 157.391 1.00 123.21 54 TYR E CA 1
ATOM 3136 C C . TYR E 1 17 ? 154.880 148.499 156.443 1.00 123.21 54 TYR E C 1
ATOM 3137 O O . TYR E 1 17 ? 154.884 147.928 155.350 1.00 123.21 54 TYR E O 1
ATOM 3146 N N . GLN E 1 18 ? 153.888 149.294 156.820 1.00 122.96 55 GLN E N 1
ATOM 3147 C CA . GLN E 1 18 ? 152.876 149.704 155.863 1.00 122.96 55 GLN E CA 1
ATOM 3148 C C . GLN E 1 18 ? 153.316 150.896 155.040 1.00 122.96 55 GLN E C 1
ATOM 3149 O O . GLN E 1 18 ? 152.583 151.322 154.146 1.00 122.96 55 GLN E O 1
ATOM 3155 N N . LYS E 1 19 ? 154.490 151.440 155.319 1.00 121.62 56 LYS E N 1
ATOM 3156 C CA . LYS E 1 19 ? 155.026 152.554 154.561 1.00 121.62 56 LYS E CA 1
ATOM 3157 C C . LYS E 1 19 ? 156.088 152.115 153.569 1.00 121.62 56 LYS E C 1
ATOM 3158 O O . LYS E 1 19 ? 156.210 152.717 152.501 1.00 121.62 56 LYS E O 1
ATOM 3164 N N . SER E 1 20 ? 156.836 151.066 153.880 1.00 124.89 57 SER E N 1
ATOM 3165 C CA . SER E 1 20 ? 157.846 150.558 152.970 1.00 124.89 57 SER E CA 1
ATOM 3166 C C . SER E 1 20 ? 157.235 149.548 152.010 1.00 124.89 57 SER E C 1
ATOM 3167 O O . SER E 1 20 ? 156.127 149.053 152.209 1.00 124.89 57 SER E O 1
ATOM 3170 N N . THR E 1 21 ? 157.977 149.246 150.947 1.00 120.87 58 THR E N 1
ATOM 3171 C CA . THR E 1 21 ? 157.542 148.294 149.934 1.00 120.87 58 THR E CA 1
ATOM 3172 C C . THR E 1 21 ? 158.526 147.153 149.737 1.00 120.87 58 THR E C 1
ATOM 3173 O O . THR E 1 21 ? 158.331 146.334 148.834 1.00 120.87 58 THR E O 1
ATOM 3177 N N . GLU E 1 22 ? 159.576 147.078 150.538 1.00 126.05 59 GLU E N 1
ATOM 3178 C CA . GLU E 1 22 ? 160.609 146.091 150.293 1.00 126.05 59 GLU E CA 1
ATOM 3179 C C . GLU E 1 22 ? 160.186 144.717 150.803 1.00 126.05 59 GLU E C 1
ATOM 3180 O O . GLU E 1 22 ? 159.252 144.575 151.593 1.00 126.05 59 GLU E O 1
ATOM 3186 N N . LEU E 1 23 ? 160.893 143.699 150.328 1.00 121.37 60 LEU E N 1
ATOM 3187 C CA . LEU E 1 23 ? 160.517 142.314 150.566 1.00 121.37 60 LEU E CA 1
ATOM 3188 C C . LEU E 1 23 ? 160.870 141.904 151.986 1.00 121.37 60 LEU E C 1
ATOM 3189 O O . LEU E 1 23 ? 162.006 142.084 152.429 1.00 121.37 60 LEU E O 1
ATOM 3194 N N . LEU E 1 24 ? 159.909 141.322 152.686 1.00 116.85 61 LEU E N 1
ATOM 3195 C CA . LEU E 1 24 ? 160.057 141.082 154.109 1.00 116.85 61 LEU E CA 1
ATOM 3196 C C . LEU E 1 24 ? 160.608 139.705 154.434 1.00 116.85 61 LEU E C 1
ATOM 3197 O O . LEU E 1 24 ? 160.761 139.380 155.613 1.00 116.85 61 LEU E O 1
ATOM 3202 N N . ILE E 1 25 ? 160.914 138.894 153.434 1.00 118.56 62 ILE E N 1
ATOM 3203 C CA . ILE E 1 25 ? 161.495 137.577 153.642 1.00 118.56 62 ILE E CA 1
ATOM 3204 C C . ILE E 1 25 ? 162.895 137.588 153.052 1.00 118.56 62 ILE E C 1
ATOM 3205 O O . ILE E 1 25 ? 163.119 138.185 151.995 1.00 118.56 62 ILE E O 1
ATOM 3210 N N . ARG E 1 26 ? 163.840 136.969 153.756 1.00 123.81 63 ARG E N 1
ATOM 3211 C CA . ARG E 1 26 ? 165.199 136.862 153.251 1.00 123.81 63 ARG E CA 1
ATOM 3212 C C . ARG E 1 26 ? 165.228 136.005 151.995 1.00 123.81 63 ARG E C 1
ATOM 3213 O O . ARG E 1 26 ? 164.599 134.948 151.929 1.00 123.81 63 ARG E O 1
ATOM 3221 N N . LYS E 1 27 ? 165.962 136.475 150.990 1.00 122.47 64 LYS E N 1
ATOM 3222 C CA . LYS E 1 27 ? 165.775 135.959 149.642 1.00 122.47 64 LYS E CA 1
ATOM 3223 C C . LYS E 1 27 ? 166.445 134.610 149.442 1.00 122.47 64 LYS E C 1
ATOM 3224 O O . LYS E 1 27 ? 165.892 133.743 148.761 1.00 122.47 64 LYS E O 1
ATOM 3230 N N . LEU E 1 28 ? 167.618 134.411 150.013 1.00 124.31 65 LEU E N 1
ATOM 3231 C CA . LEU E 1 28 ? 168.295 133.127 149.873 1.00 124.31 65 LEU E CA 1
ATOM 3232 C C . LEU E 1 28 ? 167.618 131.934 150.547 1.00 124.31 65 LEU E C 1
ATOM 3233 O O . LEU E 1 28 ? 167.627 130.855 149.946 1.00 124.31 65 LEU E O 1
ATOM 3238 N N . PRO E 1 29 ? 167.028 132.023 151.751 1.00 121.85 66 PRO E N 1
ATOM 3239 C CA . PRO E 1 29 ? 166.232 130.879 152.208 1.00 121.85 66 PRO E CA 1
ATOM 3240 C C . PRO E 1 29 ? 164.940 130.718 151.450 1.00 121.85 66 PRO E C 1
ATOM 3241 O O . PRO E 1 29 ? 164.366 129.625 151.467 1.00 121.85 66 PRO E O 1
ATOM 3245 N N . PHE E 1 30 ? 164.465 131.761 150.776 1.00 117.81 67 PHE E N 1
ATOM 3246 C CA . PHE E 1 30 ? 163.265 131.605 149.971 1.00 117.81 67 PHE E CA 1
ATOM 3247 C C . PHE E 1 30 ? 163.551 130.789 148.724 1.00 117.81 67 PHE E C 1
ATOM 3248 O O . PHE E 1 30 ? 162.722 129.970 148.318 1.00 117.81 67 PHE E O 1
ATOM 3256 N N . GLN E 1 31 ? 164.713 131.002 148.100 1.00 117.86 68 GLN E N 1
ATOM 3257 C CA . GLN E 1 31 ? 165.069 130.220 146.922 1.00 117.86 68 GLN E CA 1
ATOM 3258 C C . GLN E 1 31 ? 165.276 128.764 147.276 1.00 117.86 68 GLN E C 1
ATOM 3259 O O . GLN E 1 31 ? 164.900 127.873 146.508 1.00 117.86 68 GLN E O 1
ATOM 3265 N N . ARG E 1 32 ? 165.876 128.506 148.435 1.00 123.38 69 ARG E N 1
ATOM 3266 C CA . ARG E 1 32 ? 166.069 127.135 148.871 1.00 123.38 69 ARG E CA 1
ATOM 3267 C C . ARG E 1 32 ? 164.744 126.466 149.188 1.00 123.38 69 ARG E C 1
ATOM 3268 O O . ARG E 1 32 ? 164.628 125.244 149.079 1.00 123.38 69 ARG E O 1
ATOM 3276 N N . LEU E 1 33 ? 163.737 127.246 149.573 1.00 120.31 70 LEU E N 1
ATOM 3277 C CA . LEU E 1 33 ? 162.414 126.679 149.777 1.00 120.31 70 LEU E CA 1
ATOM 3278 C C . LEU E 1 33 ? 161.764 126.307 148.456 1.00 120.31 70 LEU E C 1
ATOM 3279 O O . LEU E 1 33 ? 161.151 125.241 148.341 1.00 120.31 70 LEU E O 1
ATOM 3284 N N . VAL E 1 34 ? 161.888 127.173 147.452 1.00 114.31 71 VAL E N 1
ATOM 3285 C CA . VAL E 1 34 ? 161.223 126.941 146.178 1.00 114.31 71 VAL E CA 1
ATOM 3286 C C . VAL E 1 34 ? 161.844 125.758 145.456 1.00 114.31 71 VAL E C 1
ATOM 3287 O O . VAL E 1 34 ? 161.135 124.901 144.919 1.00 114.31 71 VAL E O 1
ATOM 3291 N N . ARG E 1 35 ? 163.169 125.653 145.490 1.00 118.94 72 ARG E N 1
ATOM 3292 C CA . ARG E 1 35 ? 163.844 124.604 144.745 1.00 118.94 72 ARG E CA 1
ATOM 3293 C C . ARG E 1 35 ? 163.630 123.225 145.341 1.00 118.94 72 ARG E C 1
ATOM 3294 O O . ARG E 1 35 ? 163.831 122.230 144.641 1.00 118.94 72 ARG E O 1
ATOM 3302 N N . GLU E 1 36 ? 163.215 123.130 146.597 1.00 126.74 73 GLU E N 1
ATOM 3303 C CA . GLU E 1 36 ? 162.925 121.816 147.140 1.00 126.74 73 GLU E CA 1
ATOM 3304 C C . GLU E 1 36 ? 161.457 121.456 147.026 1.00 126.74 73 GLU E C 1
ATOM 3305 O O . GLU E 1 36 ? 161.115 120.275 147.129 1.00 126.74 73 GLU E O 1
ATOM 3311 N N . ILE E 1 37 ? 160.582 122.436 146.820 1.00 117.27 74 ILE E N 1
ATOM 3312 C CA . ILE E 1 37 ? 159.208 122.109 146.468 1.00 117.27 74 ILE E CA 1
ATOM 3313 C C . ILE E 1 37 ? 159.142 121.622 145.032 1.00 117.27 74 ILE E C 1
ATOM 3314 O O . ILE E 1 37 ? 158.532 120.589 144.737 1.00 117.27 74 ILE E O 1
ATOM 3319 N N . ALA E 1 38 ? 159.812 122.327 144.124 1.00 118.24 75 ALA E N 1
ATOM 3320 C CA . ALA E 1 38 ? 159.896 121.904 142.735 1.00 118.24 75 ALA E CA 1
ATOM 3321 C C . ALA E 1 38 ? 160.738 120.656 142.550 1.00 118.24 75 ALA E C 1
ATOM 3322 O O . ALA E 1 38 ? 160.676 120.047 141.479 1.00 118.24 75 ALA E O 1
ATOM 3324 N N . GLN E 1 39 ? 161.531 120.283 143.555 1.00 124.98 76 GLN E N 1
ATOM 3325 C CA . GLN E 1 39 ? 162.251 119.019 143.538 1.00 124.98 76 GLN E CA 1
ATOM 3326 C C . GLN E 1 39 ? 161.300 117.839 143.446 1.00 124.98 76 GLN E C 1
ATOM 3327 O O . GLN E 1 39 ? 161.613 116.834 142.800 1.00 124.98 76 GLN E O 1
ATOM 3333 N N . ASP E 1 40 ? 160.122 117.958 144.052 1.00 124.60 77 ASP E N 1
ATOM 3334 C CA . ASP E 1 40 ? 159.179 116.851 144.059 1.00 124.60 77 ASP E CA 1
ATOM 3335 C C . ASP E 1 40 ? 158.530 116.647 142.699 1.00 124.60 77 ASP E C 1
ATOM 3336 O O . ASP E 1 40 ? 158.299 115.507 142.285 1.00 124.60 77 ASP E O 1
ATOM 3341 N N . PHE E 1 41 ? 158.219 117.732 141.993 1.00 116.92 78 PHE E N 1
ATOM 3342 C CA . PHE E 1 41 ? 157.473 117.599 140.749 1.00 116.92 78 PHE E CA 1
ATOM 3343 C C . PHE E 1 41 ? 158.362 117.094 139.625 1.00 116.92 78 PHE E C 1
ATOM 3344 O O . PHE E 1 41 ? 158.110 116.029 139.053 1.00 116.92 78 PHE E O 1
ATOM 3352 N N . LYS E 1 42 ? 159.409 117.837 139.296 1.00 119.65 79 LYS E N 1
ATOM 3353 C CA . LYS E 1 42 ? 160.362 117.390 138.296 1.00 119.65 79 LYS E CA 1
ATOM 3354 C C . LYS E 1 42 ? 161.759 117.591 138.842 1.00 119.65 79 LYS E C 1
ATOM 3355 O O . LYS E 1 42 ? 162.097 118.683 139.302 1.00 119.65 79 LYS E O 1
ATOM 3361 N N . THR E 1 43 ? 162.561 116.538 138.792 1.00 128.44 80 THR E N 1
ATOM 3362 C CA . THR E 1 43 ? 163.922 116.629 139.279 1.00 128.44 80 THR E CA 1
ATOM 3363 C C . THR E 1 43 ? 164.775 117.433 138.316 1.00 128.44 80 THR E C 1
ATOM 3364 O O . THR E 1 43 ? 164.531 117.448 137.106 1.00 128.44 80 THR E O 1
ATOM 3368 N N . ASP E 1 44 ? 165.777 118.108 138.884 1.00 134.44 81 ASP E N 1
ATOM 3369 C CA . ASP E 1 44 ? 166.808 118.852 138.161 1.00 134.44 81 ASP E CA 1
ATOM 3370 C C . ASP E 1 44 ? 166.197 119.952 137.290 1.00 134.44 81 ASP E C 1
ATOM 3371 O O . ASP E 1 44 ? 166.252 119.921 136.062 1.00 134.44 81 ASP E O 1
ATOM 3376 N N . LEU E 1 45 ? 165.575 120.912 137.954 1.00 129.41 82 LEU E N 1
ATOM 3377 C CA . LEU E 1 45 ? 165.047 122.085 137.283 1.00 129.41 82 LEU E CA 1
ATOM 3378 C C . LEU E 1 45 ? 165.945 123.282 137.523 1.00 129.41 82 LEU E C 1
ATOM 3379 O O . LEU E 1 45 ? 166.793 123.288 138.414 1.00 129.41 82 LEU E O 1
ATOM 3384 N N . ARG E 1 46 ? 165.752 124.299 136.700 1.00 131.77 83 ARG E N 1
ATOM 3385 C CA . ARG E 1 46 ? 166.505 125.532 136.799 1.00 131.77 83 ARG E CA 1
ATOM 3386 C C . ARG E 1 46 ? 165.515 126.679 136.857 1.00 131.77 83 ARG E C 1
ATOM 3387 O O . ARG E 1 46 ? 164.345 126.527 136.510 1.00 131.77 83 ARG E O 1
ATOM 3395 N N . PHE E 1 47 ? 165.982 127.831 137.311 1.00 124.93 84 PHE E N 1
ATOM 3396 C CA . PHE E 1 47 ? 165.098 128.965 137.507 1.00 124.93 84 PHE E CA 1
ATOM 3397 C C . PHE E 1 47 ? 165.750 130.233 137.001 1.00 124.93 84 PHE E C 1
ATOM 3398 O O . PHE E 1 47 ? 166.943 130.452 137.214 1.00 124.93 84 PHE E O 1
ATOM 3406 N N . GLN E 1 48 ? 164.965 131.066 136.337 1.00 123.07 85 GLN E N 1
ATOM 3407 C CA . GLN E 1 48 ? 165.401 132.430 136.130 1.00 123.07 85 GLN E CA 1
ATOM 3408 C C . GLN E 1 48 ? 165.351 133.171 137.452 1.00 123.07 85 GLN E C 1
ATOM 3409 O O . GLN E 1 48 ? 164.567 132.839 138.341 1.00 123.07 85 GLN E O 1
ATOM 3415 N N . SER E 1 49 ? 166.215 134.173 137.585 1.00 121.99 86 SER E N 1
ATOM 3416 C CA . SER E 1 49 ? 166.261 134.934 138.825 1.00 121.99 86 SER E CA 1
ATOM 3417 C C . SER E 1 49 ? 165.012 135.774 139.004 1.00 121.99 86 SER E C 1
ATOM 3418 O O . SER E 1 49 ? 164.542 135.951 140.131 1.00 121.99 86 SER E O 1
ATOM 3421 N N . SER E 1 50 ? 164.455 136.287 137.912 1.00 119.56 87 SER E N 1
ATOM 3422 C CA . SER E 1 50 ? 163.212 137.029 138.015 1.00 119.56 87 SER E CA 1
ATOM 3423 C C . SER E 1 50 ? 162.028 136.116 138.260 1.00 119.56 87 SER E C 1
ATOM 3424 O O . SER E 1 50 ? 160.992 136.584 138.737 1.00 119.56 87 SER E O 1
ATOM 3427 N N . ALA E 1 51 ? 162.154 134.830 137.941 1.00 119.11 88 ALA E N 1
ATOM 3428 C CA . ALA E 1 51 ? 161.064 133.903 138.200 1.00 119.11 88 ALA E CA 1
ATOM 3429 C C . ALA E 1 51 ? 160.878 133.667 139.686 1.00 119.11 88 ALA E C 1
ATOM 3430 O O . ALA E 1 51 ? 159.747 133.499 140.147 1.00 119.11 88 ALA E O 1
ATOM 3432 N N . VAL E 1 52 ? 161.964 133.661 140.448 1.00 117.91 89 VAL E N 1
ATOM 3433 C CA . VAL E 1 52 ? 161.844 133.485 141.885 1.00 117.91 89 VAL E CA 1
ATOM 3434 C C . VAL E 1 52 ? 161.327 134.758 142.531 1.00 117.91 89 VAL E C 1
ATOM 3435 O O . VAL E 1 52 ? 160.515 134.711 143.460 1.00 117.91 89 VAL E O 1
ATOM 3439 N N . MET E 1 53 ? 161.752 135.915 142.019 1.00 118.43 90 MET E N 1
ATOM 3440 C CA . MET E 1 53 ? 161.276 137.184 142.553 1.00 118.43 90 MET E CA 1
ATOM 3441 C C . MET E 1 53 ? 159.800 137.393 142.277 1.00 118.43 90 MET E C 1
ATOM 3442 O O . MET E 1 53 ? 159.127 138.112 143.021 1.00 118.43 90 MET E O 1
ATOM 3447 N N . ALA E 1 54 ? 159.278 136.780 141.219 1.00 114.49 91 ALA E N 1
ATOM 3448 C CA . ALA E 1 54 ? 157.838 136.790 141.020 1.00 114.49 91 ALA E CA 1
ATOM 3449 C C . ALA E 1 54 ? 157.140 135.936 142.064 1.00 114.49 91 ALA E C 1
ATOM 3450 O O . ALA E 1 54 ? 156.083 136.314 142.575 1.00 114.49 91 ALA E O 1
ATOM 3452 N N . LEU E 1 55 ? 157.722 134.787 142.404 1.00 111.62 92 LEU E N 1
ATOM 3453 C CA . LEU E 1 55 ? 157.156 133.962 143.462 1.00 111.62 92 LEU E CA 1
ATOM 3454 C C . LEU E 1 55 ? 157.315 134.612 144.823 1.00 111.62 92 LEU E C 1
ATOM 3455 O O . LEU E 1 55 ? 156.523 134.345 145.730 1.00 111.62 92 LEU E O 1
ATOM 3460 N N . GLN E 1 56 ? 158.339 135.443 144.984 1.00 117.56 93 GLN E N 1
ATOM 3461 C CA . GLN E 1 56 ? 158.520 136.188 146.221 1.00 117.56 93 GLN E CA 1
ATOM 3462 C C . GLN E 1 56 ? 157.382 137.171 146.433 1.00 117.56 93 GLN E C 1
ATOM 3463 O O . GLN E 1 56 ? 156.715 137.160 147.470 1.00 117.56 93 GLN E O 1
ATOM 3469 N N . GLU E 1 57 ? 157.134 138.018 145.440 1.00 119.06 94 GLU E N 1
ATOM 3470 C CA . GLU E 1 57 ? 156.188 139.107 145.609 1.00 119.06 94 GLU E CA 1
ATOM 3471 C C . GLU E 1 57 ? 154.751 138.640 145.580 1.00 119.06 94 GLU E C 1
ATOM 3472 O O . GLU E 1 57 ? 153.888 139.305 146.155 1.00 119.06 94 GLU E O 1
ATOM 3478 N N . ALA E 1 58 ? 154.472 137.523 144.925 1.00 113.17 95 ALA E N 1
ATOM 3479 C CA . ALA E 1 58 ? 153.115 137.006 144.939 1.00 113.17 95 ALA E CA 1
ATOM 3480 C C . ALA E 1 58 ? 152.788 136.390 146.284 1.00 113.17 95 ALA E C 1
ATOM 3481 O O . ALA E 1 58 ? 151.718 136.638 146.847 1.00 113.17 95 ALA E O 1
ATOM 3483 N N . SER E 1 59 ? 153.708 135.590 146.815 1.00 111.21 96 SER E N 1
ATOM 3484 C CA . SER E 1 59 ? 153.443 134.903 148.066 1.00 111.21 96 SER E CA 1
ATOM 3485 C C . SER E 1 59 ? 153.463 135.855 149.246 1.00 111.21 96 SER E C 1
ATOM 3486 O O . SER E 1 59 ? 152.742 135.632 150.223 1.00 111.21 96 SER E O 1
ATOM 3489 N N . GLU E 1 60 ? 154.265 136.916 149.182 1.00 116.62 97 GLU E N 1
ATOM 3490 C CA . GLU E 1 60 ? 154.205 137.906 150.247 1.00 116.62 97 GLU E CA 1
ATOM 3491 C C . GLU E 1 60 ? 152.901 138.679 150.202 1.00 116.62 97 GLU E C 1
ATOM 3492 O O . GLU E 1 60 ? 152.304 138.946 151.247 1.00 116.62 97 GLU E O 1
ATOM 3498 N N . ALA E 1 61 ? 152.421 139.018 149.009 1.00 105.38 98 ALA E N 1
ATOM 3499 C CA . ALA E 1 61 ? 151.134 139.690 148.924 1.00 105.38 98 ALA E CA 1
ATOM 3500 C C . ALA E 1 61 ? 149.983 138.760 149.254 1.00 105.38 98 ALA E C 1
ATOM 3501 O O . ALA E 1 61 ? 148.910 139.233 149.636 1.00 105.38 98 ALA E O 1
ATOM 3503 N N . TYR E 1 62 ? 150.181 137.455 149.125 1.00 104.86 99 TYR E N 1
ATOM 3504 C CA . TYR E 1 62 ? 149.155 136.525 149.558 1.00 104.86 99 TYR E CA 1
ATOM 3505 C C . TYR E 1 62 ? 149.089 136.416 151.071 1.00 104.86 99 TYR E C 1
ATOM 3506 O O . TYR E 1 62 ? 147.993 136.384 151.636 1.00 104.86 99 TYR E O 1
ATOM 3515 N N . LEU E 1 63 ? 150.239 136.333 151.741 1.00 104.41 100 LEU E N 1
ATOM 3516 C CA . LEU E 1 63 ? 150.225 136.172 153.188 1.00 104.41 100 LEU E CA 1
ATOM 3517 C C . LEU E 1 63 ? 149.766 137.440 153.882 1.00 104.41 100 LEU E C 1
ATOM 3518 O O . LEU E 1 63 ? 149.042 137.368 154.879 1.00 104.41 100 LEU E O 1
ATOM 3523 N N . VAL E 1 64 ? 150.181 138.603 153.371 1.00 103.14 101 VAL E N 1
ATOM 3524 C CA . VAL E 1 64 ? 149.650 139.869 153.857 1.00 103.14 101 VAL E CA 1
ATOM 3525 C C . VAL E 1 64 ? 148.150 139.916 153.656 1.00 103.14 101 VAL E C 1
ATOM 3526 O O . VAL E 1 64 ? 147.415 140.367 154.541 1.00 103.14 101 VAL E O 1
ATOM 3530 N N . GLY E 1 65 ? 147.673 139.359 152.534 1.00 106.93 102 GLY E N 1
ATOM 3531 C CA . GLY E 1 65 ? 146.246 139.298 152.274 1.00 106.93 102 GLY E CA 1
ATOM 3532 C C . GLY E 1 65 ? 145.457 138.478 153.275 1.00 106.93 102 GLY E C 1
ATOM 3533 O O . GLY E 1 65 ? 144.295 138.782 153.546 1.00 106.93 102 GLY E O 1
ATOM 3534 N N . LEU E 1 66 ? 146.074 137.452 153.855 1.00 104.42 103 LEU E N 1
ATOM 3535 C CA . LEU E 1 66 ? 145.433 136.766 154.967 1.00 104.42 103 LEU E CA 1
ATOM 3536 C C . LEU E 1 66 ? 145.415 137.625 156.213 1.00 104.42 103 LEU E C 1
ATOM 3537 O O . LEU E 1 66 ? 144.417 137.641 156.942 1.00 104.42 103 LEU E O 1
ATOM 3542 N N . PHE E 1 67 ? 146.508 138.325 156.494 1.00 108.57 104 PHE E N 1
ATOM 3543 C CA . PHE E 1 67 ? 146.613 138.914 157.813 1.00 108.57 104 PHE E CA 1
ATOM 3544 C C . PHE E 1 67 ? 145.766 140.154 157.999 1.00 108.57 104 PHE E C 1
ATOM 3545 O O . PHE E 1 67 ? 145.574 140.556 159.144 1.00 108.57 104 PHE E O 1
ATOM 3553 N N . GLU E 1 68 ? 145.233 140.769 156.945 1.00 118.44 105 GLU E N 1
ATOM 3554 C CA . GLU E 1 68 ? 144.227 141.772 157.249 1.00 118.44 105 GLU E CA 1
ATOM 3555 C C . GLU E 1 68 ? 142.878 141.116 157.464 1.00 118.44 105 GLU E C 1
ATOM 3556 O O . GLU E 1 68 ? 141.996 141.718 158.078 1.00 118.44 105 GLU E O 1
ATOM 3562 N N . ASP E 1 69 ? 142.693 139.896 156.969 1.00 115.91 106 ASP E N 1
ATOM 3563 C CA . ASP E 1 69 ? 141.441 139.193 157.180 1.00 115.91 106 ASP E CA 1
ATOM 3564 C C . ASP E 1 69 ? 141.482 138.307 158.405 1.00 115.91 106 ASP E C 1
ATOM 3565 O O . ASP E 1 69 ? 140.436 138.058 159.007 1.00 115.91 106 ASP E O 1
ATOM 3570 N N . THR E 1 70 ? 142.662 137.817 158.772 1.00 112.03 107 THR E N 1
ATOM 3571 C CA . THR E 1 70 ? 142.825 137.198 160.076 1.00 112.03 107 THR E CA 1
ATOM 3572 C C . THR E 1 70 ? 142.585 138.212 161.181 1.00 112.03 107 THR E C 1
ATOM 3573 O O . THR E 1 70 ? 141.946 137.900 162.191 1.00 112.03 107 THR E O 1
ATOM 3577 N N . ASN E 1 71 ? 143.051 139.444 160.974 1.00 110.60 108 ASN E N 1
ATOM 3578 C CA . ASN E 1 71 ? 142.913 140.488 161.980 1.00 110.60 108 ASN E CA 1
ATOM 3579 C C . ASN E 1 71 ? 141.454 140.855 162.195 1.00 110.60 108 ASN E C 1
ATOM 3580 O O . ASN E 1 71 ? 141.035 141.111 163.326 1.00 110.60 108 ASN E O 1
ATOM 3585 N N . LEU E 1 72 ? 140.662 140.860 161.128 1.00 107.40 109 LEU E N 1
ATOM 3586 C CA . LEU E 1 72 ? 139.240 141.125 161.273 1.00 107.40 109 LEU E CA 1
ATOM 3587 C C . LEU E 1 72 ? 138.508 139.989 161.953 1.00 107.40 109 LEU E C 1
ATOM 3588 O O . LEU E 1 72 ? 137.450 140.216 162.543 1.00 107.40 109 LEU E O 1
ATOM 3593 N N . SER E 1 73 ? 139.045 138.777 161.889 1.00 110.72 110 SER E N 1
ATOM 3594 C CA . SER E 1 73 ? 138.431 137.680 162.615 1.00 110.72 110 SER E CA 1
ATOM 3595 C C . SER E 1 73 ? 138.662 137.823 164.108 1.00 110.72 110 SER E C 1
ATOM 3596 O O . SER E 1 73 ? 137.759 137.567 164.909 1.00 110.72 110 SER E O 1
ATOM 3599 N N . ALA E 1 74 ? 139.864 138.242 164.498 1.00 113.10 111 ALA E N 1
ATOM 3600 C CA . ALA E 1 74 ? 140.179 138.356 165.913 1.00 113.10 111 ALA E CA 1
ATOM 3601 C C . ALA E 1 74 ? 139.479 139.542 166.552 1.00 113.10 111 ALA E C 1
ATOM 3602 O O . ALA E 1 74 ? 139.125 139.483 167.733 1.00 113.10 111 ALA E O 1
ATOM 3604 N N . ILE E 1 75 ? 139.279 140.622 165.799 1.00 110.49 112 ILE E N 1
ATOM 3605 C CA . ILE E 1 75 ? 138.497 141.739 166.312 1.00 110.49 112 ILE E CA 1
ATOM 3606 C C . ILE E 1 75 ? 137.043 141.331 166.456 1.00 110.49 112 ILE E C 1
ATOM 3607 O O . ILE E 1 75 ? 136.360 141.742 167.402 1.00 110.49 112 ILE E O 1
ATOM 3612 N N . HIS E 1 76 ? 136.571 140.462 165.567 1.00 111.53 113 HIS E N 1
ATOM 3613 C CA . HIS E 1 76 ? 135.201 139.982 165.640 1.00 111.53 113 HIS E CA 1
ATOM 3614 C C . HIS E 1 76 ? 134.978 139.108 166.860 1.00 111.53 113 HIS E C 1
ATOM 3615 O O . HIS E 1 76 ? 133.862 139.049 167.380 1.00 111.53 113 HIS E O 1
ATOM 3622 N N . ALA E 1 77 ? 136.021 138.439 167.338 1.00 110.12 114 ALA E N 1
ATOM 3623 C CA . ALA E 1 77 ? 135.940 137.651 168.554 1.00 110.12 114 ALA E CA 1
ATOM 3624 C C . ALA E 1 77 ? 136.280 138.454 169.793 1.00 110.12 114 ALA E C 1
ATOM 3625 O O . ALA E 1 77 ? 136.616 137.856 170.821 1.00 110.12 114 ALA E O 1
ATOM 3627 N N . LYS E 1 78 ? 136.217 139.788 169.703 1.00 114.57 115 LYS E N 1
ATOM 3628 C CA . LYS E 1 78 ? 136.532 140.724 170.786 1.00 114.57 115 LYS E CA 1
ATOM 3629 C C . LYS E 1 78 ? 137.942 140.531 171.327 1.00 114.57 115 LYS E C 1
ATOM 3630 O O . LYS E 1 78 ? 138.199 140.755 172.508 1.00 114.57 115 LYS E O 1
ATOM 3636 N N . ARG E 1 79 ? 138.865 140.109 170.476 1.00 116.26 116 ARG E N 1
ATOM 3637 C CA . ARG E 1 79 ? 140.230 139.844 170.884 1.00 116.26 116 ARG E CA 1
ATOM 3638 C C . ARG E 1 79 ? 141.178 140.759 170.135 1.00 116.26 116 ARG E C 1
ATOM 3639 O O . ARG E 1 79 ? 140.798 141.467 169.204 1.00 116.26 116 ARG E O 1
ATOM 3647 N N . VAL E 1 80 ? 142.431 140.733 170.568 1.00 118.14 117 VAL E N 1
ATOM 3648 C CA . VAL E 1 80 ? 143.502 141.454 169.911 1.00 118.14 117 VAL E CA 1
ATOM 3649 C C . VAL E 1 80 ? 144.519 140.499 169.308 1.00 118.14 117 VAL E C 1
ATOM 3650 O O . VAL E 1 80 ? 144.946 140.682 168.167 1.00 118.14 117 VAL E O 1
ATOM 3654 N N . THR E 1 81 ? 144.885 139.455 170.041 1.00 120.04 118 THR E N 1
ATOM 3655 C CA . THR E 1 81 ? 145.816 138.469 169.520 1.00 120.04 118 THR E CA 1
ATOM 3656 C C . THR E 1 81 ? 145.132 137.643 168.449 1.00 120.04 118 THR E C 1
ATOM 3657 O O . THR E 1 81 ? 144.049 137.101 168.672 1.00 120.04 118 THR E O 1
ATOM 3661 N N . ILE E 1 82 ? 145.748 137.545 167.299 1.00 113.66 119 ILE E N 1
ATOM 3662 C CA . ILE E 1 82 ? 145.276 136.589 166.313 1.00 113.66 119 ILE E CA 1
ATOM 3663 C C . ILE E 1 82 ? 145.721 135.200 166.737 1.00 113.66 119 ILE E C 1
ATOM 3664 O O . ILE E 1 82 ? 146.690 135.035 167.480 1.00 113.66 119 ILE E O 1
ATOM 3669 N N . MET E 1 83 ? 144.984 134.196 166.295 1.00 116.15 120 MET E N 1
ATOM 3670 C CA . MET E 1 83 ? 145.154 132.817 166.718 1.00 116.15 120 MET E CA 1
ATOM 3671 C C . MET E 1 83 ? 144.974 131.932 165.499 1.00 116.15 120 MET E C 1
ATOM 3672 O O . MET E 1 83 ? 144.374 132.359 164.509 1.00 116.15 120 MET E O 1
ATOM 3677 N N . PRO E 1 84 ? 145.472 130.690 165.535 1.00 110.77 121 PRO E N 1
ATOM 3678 C CA . PRO E 1 84 ? 145.234 129.785 164.403 1.00 110.77 121 PRO E CA 1
ATOM 3679 C C . PRO E 1 84 ? 143.788 129.367 164.218 1.00 110.77 121 PRO E C 1
ATOM 3680 O O . PRO E 1 84 ? 143.482 128.754 163.195 1.00 110.77 121 PRO E O 1
ATOM 3684 N N . LYS E 1 85 ? 142.896 129.658 165.164 1.00 114.33 122 LYS E N 1
ATOM 3685 C CA . LYS E 1 85 ? 141.471 129.589 164.872 1.00 114.33 122 LYS E CA 1
ATOM 3686 C C . LYS E 1 85 ? 141.091 130.591 163.796 1.00 114.33 122 LYS E C 1
ATOM 3687 O O . LYS E 1 85 ? 140.239 130.311 162.947 1.00 114.33 122 LYS E O 1
ATOM 3693 N N . ASP E 1 86 ? 141.719 131.762 163.814 1.00 114.92 123 ASP E N 1
ATOM 3694 C CA . ASP E 1 86 ? 141.291 132.851 162.951 1.00 114.92 123 ASP E CA 1
ATOM 3695 C C . ASP E 1 86 ? 141.743 132.637 161.518 1.00 114.92 123 ASP E C 1
ATOM 3696 O O . ASP E 1 86 ? 141.018 132.981 160.581 1.00 114.92 123 ASP E O 1
ATOM 3701 N N . ILE E 1 87 ? 142.942 132.088 161.333 1.00 110.89 124 ILE E N 1
ATOM 3702 C CA . ILE E 1 87 ? 143.431 131.805 159.991 1.00 110.89 124 ILE E CA 1
ATOM 3703 C C . ILE E 1 87 ? 142.610 130.702 159.353 1.00 110.89 124 ILE E C 1
ATOM 3704 O O . ILE E 1 87 ? 142.213 130.802 158.188 1.00 110.89 124 ILE E O 1
ATOM 3709 N N . GLN E 1 88 ? 142.300 129.659 160.123 1.00 113.07 125 GLN E N 1
ATOM 3710 C CA . GLN E 1 88 ? 141.486 128.564 159.615 1.00 113.07 125 GLN E CA 1
ATOM 3711 C C . GLN E 1 88 ? 140.072 129.009 159.300 1.00 113.07 125 GLN E C 1
ATOM 3712 O O . GLN E 1 88 ? 139.422 128.424 158.432 1.00 113.07 125 GLN E O 1
ATOM 3718 N N . LEU E 1 89 ? 139.580 130.039 159.982 1.00 110.34 126 LEU E N 1
ATOM 3719 C CA . LEU E 1 89 ? 138.303 130.616 159.593 1.00 110.34 126 LEU E CA 1
ATOM 3720 C C . LEU E 1 89 ? 138.425 131.367 158.281 1.00 110.34 126 LEU E C 1
ATOM 3721 O O . LEU E 1 89 ? 137.699 131.082 157.323 1.00 110.34 126 LEU E O 1
ATOM 3726 N N . ALA E 1 90 ? 139.354 132.322 158.225 1.00 110.15 127 ALA E N 1
ATOM 3727 C CA . ALA E 1 90 ? 139.386 133.308 157.157 1.00 110.15 127 ALA E CA 1
ATOM 3728 C C . ALA E 1 90 ? 139.703 132.706 155.805 1.00 110.15 127 ALA E C 1
ATOM 3729 O O . ALA E 1 90 ? 139.235 133.224 154.792 1.00 110.15 127 ALA E O 1
ATOM 3731 N N . ARG E 1 91 ? 140.455 131.621 155.758 1.00 113.40 128 ARG E N 1
ATOM 3732 C CA . ARG E 1 91 ? 140.667 130.954 154.490 1.00 113.40 128 ARG E CA 1
ATOM 3733 C C . ARG E 1 91 ? 139.538 130.002 154.151 1.00 113.40 128 ARG E C 1
ATOM 3734 O O . ARG E 1 91 ? 139.435 129.567 153.002 1.00 113.40 128 ARG E O 1
ATOM 3742 N N . ARG E 1 92 ? 138.685 129.675 155.111 1.00 113.18 129 ARG E N 1
ATOM 3743 C CA . ARG E 1 92 ? 137.553 128.812 154.832 1.00 113.18 129 ARG E CA 1
ATOM 3744 C C . ARG E 1 92 ? 136.348 129.590 154.336 1.00 113.18 129 ARG E C 1
ATOM 3745 O O . ARG E 1 92 ? 135.587 129.075 153.516 1.00 113.18 129 ARG E O 1
ATOM 3753 N N . ILE E 1 93 ? 136.158 130.816 154.817 1.00 109.21 130 ILE E N 1
ATOM 3754 C CA . ILE E 1 93 ? 135.182 131.705 154.203 1.00 109.21 130 ILE E CA 1
ATOM 3755 C C . ILE E 1 93 ? 135.660 132.120 152.824 1.00 109.21 130 ILE E C 1
ATOM 3756 O O . ILE E 1 93 ? 134.860 132.262 151.892 1.00 109.21 130 ILE E O 1
ATOM 3761 N N . ARG E 1 94 ? 136.973 132.277 152.660 1.00 115.88 131 ARG E N 1
ATOM 3762 C CA . ARG E 1 94 ? 137.551 132.640 151.373 1.00 115.88 131 ARG E CA 1
ATOM 3763 C C . ARG E 1 94 ? 137.365 131.534 150.343 1.00 115.88 131 ARG E C 1
ATOM 3764 O O . ARG E 1 94 ? 137.295 131.811 149.143 1.00 115.88 131 ARG E O 1
ATOM 3772 N N . GLY E 1 95 ? 137.251 130.290 150.786 1.00 119.58 132 GLY E N 1
ATOM 3773 C CA . GLY E 1 95 ? 136.979 129.213 149.861 1.00 119.58 132 GLY E CA 1
ATOM 3774 C C . GLY E 1 95 ? 138.191 128.371 149.542 1.00 119.58 132 GLY E C 1
ATOM 3775 O O . GLY E 1 95 ? 138.458 128.080 148.375 1.00 119.58 132 GLY E O 1
ATOM 3776 N N . GLU E 1 96 ? 138.942 127.983 150.564 1.00 119.67 133 GLU E N 1
ATOM 3777 C CA . GLU E 1 96 ? 140.137 127.185 150.353 1.00 119.67 133 GLU E CA 1
ATOM 3778 C C . GLU E 1 96 ? 140.041 125.840 151.061 1.00 119.67 133 GLU E C 1
ATOM 3779 O O . GLU E 1 96 ? 139.529 125.751 152.176 1.00 119.67 133 GLU E O 1
ATOM 3785 N N . VAL F 2 3 ? 167.959 115.825 147.992 1.00 169.11 21 VAL F N 1
ATOM 3786 C CA . VAL F 2 3 ? 169.164 116.631 148.125 1.00 169.11 21 VAL F CA 1
ATOM 3787 C C . VAL F 2 3 ? 168.963 117.669 149.223 1.00 169.11 21 VAL F C 1
ATOM 3788 O O . VAL F 2 3 ? 169.836 117.877 150.065 1.00 169.11 21 VAL F O 1
ATOM 3792 N N . LEU F 2 4 ? 167.795 118.301 149.229 1.00 166.98 22 LEU F N 1
ATOM 3793 C CA . LEU F 2 4 ? 167.512 119.391 150.149 1.00 166.98 22 LEU F CA 1
ATOM 3794 C C . LEU F 2 4 ? 166.672 118.891 151.316 1.00 166.98 22 LEU F C 1
ATOM 3795 O O . LEU F 2 4 ? 165.750 118.091 151.138 1.00 166.98 22 LEU F O 1
ATOM 3800 N N . ARG F 2 5 ? 166.996 119.377 152.506 1.00 169.36 23 ARG F N 1
ATOM 3801 C CA . ARG F 2 5 ? 166.398 118.911 153.748 1.00 169.36 23 ARG F CA 1
ATOM 3802 C C . ARG F 2 5 ? 165.178 119.768 154.082 1.00 169.36 23 ARG F C 1
ATOM 3803 O O . ARG F 2 5 ? 164.621 120.439 153.208 1.00 169.36 23 ARG F O 1
ATOM 3811 N N . ASP F 2 6 ? 164.722 119.695 155.336 1.00 153.62 24 ASP F N 1
ATOM 3812 C CA . ASP F 2 6 ? 163.648 120.547 155.834 1.00 153.62 24 ASP F CA 1
ATOM 3813 C C . ASP F 2 6 ? 164.012 122.018 155.703 1.00 153.62 24 ASP F C 1
ATOM 3814 O O . ASP F 2 6 ? 164.958 122.510 156.323 1.00 153.62 24 ASP F O 1
ATOM 3819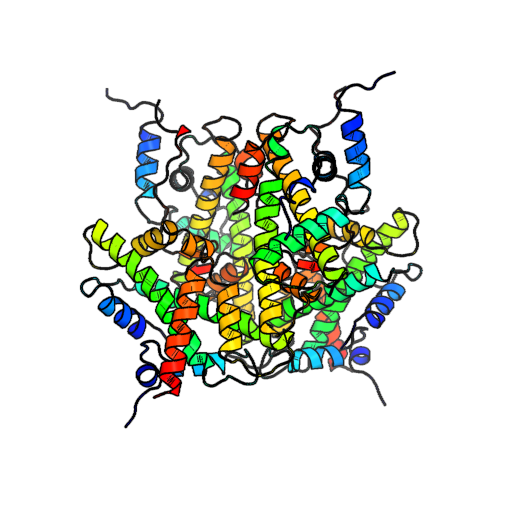 N N . ASN F 2 7 ? 163.261 122.716 154.878 1.00 131.90 25 ASN F N 1
ATOM 3820 C CA . ASN F 2 7 ? 163.688 124.014 154.423 1.00 131.90 25 ASN F CA 1
ATOM 3821 C C . ASN F 2 7 ? 162.622 125.065 154.651 1.00 131.90 25 ASN F C 1
ATOM 3822 O O . ASN F 2 7 ? 162.871 126.247 154.400 1.00 131.90 25 ASN F O 1
ATOM 3827 N N . ILE F 2 8 ? 161.449 124.664 155.140 1.00 122.44 26 ILE F N 1
ATOM 3828 C CA . ILE F 2 8 ? 160.396 125.600 155.490 1.00 122.44 26 ILE F CA 1
ATOM 3829 C C . ILE F 2 8 ? 160.763 126.381 156.743 1.00 122.44 26 ILE F C 1
ATOM 3830 O O . ILE F 2 8 ? 160.224 127.468 156.979 1.00 122.44 26 ILE F O 1
ATOM 3835 N N . GLN F 2 9 ? 161.724 125.883 157.525 1.00 123.01 27 GLN F N 1
ATOM 3836 C CA . GLN F 2 9 ? 162.189 126.589 158.708 1.00 123.01 27 GLN F CA 1
ATOM 3837 C C . GLN F 2 9 ? 162.968 127.845 158.366 1.00 123.01 27 GLN F C 1
ATOM 3838 O O . GLN F 2 9 ? 163.208 128.667 159.253 1.00 123.01 27 GLN F O 1
ATOM 3844 N N . GLY F 2 10 ? 163.377 128.004 157.107 1.00 121.03 28 GLY F N 1
ATOM 3845 C CA . GLY F 2 10 ? 163.989 129.240 156.665 1.00 121.03 28 GLY F CA 1
ATOM 3846 C C . GLY F 2 10 ? 163.056 130.428 156.706 1.00 121.03 28 GLY F C 1
ATOM 3847 O O . GLY F 2 10 ? 163.522 131.567 156.768 1.00 121.03 28 GLY F O 1
ATOM 3848 N N . ILE F 2 11 ? 161.748 130.194 156.672 1.00 116.58 29 ILE F N 1
ATOM 3849 C CA . ILE F 2 11 ? 160.783 131.261 156.892 1.00 116.58 29 ILE F CA 1
ATOM 3850 C C . ILE F 2 11 ? 160.758 131.492 158.397 1.00 116.58 29 ILE F C 1
ATOM 3851 O O . ILE F 2 11 ? 160.048 130.806 159.131 1.00 116.58 29 ILE F O 1
ATOM 3856 N N . THR F 2 12 ? 161.545 132.450 158.858 1.00 119.26 30 THR F N 1
ATOM 3857 C CA . THR F 2 12 ? 161.818 132.549 160.276 1.00 119.26 30 THR F CA 1
ATOM 3858 C C . THR F 2 12 ? 160.663 133.196 161.017 1.00 119.26 30 THR F C 1
ATOM 3859 O O . THR F 2 12 ? 159.768 133.805 160.429 1.00 119.26 30 THR F O 1
ATOM 3863 N N . LYS F 2 13 ? 160.701 133.036 162.333 1.00 111.32 31 LYS F N 1
ATOM 3864 C CA . LYS F 2 13 ? 159.715 133.662 163.206 1.00 111.32 31 LYS F CA 1
ATOM 3865 C C . LYS F 2 13 ? 159.642 135.187 163.115 1.00 111.32 31 LYS F C 1
ATOM 3866 O O . LYS F 2 13 ? 158.512 135.702 163.082 1.00 111.32 31 LYS F O 1
ATOM 3872 N N . PRO F 2 14 ? 160.734 135.968 163.059 1.00 113.38 32 PRO F N 1
ATOM 3873 C CA . PRO F 2 14 ? 160.536 137.406 162.851 1.00 113.38 32 PRO F CA 1
ATOM 3874 C C . PRO F 2 14 ? 160.105 137.760 161.450 1.00 113.38 32 PRO F C 1
ATOM 3875 O O . PRO F 2 14 ? 159.517 138.829 161.261 1.00 113.38 32 PRO F O 1
ATOM 3879 N N . ALA F 2 15 ? 160.369 136.904 160.465 1.00 114.60 33 ALA F N 1
ATOM 3880 C CA . ALA F 2 15 ? 159.936 137.203 159.107 1.00 114.60 33 ALA F CA 1
ATOM 3881 C C . ALA F 2 15 ? 158.428 137.086 158.979 1.00 114.60 33 ALA F C 1
ATOM 3882 O O . ALA F 2 15 ? 157.794 137.890 158.289 1.00 114.60 33 ALA F O 1
ATOM 3884 N N . ILE F 2 16 ? 157.840 136.093 159.644 1.00 110.59 34 ILE F N 1
ATOM 3885 C CA . ILE F 2 16 ? 156.391 135.973 159.698 1.00 110.59 34 ILE F CA 1
ATOM 3886 C C . ILE F 2 16 ? 155.799 137.140 160.465 1.00 110.59 34 ILE F C 1
ATOM 3887 O O . ILE F 2 16 ? 154.713 137.627 160.134 1.00 110.59 34 ILE F O 1
ATOM 3892 N N . ARG F 2 17 ? 156.524 137.638 161.463 1.00 116.46 35 ARG F N 1
ATOM 3893 C CA . ARG F 2 17 ? 156.058 138.782 162.230 1.00 116.46 35 ARG F CA 1
ATOM 3894 C C . ARG F 2 17 ? 156.015 140.043 161.383 1.00 116.46 35 ARG F C 1
ATOM 3895 O O . ARG F 2 17 ? 155.103 140.862 161.537 1.00 116.46 35 ARG F O 1
ATOM 3903 N N . ARG F 2 18 ? 156.965 140.194 160.456 1.00 115.54 36 ARG F N 1
ATOM 3904 C CA . ARG F 2 18 ? 156.997 141.379 159.605 1.00 115.54 36 ARG F CA 1
ATOM 3905 C C . ARG F 2 18 ? 155.783 141.449 158.699 1.00 115.54 36 ARG F C 1
ATOM 3906 O O . ARG F 2 18 ? 155.264 142.537 158.429 1.00 115.54 36 ARG F O 1
ATOM 3914 N N . LEU F 2 19 ? 155.320 140.299 158.221 1.00 113.74 37 LEU F N 1
ATOM 3915 C CA . LEU F 2 19 ? 154.173 140.280 157.328 1.00 113.74 37 LEU F CA 1
ATOM 3916 C C . LEU F 2 19 ? 152.904 140.660 158.066 1.00 113.74 37 LEU F C 1
ATOM 3917 O O . LEU F 2 19 ? 152.063 141.390 157.532 1.00 113.74 37 LEU F O 1
ATOM 3922 N N . ALA F 2 20 ? 152.762 140.195 159.303 1.00 114.99 38 ALA F N 1
ATOM 3923 C CA . ALA F 2 20 ? 151.576 140.527 160.0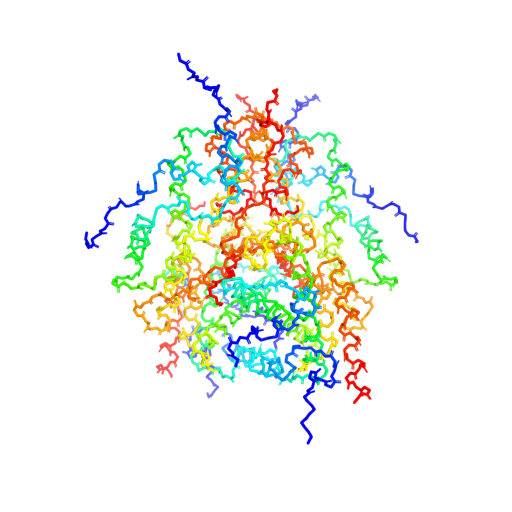74 1.00 114.99 38 ALA F CA 1
ATOM 3924 C C . ALA F 2 20 ? 151.575 141.985 160.488 1.00 114.99 38 ALA F C 1
ATOM 3925 O O . ALA F 2 20 ? 150.504 142.579 160.645 1.00 114.99 38 ALA F O 1
ATOM 3927 N N . ARG F 2 21 ? 152.755 142.573 160.672 1.00 121.79 39 ARG F N 1
ATOM 3928 C CA . ARG F 2 21 ? 152.819 143.998 160.954 1.00 121.79 39 ARG F CA 1
ATOM 3929 C C . ARG F 2 21 ? 152.387 144.810 159.749 1.00 121.79 39 ARG F C 1
ATOM 3930 O O . ARG F 2 21 ? 151.718 145.836 159.897 1.00 121.79 39 ARG F O 1
ATOM 3938 N N . ARG F 2 22 ? 152.759 144.370 158.549 1.00 118.00 40 ARG F N 1
ATOM 3939 C CA . ARG F 2 22 ? 152.256 145.037 157.359 1.00 118.00 40 ARG F CA 1
ATOM 3940 C C . ARG F 2 22 ? 150.772 144.770 157.182 1.00 118.00 40 ARG F C 1
ATOM 3941 O O . ARG F 2 22 ? 150.034 145.645 156.719 1.00 118.00 40 ARG F O 1
ATOM 3949 N N . GLY F 2 23 ? 150.307 143.596 157.599 1.00 117.46 41 GLY F N 1
ATOM 3950 C CA . GLY F 2 23 ? 148.886 143.324 157.572 1.00 117.46 41 GLY F CA 1
ATOM 3951 C C . GLY F 2 23 ? 148.092 144.106 158.593 1.00 117.46 41 GLY F C 1
ATOM 3952 O O . GLY F 2 23 ? 146.874 144.231 158.448 1.00 117.46 41 GLY F O 1
ATOM 3953 N N . GLY F 2 24 ? 148.746 144.637 159.614 1.00 116.83 42 GLY F N 1
ATOM 3954 C CA . GLY F 2 24 ? 148.068 145.400 160.630 1.00 116.83 42 GLY F CA 1
ATOM 3955 C C . GLY F 2 24 ? 147.748 144.643 161.892 1.00 116.83 42 GLY F C 1
ATOM 3956 O O . GLY F 2 24 ? 146.781 144.995 162.570 1.00 116.83 42 GLY F O 1
ATOM 3957 N N . VAL F 2 25 ? 148.515 143.621 162.225 1.00 117.20 43 VAL F N 1
ATOM 3958 C CA . VAL F 2 25 ? 148.269 142.819 163.413 1.00 117.20 43 VAL F CA 1
ATOM 3959 C C . VAL F 2 25 ? 149.101 143.369 164.557 1.00 117.20 43 VAL F C 1
ATOM 3960 O O . VAL F 2 25 ? 150.318 143.530 164.428 1.00 117.20 43 VAL F O 1
ATOM 3964 N N . LYS F 2 26 ? 148.453 143.653 165.683 1.00 123.41 44 LYS F N 1
ATOM 3965 C CA . LYS F 2 26 ? 149.194 144.228 166.793 1.00 123.41 44 LYS F CA 1
ATOM 3966 C C . LYS F 2 26 ? 149.837 143.164 167.669 1.00 123.41 44 LYS F C 1
ATOM 3967 O O . LYS F 2 26 ? 150.977 143.335 168.108 1.00 123.41 44 LYS F O 1
ATOM 3973 N N . ARG F 2 27 ? 149.155 142.053 167.915 1.00 124.68 45 ARG F N 1
ATOM 3974 C CA . ARG F 2 27 ? 149.691 141.036 168.802 1.00 124.68 45 ARG F CA 1
ATOM 3975 C C . ARG F 2 27 ? 149.429 139.658 168.217 1.00 124.68 45 ARG F C 1
ATOM 3976 O O . ARG F 2 27 ? 148.358 139.407 167.668 1.00 124.68 45 ARG F O 1
ATOM 3984 N N . ILE F 2 28 ? 150.421 138.775 168.317 1.00 120.59 46 ILE F N 1
ATOM 3985 C CA . ILE F 2 28 ? 150.435 137.498 167.615 1.00 120.59 46 ILE F CA 1
ATOM 3986 C C . ILE F 2 28 ? 150.612 136.382 168.631 1.00 120.59 46 ILE F C 1
ATOM 3987 O O . ILE F 2 28 ? 151.535 136.432 169.449 1.00 120.59 46 ILE F O 1
ATOM 3992 N N . SER F 2 29 ? 149.758 135.366 168.565 1.00 115.73 47 SER F N 1
ATOM 3993 C CA . SER F 2 29 ? 149.933 134.233 169.457 1.00 115.73 47 SER F CA 1
ATOM 3994 C C . SER F 2 29 ? 151.051 133.331 168.953 1.00 115.73 47 SER F C 1
ATOM 3995 O O . SER F 2 29 ? 151.556 133.479 167.842 1.00 115.73 47 SER F O 1
ATOM 3998 N N . GLY F 2 30 ? 151.427 132.364 169.786 1.00 116.02 48 GLY F N 1
ATOM 3999 C CA . GLY F 2 30 ? 152.606 131.574 169.496 1.00 116.02 48 GLY F CA 1
ATOM 4000 C C . GLY F 2 30 ? 152.400 130.451 168.509 1.00 116.02 48 GLY F C 1
ATOM 4001 O O . GLY F 2 30 ? 153.364 130.021 167.873 1.00 116.02 48 GLY F O 1
ATOM 4002 N N . LEU F 2 31 ? 151.175 129.968 168.356 1.00 110.73 49 LEU F N 1
ATOM 4003 C CA . LEU F 2 31 ? 150.942 128.795 167.528 1.00 110.73 49 LEU F CA 1
ATOM 4004 C C . LEU F 2 31 ? 150.858 129.113 166.048 1.00 110.73 49 LEU F C 1
ATOM 4005 O O . LEU F 2 31 ? 150.695 128.196 165.242 1.00 110.73 49 LEU F O 1
ATOM 4010 N N . ILE F 2 32 ? 150.969 130.380 165.674 1.00 109.89 50 ILE F N 1
ATOM 4011 C CA . ILE F 2 32 ? 150.787 130.765 164.287 1.00 109.89 50 ILE F CA 1
ATOM 4012 C C . ILE F 2 32 ? 152.034 130.487 163.471 1.00 109.89 50 ILE F C 1
ATOM 4013 O O . ILE F 2 32 ? 151.944 130.169 162.279 1.00 109.89 50 ILE F O 1
ATOM 4018 N N . TYR F 2 33 ? 153.202 130.539 164.109 1.00 111.81 51 TYR F N 1
ATOM 4019 C CA . TYR F 2 33 ? 154.459 130.462 163.381 1.00 111.81 51 TYR F CA 1
ATOM 4020 C C . TYR F 2 33 ? 154.674 129.097 162.757 1.00 111.81 51 TYR F C 1
ATOM 4021 O O . TYR F 2 33 ? 155.326 128.995 161.718 1.00 111.81 51 TYR F O 1
ATOM 4030 N N . GLU F 2 34 ? 154.117 128.048 163.346 1.00 119.78 52 GLU F N 1
ATOM 4031 C CA . GLU F 2 34 ? 154.110 126.744 162.709 1.00 119.78 52 GLU F CA 1
ATOM 4032 C C . GLU F 2 34 ? 152.827 126.483 161.959 1.00 119.78 52 GLU F C 1
ATOM 4033 O O . GLU F 2 34 ? 152.505 125.326 161.682 1.00 119.78 52 GLU F O 1
ATOM 4039 N N . GLU F 2 35 ? 152.092 127.519 161.625 1.00 117.90 53 GLU F N 1
ATOM 4040 C CA . GLU F 2 35 ? 150.830 127.334 160.940 1.00 117.90 53 GLU F CA 1
ATOM 4041 C C . GLU F 2 35 ? 150.764 128.113 159.642 1.00 117.90 53 GLU F C 1
ATOM 4042 O O . GLU F 2 35 ? 150.138 127.655 158.688 1.00 117.90 53 GLU F O 1
ATOM 4048 N N . THR F 2 36 ? 151.404 129.280 159.575 1.00 111.68 54 THR F N 1
ATOM 4049 C CA . THR F 2 36 ? 151.552 129.949 158.291 1.00 111.68 54 THR F CA 1
ATOM 4050 C C . THR F 2 36 ? 152.562 129.236 157.414 1.00 111.68 54 THR F C 1
ATOM 4051 O O . THR F 2 36 ? 152.513 129.362 156.188 1.00 111.68 54 THR F O 1
ATOM 4055 N N . ARG F 2 37 ? 153.488 128.497 158.021 1.00 112.51 55 ARG F N 1
ATOM 4056 C CA . ARG F 2 37 ? 154.381 127.656 157.241 1.00 112.51 55 ARG F CA 1
ATOM 4057 C C . ARG F 2 37 ? 153.618 126.535 156.564 1.00 112.51 55 ARG F C 1
ATOM 4058 O O . ARG F 2 37 ? 154.014 126.077 155.490 1.00 112.51 55 ARG F O 1
ATOM 4066 N N . GLY F 2 38 ? 152.521 126.097 157.158 1.00 108.98 56 GLY F N 1
ATOM 4067 C CA . GLY F 2 38 ? 151.643 125.184 156.474 1.00 108.98 56 GLY F CA 1
ATOM 4068 C C . GLY F 2 38 ? 150.785 125.813 155.412 1.00 108.98 56 GLY F C 1
ATOM 4069 O O . GLY F 2 38 ? 150.114 125.095 154.672 1.00 108.98 56 GLY F O 1
ATOM 4070 N N . VAL F 2 39 ? 150.776 127.135 155.305 1.00 106.52 57 VAL F N 1
ATOM 4071 C CA . VAL F 2 39 ? 150.002 127.819 154.285 1.00 106.52 57 VAL F CA 1
ATOM 4072 C C . VAL F 2 39 ? 150.827 128.068 153.032 1.00 106.52 57 VAL F C 1
ATOM 4073 O O . VAL F 2 39 ? 150.353 127.819 151.923 1.00 106.52 57 VAL F O 1
ATOM 4077 N N . LEU F 2 40 ? 152.064 128.546 153.198 1.00 107.09 58 LEU F N 1
ATOM 4078 C CA . LEU F 2 40 ? 152.982 128.655 152.070 1.00 107.09 58 LEU F CA 1
ATOM 4079 C C . LEU F 2 40 ? 153.265 127.304 151.449 1.00 107.09 58 LEU F C 1
ATOM 4080 O O . LEU F 2 40 ? 153.419 127.196 150.229 1.00 107.09 58 LEU F O 1
ATOM 4085 N N . LYS F 2 41 ? 153.337 126.265 152.276 1.00 112.71 59 LYS F N 1
ATOM 4086 C CA . LYS F 2 41 ? 153.536 124.918 151.770 1.00 112.71 59 LYS F CA 1
ATOM 4087 C C . LYS F 2 41 ? 152.357 124.476 150.915 1.00 112.71 59 LYS F C 1
ATOM 4088 O O . LYS F 2 41 ? 152.530 123.704 149.972 1.00 112.71 59 LYS F O 1
ATOM 4094 N N . VAL F 2 42 ? 151.164 124.987 151.198 1.00 110.11 60 VAL F N 1
ATOM 4095 C CA . VAL F 2 42 ? 150.037 124.748 150.310 1.00 110.11 60 VAL F CA 1
ATOM 4096 C C . VAL F 2 42 ? 150.074 125.701 149.129 1.00 110.11 60 VAL F C 1
ATOM 4097 O O . VAL F 2 42 ? 149.873 125.288 147.982 1.00 110.11 60 VAL F O 1
ATOM 4101 N N . PHE F 2 43 ? 150.367 126.976 149.382 1.00 105.04 61 PHE F N 1
ATOM 4102 C CA . PHE F 2 43 ? 150.241 127.991 148.342 1.00 105.04 61 PHE F CA 1
ATOM 4103 C C . PHE F 2 43 ? 151.302 127.837 147.267 1.00 105.04 61 PHE F C 1
ATOM 4104 O O . PHE F 2 43 ? 151.024 128.053 146.085 1.00 105.04 61 PHE F O 1
ATOM 4112 N N . LEU F 2 44 ? 152.519 127.475 147.648 1.00 107.58 62 LEU F N 1
ATOM 4113 C CA . LEU F 2 44 ? 153.548 127.301 146.637 1.00 107.58 62 LEU F CA 1
ATOM 4114 C C . LEU F 2 44 ? 153.361 126.015 145.859 1.00 107.58 62 LEU F C 1
ATOM 4115 O O . LEU F 2 44 ? 153.648 125.978 144.662 1.00 107.58 62 LEU F O 1
ATOM 4120 N N . GLU F 2 45 ? 152.849 124.968 146.499 1.00 115.03 63 GLU F N 1
ATOM 4121 C CA . GLU F 2 45 ? 152.580 123.734 145.778 1.00 115.03 63 GLU F CA 1
ATOM 4122 C C . GLU F 2 45 ? 151.415 123.850 144.812 1.00 115.03 63 GLU F C 1
ATOM 4123 O O . GLU F 2 45 ? 151.205 122.938 144.014 1.00 115.03 63 GLU F O 1
ATOM 4129 N N . ASN F 2 46 ? 150.639 124.918 144.872 1.00 112.68 64 ASN F N 1
ATOM 4130 C CA . ASN F 2 46 ? 149.603 125.112 143.880 1.00 112.68 64 ASN F CA 1
ATOM 4131 C C . ASN F 2 46 ? 150.043 126.018 142.750 1.00 112.68 64 ASN F C 1
ATOM 4132 O O . ASN F 2 46 ? 149.377 126.058 141.714 1.00 112.68 64 ASN F O 1
ATOM 4137 N N . VAL F 2 47 ? 151.141 126.742 142.917 1.00 105.79 65 VAL F N 1
ATOM 4138 C CA . VAL F 2 47 ? 151.656 127.607 141.874 1.00 105.79 65 VAL F CA 1
ATOM 4139 C C . VAL F 2 47 ? 152.805 126.952 141.127 1.00 105.79 65 VAL F C 1
ATOM 4140 O O . VAL F 2 47 ? 152.850 126.986 139.898 1.00 105.79 65 VAL F O 1
ATOM 4144 N N . ILE F 2 48 ? 153.721 126.325 141.861 1.00 108.20 66 ILE F N 1
ATOM 4145 C CA . ILE F 2 48 ? 154.850 125.658 141.234 1.00 108.20 66 ILE F CA 1
ATOM 4146 C C . ILE F 2 48 ? 154.390 124.432 140.461 1.00 108.20 66 ILE F C 1
ATOM 4147 O O . ILE F 2 48 ? 154.964 124.107 139.417 1.00 108.20 66 ILE F O 1
ATOM 4152 N N . ARG F 2 49 ? 153.326 123.767 140.920 1.00 114.12 67 ARG F N 1
ATOM 4153 C CA . ARG F 2 49 ? 152.764 122.652 140.162 1.00 114.12 67 ARG F CA 1
ATOM 4154 C C . ARG F 2 49 ? 152.247 123.107 138.810 1.00 114.12 67 ARG F C 1
ATOM 4155 O O . ARG F 2 49 ? 152.450 122.430 137.799 1.00 114.12 67 ARG F O 1
ATOM 4163 N N . ASP F 2 50 ? 151.615 124.273 138.762 1.00 113.29 68 ASP F N 1
ATOM 4164 C CA . ASP F 2 50 ? 151.147 124.775 137.481 1.00 113.29 68 ASP F CA 1
ATOM 4165 C C . ASP F 2 50 ? 152.301 125.302 136.648 1.00 113.29 68 ASP F C 1
ATOM 4166 O O . ASP F 2 50 ? 152.353 125.065 135.437 1.00 113.29 68 ASP F O 1
ATOM 4171 N N . ALA F 2 51 ? 153.251 125.987 137.283 1.00 109.75 69 ALA F N 1
ATOM 4172 C CA . ALA F 2 51 ? 154.320 126.638 136.538 1.00 109.75 69 ALA F CA 1
ATOM 4173 C C . ALA F 2 51 ? 155.296 125.639 135.943 1.00 109.75 69 ALA F C 1
ATOM 4174 O O . ALA F 2 51 ? 155.910 125.924 134.912 1.00 109.75 69 ALA F O 1
ATOM 4176 N N . VAL F 2 52 ? 155.459 124.477 136.568 1.00 110.53 70 VAL F N 1
ATOM 4177 C CA . VAL F 2 52 ? 156.288 123.439 135.973 1.00 110.53 70 VAL F CA 1
ATOM 4178 C C . VAL F 2 52 ? 155.627 122.885 134.721 1.00 110.53 70 VAL F C 1
ATOM 4179 O O . VAL F 2 52 ? 156.285 122.690 133.691 1.00 110.53 70 VAL F O 1
ATOM 4183 N N . THR F 2 53 ? 154.308 122.692 134.763 1.00 112.44 71 THR F N 1
ATOM 4184 C CA . THR F 2 53 ? 153.599 122.120 133.627 1.00 112.44 71 THR F CA 1
ATOM 4185 C C . THR F 2 53 ? 153.570 123.038 132.419 1.00 112.44 71 THR F C 1
ATOM 4186 O O . THR F 2 53 ? 153.331 122.560 131.311 1.00 112.44 71 THR F O 1
ATOM 4190 N N . TYR F 2 54 ? 153.809 124.333 132.592 1.00 111.52 72 TYR F N 1
ATOM 4191 C CA . TYR F 2 54 ? 154.063 125.156 131.421 1.00 111.52 72 TYR F CA 1
ATOM 4192 C C . TYR F 2 54 ? 155.432 124.856 130.834 1.00 111.52 72 TYR F C 1
ATOM 4193 O O . TYR F 2 54 ? 155.588 124.800 129.611 1.00 111.52 72 TYR F O 1
ATOM 4202 N N . THR F 2 55 ? 156.430 124.643 131.690 1.00 116.35 73 THR F N 1
ATOM 4203 C CA . THR F 2 55 ? 157.783 124.427 131.196 1.00 116.35 73 THR F CA 1
ATOM 4204 C C . THR F 2 55 ? 157.929 123.057 130.564 1.00 116.35 73 THR F C 1
ATOM 4205 O O . THR F 2 55 ? 158.632 122.905 129.560 1.00 116.35 73 THR F O 1
ATOM 4209 N N . GLU F 2 56 ? 157.290 122.044 131.147 1.00 121.66 74 GLU F N 1
ATOM 4210 C CA . GLU F 2 56 ? 157.310 120.726 130.531 1.00 121.66 74 GLU F CA 1
ATOM 4211 C C . GLU F 2 56 ? 156.541 120.714 129.225 1.00 121.66 74 GLU F C 1
ATOM 4212 O O . GLU F 2 56 ? 156.851 119.920 128.333 1.00 121.66 74 GLU F O 1
ATOM 4218 N N . HIS F 2 57 ? 155.542 121.578 129.094 1.00 112.79 75 HIS F N 1
ATOM 4219 C CA . HIS F 2 57 ? 154.827 121.651 127.834 1.00 112.79 75 HIS F CA 1
ATOM 4220 C C . HIS F 2 57 ? 155.661 122.329 126.767 1.00 112.79 75 HIS F C 1
ATOM 4221 O O . HIS F 2 57 ? 155.619 121.937 125.598 1.00 112.79 75 HIS F O 1
ATOM 4228 N N . ALA F 2 58 ? 156.431 123.339 127.144 1.00 111.26 76 ALA F N 1
ATOM 4229 C CA . ALA F 2 58 ? 157.289 124.028 126.198 1.00 111.26 76 ALA F CA 1
ATOM 4230 C C . ALA F 2 58 ? 158.633 123.347 126.032 1.00 111.26 76 ALA F C 1
ATOM 4231 O O . ALA F 2 58 ? 159.498 123.891 125.341 1.00 111.26 76 ALA F O 1
ATOM 4233 N N . LYS F 2 59 ? 158.819 122.189 126.673 1.00 112.74 77 LYS F N 1
ATOM 4234 C CA . LYS F 2 59 ? 160.006 121.341 126.548 1.00 112.74 77 LYS F CA 1
ATOM 4235 C C . LYS F 2 59 ? 161.274 122.070 126.973 1.00 112.74 77 LYS F C 1
ATOM 4236 O O . LYS F 2 59 ? 162.332 121.915 126.366 1.00 112.74 77 LYS F O 1
ATOM 4242 N N . ARG F 2 60 ? 161.171 122.877 128.017 1.00 120.83 78 ARG F N 1
ATOM 4243 C CA . ARG F 2 60 ? 162.332 123.560 128.549 1.00 120.83 78 ARG F CA 1
ATOM 4244 C C . ARG F 2 60 ? 162.807 122.865 129.815 1.00 120.83 78 ARG F C 1
ATOM 4245 O O . ARG F 2 60 ? 162.278 121.835 130.231 1.00 120.83 78 ARG F O 1
ATOM 4253 N N . LYS F 2 61 ? 163.838 123.434 130.425 1.00 129.74 79 LYS F N 1
ATOM 4254 C CA . LYS F 2 61 ? 164.290 123.012 131.737 1.00 129.74 79 LYS F CA 1
ATOM 4255 C C . LYS F 2 61 ? 164.350 124.145 132.738 1.00 129.74 79 LYS F C 1
ATOM 4256 O O . LYS F 2 61 ? 164.515 123.881 133.931 1.00 129.74 79 LYS F O 1
ATOM 4262 N N . THR F 2 62 ? 164.235 125.385 132.296 1.00 129.85 80 THR F N 1
ATOM 4263 C CA . THR F 2 62 ? 164.280 126.531 133.183 1.00 129.85 80 THR F CA 1
ATOM 4264 C C . THR F 2 62 ? 162.890 127.125 133.310 1.00 129.85 80 THR F C 1
ATOM 4265 O O . THR F 2 62 ? 162.216 127.368 132.308 1.00 129.85 80 THR F O 1
ATOM 4269 N N . VAL F 2 63 ? 162.467 127.373 134.538 1.00 123.02 81 VAL F N 1
ATOM 4270 C CA . VAL F 2 63 ? 161.189 128.020 134.786 1.00 123.02 81 VAL F CA 1
ATOM 4271 C C . VAL F 2 63 ? 161.362 129.508 134.541 1.00 123.02 81 VAL F C 1
ATOM 4272 O O . VAL F 2 63 ? 162.123 130.174 135.245 1.00 123.02 81 VAL F O 1
ATOM 4276 N N . THR F 2 64 ? 160.668 130.031 133.542 1.00 118.27 82 THR F N 1
ATOM 4277 C CA . THR F 2 64 ? 160.821 131.435 133.218 1.00 118.27 82 THR F CA 1
ATOM 4278 C C . THR F 2 64 ? 159.938 132.277 134.122 1.00 118.27 82 THR F C 1
ATOM 4279 O O . THR F 2 64 ? 159.194 131.770 134.960 1.00 118.27 82 THR F O 1
ATOM 4283 N N . ALA F 2 65 ? 160.017 133.590 133.944 1.00 114.98 83 ALA F N 1
ATOM 4284 C CA . ALA F 2 65 ? 159.175 134.475 134.731 1.00 114.98 83 ALA F CA 1
ATOM 4285 C C . ALA F 2 65 ? 157.744 134.451 134.229 1.00 114.98 83 ALA F C 1
ATOM 4286 O O . ALA F 2 65 ? 156.805 134.598 135.016 1.00 114.98 83 ALA F O 1
ATOM 4288 N N . MET F 2 66 ? 157.555 134.258 132.925 1.00 115.37 84 MET F N 1
ATOM 4289 C CA . MET F 2 66 ? 156.206 134.254 132.379 1.00 115.37 84 MET F CA 1
ATOM 4290 C C . MET F 2 66 ? 155.453 132.995 132.763 1.00 115.37 84 MET F C 1
ATOM 4291 O O . MET F 2 66 ? 154.222 133.012 132.844 1.00 115.37 84 MET F O 1
ATOM 4296 N N . ASP F 2 67 ? 156.173 131.904 133.012 1.00 116.50 85 ASP F N 1
ATOM 4297 C CA . ASP F 2 67 ? 155.528 130.677 133.448 1.00 116.50 85 ASP F CA 1
ATOM 4298 C C . ASP F 2 67 ? 154.955 130.821 134.843 1.00 116.50 85 ASP F C 1
ATOM 4299 O O . ASP F 2 67 ? 153.966 130.165 135.179 1.00 116.50 85 ASP F O 1
ATOM 4304 N N . VAL F 2 68 ? 155.558 131.672 135.663 1.00 107.52 86 VAL F N 1
ATOM 4305 C CA . VAL F 2 68 ? 154.976 131.972 136.958 1.00 107.52 86 VAL F CA 1
ATOM 4306 C C . VAL F 2 68 ? 153.747 132.846 136.790 1.00 107.52 86 VAL F C 1
ATOM 4307 O O . VAL F 2 68 ? 152.710 132.603 137.417 1.00 107.52 86 VAL F O 1
ATOM 4311 N N . VAL F 2 69 ? 153.831 133.848 135.914 1.00 107.10 87 VAL F N 1
ATOM 4312 C CA . VAL F 2 69 ? 152.734 134.793 135.729 1.00 107.10 87 VAL F CA 1
ATOM 4313 C C . VAL F 2 69 ? 151.524 134.096 135.129 1.00 107.10 87 VAL F C 1
ATOM 4314 O O . VAL F 2 69 ? 150.382 134.349 135.528 1.00 107.10 87 VAL F O 1
ATOM 4318 N N . TYR F 2 70 ? 151.759 133.161 134.212 1.00 115.28 88 TYR F N 1
ATOM 4319 C CA . TYR F 2 70 ? 150.659 132.408 133.629 1.00 115.28 88 TYR F CA 1
ATOM 4320 C C . TYR F 2 70 ? 150.020 131.478 134.642 1.00 115.28 88 TYR F C 1
ATOM 4321 O O . TYR F 2 70 ? 148.811 131.243 134.586 1.00 115.28 88 TYR F O 1
ATOM 4330 N N . ALA F 2 71 ? 150.804 130.957 135.581 1.00 109.46 89 ALA F N 1
ATOM 4331 C CA . ALA F 2 71 ? 150.225 130.127 136.626 1.00 109.46 89 ALA F CA 1
ATOM 4332 C C . ALA F 2 71 ? 149.454 130.973 137.621 1.00 109.46 89 ALA F C 1
ATOM 4333 O O . ALA F 2 71 ? 148.407 130.556 138.123 1.00 109.46 89 ALA F O 1
ATOM 4335 N N . LEU F 2 72 ? 149.950 132.167 137.906 1.00 106.82 90 LEU F N 1
ATOM 4336 C CA . LEU F 2 72 ? 149.274 133.045 138.843 1.00 106.82 90 LEU F CA 1
ATOM 4337 C C . LEU F 2 72 ? 148.027 133.669 138.248 1.00 106.82 90 LEU F C 1
ATOM 4338 O O . LEU F 2 72 ? 147.038 133.856 138.962 1.00 106.82 90 LEU F O 1
ATOM 4343 N N . LYS F 2 73 ? 148.056 134.003 136.956 1.00 107.96 91 LYS F N 1
ATOM 4344 C CA . LYS F 2 73 ? 146.874 134.549 136.300 1.00 107.96 91 LYS F CA 1
ATOM 4345 C C . LYS F 2 73 ? 145.766 133.517 136.230 1.00 107.96 91 LYS F C 1
ATOM 4346 O O . LYS F 2 73 ? 144.583 133.866 136.288 1.00 107.96 91 LYS F O 1
ATOM 4352 N N . ARG F 2 74 ? 146.137 132.246 136.135 1.00 109.85 92 ARG F N 1
ATOM 4353 C CA . ARG F 2 74 ? 145.149 131.184 136.097 1.00 109.85 92 ARG F CA 1
ATOM 4354 C C . ARG F 2 74 ? 144.425 131.051 137.429 1.00 109.85 92 ARG F C 1
ATOM 4355 O O . ARG F 2 74 ? 143.213 130.820 137.463 1.00 109.85 92 ARG F O 1
ATOM 4363 N N . GLN F 2 75 ? 145.134 131.236 138.535 1.00 111.37 93 GLN F N 1
ATOM 4364 C CA . GLN F 2 75 ? 144.532 131.098 139.850 1.00 111.37 93 GLN F CA 1
ATOM 4365 C C . GLN F 2 75 ? 143.901 132.382 140.352 1.00 111.37 93 GLN F C 1
ATOM 4366 O O . GLN F 2 75 ? 143.642 132.500 141.552 1.00 111.37 93 GLN F O 1
ATOM 4372 N N . GLY F 2 76 ? 143.656 133.347 139.479 1.00 113.58 94 GLY F N 1
ATOM 4373 C CA . GLY F 2 76 ? 143.008 134.562 139.906 1.00 113.58 94 GLY F CA 1
ATOM 4374 C C . GLY F 2 76 ? 143.884 135.529 140.661 1.00 113.58 94 GLY F C 1
ATOM 4375 O O . GLY F 2 76 ? 143.364 136.498 141.219 1.00 113.58 94 GLY F O 1
ATOM 4376 N N . ARG F 2 77 ? 145.191 135.305 140.705 1.00 115.61 95 ARG F N 1
ATOM 4377 C CA . ARG F 2 77 ? 146.124 136.260 141.288 1.00 115.61 95 ARG F CA 1
ATOM 4378 C C . ARG F 2 77 ? 146.938 136.847 140.144 1.00 115.61 95 ARG F C 1
ATOM 4379 O O . ARG F 2 77 ? 148.044 136.405 139.864 1.00 115.61 95 ARG F O 1
ATOM 4387 N N . THR F 2 78 ? 146.400 137.867 139.496 1.00 112.60 96 THR F N 1
ATOM 4388 C CA . THR F 2 78 ? 147.132 138.498 138.411 1.00 112.60 96 THR F CA 1
ATOM 4389 C C . THR F 2 78 ? 148.236 139.368 138.983 1.00 112.60 96 THR F C 1
ATOM 4390 O O . THR F 2 78 ? 147.999 140.178 139.882 1.00 112.60 96 THR F O 1
ATOM 4394 N N . LEU F 2 79 ? 149.443 139.194 138.465 1.00 105.75 97 LEU F N 1
ATOM 4395 C CA . LEU F 2 79 ? 150.623 139.893 138.945 1.00 105.75 97 LEU F CA 1
ATOM 4396 C C . LEU F 2 79 ? 151.131 140.812 137.851 1.00 105.75 97 LEU F C 1
ATOM 4397 O O . LEU F 2 79 ? 151.368 140.366 136.727 1.00 105.75 97 LEU F O 1
ATOM 4402 N N . TYR F 2 80 ? 151.300 142.082 138.174 1.00 107.56 98 TYR F N 1
ATOM 4403 C CA . TYR F 2 80 ? 151.900 142.992 137.217 1.00 107.56 98 TYR F CA 1
ATOM 4404 C C . TYR F 2 80 ? 153.380 143.144 137.515 1.00 107.56 98 TYR F C 1
ATOM 4405 O O . TYR F 2 80 ? 153.873 142.722 138.559 1.00 107.56 98 TYR F O 1
ATOM 4414 N N . GLY F 2 81 ? 154.089 143.755 136.580 1.00 107.65 99 GLY F N 1
ATOM 4415 C CA . GLY F 2 81 ? 155.485 144.059 136.774 1.00 107.65 99 GLY F CA 1
ATOM 4416 C C . GLY F 2 81 ? 156.459 143.007 136.314 1.00 107.65 99 GLY F C 1
ATOM 4417 O O . GLY F 2 81 ? 157.649 143.121 136.619 1.00 107.65 99 GLY F O 1
ATOM 4418 N N . PHE F 2 82 ? 156.003 141.981 135.613 1.00 111.00 100 PHE F N 1
ATOM 4419 C CA . PHE F 2 82 ? 156.929 141.005 135.068 1.00 111.00 100 PHE F CA 1
ATOM 4420 C C . PHE F 2 82 ? 156.624 140.606 133.640 1.00 111.00 100 PHE F C 1
ATOM 4421 O O . PHE F 2 82 ? 157.466 139.952 133.021 1.00 111.00 100 PHE F O 1
ATOM 4429 N N . GLY F 2 83 ? 155.469 140.964 133.096 1.00 114.87 101 GLY F N 1
ATOM 4430 C CA . GLY F 2 83 ? 155.109 140.581 131.747 1.00 114.87 101 GLY F CA 1
ATOM 4431 C C . GLY F 2 83 ? 155.839 141.384 130.694 1.00 114.87 101 GLY F C 1
ATOM 4432 O O . GLY F 2 83 ? 157.010 141.136 130.414 1.00 114.87 101 GLY F O 1
ATOM 4433 N N . LYS G 3 1 ? 131.142 101.604 103.986 1.00 149.24 13 LYS G N 1
ATOM 4434 C CA . LYS G 3 1 ? 131.587 101.365 105.352 1.00 149.24 13 LYS G CA 1
ATOM 4435 C C . LYS G 3 1 ? 131.825 102.683 106.073 1.00 149.24 13 LYS G C 1
ATOM 4436 O O . LYS G 3 1 ? 132.816 103.365 105.812 1.00 149.24 13 LYS G O 1
ATOM 4442 N N . ALA G 3 2 ? 130.894 103.046 106.958 1.00 149.97 14 ALA G N 1
ATOM 4443 C CA . ALA G 3 2 ? 130.962 104.312 107.677 1.00 149.97 14 ALA G CA 1
ATOM 4444 C C . ALA G 3 2 ? 132.158 104.378 108.616 1.00 149.97 14 ALA G C 1
ATOM 4445 O O . ALA G 3 2 ? 133.106 105.114 108.335 1.00 149.97 14 ALA G O 1
ATOM 4447 N N . LYS G 3 3 ? 132.134 103.574 109.685 1.00 146.54 15 LYS G N 1
ATOM 4448 C CA . LYS G 3 3 ? 133.198 103.469 110.692 1.00 146.54 15 LYS G CA 1
ATOM 4449 C C . LYS G 3 3 ? 133.572 104.844 111.259 1.00 146.54 15 LYS G C 1
ATOM 4450 O O . LYS G 3 3 ? 134.597 105.435 110.917 1.00 146.54 15 LYS G O 1
ATOM 4456 N N . THR G 3 4 ? 132.640 105.385 112.043 1.00 135.02 16 THR G N 1
ATOM 4457 C CA . THR G 3 4 ? 132.827 106.683 112.678 1.00 135.02 16 THR G CA 1
ATOM 4458 C C . THR G 3 4 ? 134.037 106.682 113.600 1.00 135.02 16 THR G C 1
ATOM 4459 O O . THR G 3 4 ? 134.447 105.644 114.125 1.00 135.02 16 THR G O 1
ATOM 4463 N N . ARG G 3 5 ? 134.599 107.876 113.802 1.00 128.86 17 ARG G N 1
ATOM 4464 C CA . ARG G 3 5 ? 135.863 107.999 114.516 1.00 128.86 17 ARG G CA 1
ATOM 4465 C C . ARG G 3 5 ? 135.729 107.648 115.987 1.00 128.86 17 ARG G C 1
ATOM 4466 O O . ARG G 3 5 ? 136.696 107.181 116.595 1.00 128.86 17 ARG G O 1
ATOM 4474 N N . SER G 3 6 ? 134.549 107.851 116.568 1.00 126.86 18 SER G N 1
ATOM 4475 C CA . SER G 3 6 ? 134.318 107.403 117.934 1.00 126.86 18 SER G CA 1
ATOM 4476 C C . SER G 3 6 ? 134.341 105.888 118.020 1.00 126.86 18 SER G C 1
ATOM 4477 O O . SER G 3 6 ? 134.913 105.320 118.957 1.00 126.86 18 SER G O 1
ATOM 4480 N N . SER G 3 7 ? 133.731 105.220 117.045 1.00 128.76 19 SER G N 1
ATOM 4481 C CA . SER G 3 7 ? 133.830 103.772 116.970 1.00 128.76 19 SER G CA 1
ATOM 4482 C C . SER G 3 7 ? 135.238 103.341 116.614 1.00 128.76 19 SER G C 1
ATOM 4483 O O . SER G 3 7 ? 135.687 102.274 117.043 1.00 128.76 19 SER G O 1
ATOM 4486 N N . ARG G 3 8 ? 135.946 104.158 115.842 1.00 130.81 20 ARG G N 1
ATOM 4487 C CA . ARG G 3 8 ? 137.309 103.820 115.468 1.00 130.81 20 ARG G CA 1
ATOM 4488 C C . ARG G 3 8 ? 138.247 103.960 116.654 1.00 130.81 20 ARG G C 1
ATOM 4489 O O . ARG G 3 8 ? 139.241 103.235 116.748 1.00 130.81 20 ARG G O 1
ATOM 4497 N N . ALA G 3 9 ? 137.933 104.861 117.577 1.00 122.94 21 ALA G N 1
ATOM 4498 C CA . ALA G 3 9 ? 138.739 105.072 118.767 1.00 122.94 21 ALA G CA 1
ATOM 4499 C C . ALA G 3 9 ? 138.213 104.325 119.978 1.00 122.94 21 ALA G C 1
ATOM 4500 O O . ALA G 3 9 ? 138.852 104.354 121.031 1.00 122.94 21 ALA G O 1
ATOM 4502 N N . GLY G 3 10 ? 137.069 103.663 119.860 1.00 121.02 22 GLY G N 1
ATOM 4503 C CA . GLY G 3 10 ? 136.539 102.917 120.979 1.00 121.02 22 GLY G CA 1
ATOM 4504 C C . GLY G 3 10 ? 135.860 103.753 122.035 1.00 121.02 22 GLY G C 1
ATOM 4505 O O . GLY G 3 10 ? 135.641 103.267 123.145 1.00 121.02 22 GLY G O 1
ATOM 4506 N N . LEU G 3 11 ? 135.514 104.992 121.727 1.00 118.42 23 LEU G N 1
ATOM 4507 C CA . LEU G 3 11 ? 134.824 105.860 122.660 1.00 118.42 23 LEU G CA 1
ATOM 4508 C C . LEU G 3 11 ? 133.329 105.825 122.395 1.00 118.42 23 LEU G C 1
ATOM 4509 O O . LEU G 3 11 ? 132.835 105.030 121.594 1.00 118.42 23 LEU G O 1
ATOM 4514 N N . GLN G 3 12 ? 132.590 106.696 123.084 1.00 118.13 24 GLN G N 1
ATOM 4515 C CA . GLN G 3 12 ? 131.166 106.858 122.847 1.00 118.13 24 GLN G CA 1
ATOM 4516 C C . GLN G 3 12 ? 130.729 108.307 122.719 1.00 118.13 24 GLN G C 1
ATOM 4517 O O . GLN G 3 12 ? 129.567 108.548 122.386 1.00 118.13 24 GLN G O 1
ATOM 4523 N N . PHE G 3 13 ? 131.591 109.260 122.970 1.00 112.42 25 PHE G N 1
ATOM 4524 C CA . PHE G 3 13 ? 131.245 110.628 122.630 1.00 112.42 25 PHE G CA 1
ATOM 4525 C C . PHE G 3 13 ? 131.577 110.924 121.172 1.00 112.42 25 PHE G C 1
ATOM 4526 O O . PHE G 3 13 ? 132.486 110.320 120.611 1.00 112.42 25 PHE G O 1
ATOM 4534 N N . PRO G 3 14 ? 130.847 111.839 120.528 1.00 114.84 26 PRO G N 1
ATOM 4535 C CA . PRO G 3 14 ? 131.080 112.074 119.097 1.00 114.84 26 PRO G CA 1
ATOM 4536 C C . PRO G 3 14 ? 132.382 112.822 118.851 1.00 114.84 26 PRO G C 1
ATOM 4537 O O . PRO G 3 14 ? 132.532 113.979 119.240 1.00 114.84 26 PRO G O 1
ATOM 4541 N N . VAL G 3 15 ? 133.323 112.155 118.186 1.00 115.79 27 VAL G N 1
ATOM 4542 C CA . VAL G 3 15 ? 134.579 112.807 117.854 1.00 115.79 27 VAL G CA 1
ATOM 4543 C C . VAL G 3 15 ? 134.354 113.869 116.793 1.00 115.79 27 VAL G C 1
ATOM 4544 O O . VAL G 3 15 ? 134.981 114.935 116.825 1.00 115.79 27 VAL G O 1
ATOM 4548 N N . GLY G 3 16 ? 133.417 113.627 115.879 1.00 121.66 28 GLY G N 1
ATOM 4549 C CA . GLY G 3 16 ? 133.154 114.593 114.829 1.00 121.66 28 GLY G CA 1
ATOM 4550 C C . GLY G 3 16 ? 132.526 115.871 115.344 1.00 121.66 28 GLY G C 1
ATOM 4551 O O . GLY G 3 16 ? 132.889 116.966 114.908 1.00 121.66 28 GLY G O 1
ATOM 4552 N N . ARG G 3 17 ? 131.595 115.756 116.291 1.00 124.61 29 ARG G N 1
ATOM 4553 C CA . ARG G 3 17 ? 130.957 116.950 116.827 1.00 124.61 29 ARG G CA 1
ATOM 4554 C C . ARG G 3 17 ? 131.907 117.750 117.694 1.00 124.61 29 ARG G C 1
ATOM 4555 O O . ARG G 3 17 ? 131.787 118.974 117.765 1.00 124.61 29 ARG G O 1
ATOM 4563 N N . VAL G 3 18 ? 132.857 117.088 118.344 1.00 116.35 30 VAL G N 1
ATOM 4564 C CA . VAL G 3 18 ? 133.893 117.816 119.061 1.00 116.35 30 VAL G CA 1
ATOM 4565 C C . VAL G 3 18 ? 134.807 118.531 118.081 1.00 116.35 30 VAL G C 1
ATOM 4566 O O . VAL G 3 18 ? 135.144 119.706 118.271 1.00 116.35 30 VAL G O 1
ATOM 4570 N N . HIS G 3 19 ? 135.183 117.847 117.000 1.00 119.30 31 HIS G N 1
ATOM 4571 C CA . HIS G 3 19 ? 136.101 118.413 116.021 1.00 119.30 31 HIS G CA 1
ATOM 4572 C C . HIS G 3 19 ? 135.494 119.608 115.305 1.00 119.30 31 HIS G C 1
ATOM 4573 O O . HIS G 3 19 ? 136.203 120.566 114.989 1.00 119.30 31 HIS G O 1
ATOM 4580 N N . ARG G 3 20 ? 134.187 119.589 115.075 1.00 122.19 32 ARG G N 1
ATOM 4581 C CA . ARG G 3 20 ? 133.550 120.752 114.477 1.00 122.19 32 ARG G CA 1
ATOM 4582 C C . ARG G 3 20 ? 133.471 121.901 115.467 1.00 122.19 32 ARG G C 1
ATOM 4583 O O . ARG G 3 20 ? 133.675 123.062 115.096 1.00 122.19 32 ARG G O 1
ATOM 4591 N N . LEU G 3 21 ? 133.201 121.599 116.736 1.00 116.72 33 LEU G N 1
ATOM 4592 C CA . LEU G 3 21 ? 133.106 122.660 117.730 1.00 116.72 33 LEU G CA 1
ATOM 4593 C C . LEU G 3 21 ? 134.459 123.271 118.042 1.00 116.72 33 LEU G C 1
ATOM 4594 O O . LEU G 3 21 ? 134.525 124.429 118.462 1.00 116.72 33 LEU G O 1
ATOM 4599 N N . LEU G 3 22 ? 135.541 122.524 117.847 1.00 116.60 34 LEU G N 1
ATOM 4600 C CA . LEU G 3 22 ? 136.857 123.131 117.974 1.00 116.60 34 LEU G CA 1
ATOM 4601 C C . LEU G 3 22 ? 137.119 124.101 116.837 1.00 116.60 34 LEU G C 1
ATOM 4602 O O . LEU G 3 22 ? 137.618 125.207 117.061 1.00 116.60 34 LEU G O 1
ATOM 4607 N N . ARG G 3 23 ? 136.774 123.713 115.615 1.00 125.31 35 ARG G N 1
ATOM 4608 C CA . ARG G 3 23 ? 137.053 124.577 114.480 1.00 125.31 35 ARG G CA 1
ATOM 4609 C C . ARG G 3 23 ? 136.083 125.744 114.417 1.00 125.31 35 ARG G C 1
ATOM 4610 O O . ARG G 3 23 ? 136.470 126.853 114.041 1.00 125.31 35 ARG G O 1
ATOM 4618 N N . LYS G 3 24 ? 134.832 125.528 114.796 1.00 128.35 36 LYS G N 1
ATOM 4619 C CA . LYS G 3 24 ? 133.869 126.624 114.821 1.00 128.35 36 LYS G CA 1
ATOM 4620 C C . LYS G 3 24 ? 133.789 127.261 116.199 1.00 128.35 36 LYS G C 1
ATOM 4621 O O . LYS G 3 24 ? 132.709 127.506 116.726 1.00 128.35 36 LYS G O 1
ATOM 4627 N N . GLY G 3 25 ? 134.938 127.546 116.793 1.00 120.63 37 GLY G N 1
ATOM 4628 C CA . GLY G 3 25 ? 134.937 128.139 118.110 1.00 120.63 37 GLY G CA 1
ATOM 4629 C C . GLY G 3 25 ? 136.006 129.187 118.292 1.00 120.63 37 GLY G C 1
ATOM 4630 O O . GLY G 3 25 ? 136.124 129.764 119.377 1.00 120.63 37 GLY G O 1
ATOM 4631 N N . ASN G 3 26 ? 136.771 129.434 117.223 1.00 123.84 38 ASN G N 1
ATOM 4632 C CA . ASN G 3 26 ? 137.881 130.391 117.196 1.00 123.84 38 ASN G CA 1
ATOM 4633 C C . ASN G 3 26 ? 138.901 130.105 118.292 1.00 123.84 38 ASN G C 1
ATOM 4634 O O . ASN G 3 26 ? 139.367 131.004 118.990 1.00 123.84 38 ASN G O 1
ATOM 4639 N N . TYR G 3 27 ? 139.235 128.833 118.455 1.00 119.08 39 TYR G N 1
ATOM 4640 C CA . TYR G 3 27 ? 140.236 128.494 119.450 1.00 119.08 39 TYR G CA 1
ATOM 4641 C C . TYR G 3 27 ? 141.641 128.593 118.890 1.00 119.08 39 TYR G C 1
ATOM 4642 O O . TYR G 3 27 ? 142.540 129.098 119.564 1.00 119.08 39 TYR G O 1
ATOM 4651 N N . SER G 3 28 ? 141.848 128.141 117.662 1.00 125.68 40 SER G N 1
ATOM 4652 C CA . SER G 3 28 ? 143.131 128.300 117.005 1.00 125.68 40 SER G CA 1
ATOM 4653 C C . SER G 3 28 ? 142.898 128.339 115.508 1.00 125.68 40 SER G C 1
ATOM 4654 O O . SER G 3 28 ? 141.768 128.227 115.032 1.00 125.68 40 SER G O 1
ATOM 4657 N N . GLU G 3 29 ? 143.985 128.498 114.765 1.00 130.68 41 GLU G N 1
ATOM 4658 C CA . GLU G 3 29 ? 143.878 128.435 113.318 1.00 130.68 41 GLU G CA 1
ATOM 4659 C C . GLU G 3 29 ? 143.703 127.003 112.846 1.00 130.68 41 GLU G C 1
ATOM 4660 O O . GLU G 3 29 ? 142.896 126.735 111.953 1.00 130.68 41 GLU G O 1
ATOM 4666 N N . ARG G 3 30 ? 144.432 126.071 113.439 1.00 131.81 42 ARG G N 1
ATOM 4667 C CA . ARG G 3 30 ? 144.339 124.677 113.056 1.00 131.81 42 ARG G CA 1
ATOM 4668 C C . ARG G 3 30 ? 144.013 123.815 114.261 1.00 131.81 42 ARG G C 1
ATOM 4669 O O . ARG G 3 30 ? 144.265 124.186 115.407 1.00 131.81 42 ARG G O 1
ATOM 4677 N N . VAL G 3 31 ? 143.455 122.645 113.978 1.00 124.32 43 VAL G N 1
ATOM 4678 C CA . VAL G 3 31 ? 143.133 121.651 114.989 1.00 124.32 43 VAL G CA 1
ATOM 4679 C C . VAL G 3 31 ? 143.776 120.345 114.567 1.00 124.32 43 VAL G C 1
ATOM 4680 O O . VAL G 3 31 ? 143.546 119.875 113.449 1.00 124.32 43 VAL G O 1
ATOM 4684 N N . GLY G 3 32 ? 144.583 119.767 115.450 1.00 115.66 44 GLY G N 1
ATOM 4685 C CA . GLY G 3 32 ? 145.227 118.511 115.143 1.00 115.66 44 GLY G CA 1
ATOM 4686 C C . GLY G 3 32 ? 144.245 117.363 115.072 1.00 115.66 44 GLY G C 1
ATOM 4687 O O . GLY G 3 32 ? 143.105 117.452 115.518 1.00 115.66 44 GLY G O 1
ATOM 4688 N N . ALA G 3 33 ? 144.703 116.261 114.483 1.00 115.59 45 ALA G N 1
ATOM 4689 C CA . ALA G 3 33 ? 1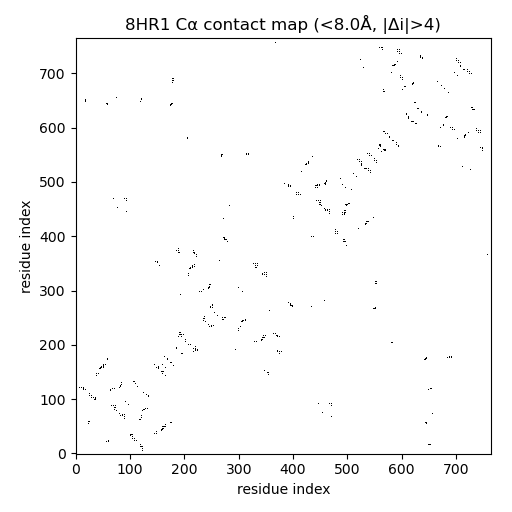43.818 115.120 114.284 1.00 115.59 45 ALA G CA 1
ATOM 4690 C C . ALA G 3 33 ? 143.556 114.387 115.587 1.00 115.59 45 ALA G C 1
ATOM 4691 O O . ALA G 3 33 ? 142.422 113.990 115.864 1.00 115.59 45 ALA G O 1
ATOM 4693 N N . GLY G 3 34 ? 144.586 114.203 116.403 1.00 113.76 46 GLY G N 1
ATOM 4694 C CA . GLY G 3 34 ? 144.391 113.524 117.665 1.00 113.76 46 GLY G CA 1
ATOM 4695 C C . GLY G 3 34 ? 143.751 114.360 118.743 1.00 113.76 46 GLY G C 1
ATOM 4696 O O . GLY G 3 34 ? 143.426 113.828 119.807 1.00 113.76 46 GLY G O 1
ATOM 4697 N N . ALA G 3 35 ? 143.563 115.655 118.493 1.00 110.61 47 ALA G N 1
ATOM 4698 C CA . ALA G 3 35 ? 143.012 116.530 119.526 1.00 110.61 47 ALA G CA 1
ATOM 4699 C C . ALA G 3 35 ? 141.546 116.254 119.855 1.00 110.61 47 ALA G C 1
ATOM 4700 O O . ALA G 3 35 ? 141.236 116.130 121.051 1.00 110.61 47 ALA G O 1
ATOM 4702 N N . PRO G 3 36 ? 140.601 116.139 118.901 1.00 111.15 48 PRO G N 1
ATOM 4703 C CA . PRO G 3 36 ? 139.230 115.838 119.330 1.00 111.15 48 PRO G CA 1
ATOM 4704 C C . PRO G 3 36 ? 139.050 114.421 119.812 1.00 111.15 48 PRO G C 1
ATOM 4705 O O . PRO G 3 36 ? 138.075 114.149 120.518 1.00 111.15 48 PRO G O 1
ATOM 4709 N N . VAL G 3 37 ? 139.951 113.511 119.454 1.00 109.05 49 VAL G N 1
ATOM 4710 C CA . VAL G 3 37 ? 139.930 112.186 120.052 1.00 109.05 49 VAL G CA 1
ATOM 4711 C C . VAL G 3 37 ? 140.275 112.277 121.525 1.00 109.05 49 VAL G C 1
ATOM 4712 O O . VAL G 3 37 ? 139.659 111.616 122.367 1.00 109.05 49 VAL G O 1
ATOM 4716 N N . TYR G 3 38 ? 141.220 113.141 121.866 1.00 108.42 50 TYR G N 1
ATOM 4717 C CA . TYR G 3 38 ? 141.682 113.212 123.239 1.00 108.42 50 TYR G CA 1
ATOM 4718 C C . TYR G 3 38 ? 140.680 113.919 124.135 1.00 108.42 50 TYR G C 1
ATOM 4719 O O . TYR G 3 38 ? 140.572 113.572 125.311 1.00 108.42 50 TYR G O 1
ATOM 4728 N N . LEU G 3 39 ? 139.948 114.906 123.611 1.00 104.54 51 LEU G N 1
ATOM 4729 C CA . LEU G 3 39 ? 138.876 115.519 124.389 1.00 104.54 51 LEU G CA 1
ATOM 4730 C C . LEU G 3 39 ? 137.740 114.553 124.635 1.00 104.54 51 LEU G C 1
ATOM 4731 O O . LEU G 3 39 ? 137.197 114.494 125.742 1.00 104.54 51 LEU G O 1
ATOM 4736 N N . ALA G 3 40 ? 137.349 113.808 123.605 1.00 106.41 52 ALA G N 1
ATOM 4737 C CA . ALA G 3 40 ? 136.194 112.938 123.720 1.00 106.41 52 ALA G CA 1
ATOM 4738 C C . ALA G 3 40 ? 136.430 111.796 124.688 1.00 106.41 52 ALA G C 1
ATOM 4739 O O . ALA G 3 40 ? 135.464 111.242 125.204 1.00 106.41 52 ALA G O 1
ATOM 4741 N N . ALA G 3 41 ? 137.680 111.445 124.962 1.00 107.93 53 ALA G N 1
ATOM 4742 C CA . ALA G 3 41 ? 137.933 110.496 126.032 1.00 107.93 53 ALA G CA 1
ATOM 4743 C C . ALA G 3 41 ? 137.781 111.153 127.391 1.00 107.93 53 ALA G C 1
ATOM 4744 O O . ALA G 3 41 ? 137.241 110.544 128.318 1.00 107.93 53 ALA G O 1
ATOM 4746 N N . VAL G 3 42 ? 138.248 112.394 127.518 1.00 103.15 54 VAL G N 1
ATOM 4747 C CA . VAL G 3 42 ? 138.232 113.073 128.806 1.00 103.15 54 VAL G CA 1
ATOM 4748 C C . VAL G 3 42 ? 136.813 113.427 129.206 1.00 103.15 54 VAL G C 1
ATOM 4749 O O . VAL G 3 42 ? 136.412 113.227 130.359 1.00 103.15 54 VAL G O 1
ATOM 4753 N N . LEU G 3 43 ? 136.025 113.935 128.260 1.00 107.18 55 LEU G N 1
ATOM 4754 C CA . LEU G 3 43 ? 134.643 114.270 128.565 1.00 107.18 55 LEU G CA 1
ATOM 4755 C C . LEU G 3 43 ? 133.831 113.024 128.858 1.00 107.18 55 LEU G C 1
ATOM 4756 O O . LEU G 3 43 ? 132.938 113.050 129.707 1.00 107.18 55 LEU G O 1
ATOM 4761 N N . GLU G 3 44 ? 134.131 111.926 128.172 1.00 111.91 56 GLU G N 1
ATOM 4762 C CA . GLU G 3 44 ? 133.451 110.677 128.472 1.00 111.91 56 GLU G CA 1
ATOM 4763 C C . GLU G 3 44 ? 133.919 110.106 129.799 1.00 111.91 56 GLU G C 1
ATOM 4764 O O . GLU G 3 44 ? 133.167 109.385 130.459 1.00 111.91 56 GLU G O 1
ATOM 4770 N N . TYR G 3 45 ? 135.143 110.423 130.217 1.00 110.65 57 TYR G N 1
ATOM 4771 C CA . TYR G 3 45 ? 135.600 109.929 131.507 1.00 110.65 57 TYR G CA 1
ATOM 4772 C C . TYR G 3 45 ? 134.952 110.686 132.648 1.00 110.65 57 TYR G C 1
ATOM 4773 O O . TYR G 3 45 ? 134.576 110.081 133.655 1.00 110.65 57 TYR G O 1
ATOM 4782 N N . LEU G 3 46 ? 134.850 112.007 132.533 1.00 106.76 58 LEU G N 1
ATOM 4783 C CA . LEU G 3 46 ? 134.318 112.785 133.643 1.00 106.76 58 LEU G CA 1
ATOM 4784 C C . LEU G 3 46 ? 132.832 112.544 133.820 1.00 106.76 58 LEU G C 1
ATOM 4785 O O . LEU G 3 46 ? 132.339 112.479 134.951 1.00 106.76 58 LEU G O 1
ATOM 4790 N N . THR G 3 47 ? 132.112 112.355 132.721 1.00 108.37 59 THR G N 1
ATOM 4791 C CA . THR G 3 47 ? 130.710 112.007 132.853 1.00 108.37 59 THR G CA 1
ATOM 4792 C C . THR G 3 47 ? 130.511 110.573 133.309 1.00 108.37 59 THR G C 1
ATOM 4793 O O . THR G 3 47 ? 129.403 110.220 133.711 1.00 108.37 59 THR G O 1
ATOM 4797 N N . ALA G 3 48 ? 131.548 109.745 133.277 1.00 110.45 60 ALA G N 1
ATOM 4798 C CA . ALA G 3 48 ? 131.403 108.406 133.805 1.00 110.45 60 ALA G CA 1
ATOM 4799 C C . ALA G 3 48 ? 131.432 108.388 135.318 1.00 110.45 60 ALA G C 1
ATOM 4800 O O . ALA G 3 48 ? 130.649 107.656 135.926 1.00 110.45 60 ALA G O 1
ATOM 4802 N N . GLU G 3 49 ? 132.290 109.186 135.942 1.00 115.75 61 GLU G N 1
ATOM 4803 C CA . GLU G 3 49 ? 132.393 109.119 137.388 1.00 115.75 61 GLU G CA 1
ATOM 4804 C C . GLU G 3 49 ? 131.290 109.862 138.108 1.00 115.75 61 GLU G C 1
ATOM 4805 O O . GLU G 3 49 ? 131.008 109.533 139.261 1.00 115.75 61 GLU G O 1
ATOM 4811 N N . ILE G 3 50 ? 130.659 110.846 137.478 1.00 109.78 62 ILE G N 1
ATOM 4812 C CA . ILE G 3 50 ? 129.501 111.460 138.110 1.00 109.78 62 ILE G CA 1
ATOM 4813 C C . ILE G 3 50 ? 128.331 110.494 138.107 1.00 109.78 62 ILE G C 1
ATOM 4814 O O . ILE G 3 50 ? 127.710 110.242 139.146 1.00 109.78 62 ILE G O 1
ATOM 4819 N N . LEU G 3 51 ? 128.048 109.900 136.951 1.00 110.66 63 LEU G N 1
ATOM 4820 C CA . LEU G 3 51 ? 126.966 108.935 136.852 1.00 110.66 63 LEU G CA 1
ATOM 4821 C C . LEU G 3 51 ? 127.261 107.657 137.617 1.00 110.66 63 LEU G C 1
ATOM 4822 O O . LEU G 3 51 ? 126.328 106.929 137.962 1.00 110.66 63 LEU G O 1
ATOM 4827 N N . GLU G 3 52 ? 128.534 107.363 137.867 1.00 120.63 64 GLU G N 1
ATOM 4828 C CA . GLU G 3 52 ? 128.880 106.361 138.862 1.00 120.63 64 GLU G CA 1
ATOM 4829 C C . GLU G 3 52 ? 128.358 106.755 140.231 1.00 120.63 64 GLU G C 1
ATOM 4830 O O . GLU G 3 52 ? 127.655 105.984 140.890 1.00 120.63 64 GLU G O 1
ATOM 4836 N N . LEU G 3 53 ? 128.680 107.966 140.667 1.00 114.17 65 LEU G N 1
ATOM 4837 C CA . LEU G 3 53 ? 128.360 108.359 142.029 1.00 114.17 65 LEU G CA 1
ATOM 4838 C C . LEU G 3 53 ? 126.898 108.737 142.177 1.00 114.17 65 LEU G C 1
ATOM 4839 O O . LEU G 3 53 ? 126.285 108.442 143.207 1.00 114.17 65 LEU G O 1
ATOM 4844 N N . ALA G 3 54 ? 126.324 109.387 141.167 1.00 117.10 66 ALA G N 1
ATOM 4845 C CA . ALA G 3 54 ? 124.914 109.737 141.240 1.00 117.10 66 ALA G CA 1
ATOM 4846 C C . ALA G 3 54 ? 124.031 108.508 141.143 1.00 117.10 66 ALA G C 1
ATOM 4847 O O . ALA G 3 54 ? 122.938 108.486 141.715 1.00 117.10 66 ALA G O 1
ATOM 4849 N N . GLY G 3 55 ? 124.489 107.477 140.435 1.00 121.27 67 GLY G N 1
ATOM 4850 C CA . GLY G 3 55 ? 123.767 106.222 140.434 1.00 121.27 67 GLY G CA 1
ATOM 4851 C C . GLY G 3 55 ? 123.800 105.538 141.780 1.00 121.27 67 GLY G C 1
ATOM 4852 O O . GLY G 3 55 ? 122.871 104.808 142.132 1.00 121.27 67 GLY G O 1
ATOM 4853 N N . ASN G 3 56 ? 124.855 105.770 142.554 1.00 124.12 68 ASN G N 1
ATOM 4854 C CA . ASN G 3 56 ? 124.906 105.216 143.895 1.00 124.12 68 ASN G CA 1
ATOM 4855 C C . ASN G 3 56 ? 123.950 105.945 144.821 1.00 124.12 68 ASN G C 1
ATOM 4856 O O . ASN G 3 56 ? 123.339 105.330 145.699 1.00 124.12 68 ASN G O 1
ATOM 4861 N N . ALA G 3 57 ? 123.796 107.254 144.630 1.00 125.06 69 ALA G N 1
ATOM 4862 C CA . ALA G 3 57 ? 122.928 108.023 145.508 1.00 125.06 69 ALA G CA 1
ATOM 4863 C C . ALA G 3 57 ? 121.462 107.734 145.241 1.00 125.06 69 ALA G C 1
ATOM 4864 O O . ALA G 3 57 ? 120.655 107.736 146.175 1.00 125.06 69 ALA G O 1
ATOM 4866 N N . ALA G 3 58 ? 121.100 107.481 143.985 1.00 128.16 70 ALA G N 1
ATOM 4867 C CA . ALA G 3 58 ? 119.719 107.137 143.675 1.00 128.16 70 ALA G CA 1
ATOM 4868 C C . ALA G 3 58 ? 119.361 105.760 144.199 1.00 128.16 70 ALA G C 1
ATOM 4869 O O . ALA G 3 58 ? 118.202 105.510 144.547 1.00 128.16 70 ALA G O 1
ATOM 4871 N N . ARG G 3 59 ? 120.339 104.863 144.259 1.00 130.15 71 ARG G N 1
ATOM 4872 C CA . ARG G 3 59 ? 120.117 103.569 144.879 1.00 130.15 71 ARG G CA 1
ATOM 4873 C C . ARG G 3 59 ? 119.921 103.709 146.377 1.00 130.15 71 ARG G C 1
ATOM 4874 O O . ARG G 3 59 ? 119.136 102.967 146.973 1.00 130.15 71 ARG G O 1
ATOM 4882 N N . ASP G 3 60 ? 120.600 104.673 146.993 1.00 132.79 72 ASP G N 1
ATOM 4883 C CA . ASP G 3 60 ? 120.488 104.858 148.430 1.00 132.79 72 ASP G CA 1
ATOM 4884 C C . ASP G 3 60 ? 119.168 105.486 148.834 1.00 132.79 72 ASP G C 1
ATOM 4885 O O . ASP G 3 60 ? 118.779 105.381 149.999 1.00 132.79 72 ASP G O 1
ATOM 4890 N N . ASN G 3 61 ? 118.477 106.142 147.913 1.00 129.08 73 ASN G N 1
ATOM 4891 C CA . ASN G 3 61 ? 117.143 106.644 148.186 1.00 129.08 73 ASN G CA 1
ATOM 4892 C C . ASN G 3 61 ? 116.071 105.786 147.549 1.00 129.08 73 ASN G C 1
ATOM 4893 O O . ASN G 3 61 ? 114.923 106.230 147.449 1.00 129.08 73 ASN G O 1
ATOM 4898 N N . LYS G 3 62 ? 116.439 104.579 147.106 1.00 132.77 74 LYS G N 1
ATOM 4899 C CA . LYS G 3 62 ? 115.524 103.567 146.571 1.00 132.77 74 LYS G CA 1
ATOM 4900 C C . LYS G 3 62 ? 114.762 104.082 145.354 1.00 132.77 74 LYS G C 1
ATOM 4901 O O . LYS G 3 62 ? 113.559 103.869 145.208 1.00 132.77 74 LYS G O 1
ATOM 4907 N N . LYS G 3 63 ? 115.472 104.780 144.480 1.00 139.59 75 LYS G N 1
ATOM 4908 C CA . LYS G 3 63 ? 114.875 105.325 143.276 1.00 139.59 75 LYS G CA 1
ATOM 4909 C C . LYS G 3 63 ? 115.681 104.869 142.073 1.00 139.59 75 LYS G C 1
ATOM 4910 O O . LYS G 3 63 ? 116.800 104.371 142.198 1.00 139.59 75 LYS G O 1
ATOM 4916 N N . THR G 3 64 ? 115.093 105.031 140.895 1.00 144.27 76 THR G N 1
ATOM 4917 C CA . THR G 3 64 ? 115.735 104.622 139.656 1.00 144.27 76 THR G CA 1
ATOM 4918 C C . THR G 3 64 ? 116.068 105.782 138.738 1.00 144.27 76 THR G C 1
ATOM 4919 O O . THR G 3 64 ? 117.146 105.797 138.146 1.00 144.27 76 THR G O 1
ATOM 4923 N N . ARG G 3 65 ? 115.166 106.743 138.580 1.00 141.95 77 ARG G N 1
ATOM 4924 C CA . ARG G 3 65 ? 115.514 107.959 137.867 1.00 141.95 77 ARG G CA 1
ATOM 4925 C C . ARG G 3 65 ? 116.481 108.776 138.707 1.00 141.95 77 ARG G C 1
ATOM 4926 O O . ARG G 3 65 ? 116.222 109.040 139.882 1.00 141.95 77 ARG G O 1
ATOM 4934 N N . ILE G 3 66 ? 117.598 109.170 138.114 1.00 118.90 78 ILE G N 1
ATOM 4935 C CA . ILE G 3 66 ? 118.491 110.120 138.763 1.00 118.90 78 ILE G CA 1
ATOM 4936 C C . ILE G 3 66 ? 117.848 111.497 138.704 1.00 118.90 78 ILE G C 1
ATOM 4937 O O . ILE G 3 66 ? 117.494 111.981 137.627 1.00 118.90 78 ILE G O 1
ATOM 4942 N N . ILE G 3 67 ? 117.673 112.118 139.863 1.00 114.20 79 ILE G N 1
ATOM 4943 C CA . ILE G 3 67 ? 117.031 113.423 139.968 1.00 114.20 79 ILE G CA 1
ATOM 4944 C C . ILE G 3 67 ? 118.188 114.364 140.295 1.00 114.20 79 ILE G C 1
ATOM 4945 O O . ILE G 3 67 ? 119.227 113.883 140.764 1.00 114.20 79 ILE G O 1
ATOM 4950 N N . PRO G 3 68 ? 118.110 115.673 140.023 1.00 109.00 80 PRO G N 1
ATOM 4951 C CA . PRO G 3 68 ? 119.258 116.549 140.307 1.00 109.00 80 PRO G CA 1
ATOM 4952 C C . PRO G 3 68 ? 119.619 116.717 141.772 1.00 109.00 80 PRO G C 1
ATOM 4953 O O . PRO G 3 68 ? 120.675 117.297 142.047 1.00 109.00 80 PRO G O 1
ATOM 4957 N N . ARG G 3 69 ? 118.800 116.258 142.717 1.00 110.96 81 ARG G N 1
ATOM 4958 C CA . ARG G 3 69 ? 119.290 116.115 144.081 1.00 110.96 81 ARG G CA 1
ATOM 4959 C C . ARG G 3 69 ? 120.446 115.133 144.136 1.00 110.96 81 ARG G C 1
ATOM 4960 O O . ARG G 3 69 ? 121.432 115.366 144.841 1.00 110.96 81 ARG G O 1
ATOM 4968 N N . HIS G 3 70 ? 120.365 114.054 143.358 1.00 116.10 82 HIS G N 1
ATOM 4969 C CA . HIS G 3 70 ? 121.415 113.050 143.400 1.00 116.10 82 HIS G CA 1
ATOM 4970 C C . HIS G 3 70 ? 122.696 113.543 142.754 1.00 116.10 82 HIS G C 1
ATOM 4971 O O . HIS G 3 70 ? 123.781 113.106 143.139 1.00 116.10 82 HIS G O 1
ATOM 4978 N N . LEU G 3 71 ? 122.597 114.440 141.775 1.00 110.01 83 LEU G N 1
ATOM 4979 C CA . LEU G 3 71 ? 123.806 115.030 141.217 1.00 110.01 83 LEU G CA 1
ATOM 4980 C C . LEU G 3 71 ? 124.477 115.941 142.225 1.00 110.01 83 LEU G C 1
ATOM 4981 O O . LEU G 3 71 ? 125.707 116.011 142.283 1.00 110.01 83 LEU G O 1
ATOM 4986 N N . GLN G 3 72 ? 123.682 116.640 143.031 1.00 113.05 84 GLN G N 1
ATOM 4987 C CA . GLN G 3 72 ? 124.241 117.501 144.062 1.00 113.05 84 GLN G CA 1
ATOM 4988 C C . GLN G 3 72 ? 124.937 116.683 145.134 1.00 113.05 84 GLN G C 1
ATOM 4989 O O . GLN G 3 72 ? 126.028 117.040 145.585 1.00 113.05 84 GLN G O 1
ATOM 4995 N N . LEU G 3 73 ? 124.331 115.570 145.537 1.00 113.09 85 LEU G N 1
ATOM 4996 C CA . LEU G 3 73 ? 124.931 114.749 146.576 1.00 113.09 85 LEU G CA 1
ATOM 4997 C C . LEU G 3 73 ? 126.142 113.997 146.061 1.00 113.09 85 LEU G C 1
ATOM 4998 O O . LEU G 3 73 ? 127.044 113.679 146.837 1.00 113.09 85 LEU G O 1
ATOM 5003 N N . ALA G 3 74 ? 126.183 113.701 144.766 1.00 116.43 86 ALA G N 1
ATOM 5004 C CA . ALA G 3 74 ? 127.325 112.977 144.232 1.00 116.43 86 ALA G CA 1
ATOM 5005 C C . ALA G 3 74 ? 128.550 113.867 144.158 1.00 116.43 86 ALA G C 1
ATOM 5006 O O . ALA G 3 74 ? 129.669 113.415 144.415 1.00 116.43 86 ALA G O 1
ATOM 5008 N N . ILE G 3 75 ? 128.358 115.137 143.823 1.00 117.65 87 ILE G N 1
ATOM 5009 C CA . ILE G 3 75 ? 129.494 116.029 143.655 1.00 117.65 87 ILE G CA 1
ATOM 5010 C C . ILE G 3 75 ? 130.027 116.472 145.006 1.00 117.65 87 ILE G C 1
ATOM 5011 O O . ILE G 3 75 ? 131.232 116.403 145.269 1.00 117.65 87 ILE G O 1
ATOM 5016 N N . ARG G 3 76 ? 129.136 116.912 145.889 1.00 117.89 88 ARG G N 1
ATOM 5017 C CA . ARG G 3 76 ? 129.561 117.508 147.144 1.00 117.89 88 ARG G CA 1
ATOM 5018 C C . ARG G 3 76 ? 130.145 116.497 148.115 1.00 117.89 88 ARG G C 1
ATOM 5019 O O . ARG G 3 76 ? 130.855 116.892 149.040 1.00 117.89 88 ARG G O 1
ATOM 5027 N N . ASN G 3 77 ? 129.870 115.211 147.935 1.00 121.51 89 ASN G N 1
ATOM 5028 C CA . ASN G 3 77 ? 130.493 114.191 148.758 1.00 121.51 89 ASN G CA 1
ATOM 5029 C C . ASN G 3 77 ? 131.737 113.610 148.113 1.00 121.51 89 ASN G C 1
ATOM 5030 O O . ASN G 3 77 ? 132.202 112.547 148.528 1.00 121.51 89 ASN G O 1
ATOM 5035 N N . ASP G 3 78 ? 132.288 114.286 147.111 1.00 128.40 90 ASP G N 1
ATOM 5036 C CA . ASP G 3 78 ? 133.572 113.921 146.533 1.00 128.40 90 ASP G CA 1
ATOM 5037 C C . ASP G 3 78 ? 134.450 115.157 146.512 1.00 128.40 90 ASP G C 1
ATOM 5038 O O . ASP G 3 78 ? 134.105 116.151 145.867 1.00 128.40 90 ASP G O 1
ATOM 5043 N N . GLU G 3 79 ? 135.586 115.090 147.202 1.00 135.00 91 GLU G N 1
ATOM 5044 C CA . GLU G 3 79 ? 136.403 116.277 147.391 1.00 135.00 91 GLU G CA 1
ATOM 5045 C C . GLU G 3 79 ? 137.123 116.701 146.123 1.00 135.00 91 GLU G C 1
ATOM 5046 O O . GLU G 3 79 ? 137.474 117.875 145.995 1.00 135.00 91 GLU G O 1
ATOM 5052 N N . GLU G 3 80 ? 137.338 115.790 145.178 1.00 130.15 92 GLU G N 1
ATOM 5053 C CA . GLU G 3 80 ? 137.985 116.200 143.944 1.00 130.15 92 GLU G CA 1
ATOM 5054 C C . GLU G 3 80 ? 137.011 116.885 143.005 1.00 130.15 92 GLU G C 1
ATOM 5055 O O . GLU G 3 80 ? 137.396 117.817 142.293 1.00 130.15 92 GLU G O 1
ATOM 5061 N N . LEU G 3 81 ? 135.751 116.461 143.003 1.00 122.28 93 LEU G N 1
ATOM 5062 C CA . LEU G 3 81 ? 134.760 117.160 142.203 1.00 122.28 93 LEU G CA 1
ATOM 5063 C C . LEU G 3 81 ? 134.392 118.497 142.817 1.00 122.28 93 LEU G C 1
ATOM 5064 O O . LEU G 3 81 ? 133.948 119.400 142.101 1.00 122.28 93 LEU G O 1
ATOM 5069 N N . ASN G 3 82 ? 134.561 118.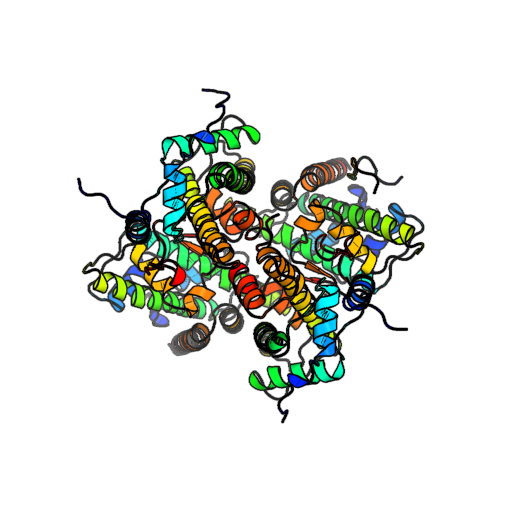643 144.130 1.00 125.86 94 ASN G N 1
ATOM 5070 C CA . ASN G 3 82 ? 134.305 119.931 144.758 1.00 125.86 94 ASN G CA 1
ATOM 5071 C C . ASN G 3 82 ? 135.327 120.967 144.335 1.00 125.86 94 ASN G C 1
ATOM 5072 O O . ASN G 3 82 ? 134.983 122.136 144.146 1.00 125.86 94 ASN G O 1
ATOM 5077 N N . LYS G 3 83 ? 136.584 120.565 144.182 1.00 125.30 95 LYS G N 1
ATOM 5078 C CA . LYS G 3 83 ? 137.568 121.506 143.672 1.00 125.30 95 LYS G CA 1
ATOM 5079 C C . LYS G 3 83 ? 137.334 121.798 142.203 1.00 125.30 95 LYS G C 1
ATOM 5080 O O . LYS G 3 83 ? 137.673 122.884 141.727 1.00 125.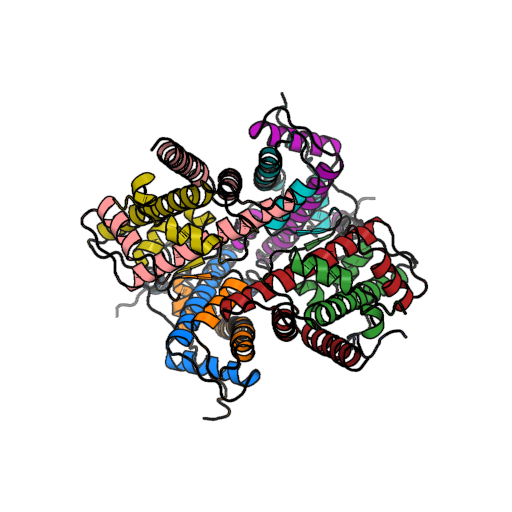30 95 LYS G O 1
ATOM 5086 N N . LEU G 3 84 ? 136.736 120.859 141.480 1.00 116.70 96 LEU G N 1
ATOM 5087 C CA . LEU G 3 84 ? 136.402 121.119 140.090 1.00 116.70 96 LEU G CA 1
ATOM 5088 C C . LEU G 3 84 ? 135.170 122.001 139.974 1.00 116.70 96 LEU G C 1
ATOM 5089 O O . LEU G 3 84 ? 135.108 122.877 139.106 1.00 116.70 96 LEU G O 1
ATOM 5094 N N . LEU G 3 85 ? 134.189 121.801 140.845 1.00 115.90 97 LEU G N 1
ATOM 5095 C CA . LEU G 3 85 ? 132.922 122.495 140.698 1.00 115.90 97 LEU G CA 1
ATOM 5096 C C . LEU G 3 85 ? 132.609 123.336 141.923 1.00 115.90 97 LEU G C 1
ATOM 5097 O O . LEU G 3 85 ? 131.483 123.313 142.424 1.00 115.90 97 LEU G O 1
ATOM 5102 N N . GLY G 3 86 ? 133.598 124.078 142.419 1.00 121.22 98 GLY G N 1
ATOM 5103 C CA . GLY G 3 86 ? 133.371 124.897 143.593 1.00 121.22 98 GLY G CA 1
ATOM 5104 C C . GLY G 3 86 ? 132.536 126.124 143.324 1.00 121.22 98 GLY G C 1
ATOM 5105 O O . GLY G 3 86 ? 131.731 126.523 144.167 1.00 121.22 98 GLY G O 1
ATOM 5106 N N . ARG G 3 87 ? 132.700 126.732 142.159 1.00 122.69 99 ARG G N 1
ATOM 5107 C CA . ARG G 3 87 ? 131.990 127.951 141.824 1.00 122.69 99 ARG G CA 1
ATOM 5108 C C . ARG G 3 87 ? 130.694 127.676 141.089 1.00 122.69 99 ARG G C 1
ATOM 5109 O O . ARG G 3 87 ? 130.101 128.602 140.530 1.00 122.69 99 ARG G O 1
ATOM 5117 N N . VAL G 3 88 ? 130.235 126.432 141.081 1.00 114.82 100 VAL G N 1
ATOM 5118 C CA . VAL G 3 88 ? 129.106 126.019 140.264 1.00 114.82 100 VAL G CA 1
ATOM 5119 C C . VAL G 3 88 ? 127.935 125.704 141.174 1.00 114.82 100 VAL G C 1
ATOM 5120 O O . VAL G 3 88 ? 128.050 124.866 142.075 1.00 114.82 100 VAL G O 1
ATOM 5124 N N . THR G 3 89 ? 126.813 126.362 140.936 1.00 110.07 101 THR G N 1
ATOM 5125 C CA . THR G 3 89 ? 125.564 125.983 141.565 1.00 110.07 101 THR G CA 1
ATOM 5126 C C . THR G 3 89 ? 124.762 125.097 140.627 1.00 110.07 101 THR G C 1
ATOM 5127 O O . THR G 3 89 ? 124.983 125.077 139.414 1.00 110.07 101 THR G O 1
ATOM 5131 N N . ILE G 3 90 ? 123.841 124.342 141.209 1.00 106.75 102 ILE G N 1
ATOM 5132 C CA . ILE G 3 90 ? 123.029 123.376 140.486 1.00 106.75 102 ILE G CA 1
ATOM 5133 C C . ILE G 3 90 ? 121.572 123.672 140.783 1.00 106.75 102 ILE G C 1
ATOM 5134 O O . ILE G 3 90 ? 121.181 123.757 141.951 1.00 106.75 102 ILE G O 1
ATOM 5139 N N . ALA G 3 91 ? 120.778 123.842 139.733 1.00 110.62 103 ALA G N 1
ATOM 5140 C CA . ALA G 3 91 ? 119.352 124.060 139.897 1.00 110.62 103 ALA G CA 1
ATOM 5141 C C . ALA G 3 91 ? 118.701 122.802 140.453 1.00 110.62 103 ALA G C 1
ATOM 5142 O O . ALA G 3 91 ? 119.023 121.689 140.021 1.00 110.62 103 ALA G O 1
ATOM 5144 N N . GLN G 3 92 ? 117.827 122.993 141.447 1.00 114.32 104 GLN G N 1
ATOM 5145 C CA . GLN G 3 92 ? 117.133 121.927 142.176 1.00 114.32 104 GLN G CA 1
ATOM 5146 C C . GLN G 3 92 ? 118.114 120.965 142.829 1.00 114.32 104 GLN G C 1
ATOM 5147 O O . GLN G 3 92 ? 117.867 119.765 142.921 1.00 114.32 104 GLN G O 1
ATOM 5153 N N . GLY G 3 93 ? 119.238 121.499 143.284 1.00 113.87 105 GLY G N 1
ATOM 5154 C CA . GLY G 3 93 ? 120.283 120.672 143.834 1.00 113.87 105 GLY G CA 1
ATOM 5155 C C . GLY G 3 93 ? 120.183 120.557 145.332 1.00 113.87 105 GLY G C 1
ATOM 5156 O O . GLY G 3 93 ? 120.238 119.455 145.880 1.00 113.87 105 GLY G O 1
ATOM 5157 N N . GLY G 3 94 ? 120.018 121.677 146.001 1.00 111.05 106 GLY G N 1
ATOM 5158 C CA . GLY G 3 94 ? 119.940 121.647 147.431 1.00 111.05 106 GLY G CA 1
ATOM 5159 C C . GLY G 3 94 ? 121.307 121.663 148.079 1.00 111.05 106 GLY G C 1
ATOM 5160 O O . GLY G 3 94 ? 122.342 121.853 147.446 1.00 111.05 106 GLY G O 1
ATOM 5161 N N . VAL G 3 95 ? 121.290 121.465 149.388 1.00 109.34 107 VAL G N 1
ATOM 5162 C CA . VAL G 3 95 ? 122.474 121.553 150.224 1.00 109.34 107 VAL G CA 1
ATOM 5163 C C . VAL G 3 95 ? 122.677 120.183 150.855 1.00 109.34 107 VAL G C 1
ATOM 5164 O O . VAL G 3 95 ? 121.717 119.425 151.019 1.00 109.34 107 VAL G O 1
ATOM 5168 N N . LEU G 3 96 ? 123.931 119.840 151.141 1.00 112.17 108 LEU G N 1
ATOM 5169 C CA . LEU G 3 96 ? 124.221 118.680 151.967 1.00 112.17 108 LEU G CA 1
ATOM 5170 C C . LEU G 3 96 ? 123.568 118.820 153.337 1.00 112.17 108 LEU G C 1
ATOM 5171 O O . LEU G 3 96 ? 123.478 119.929 153.871 1.00 112.17 108 LEU G O 1
ATOM 5176 N N . PRO G 3 97 ? 123.107 117.734 153.924 1.00 115.46 109 PRO G N 1
ATOM 5177 C CA . PRO G 3 97 ? 122.666 117.789 155.319 1.00 115.46 109 PRO G CA 1
ATOM 5178 C C . PRO G 3 97 ? 123.847 117.959 156.256 1.00 115.46 109 PRO G C 1
ATOM 5179 O O . PRO G 3 97 ? 124.650 117.042 156.436 1.00 115.46 109 PRO G O 1
ATOM 5183 N N . ASN G 3 98 ? 123.974 119.139 156.850 1.00 124.45 110 ASN G N 1
ATOM 5184 C CA . ASN G 3 98 ? 125.151 119.443 157.655 1.00 124.45 110 ASN G CA 1
ATOM 5185 C C . ASN G 3 98 ? 124.740 120.401 158.760 1.00 124.45 110 ASN G C 1
ATOM 5186 O O . ASN G 3 98 ? 124.421 121.561 158.490 1.00 124.45 110 ASN G O 1
ATOM 5191 N N . ILE G 3 99 ? 124.763 119.920 159.996 1.00 125.66 111 ILE G N 1
ATOM 5192 C CA . ILE G 3 99 ? 124.477 120.732 161.168 1.00 125.66 111 ILE G CA 1
ATOM 5193 C C . ILE G 3 99 ? 125.761 120.843 161.968 1.00 125.66 111 ILE G C 1
ATOM 5194 O O . ILE G 3 99 ? 126.437 119.835 162.199 1.00 125.66 111 ILE G O 1
ATOM 5199 N N . GLN G 3 100 ? 126.106 122.063 162.367 1.00 134.97 112 GLN G N 1
ATOM 5200 C CA . GLN G 3 100 ? 127.300 122.282 163.167 1.00 134.97 112 GLN G CA 1
ATOM 5201 C C . GLN G 3 100 ? 127.138 121.663 164.547 1.00 134.97 112 GLN G C 1
ATOM 5202 O O . GLN G 3 100 ? 126.063 121.719 165.147 1.00 134.97 112 GLN G O 1
ATOM 5208 N N . ALA G 3 101 ? 128.223 121.070 165.049 1.00 136.62 113 ALA G N 1
ATOM 5209 C CA . ALA G 3 101 ? 128.154 120.278 166.271 1.00 136.62 113 ALA G CA 1
ATOM 5210 C C . ALA G 3 101 ? 127.948 121.123 167.518 1.00 136.62 113 ALA G C 1
ATOM 5211 O O . ALA G 3 101 ? 127.561 120.582 168.557 1.00 136.62 113 ALA G O 1
ATOM 5213 N N . VAL G 3 102 ? 128.200 122.429 167.440 1.00 131.06 114 VAL G N 1
ATOM 5214 C CA . VAL G 3 102 ? 127.979 123.297 168.588 1.00 131.06 114 VAL G CA 1
ATOM 5215 C C . VAL G 3 102 ? 126.491 123.460 168.847 1.00 131.06 114 VAL G C 1
ATOM 5216 O O . VAL G 3 102 ? 126.053 123.537 170.001 1.00 131.06 114 VAL G O 1
ATOM 5220 N N . LEU G 3 103 ? 125.685 123.454 167.792 1.00 130.99 115 LEU G N 1
ATOM 5221 C CA . LEU G 3 103 ? 124.261 123.722 167.905 1.00 130.99 115 LEU G CA 1
ATOM 5222 C C . LEU G 3 103 ? 123.472 122.556 168.476 1.00 130.99 115 LEU G C 1
ATOM 5223 O O . LEU G 3 103 ? 122.308 122.742 168.844 1.00 130.99 115 LEU G O 1
ATOM 5228 N N . LEU G 3 104 ? 124.059 121.385 168.565 1.00 138.75 116 LEU G N 1
ATOM 5229 C CA . LEU G 3 104 ? 123.316 120.230 169.026 1.00 138.75 116 LEU G CA 1
ATOM 5230 C C . LEU G 3 104 ? 123.215 120.221 170.550 1.00 138.75 116 LEU G C 1
ATOM 5231 O O . LEU G 3 104 ? 124.118 120.694 171.242 1.00 138.75 116 LEU G O 1
ATOM 5236 N N . PRO G 3 105 ? 122.118 119.701 171.092 1.00 143.85 117 PRO G N 1
ATOM 5237 C CA . PRO G 3 105 ? 122.004 119.571 172.546 1.00 143.85 117 PRO G CA 1
ATOM 5238 C C . PRO G 3 105 ? 122.888 118.444 173.065 1.00 143.85 117 PRO G C 1
ATOM 5239 O O . PRO G 3 105 ? 123.090 117.434 172.388 1.00 143.85 117 PRO G O 1
ATOM 5243 N N . LYS G 3 106 ? 123.423 118.612 174.279 1.00 142.84 118 LYS G N 1
ATOM 5244 C CA . LYS G 3 106 ? 123.233 119.782 175.138 1.00 142.84 118 LYS G CA 1
ATOM 5245 C C . LYS G 3 106 ? 124.565 120.287 175.674 1.00 142.84 118 LYS G C 1
ATOM 5246 O O . LYS G 3 106 ? 125.200 121.148 175.067 1.00 142.84 118 LYS G O 1
ATOM 5248 N N . LYS H 4 1 ? 124.887 120.906 116.377 1.00 143.04 34 LYS H N 1
ATOM 5249 C CA . LYS H 4 1 ? 124.905 120.557 117.791 1.00 143.04 34 LYS H CA 1
ATOM 5250 C C . LYS H 4 1 ? 123.644 121.029 118.487 1.00 143.04 34 LYS H C 1
ATOM 5251 O O . LYS H 4 1 ? 123.296 122.208 118.428 1.00 143.04 34 LYS H O 1
ATOM 5257 N N . GLU H 4 2 ? 122.970 120.118 119.147 1.00 144.03 35 GLU H N 1
ATOM 5258 C CA . GLU H 4 2 ? 121.915 120.545 120.051 1.00 144.03 35 GLU H CA 1
ATOM 5259 C C . GLU H 4 2 ? 122.039 119.941 121.439 1.00 144.03 35 GLU H C 1
ATOM 5260 O O . GLU H 4 2 ? 121.695 120.607 122.416 1.00 144.03 35 GLU H O 1
ATOM 5266 N N . SER H 4 3 ? 122.539 118.715 121.560 1.00 126.95 36 SER H N 1
ATOM 5267 C CA . SER H 4 3 ? 122.618 118.092 122.870 1.00 126.95 36 SER H CA 1
ATOM 5268 C C . SER H 4 3 ? 123.686 117.016 122.897 1.00 126.95 36 SER H C 1
ATOM 5269 O O . SER H 4 3 ? 124.313 116.696 121.887 1.00 126.95 36 SER H O 1
ATOM 5272 N N . TYR H 4 4 ? 123.875 116.463 124.090 1.00 119.11 37 TYR H N 1
ATOM 5273 C CA . TYR H 4 4 ? 124.679 115.274 124.309 1.00 119.11 37 TYR H CA 1
ATOM 5274 C C . TYR H 4 4 ? 123.856 114.157 124.920 1.00 119.11 37 TYR H C 1
ATOM 5275 O O . TYR H 4 4 ? 124.425 113.150 125.352 1.00 119.11 37 TYR H O 1
ATO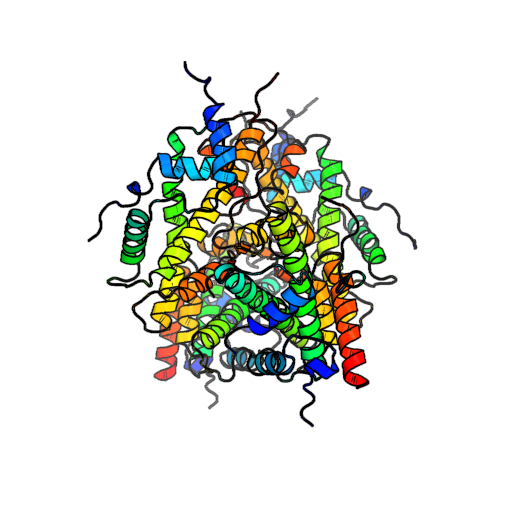M 5284 N N . SER H 4 5 ? 122.532 114.313 124.954 1.00 117.34 38 SER H N 1
ATOM 5285 C CA . SER H 4 5 ? 121.682 113.459 125.772 1.00 117.34 38 SER H CA 1
ATOM 5286 C C . SER H 4 5 ? 121.638 112.030 125.267 1.00 117.34 38 SER H C 1
ATOM 5287 O O . SER H 4 5 ? 121.351 111.115 126.042 1.00 117.34 38 SER H O 1
ATOM 5290 N N . VAL H 4 6 ? 121.901 111.819 123.982 1.00 117.77 39 VAL H N 1
ATOM 5291 C CA . VAL H 4 6 ? 122.051 110.460 123.488 1.00 117.77 39 VAL H CA 1
ATOM 5292 C C . VAL H 4 6 ? 123.308 109.837 124.059 1.00 117.77 39 VAL H C 1
ATOM 5293 O O . VAL H 4 6 ? 123.306 108.688 124.513 1.00 117.77 39 VAL H O 1
ATOM 5297 N N . TYR H 4 7 ? 124.385 110.604 124.089 1.00 120.92 40 TYR H N 1
ATOM 5298 C CA . TYR H 4 7 ? 125.673 110.058 124.463 1.00 120.92 40 TYR H CA 1
ATOM 5299 C C . TYR H 4 7 ? 125.784 109.886 125.964 1.00 120.92 40 TYR H C 1
ATOM 5300 O O . TYR H 4 7 ? 126.427 108.939 126.426 1.00 120.92 40 TYR H O 1
ATOM 5309 N N . VAL H 4 8 ? 125.169 110.791 126.725 1.00 115.37 41 VAL H N 1
ATOM 5310 C CA . VAL H 4 8 ? 125.095 110.647 128.174 1.00 115.37 41 VAL H CA 1
ATOM 5311 C C . VAL H 4 8 ? 124.323 109.394 128.537 1.00 115.37 41 VAL H C 1
ATOM 5312 O O . VAL H 4 8 ? 124.727 108.627 129.418 1.00 115.37 41 VAL H O 1
ATOM 5316 N N . TYR H 4 9 ? 123.227 109.143 127.828 1.00 124.47 42 TYR H N 1
ATOM 5317 C CA . TYR H 4 9 ? 122.391 108.000 128.145 1.00 124.47 42 TYR H CA 1
ATOM 5318 C C . TYR H 4 9 ? 123.073 106.692 127.779 1.00 124.47 42 TYR H C 1
ATOM 5319 O O . TYR H 4 9 ? 122.789 105.659 128.389 1.00 124.47 42 TYR H O 1
ATOM 5328 N N . LYS H 4 10 ? 123.984 106.717 126.808 1.00 117.34 43 LYS H N 1
ATOM 5329 C CA . LYS H 4 10 ? 124.734 105.509 126.494 1.00 117.34 43 LYS H CA 1
ATOM 5330 C C . LYS H 4 10 ? 125.735 105.184 127.586 1.00 117.34 43 LYS H C 1
ATOM 5331 O O . LYS H 4 10 ? 125.982 104.010 127.880 1.00 117.34 43 LYS H O 1
ATOM 5337 N N . VAL H 4 11 ? 126.327 106.209 128.193 1.00 115.97 44 VAL H N 1
ATOM 5338 C CA . VAL H 4 11 ? 127.275 105.978 129.272 1.00 115.97 44 VAL H CA 1
ATOM 5339 C C . VAL H 4 11 ? 126.545 105.495 130.513 1.00 115.97 44 VAL H C 1
ATOM 5340 O O . VAL H 4 11 ? 127.027 104.610 131.232 1.00 115.97 44 VAL H O 1
ATOM 5344 N N . LEU H 4 12 ? 125.355 106.043 130.757 1.00 121.68 45 LEU H N 1
ATOM 5345 C CA . LEU H 4 12 ? 124.584 105.687 131.940 1.00 121.68 45 LEU H CA 1
ATOM 5346 C C . LEU H 4 12 ? 124.140 104.237 131.898 1.00 121.68 45 LEU H C 1
ATOM 5347 O O . LEU H 4 12 ? 124.255 103.523 132.898 1.00 121.68 45 LEU H O 1
ATOM 5352 N N . LYS H 4 13 ? 123.673 103.774 130.739 1.00 125.45 46 LYS H N 1
ATOM 5353 C CA . LYS H 4 13 ? 123.339 102.365 130.586 1.00 125.45 46 LYS H CA 1
ATOM 5354 C C . LYS H 4 13 ? 124.575 101.489 130.662 1.00 125.45 46 LYS H C 1
ATOM 5355 O O . LYS H 4 13 ? 124.478 100.311 131.012 1.00 125.45 46 LYS H O 1
ATOM 5361 N N . GLN H 4 14 ? 125.738 102.043 130.346 1.00 124.54 47 GLN H N 1
ATOM 5362 C CA . GLN H 4 14 ? 126.955 101.264 130.451 1.00 124.54 47 GLN H CA 1
ATOM 5363 C C . GLN H 4 14 ? 127.406 101.118 131.893 1.00 124.54 47 GLN H C 1
ATOM 5364 O O . GLN H 4 14 ? 127.897 100.054 132.275 1.00 124.54 47 GLN H O 1
ATOM 5370 N N . VAL H 4 15 ? 127.209 102.140 132.718 1.00 121.46 48 VAL H N 1
ATOM 5371 C CA . VAL H 4 15 ? 127.701 102.092 134.088 1.00 121.46 48 VAL H CA 1
ATOM 5372 C C . VAL H 4 15 ? 126.667 101.444 134.993 1.00 121.46 48 VAL H C 1
ATOM 5373 O O . VAL H 4 15 ? 126.918 100.390 135.584 1.00 121.46 48 VAL H O 1
ATOM 5377 N N . HIS H 4 16 ? 125.504 102.070 135.118 1.00 123.18 49 HIS H N 1
ATOM 5378 C CA . HIS H 4 16 ? 124.397 101.480 135.856 1.00 123.18 49 HIS H CA 1
ATOM 5379 C C . HIS H 4 16 ? 123.357 101.007 134.862 1.00 123.18 49 HIS H C 1
ATOM 5380 O O . HIS H 4 16 ? 122.533 101.806 134.399 1.00 123.18 49 HIS H O 1
ATOM 5387 N N . PRO H 4 17 ? 123.307 99.727 134.544 1.00 127.25 50 PRO H N 1
ATOM 5388 C CA . PRO H 4 17 ? 122.440 99.270 133.453 1.00 127.25 50 PRO H CA 1
ATOM 5389 C C . PRO H 4 17 ? 120.960 99.219 133.798 1.00 127.25 50 PRO H C 1
ATOM 5390 O O . PRO H 4 17 ? 120.160 98.723 133.003 1.00 127.25 50 PRO H O 1
ATOM 5394 N N . ASP H 4 18 ? 120.576 99.728 134.963 1.00 130.39 51 ASP H N 1
ATOM 5395 C CA . ASP H 4 18 ? 119.192 99.702 135.387 1.00 130.39 51 ASP H CA 1
ATOM 5396 C C . ASP H 4 18 ? 118.614 101.066 135.700 1.00 130.39 51 ASP H C 1
ATOM 5397 O O . ASP H 4 18 ? 117.404 101.246 135.550 1.00 130.39 51 ASP H O 1
ATOM 5402 N N . THR H 4 19 ? 119.427 102.021 136.118 1.00 128.97 52 THR H N 1
ATOM 5403 C CA . THR H 4 19 ? 118.907 103.300 136.563 1.00 128.97 52 THR H CA 1
ATOM 5404 C C . THR H 4 19 ? 118.524 104.165 135.374 1.00 128.97 52 THR H C 1
ATOM 5405 O O . THR H 4 19 ? 118.914 103.913 134.235 1.00 128.97 52 THR H O 1
ATOM 5409 N N . GLY H 4 20 ? 117.740 105.195 135.658 1.00 129.81 53 GLY H N 1
ATOM 5410 C CA . GLY H 4 20 ? 117.319 106.122 134.633 1.00 129.81 53 GLY H CA 1
ATOM 5411 C C . GLY H 4 20 ? 117.663 107.542 135.008 1.00 129.81 53 GLY H C 1
ATOM 5412 O O . GLY H 4 20 ? 118.343 107.771 136.009 1.00 129.81 53 GLY H O 1
ATOM 5413 N N . ILE H 4 21 ? 117.196 108.506 134.227 1.00 121.26 54 ILE H N 1
ATOM 5414 C CA . ILE H 4 21 ? 117.546 109.900 134.455 1.00 121.26 54 ILE H CA 1
ATOM 5415 C C . ILE H 4 21 ? 116.379 110.776 134.028 1.00 121.26 54 ILE H C 1
ATOM 5416 O O . ILE H 4 21 ? 115.760 110.543 132.987 1.00 121.26 54 ILE H O 1
ATOM 5421 N N . SER H 4 22 ? 116.043 111.756 134.857 1.00 119.49 55 SER H N 1
ATOM 5422 C CA . SER H 4 22 ? 114.976 112.672 134.505 1.00 119.49 55 SER H CA 1
ATOM 5423 C C . SER H 4 22 ? 115.460 113.656 133.453 1.00 119.49 55 SER H C 1
ATOM 5424 O O . SER H 4 22 ? 116.651 113.755 133.158 1.00 119.49 55 SER H O 1
ATOM 5427 N N . SER H 4 23 ? 114.514 114.406 132.892 1.00 118.04 56 SER H N 1
ATOM 5428 C CA . SER H 4 23 ? 114.870 115.376 131.865 1.00 118.04 56 SER H CA 1
ATOM 5429 C C . SER H 4 23 ? 115.613 116.557 132.462 1.00 118.04 56 SER H C 1
ATOM 5430 O O . SER H 4 23 ? 116.531 117.097 131.837 1.00 118.04 56 SER H O 1
ATOM 5433 N N . LYS H 4 24 ? 115.225 116.976 133.666 1.00 112.29 57 LYS H N 1
ATOM 5434 C CA . LYS H 4 24 ? 115.931 118.065 134.326 1.00 112.29 57 LYS H CA 1
ATOM 5435 C C . LYS H 4 24 ? 117.337 117.658 134.721 1.00 112.29 57 LYS H C 1
ATOM 5436 O O . LYS H 4 24 ? 118.251 118.486 134.686 1.00 112.29 57 LYS H O 1
ATOM 5442 N N . ALA H 4 25 ? 117.536 116.396 135.083 1.00 113.24 58 ALA H N 1
ATOM 5443 C CA . ALA H 4 25 ? 118.882 115.950 135.395 1.00 113.24 58 ALA H CA 1
ATOM 5444 C C . ALA H 4 25 ? 119.709 115.777 134.136 1.00 113.24 58 ALA H C 1
ATOM 5445 O O . ALA H 4 25 ? 120.934 115.907 134.179 1.00 113.24 58 ALA H O 1
ATOM 5447 N N . MET H 4 26 ? 119.061 115.492 133.010 1.00 112.59 59 MET H N 1
ATOM 5448 C CA . MET H 4 26 ? 119.787 115.417 131.751 1.00 112.59 59 MET H CA 1
ATOM 5449 C C . MET H 4 26 ? 120.245 116.793 131.303 1.00 112.59 59 MET H C 1
ATOM 5450 O O . MET H 4 26 ? 121.355 116.945 130.782 1.00 112.59 59 MET H O 1
ATOM 5455 N N . GLY H 4 27 ? 119.416 117.812 131.527 1.00 108.51 60 GLY H N 1
ATOM 5456 C CA . GLY H 4 27 ? 119.784 119.161 131.141 1.00 108.51 60 GLY H CA 1
ATOM 5457 C C . GLY H 4 27 ? 120.937 119.717 131.945 1.00 108.51 60 GLY H C 1
ATOM 5458 O O . GLY H 4 27 ? 121.660 120.596 131.473 1.00 108.51 60 GLY H O 1
ATOM 5459 N N . ILE H 4 28 ? 121.134 119.214 133.159 1.00 106.35 61 ILE H N 1
ATOM 5460 C CA . ILE H 4 28 ? 122.300 119.613 133.928 1.00 106.35 61 ILE H CA 1
ATOM 5461 C C . ILE H 4 28 ? 123.542 118.930 133.395 1.00 106.35 61 ILE H C 1
ATOM 5462 O O . ILE H 4 28 ? 124.588 119.566 133.229 1.00 106.35 61 ILE H O 1
ATOM 5467 N N . MET H 4 29 ? 123.440 117.639 133.081 1.00 108.46 62 MET H N 1
ATOM 5468 C CA . MET H 4 29 ? 124.557 116.936 132.468 1.00 108.46 62 MET H CA 1
ATOM 5469 C C . MET H 4 29 ? 124.870 117.489 131.091 1.00 108.46 62 MET H C 1
ATOM 5470 O O . MET H 4 29 ? 126.029 117.484 130.670 1.00 108.46 62 MET H O 1
ATOM 5475 N N . ASN H 4 30 ? 123.858 117.985 130.390 1.00 111.66 63 ASN H N 1
ATOM 5476 C CA . ASN H 4 30 ? 124.101 118.620 129.107 1.00 111.66 63 ASN H CA 1
ATOM 5477 C C . ASN H 4 30 ? 124.827 119.943 129.291 1.00 111.66 63 ASN H C 1
ATOM 5478 O O . ASN H 4 30 ? 125.737 120.268 128.525 1.00 111.66 63 ASN H O 1
ATOM 5483 N N . SER H 4 31 ? 124.453 120.711 130.311 1.00 108.93 64 SER H N 1
ATOM 5484 C CA . SER H 4 31 ? 125.170 121.943 130.603 1.00 108.93 64 SER H CA 1
ATOM 5485 C C . SER H 4 31 ? 126.527 121.676 131.219 1.00 108.93 64 SER H C 1
ATOM 5486 O O . SER H 4 31 ? 127.421 122.519 131.112 1.00 108.93 64 SER H O 1
ATOM 5489 N N . PHE H 4 32 ? 126.692 120.526 131.863 1.00 104.53 65 PHE H N 1
ATOM 5490 C CA . PHE H 4 32 ? 127.970 120.177 132.463 1.00 104.53 65 PHE H CA 1
ATOM 5491 C C . PHE H 4 32 ? 129.034 119.923 131.412 1.00 104.53 65 PHE H C 1
ATOM 5492 O O . PHE H 4 32 ? 130.179 120.358 131.563 1.00 104.53 65 PHE H O 1
ATOM 5500 N N . VAL H 4 33 ? 128.682 119.184 130.362 1.00 103.24 66 VAL H N 1
ATOM 5501 C CA . VAL H 4 33 ? 129.654 118.830 129.336 1.00 103.24 66 VAL H CA 1
ATOM 5502 C C . VAL H 4 33 ? 130.071 120.061 128.550 1.00 103.24 66 VAL H C 1
ATOM 5503 O O . VAL H 4 33 ? 131.251 120.235 128.225 1.00 103.24 66 VAL H O 1
ATOM 5507 N N . ASN H 4 34 ? 129.128 120.958 128.288 1.00 108.03 67 ASN H N 1
ATOM 5508 C CA . ASN H 4 34 ? 129.460 122.200 127.614 1.00 108.03 67 ASN H CA 1
ATOM 5509 C C . ASN H 4 34 ? 130.333 123.101 128.462 1.00 108.03 67 ASN H C 1
ATOM 5510 O O . ASN H 4 34 ? 131.114 123.871 127.909 1.00 108.03 67 ASN H O 1
ATOM 5515 N N . ASP H 4 35 ? 130.241 123.010 129.784 1.00 111.79 68 ASP H N 1
ATOM 5516 C CA . ASP H 4 35 ? 131.053 123.879 130.619 1.00 111.79 68 ASP H CA 1
ATOM 5517 C C . ASP H 4 35 ? 132.517 123.489 130.598 1.00 111.79 68 ASP H C 1
ATOM 5518 O O . ASP H 4 35 ? 133.382 124.353 130.443 1.00 111.79 68 ASP H O 1
ATOM 5523 N N . ILE H 4 36 ? 132.815 122.203 130.764 1.00 106.61 69 ILE H N 1
ATOM 5524 C CA . ILE H 4 36 ? 134.200 121.765 130.757 1.00 106.61 69 ILE H CA 1
ATOM 5525 C C . ILE H 4 36 ? 134.809 121.862 129.371 1.00 106.61 69 ILE H C 1
ATOM 5526 O O . ILE H 4 36 ? 136.023 122.078 129.248 1.00 106.61 69 ILE H O 1
ATOM 5531 N N . PHE H 4 37 ? 133.971 121.829 128.334 1.00 109.87 70 PHE H N 1
ATOM 5532 C CA . PHE H 4 37 ? 134.454 121.928 126.965 1.00 109.87 70 PHE H CA 1
ATOM 5533 C C . PHE H 4 37 ? 135.160 123.252 126.711 1.00 109.87 70 PHE H C 1
ATOM 5534 O O . PHE H 4 37 ? 136.320 123.265 126.291 1.00 109.87 70 PHE H O 1
ATOM 5542 N N . GLU H 4 38 ? 134.512 124.376 127.003 1.00 117.75 71 GLU H N 1
ATOM 5543 C CA . GLU H 4 38 ? 135.281 125.604 126.877 1.00 117.75 71 GLU H CA 1
ATOM 5544 C C . GLU H 4 38 ? 136.116 125.916 128.104 1.00 117.75 71 GLU H C 1
ATOM 5545 O O . GLU H 4 38 ? 136.816 126.930 128.101 1.00 117.75 71 GLU H O 1
ATOM 5551 N N . ARG H 4 39 ? 136.087 125.094 129.148 1.00 107.89 72 ARG H N 1
ATOM 5552 C CA . ARG H 4 39 ? 137.165 125.210 130.117 1.00 107.89 72 ARG H CA 1
ATOM 5553 C C . ARG H 4 39 ? 138.451 124.641 129.554 1.00 107.89 72 ARG H C 1
ATOM 5554 O O . ARG H 4 39 ? 139.511 125.254 129.684 1.00 107.89 72 ARG H O 1
ATOM 5562 N N . ILE H 4 40 ? 138.379 123.480 128.915 1.00 105.26 73 ILE H N 1
ATOM 5563 C CA . ILE H 4 40 ? 139.591 122.874 128.390 1.00 105.26 73 ILE H CA 1
ATOM 5564 C C . ILE H 4 40 ? 140.031 123.567 127.116 1.00 105.26 73 ILE H C 1
ATOM 5565 O O . ILE H 4 40 ? 141.176 124.018 127.007 1.00 105.26 73 ILE H O 1
ATOM 5570 N N . ALA H 4 41 ? 139.132 123.661 126.140 1.00 111.58 74 ALA H N 1
ATOM 5571 C CA . ALA H 4 41 ? 139.505 124.211 124.844 1.00 111.58 74 ALA H CA 1
ATOM 5572 C C . ALA H 4 41 ? 139.789 125.697 124.936 1.00 111.58 74 ALA H C 1
ATOM 5573 O O . ALA H 4 41 ? 140.657 126.211 124.226 1.00 111.58 74 ALA H O 1
ATOM 5575 N N . GLY H 4 42 ? 139.084 126.399 125.818 1.00 116.07 75 GLY H N 1
ATOM 5576 C CA . GLY H 4 42 ? 139.366 127.804 126.019 1.00 116.07 75 GLY H CA 1
ATOM 5577 C C . GLY H 4 42 ? 140.693 128.060 126.687 1.00 116.07 75 GLY H C 1
ATOM 5578 O O . GLY H 4 42 ? 141.255 129.147 126.533 1.00 116.07 75 GLY H O 1
ATOM 5579 N N . GLU H 4 43 ? 141.212 127.082 127.415 1.00 114.00 76 GLU H N 1
ATOM 5580 C CA . GLU H 4 43 ? 142.501 127.236 128.059 1.00 114.00 76 GLU H CA 1
ATOM 5581 C C . GLU H 4 43 ? 143.622 126.622 127.247 1.00 114.00 76 GLU H C 1
ATOM 5582 O O . GLU H 4 43 ? 144.737 127.146 127.261 1.00 114.00 76 GLU H O 1
ATOM 5588 N N . ALA H 4 44 ? 143.351 125.534 126.529 1.00 110.94 77 ALA H N 1
ATOM 5589 C CA . ALA H 4 44 ? 144.349 124.989 125.622 1.00 110.94 77 ALA H CA 1
ATOM 5590 C C . ALA H 4 44 ? 144.597 125.901 124.438 1.00 110.94 77 ALA H C 1
ATOM 5591 O O . ALA H 4 44 ? 145.663 125.819 123.825 1.00 110.94 77 ALA H O 1
ATOM 5593 N N . SER H 4 45 ? 143.633 126.754 124.098 1.00 113.19 78 SER H N 1
ATOM 5594 C CA . SER H 4 45 ? 143.882 127.793 123.112 1.00 113.19 78 SER H CA 1
ATOM 5595 C C . SER H 4 45 ? 144.924 128.780 123.599 1.00 113.19 78 SER H C 1
ATOM 5596 O O . SER H 4 45 ? 145.721 129.286 122.804 1.00 113.19 78 SER H O 1
ATOM 5599 N N . ARG H 4 46 ? 144.938 129.060 124.898 1.00 116.43 79 ARG H N 1
ATOM 5600 C CA . ARG H 4 46 ? 145.903 129.996 125.446 1.00 116.43 79 ARG H CA 1
ATOM 5601 C C . ARG H 4 46 ? 147.302 129.413 125.483 1.00 116.43 79 ARG H C 1
ATOM 5602 O O . ARG H 4 46 ? 148.273 130.170 125.473 1.00 116.43 79 ARG H O 1
ATOM 5610 N N . LEU H 4 47 ? 147.428 128.089 125.509 1.00 112.67 80 LEU H N 1
ATOM 5611 C CA . LEU H 4 47 ? 148.748 127.480 125.429 1.00 112.67 80 LEU H CA 1
ATOM 5612 C C . LEU H 4 47 ? 149.355 127.621 124.047 1.00 112.67 80 LEU H C 1
ATOM 5613 O O . LEU H 4 47 ? 150.582 127.633 123.913 1.00 112.67 80 LEU H O 1
ATOM 5618 N N . ALA H 4 48 ? 148.525 127.713 123.013 1.00 114.92 81 ALA H N 1
ATOM 5619 C CA . ALA H 4 48 ? 149.063 127.884 121.675 1.00 114.92 81 ALA H CA 1
ATOM 5620 C C . ALA H 4 48 ? 149.652 129.270 121.488 1.00 114.92 81 ALA H C 1
ATOM 5621 O O . ALA H 4 48 ? 150.700 129.415 120.851 1.00 114.92 81 ALA H O 1
ATOM 5623 N N . HIS H 4 49 ? 149.011 130.291 122.046 1.00 119.68 82 HIS H N 1
ATOM 5624 C CA . HIS H 4 49 ? 149.555 131.635 121.958 1.00 119.68 82 HIS H CA 1
ATOM 5625 C C . HIS H 4 49 ? 150.760 131.832 122.851 1.00 119.68 82 HIS H C 1
ATOM 5626 O O . HIS H 4 49 ? 151.595 132.689 122.559 1.00 119.68 82 HIS H O 1
ATOM 5633 N N . TYR H 4 50 ? 150.873 131.061 123.923 1.00 121.27 83 TYR H N 1
ATOM 5634 C CA . TYR H 4 50 ? 152.020 131.223 124.799 1.00 121.27 83 TYR H CA 1
ATOM 5635 C C . TYR H 4 50 ? 153.258 130.584 124.206 1.00 121.27 83 TYR H C 1
ATOM 5636 O O . TYR H 4 50 ? 154.373 130.890 124.632 1.00 121.27 83 TYR H O 1
ATOM 5645 N N . ASN H 4 51 ? 153.084 129.700 123.236 1.00 118.25 84 ASN H N 1
ATOM 5646 C CA . ASN H 4 51 ? 154.202 129.095 122.541 1.00 118.25 84 ASN H CA 1
ATOM 5647 C C . ASN H 4 51 ? 154.254 129.500 121.085 1.00 118.25 84 ASN H C 1
ATOM 5648 O O . ASN H 4 51 ? 155.024 128.909 120.322 1.00 118.25 84 ASN H O 1
ATOM 5653 N N . LYS H 4 52 ? 153.436 130.481 120.695 1.00 124.25 85 LYS H N 1
ATOM 5654 C CA . LYS H 4 52 ? 153.392 131.052 119.348 1.00 124.25 85 LYS H CA 1
ATOM 5655 C C . LYS H 4 52 ? 153.101 130.001 118.285 1.00 124.25 85 LYS H C 1
ATOM 5656 O O . LYS H 4 52 ? 153.635 130.060 117.179 1.00 124.25 85 LYS H O 1
ATOM 5662 N N . ARG H 4 53 ? 152.271 129.023 118.610 1.00 129.71 86 ARG H N 1
ATOM 5663 C CA . ARG H 4 53 ? 151.886 128.010 117.645 1.00 129.71 86 ARG H CA 1
ATOM 5664 C C . ARG H 4 53 ? 150.492 128.294 117.113 1.00 129.71 86 ARG H C 1
ATOM 5665 O O . ARG H 4 53 ? 149.831 129.255 117.502 1.00 129.71 86 ARG H O 1
ATOM 5673 N N . SER H 4 54 ? 150.048 127.435 116.206 1.00 133.64 87 SER H N 1
ATOM 5674 C CA . SER H 4 54 ? 148.774 127.628 115.544 1.00 133.64 87 SER H CA 1
ATOM 5675 C C . SER H 4 54 ? 147.919 126.375 115.504 1.00 133.64 87 SER H C 1
ATOM 5676 O O . SER H 4 54 ? 146.751 126.458 115.112 1.00 133.64 87 SER H O 1
ATOM 5679 N N . THR H 4 55 ? 148.452 125.228 115.896 1.00 132.61 88 THR H N 1
ATOM 5680 C CA . THR H 4 55 ? 147.695 123.991 115.943 1.00 132.61 88 THR H CA 1
ATOM 5681 C C . THR H 4 55 ? 147.431 123.627 117.390 1.00 132.61 88 THR H C 1
ATOM 5682 O O . THR H 4 55 ? 148.266 123.875 118.261 1.00 132.61 88 THR H O 1
ATOM 5686 N N . ILE H 4 56 ? 146.274 123.038 117.647 1.00 118.43 89 ILE H N 1
ATOM 5687 C CA . ILE H 4 56 ? 145.988 122.419 118.930 1.00 118.43 89 ILE H CA 1
ATOM 5688 C C . ILE H 4 56 ? 146.111 120.920 118.751 1.00 118.43 89 ILE H C 1
ATOM 5689 O O . ILE H 4 56 ? 145.367 120.319 117.971 1.00 118.43 89 ILE H O 1
ATOM 5694 N N . THR H 4 57 ? 147.048 120.315 119.453 1.00 114.72 90 THR H N 1
ATOM 5695 C CA . THR H 4 57 ? 147.293 118.891 119.352 1.00 114.72 90 THR H CA 1
ATOM 5696 C C . THR H 4 57 ? 146.774 118.198 120.597 1.00 114.72 90 THR H C 1
ATOM 5697 O O . THR H 4 57 ? 146.166 118.813 121.472 1.00 114.72 90 THR H O 1
ATOM 5701 N N . SER H 4 58 ? 147.028 116.895 120.671 1.00 113.63 91 SER H N 1
ATOM 5702 C CA . SER H 4 58 ? 146.725 116.168 121.891 1.00 113.63 91 SER H CA 1
ATOM 5703 C C . SER H 4 58 ? 147.640 116.594 123.021 1.00 113.63 91 SER H C 1
ATOM 5704 O O . SER H 4 58 ? 147.233 116.580 124.187 1.00 113.63 91 SER H O 1
ATOM 5707 N N . ARG H 4 59 ? 148.875 116.970 122.691 1.00 113.98 92 ARG H N 1
ATOM 5708 C CA . ARG H 4 59 ? 149.799 117.473 123.695 1.00 113.98 92 ARG H CA 1
ATOM 5709 C C . ARG H 4 59 ? 149.305 118.784 124.284 1.00 113.98 92 ARG H C 1
ATOM 5710 O O . ARG H 4 59 ? 149.480 119.044 125.478 1.00 113.98 92 ARG H O 1
ATOM 5718 N N . GLU H 4 60 ? 148.651 119.606 123.466 1.00 117.81 93 GLU H N 1
ATOM 5719 C CA . GLU H 4 60 ? 148.115 120.866 123.954 1.00 117.81 93 GLU H CA 1
ATOM 5720 C C . GLU H 4 60 ? 146.950 120.648 124.902 1.00 117.81 93 GLU H C 1
ATOM 5721 O O . GLU H 4 60 ? 146.702 121.478 125.777 1.00 117.81 93 GLU H O 1
ATOM 5727 N N . ILE H 4 61 ? 146.226 119.549 124.744 1.00 106.24 94 ILE H N 1
ATOM 5728 C CA . ILE H 4 61 ? 145.102 119.278 125.622 1.00 106.24 94 ILE H CA 1
ATOM 5729 C C . ILE H 4 61 ? 145.547 118.544 126.877 1.00 106.24 94 ILE H C 1
ATOM 5730 O O . ILE H 4 61 ? 145.020 118.811 127.961 1.00 106.24 94 ILE H O 1
ATOM 5735 N N . GLN H 4 62 ? 146.544 117.665 126.751 1.00 107.76 95 GLN H N 1
ATOM 5736 C CA . GLN H 4 62 ? 147.026 116.883 127.884 1.00 107.76 95 GLN H CA 1
ATOM 5737 C C . GLN H 4 62 ? 147.576 117.768 128.989 1.00 107.76 95 GLN H C 1
ATOM 5738 O O . GLN H 4 62 ? 147.314 117.532 130.171 1.00 107.76 95 GLN H O 1
ATOM 5744 N N . THR H 4 63 ? 148.299 118.821 128.628 1.00 107.44 96 THR H N 1
ATOM 5745 C CA . THR H 4 63 ? 148.741 119.748 129.655 1.00 107.44 96 THR H CA 1
ATOM 5746 C C . THR H 4 63 ? 147.603 120.633 130.129 1.00 107.44 96 THR H C 1
ATOM 5747 O O . THR H 4 63 ? 147.626 121.108 131.267 1.00 107.44 96 THR H O 1
ATOM 5751 N N . ALA H 4 64 ? 146.599 120.858 129.286 1.00 103.08 97 ALA H N 1
ATOM 5752 C CA . ALA H 4 64 ? 145.454 121.639 129.730 1.00 103.08 97 ALA H CA 1
ATOM 5753 C C . ALA H 4 64 ? 144.576 120.840 130.673 1.00 103.08 97 ALA H C 1
ATOM 5754 O O . ALA H 4 64 ? 143.878 121.419 131.508 1.00 103.08 97 ALA H O 1
ATOM 5756 N N . VAL H 4 65 ? 144.593 119.516 130.555 1.00 103.02 98 VAL H N 1
ATOM 5757 C CA . VAL H 4 65 ? 143.875 118.684 131.508 1.00 103.02 98 VAL H CA 1
ATOM 5758 C C . VAL H 4 65 ? 144.569 118.710 132.858 1.00 103.02 98 VAL H C 1
ATOM 5759 O O . VAL H 4 65 ? 143.918 118.840 133.902 1.00 103.02 98 VAL H O 1
ATOM 5763 N N . ARG H 4 66 ? 145.900 118.638 132.859 1.00 105.85 99 ARG H N 1
ATOM 5764 C CA . ARG H 4 66 ? 146.657 118.657 134.103 1.00 105.85 99 ARG H CA 1
ATOM 5765 C C . ARG H 4 66 ? 146.553 119.978 134.836 1.00 105.85 99 ARG H C 1
ATOM 5766 O O . ARG H 4 66 ? 146.767 120.016 136.049 1.00 105.85 99 ARG H O 1
ATOM 5774 N N . LEU H 4 67 ? 146.228 121.057 134.140 1.00 106.47 100 LEU H N 1
ATOM 5775 C CA . LEU H 4 67 ? 145.965 122.295 134.848 1.00 106.47 100 LEU H CA 1
ATOM 5776 C C . LEU H 4 67 ? 144.588 122.282 135.487 1.00 106.47 100 LEU H C 1
ATOM 5777 O O . LEU H 4 67 ? 144.426 122.743 136.619 1.00 106.47 100 LEU H O 1
ATOM 5782 N N . LEU H 4 68 ? 143.586 121.767 134.784 1.00 107.85 101 LEU H N 1
ATOM 5783 C CA . LEU H 4 68 ? 142.219 121.908 135.264 1.00 107.85 101 LEU H CA 1
ATOM 5784 C C . LEU H 4 68 ? 141.841 120.845 136.279 1.00 107.85 101 LEU H C 1
ATOM 5785 O O . LEU H 4 68 ? 141.282 121.170 137.329 1.00 107.85 101 LEU H O 1
ATOM 5790 N N . LEU H 4 69 ? 142.120 119.613 135.999 1.00 108.29 102 LEU H N 1
ATOM 5791 C CA . LEU H 4 69 ? 141.530 118.602 136.860 1.00 108.29 102 LEU H CA 1
ATOM 5792 C C . LEU H 4 69 ? 142.414 118.357 138.071 1.00 108.29 102 LEU H C 1
ATOM 5793 O O . LEU H 4 69 ? 143.598 118.051 137.907 1.00 108.29 102 LEU H O 1
ATOM 5798 N N . PRO H 4 70 ? 141.888 118.478 139.280 1.00 114.73 103 PRO H N 1
ATOM 5799 C CA . PRO H 4 70 ? 142.733 118.348 140.467 1.00 114.73 103 PRO H CA 1
ATOM 5800 C C . PRO H 4 70 ? 142.882 116.909 140.929 1.00 114.73 103 PRO H C 1
ATOM 5801 O O . PRO H 4 70 ? 141.950 116.106 140.870 1.00 114.73 103 PRO H O 1
ATOM 5805 N N . GLY H 4 71 ? 144.085 116.590 141.386 1.00 116.25 104 GLY H N 1
ATOM 5806 C CA . GLY H 4 71 ? 144.295 115.339 142.094 1.00 116.25 104 GLY H CA 1
ATOM 5807 C C . GLY H 4 71 ? 144.261 114.142 141.172 1.00 116.25 104 GLY H C 1
ATOM 5808 O O . GLY H 4 71 ? 144.840 114.146 140.082 1.00 116.25 104 GLY H O 1
ATOM 5809 N N . GLU H 4 72 ? 143.551 113.104 141.607 1.00 120.47 105 GLU H N 1
ATOM 5810 C CA . GLU H 4 72 ? 143.514 111.855 140.867 1.00 120.47 105 GLU H CA 1
ATOM 5811 C C . GLU H 4 72 ? 142.658 111.929 139.619 1.00 120.47 105 GLU H C 1
ATOM 5812 O O . GLU H 4 72 ? 142.735 111.017 138.791 1.00 120.47 105 GLU H O 1
ATOM 5818 N N . LEU H 4 73 ? 141.847 112.974 139.466 1.00 115.72 106 LEU H N 1
ATOM 5819 C CA . LEU H 4 73 ? 141.157 113.175 138.202 1.00 115.72 106 LEU H CA 1
ATOM 5820 C C . LEU H 4 73 ? 142.137 113.474 137.084 1.00 115.72 106 LEU H C 1
ATOM 5821 O O . LEU H 4 73 ? 141.898 113.095 135.935 1.00 115.72 106 LEU H O 1
ATOM 5826 N N . ALA H 4 74 ? 143.243 114.139 137.403 1.00 114.31 107 ALA H N 1
ATOM 5827 C CA . ALA H 4 74 ? 144.285 114.340 136.410 1.00 114.31 107 ALA H CA 1
ATOM 5828 C C . ALA H 4 74 ? 144.963 113.028 136.058 1.00 114.31 107 ALA H C 1
ATOM 5829 O O . ALA H 4 74 ? 145.142 112.718 134.878 1.00 114.31 107 ALA H O 1
ATOM 5831 N N . LYS H 4 75 ? 145.318 112.230 137.065 1.00 114.66 108 LYS H N 1
ATOM 5832 C CA . LYS H 4 75 ? 146.075 111.012 136.815 1.00 114.66 108 LYS H CA 1
ATOM 5833 C C . LYS H 4 75 ? 145.258 109.949 136.106 1.00 114.66 108 LYS H C 1
ATOM 5834 O O . LYS H 4 75 ? 145.837 109.058 135.481 1.00 114.66 108 LYS H O 1
ATOM 5840 N N . HIS H 4 76 ? 143.938 110.021 136.179 1.00 114.89 109 HIS H N 1
ATOM 5841 C CA . HIS H 4 76 ? 143.135 109.061 135.443 1.00 114.89 109 HIS H CA 1
ATOM 5842 C C . HIS H 4 76 ? 142.792 109.529 134.044 1.00 114.89 109 HIS H C 1
ATOM 5843 O O . HIS H 4 76 ? 142.904 108.745 133.099 1.00 114.89 109 HIS H O 1
ATOM 5850 N N . ALA H 4 77 ? 142.375 110.786 133.894 1.00 114.58 110 ALA H N 1
ATOM 5851 C CA . ALA H 4 77 ? 141.917 111.260 132.596 1.00 114.58 110 ALA H CA 1
ATOM 5852 C C . ALA H 4 77 ? 143.052 111.353 131.593 1.00 114.58 110 ALA H C 1
ATOM 5853 O O . ALA H 4 77 ? 142.835 111.133 130.398 1.00 114.58 110 ALA H O 1
ATOM 5855 N N . VAL H 4 78 ? 144.259 111.671 132.055 1.00 114.57 111 VAL H N 1
ATOM 5856 C CA . VAL H 4 78 ? 145.418 111.641 131.174 1.00 114.57 111 VAL H CA 1
ATOM 5857 C C . VAL H 4 78 ? 145.705 110.215 130.736 1.00 114.57 111 VAL H C 1
ATOM 5858 O O . VAL H 4 78 ? 145.922 109.945 129.550 1.00 114.57 111 VAL H O 1
ATOM 5862 N N . SER H 4 79 ? 145.657 109.276 131.680 1.00 118.92 112 SER H N 1
ATOM 5863 C CA . SER H 4 79 ? 145.803 107.869 131.334 1.00 118.92 112 SER H CA 1
ATOM 5864 C C . SER H 4 79 ? 144.635 107.379 130.502 1.00 118.92 112 SER H C 1
ATOM 5865 O O . SER H 4 79 ? 144.785 106.447 129.708 1.00 118.92 112 SER H O 1
ATOM 5868 N N . GLU H 4 80 ? 143.469 107.994 130.668 1.00 118.01 113 GLU H N 1
ATOM 5869 C CA . GLU H 4 80 ? 142.322 107.605 129.865 1.00 118.01 113 GLU H CA 1
ATOM 5870 C C . GLU H 4 80 ? 142.473 108.071 128.429 1.00 118.01 113 GLU H C 1
ATOM 5871 O O . GLU H 4 80 ? 142.205 107.311 127.494 1.00 118.01 113 GLU H O 1
ATOM 5877 N N . GLY H 4 81 ? 142.915 109.311 128.236 1.00 115.73 114 GLY H N 1
ATOM 5878 C CA . GLY H 4 81 ? 142.953 109.865 126.898 1.00 115.73 114 GLY H CA 1
ATOM 5879 C C . GLY H 4 81 ? 144.049 109.269 126.040 1.00 115.73 114 GLY H C 1
ATOM 5880 O O . GLY H 4 81 ? 143.889 109.127 124.827 1.00 115.73 114 GLY H O 1
ATOM 5881 N N . THR H 4 82 ? 145.173 108.906 126.654 1.00 115.52 115 THR H N 1
ATOM 5882 C CA . THR H 4 82 ? 146.251 108.314 125.878 1.00 115.52 115 THR H CA 1
ATOM 5883 C C . THR H 4 82 ? 145.912 106.905 125.429 1.00 115.52 115 THR H C 1
ATOM 5884 O O . THR H 4 82 ? 146.464 106.431 124.433 1.00 115.52 115 THR H O 1
ATOM 5888 N N . LYS H 4 83 ? 145.014 106.222 126.138 1.00 116.48 116 LYS H N 1
ATOM 5889 C CA . LYS H 4 83 ? 144.509 104.955 125.627 1.00 116.48 116 LYS H CA 1
ATOM 5890 C C . LYS H 4 83 ? 143.679 105.170 124.376 1.00 116.48 116 LYS H C 1
ATOM 5891 O O . LYS H 4 83 ? 143.705 104.349 123.455 1.00 116.48 116 LYS H O 1
ATOM 5897 N N . ALA H 4 84 ? 142.945 106.277 124.323 1.00 117.97 117 ALA H N 1
ATOM 5898 C CA . ALA H 4 84 ? 142.074 106.521 123.185 1.00 117.97 117 ALA H CA 1
ATOM 5899 C C . ALA H 4 84 ? 142.870 106.900 121.952 1.00 117.97 117 ALA H C 1
ATOM 5900 O O . ALA H 4 84 ? 142.507 106.521 120.836 1.00 117.97 117 ALA H O 1
ATOM 5902 N N . VAL H 4 85 ? 143.960 107.639 122.132 1.00 117.39 118 VAL H N 1
ATOM 5903 C CA . VAL H 4 85 ? 144.739 108.092 120.988 1.00 117.39 118 VAL H CA 1
ATOM 5904 C C . VAL H 4 85 ? 145.506 106.931 120.376 1.00 117.39 118 VAL H C 1
ATOM 5905 O O . VAL H 4 85 ? 145.517 106.750 119.153 1.00 117.39 118 VAL H O 1
ATOM 5909 N N . THR H 4 86 ? 146.128 106.109 121.220 1.00 121.46 119 THR H N 1
ATOM 5910 C CA . THR H 4 86 ? 146.876 104.964 120.720 1.00 121.46 119 THR H CA 1
ATOM 5911 C C . THR H 4 86 ? 145.970 103.922 120.092 1.00 121.46 119 THR H C 1
ATOM 5912 O O . THR H 4 86 ? 146.382 103.236 119.154 1.00 121.46 119 THR H O 1
ATOM 5916 N N . LYS H 4 87 ? 144.740 103.792 120.578 1.00 123.45 120 LYS H N 1
ATOM 5917 C CA . LYS H 4 87 ? 143.794 102.931 119.887 1.00 123.45 120 LYS H CA 1
ATOM 5918 C C . LYS H 4 87 ? 143.351 103.555 118.573 1.00 123.45 120 LYS H C 1
ATOM 5919 O O . LYS H 4 87 ? 143.107 102.838 117.598 1.00 123.45 120 LYS H O 1
ATOM 5925 N N . TYR H 4 88 ? 143.280 104.883 118.520 1.00 123.50 121 TYR H N 1
ATOM 5926 C CA . TYR H 4 88 ? 142.820 105.553 117.311 1.00 123.50 121 TYR H CA 1
ATOM 5927 C C . TYR H 4 88 ? 143.843 105.455 116.195 1.00 123.50 121 TYR H C 1
ATOM 5928 O O . TYR H 4 88 ? 143.485 105.228 115.037 1.00 123.50 121 TYR H O 1
ATOM 5937 N N . THR H 4 89 ? 145.119 105.630 116.521 1.00 128.42 122 THR H N 1
ATOM 5938 C CA . THR H 4 89 ? 146.138 105.605 115.483 1.00 128.42 122 THR H CA 1
ATOM 5939 C C . THR H 4 89 ? 146.440 104.189 115.028 1.00 128.42 122 THR H C 1
ATOM 5940 O O . THR H 4 89 ? 146.807 103.979 113.868 1.00 128.42 122 THR H O 1
ATOM 5944 N N . SER H 4 90 ? 146.297 103.209 115.917 1.00 134.46 123 SER H N 1
ATOM 5945 C CA . SER H 4 90 ? 146.588 101.835 115.534 1.00 134.46 123 SER H CA 1
ATOM 5946 C C . SER H 4 90 ? 145.490 101.252 114.661 1.00 134.46 123 SER H C 1
ATOM 5947 O O . SER H 4 90 ? 145.752 100.350 113.860 1.00 134.46 123 SER H O 1
ATOM 5950 N N . ALA H 4 91 ? 144.269 101.749 114.796 1.00 136.29 124 ALA H N 1
ATOM 5951 C CA . ALA H 4 91 ? 143.164 101.261 113.987 1.00 136.29 124 ALA H CA 1
ATOM 5952 C C . ALA H 4 91 ? 143.007 102.117 112.741 1.00 136.29 124 ALA H C 1
ATOM 5953 O O . ALA H 4 91 ? 143.832 102.989 112.475 1.00 136.29 124 ALA H O 1
ATOM 5955 N N . HIS I 5 1 ? 145.707 172.419 131.548 1.00 185.28 162 HIS S N 1
ATOM 5956 C CA . HIS I 5 1 ? 144.828 171.265 131.691 1.00 185.28 162 HIS S CA 1
ATOM 5957 C C . HIS I 5 1 ? 144.769 170.448 130.406 1.00 185.28 162 HIS S C 1
ATOM 5958 O O . HIS I 5 1 ? 144.540 170.984 129.319 1.00 185.28 162 HIS S O 1
ATOM 5965 N N . ALA I 5 2 ? 145.008 169.142 130.520 1.00 161.88 163 ALA S N 1
ATOM 5966 C CA . ALA I 5 2 ? 144.894 168.315 129.328 1.00 161.88 163 ALA S CA 1
ATOM 5967 C C . ALA I 5 2 ? 143.446 167.950 129.055 1.00 161.88 163 ALA S C 1
ATOM 5968 O O . ALA I 5 2 ? 142.853 168.423 128.081 1.00 161.88 163 ALA S O 1
ATOM 5970 N N . TRP I 5 3 ? 142.846 167.143 129.926 1.00 151.21 164 TRP S N 1
ATOM 5971 C CA . TRP I 5 3 ? 141.466 166.705 129.736 1.00 151.21 164 TRP S CA 1
ATOM 5972 C C . TRP I 5 3 ? 140.737 166.663 131.075 1.00 151.21 164 TRP S C 1
ATOM 5973 O O . TRP I 5 3 ? 140.831 165.712 131.840 1.00 151.21 164 TRP S O 1
ATOM 5984 N N . THR I 5 4 ? 139.995 167.721 131.351 1.00 149.70 165 THR S N 1
ATOM 5985 C CA . THR I 5 4 ? 139.231 167.775 132.585 1.00 149.70 165 THR S CA 1
ATOM 5986 C C . THR I 5 4 ? 137.795 167.318 132.395 1.00 149.70 165 THR S C 1
ATOM 5987 O O . THR I 5 4 ? 137.261 166.586 133.239 1.00 149.70 165 THR S O 1
ATOM 5991 N N . HIS I 5 5 ? 137.169 167.707 131.293 1.00 145.10 166 HIS S N 1
ATOM 5992 C CA . HIS I 5 5 ? 135.844 167.241 130.941 1.00 145.10 166 HIS S CA 1
ATOM 5993 C C . HIS I 5 5 ? 135.839 165.765 130.597 1.00 145.10 166 HIS S C 1
ATOM 5994 O O . HIS I 5 5 ? 134.831 165.084 130.817 1.00 145.10 166 HIS S O 1
ATOM 6001 N N . ARG I 5 6 ? 136.941 165.263 130.054 1.00 133.52 167 ARG S N 1
ATOM 6002 C CA . ARG I 5 6 ? 137.044 163.848 129.763 1.00 133.52 167 ARG S CA 1
ATOM 6003 C C . ARG I 5 6 ? 137.211 163.010 131.015 1.00 133.52 167 ARG S C 1
ATOM 6004 O O . ARG I 5 6 ? 136.521 161.998 131.167 1.00 133.52 167 ARG S O 1
ATOM 6012 N N . LEU I 5 7 ? 138.071 163.421 131.926 1.00 123.27 168 LEU S N 1
ATOM 6013 C CA . LEU I 5 7 ? 138.332 162.642 133.120 1.00 123.27 168 LEU S CA 1
ATOM 6014 C C . LEU I 5 7 ? 137.252 162.898 134.151 1.00 123.27 168 LEU S C 1
ATOM 6015 O O . LEU I 5 7 ? 136.495 163.866 134.067 1.00 123.27 168 LEU S O 1
ATOM 6020 N N . ARG I 5 8 ? 137.170 162.003 135.120 1.00 116.14 169 ARG S N 1
ATOM 6021 C CA . ARG I 5 8 ? 136.216 162.160 136.200 1.00 116.14 169 ARG S CA 1
ATOM 6022 C C . ARG I 5 8 ? 136.958 162.411 137.502 1.00 116.14 169 ARG S C 1
ATOM 6023 O O . ARG I 5 8 ? 137.836 161.635 137.895 1.00 116.14 169 ARG S O 1
ATOM 6031 N N . GLU I 5 9 ? 136.667 163.556 138.103 1.00 130.68 170 GLU S N 1
ATOM 6032 C CA . GLU I 5 9 ? 136.922 163.793 139.516 1.00 130.68 170 GLU S CA 1
ATOM 6033 C C . GLU I 5 9 ? 135.989 164.908 139.937 1.00 130.68 170 GLU S C 1
ATOM 6034 O O . GLU I 5 9 ? 136.138 166.046 139.486 1.00 130.68 170 GLU S O 1
ATOM 6040 N N . ARG I 5 10 ? 135.015 164.570 140.768 1.00 143.91 171 ARG S N 1
ATOM 6041 C CA . ARG I 5 10 ? 134.068 165.542 141.278 1.00 143.91 171 ARG S CA 1
ATOM 6042 C C . ARG I 5 10 ? 134.204 165.681 142.786 1.00 143.91 171 ARG S C 1
ATOM 6043 O O . ARG I 5 10 ? 134.463 166.772 143.298 1.00 143.91 171 ARG S O 1
ATOM 6051 N N . LYS I 5 11 ? 134.059 164.581 143.508 1.00 146.75 172 LYS S N 1
ATOM 6052 C CA . LYS I 5 11 ? 134.260 164.584 144.941 1.00 146.75 172 LYS S CA 1
ATOM 6053 C C . LYS I 5 11 ? 135.185 163.435 145.302 1.00 146.75 172 LYS S C 1
ATOM 6054 O O . LYS I 5 11 ? 134.955 162.299 144.885 1.00 146.75 172 LYS S O 1
ATOM 6060 N N . GLN I 5 12 ? 136.231 163.729 146.068 1.00 149.96 173 GLN S N 1
ATOM 6061 C CA . GLN I 5 12 ? 136.501 165.060 146.600 1.00 149.96 173 GLN S CA 1
ATOM 6062 C C . GLN I 5 12 ? 137.969 165.360 146.462 1.00 149.96 173 GLN S C 1
ATOM 6063 O O . GLN I 5 12 ? 138.740 164.517 146.012 1.00 149.96 173 GLN S O 1
ATOM 6069 N N . LEU I 5 13 ? 138.352 166.572 146.844 1.00 161.69 174 LEU S N 1
ATOM 6070 C CA . LEU I 5 13 ? 139.763 166.907 146.979 1.00 161.69 174 LEU S CA 1
ATOM 6071 C C . LEU I 5 13 ? 140.317 166.135 148.168 1.00 161.69 174 LEU S C 1
ATOM 6072 O O . LEU I 5 13 ? 139.885 166.340 149.306 1.00 161.69 174 LEU S O 1
ATOM 6077 N N . VAL I 5 14 ? 141.256 165.235 147.906 1.00 161.34 175 VAL S N 1
ATOM 6078 C CA . VAL I 5 14 ? 141.863 164.447 148.966 1.00 161.34 175 VAL S CA 1
ATOM 6079 C C . VAL I 5 14 ? 143.342 164.794 149.092 1.00 161.34 175 VAL S C 1
ATOM 6080 O O . VAL I 5 14 ? 143.772 165.375 150.087 1.00 161.34 175 VAL S O 1
#

InterPro domains:
  IPR000164 Histone H3/CENP-A [PR00622] (3-17)
  IPR000164 Histone H3/CENP-A [PR00622] (17-31)
  IPR000164 Histone H3/CENP-A [PR00622] (34-55)
  IPR000164 Histone H3/CENP-A [PR00622] (58-75)
  IPR000164 Histone H3/CENP-A [PR00622] (80-98)
  IPR000164 Histone H3/CENP-A [PR00622] (98-114)
  IPR000164 Histone H3/CENP-A [PR00622] (114-135)
  IPR000164 Histone H3/CENP-A [PS00322] (15-21)
  IPR000164 Histone H3/CENP-A [PS00959] (67-75)
  IPR000164 Histone H3/CENP-A [PTHR11426] (1-136)
  IPR000164 Histone H3/CENP-A [SM00428] (34-136)
  IPR007125 Core Histone H2A/H2B/H3 domain [PF00125] (44-131)
  IPR009072 Histone-fold [G3DSA:1.10.20.10] (2-136)
  IPR009072 Histone-fold [SSF47113] (2-133)

Radius of gyration: 27.41 Å; Cα contacts (8 Å, |Δi|>4): 1086; chains: 9; bounding box: 70×72×77 Å

Foldseek 3Di:
DDDDDVCPVVVVVVVVVVVDDDQDDDQVVQVVVVVVVVCVPDPDDDDDPVRSVVVRVVVVVVVVVQVVQLCVVQVVVPHRDGDVVSSVVVVVVVPND/DPVPPDCLPVCDDVNVVVVVVVVPDDDDDPPVSVVVSVVVVVVVVQQVVQQVVVCVVVVHPDGDPVSSQVSCVVVVRHDDDRD/DCCQVCVVLVHPDRLVVQLVCVPVVPPDPDDDPCVSVVVRVVVRVVVVQLCVQLCVVCVVVVHRDRDQLSSLVSQVPDDPSCVVCVPPDDVVHDDPPDDDPVPDDDD/DPWCLVVVVVVCCVPPVPDDDDPVRRVVVRVVVVVVVCQQVVVLVVVCVVVVHDDRDVVSRLVSLVVPDDDVSNVVVSVVVVVVVVVVVVD/DDDDPPPVVVVVVVPVVVDDDQPDDQVVQVVVVQVVVCVVDNDDDDDPVRSVVVRVVVVVVVVVLVVQQQVQQVVVVHRDRDVVSSVVSVVVVPD/DDDPDLPVCDPVNVVVVVVVVPDDDDDDVCVVPVSVVCVVVVCQQVVQLVVVCVVVVHDDRDPVSSQVSCVVVVNHDDDRD/DCCAVCNVLVHDDHLVVQLVCVCVPPPDPDDDPCVSVVVRVVVRVVVVQLCVQLCVVCVVVVHDDRDLLSSLVSQVVDVVSCVVQVVPDDVVHDDPDDDDPVPDDD/DPWCLVVVVVVCCVPPVPDDDDPVRRVVVRVVVVVVVCQQVVVLVVVCVVVVHDDRDVVSRLVSLVVPDDDVSNVVVSVVVVVVVVVVVVD/DPDDVPDDDDDDDD

Organism: Homo sapiens (NCBI:txid9606)

Secondary structure (DSSP, 8-state):
-----TTHHHHHHHHHHTT-----S-HHHHHHHHHHHHTTTSSS-EE-HHHHHHHHHHHHHHHHHHHHHHHHHHHTTT-SS--HHHHHHHHHTTT--/--S----GGGS-HHHHHHHHHHTT-----TTHHHHHHHHHHHHHHHHHHHHHHHHHHTT-SEE-HHHHHHHHHHTT-EEES--/----HHHHHT-SS-HHHHHHHHHTTTS-SEE-SHHHHHHHHHHHHHHHHHHHHHHHHHHHTT-SEE-HHHHHHHHHTSSHHHHHTTTEEPTT--------SSSS---/----HHHHHHHHHHHSSS-EE-HHHHHHHHHHHHHHHHHHHHHHHHHHHHTT--EE-HHHHHHHHHHHS-THHHHHHHHHHHHHHHHHHH-/--PPTTHHHHHHHHHHTT--S--S-HHHHHHHHHHHHHHHSSS-EE-HHHHHHHHHHHHHHHHHHHHHHHHHHHHTT-SEE-HHHHHHHHHHHT-/-----GGGS-HHHHHHHHHHHT-SEE-GGGTTTSHHHHHHHHHHHHHHHHHHHHHTT-SEE-HHHHHHHHHHTT-EE-S--/----HHHHHT-SS-HHHHHHHHHTTTS-SEE-SHHHHHHHHHHHHHHHHHHHHHHHHHHHTT-SEE-HHHHHHHHHT-HHHHHHSTTEEETT--------TTSS--/----HHHHHHHHHHHSSS-EE-HHHHHHHHHHHHHHHHHHHHHHHHHHHHTT--EE-HHHHHHHHHHHS-THHHHHHHHHHHHHHHHHHH-/---TTTS---S---

Nearest PDB structures (foldseek):
  8oos-assembly1_P  TM=9.877E-01  e=5.167E-13  Homo sapiens
  7vbm-assembly1_D  TM=9.910E-01  e=6.688E-13  Mus musculus
  6mup-assembly1_D  TM=9.934E-01  e=8.658E-13  Homo sapiens
  6om3-assembly2_P  TM=9.906E-01  e=1.051E-12  Xenopus laevis
  7xvl-assembly1_X  TM=9.905E-01  e=1.878E-12  Homo sapiens

Solvent-accessible surface area: 36801 Å² total; per-residue (Å²): 185,143,216,114,194,138,17,50,64,14,9,131,60,0,127,138,22,5,162,40,31,80,32,5,3,137,114,116,23,0,46,91,1,1,84,20,5,4,65,120,66,72,100,124,23,169,31,74,96,45,1,4,48,0,9,0,18,7,0,13,44,17,2,9,21,5,3,69,11,0,4,28,0,0,36,17,27,180,62,55,34,0,64,21,101,0,5,74,19,0,33,101,7,76,63,56,166,241,159,100,35,181,84,22,33,92,24,3,62,107,68,3,1,86,58,1,1,8,14,9,0,1,36,122,24,19,59,112,1,14,119,61,4,21,43,10,1,70,66,14,2,46,66,1,5,110,12,4,4,24,10,0,56,9,32,138,81,136,40,4,17,8,66,9,1,8,34,0,1,64,66,50,27,57,15,9,5,23,49,61,240,91,125,84,63,20,70,89,3,50,19,57,1,18,1,39,67,1,31,72,28,2,141,132,19,50,30,15,130,162,26,18,70,20,0,0,0,2,0,0,0,0,2,5,0,2,0,2,3,2,0,46,38,0,0,39,16,0,149,100,75,194,116,102,155,0,64,11,30,4,1,13,30,7,7,48,96,35,127,26,0,54,143,12,0,52,147,7,27,12,9,61,4,20,48,52,85,88,41,56,82,95,1,92,89,190,179,87,165,35,1,39,93,38,0,99,107,3,0,72,62,25,31,94,120,14,17,27,18,96,140,0,25,29,5,3,28,16,5,0,46,13,2,8,75,68,0,2,27,15,1,13,72,2,1,67,59,46,186,153,52,42,2,49,34,94,8,3,46,15,0,0,109,16,35,5,30,49,71,0,15,145,24,0,17,52,14,0,55,112,4,28,82,115,37,98,100,82,201,223,124,184,136,22,40,65,11,21,142,47,0,154,138,26,6,149,32,34,85,32,0,2,128,111,120,19,0,47,116,0,0,92,38,5,1,62,121,65,74,95,119,24,155,28,75,91,45,0,2,44,0,4,0,22,8,0,8,43,20,4,12,19,2,2,63,5,0,4,32,0,0,34,24,18,169,54,52,30,0,66,25,111,0,0,108,19,0,45,128,9,78,65,93,156,65,180,124,21,32,92,20,2,56,97,68,3,5,87,62,0,1,21,14,10,3,0,43,156,30,26,59,136,0,15,117,34,3,21,40,2,1,83,65,17,0,56,59,1,3,101,10,3,4,20,10,1,59,10,29,150,85,123,45,3,22,11,63,8,0,8,34,0,1,61,73,46,23,69,18,7,8,18,46,74,210,96,114,83,78,22,71,76,2,54,22,61,1,15,1,36,60,0,34,88,35,2,129,149,17,31,31,17,137,158,27,18,73,20,0,0,0,2,0,0,0,0,4,26,29,4,0,22,55,2,0,72,59,0,0,34,15,0,130,98,70,178,120,77,155,0,71,6,31,3,2,8,34,6,7,63,106,36,125,35,4,46,140,9,1,55,146,5,28,9,8,61,1,24,31,48,96,91,41,59,84,98,7,71,100,152,87,166,30,2,41,92,41,0,98,107,1,0,72,114,46,26,92,123,16,10,28,24,95,142,0,25,29,6,2,29,12,6,1,44,13,2,11,72,66,0,2,26,16,0,12,72,3,2,65,57,44,183,157,47,40,2,51,33,94,8,2,46,15,0,0,103,12,34,5,28,44,80,6,15,147,92,0,16,52,50,0,53,143,5,28,83,119,30,95,102,67,202,29,91,91,108,24,17,34,103,168,185,112,173,155